Protein 7WDT (pdb70)

Foldseek 3Di:
DKFQQLQQWDKDKPAAPDPQELALNLQSNPDQQDPPQQDCCQVVVRHRSKHFFDADQDQIKMKTFHLAKWFFFKKKWFWANKAFQFKFKWADAPVFFTHTPGGRDGDDHHRDIDMDGDPGTDIGRMMMMTGRGIDDSGGTMINHTGGMTDGDNDHDFLLLQDFLPFLDKDADDAFWAWADQAQEEEEPDPLLVLLLVLLCVQQCFAAVHPNHHDPPGQEYEYADLPDDPCVSADPQWAFDCCLKKKWADYHRHIYMYGNFSLNSNVVSLSQCVSQFLCSLFNHYFPDIGTRGGMIGIGGFLFQAQAAEEECFQAHDALVLLLLVLSLCLSLSHAEYEYAQAFLWAHAEAFQPPPADPPDPWGSRQLCVQRLAGHQQPVLDPAQFFNDGHHGYHQYLVSLLQSLLSNVSSNYAYAYEQEDQHRNLSVQRRTLQQQDAQWPDHDDPPDSGNDSDSVRHLATGGRLPDPVSLSVLLSVVVSNQVSNVSSNVVNSNDCVRHVALEYEHEQPSRSVVHYDDPSLVSLQSNQLSNLVSSVVSVHAYEYEPRSLSNVVRHAQAHEYEYADDQLLPDPSNCCNVPVRVYAYAYQHCLQAELQQAQACPADGDCPRPNHNHLCSNAVDARCVSNNHDSVRYNAYYHYQHPSRAHHSQVSLQSCPPSSSSSSSSGGPTPVVGDSLSVLLSRQSVVSSCLSSQGWYHPYPPRDNQGKDKTFGPQVPWDQDQQKTFGIWMDTWQAQDCPLKDKWKWKFFVVGTDTWDKDKAKPDGAAGWDGDPNYTDHSRGGIIHTIGIMTRHDPCRSPDDDGIKMWMWMDGPGGTDIDMD

CATH classification: 2.60.120.260 (+2 more: 3.30.379.10, 3.20.20.80)

Nearest PDB structures (foldseek):
  7wdt-assembly1_A  TM=1.001E+00  e=0.000E+00  Bifidobacterium bifidum JCM 1254
  6yxz-assembly1_JJJ  TM=9.778E-01  e=0.000E+00  Bifidobacterium bifidum
  5fcz-assembly1_A  TM=8.983E-01  e=2.493E-42  Streptomyces plicatus
  7bwg-assembly1_B  TM=8.470E-01  e=1.087E-37  Microbacterium sp. HJ5
  6ezs-assembly1_A  TM=6.835E-01  e=4.808E-39  Vibrio harveyi

InterPro domains:
  IPR000421 Coagulation factor 5/8, C-terminal domain [PF00754] (80-185)
  IPR000421 Coagulation factor 5/8, C-terminal domain [PS50022] (39-195)
  IPR008979 Galactose-binding-like domain superfamily [SSF49785] (77-190)
  IPR015882 Beta-hexosaminidase, bacterial type, N-terminal [PF02838] (206-343)
  IPR015883 Beta-hexosaminidase, catalytic domain [PF00728] (347-713)
  IPR017853 Glycoside hydrolase superfamily [SSF51445] (347-726)
  IPR025705 Beta-hexosaminidase [PR00738] (299-319)
  IPR025705 Beta-hexosaminidase [PR00738] (341-358)
  IPR025705 Beta-hexosaminidase [PR00738] (370-391)
  IPR025705 Beta-hexosaminidase [PR00738] (450-467)
  IPR025705 Beta-hexosaminidase [PR00738] (542-555)
  IPR025705 Beta-hexosaminidase [PR00738] (677-693)
  IPR025705 Beta-hexosaminidase [PR00738] (695-712)
  IPR025705 Beta-hexosaminidase [PTHR22600] (280-742)
  IPR029018 Beta-hexosaminidase-like, domain 2 [G3DSA:3.30.379.10] (207-346)
  IPR029018 Beta-hexosaminidase-like, domain 2 [SSF55545] (196-346)

Sequence (819 aa):
TVSNLATMATVTASGREVSSGFGPELAADNQDLPDNPTDKSVHNASGASRWSADRGSGPWWLAYEFPGEATISSVNIAWGNTYATNYSIQTSDDGSNWTDVKTGLKATAQAQWVKTTFDTPIKTRHIRMIATTKSQSWSLSVWEMRTMGTISAVATDPLSRLTPRPLYAQSADGEAFELKKNTCVSVSDGSLLPAVDVMRDELGTSYGLKLAEGTNCPITFTLDENLDVTGHVGSAQSITADEAYTIVSDADSVTVKARSATAGIWAAQTLLQLIGPWTNSTVKLADVAFIPAVNIADAPRYQWRGVLVDPARSFYPLDEMKQMIDVMSAYKMNTLHLHLSEDEGFRVEITNDGRADGDTTDYTQLAIKSGAISYQSAWTSNWSPAQDGRTGYWTQSEFIELVAYAADHGIAIVPEIDGPGHSFSLLHGLAELNTGNSNPKPAAGEDTPAFIQSAQGRSSLATDADITYTVLGHIMDQLDGMIDKGIKASTMPASELKRMYFHLGGDELFLSGGAGNKTERLQEYLGRSGALVKERDKTTIVWNDGLDAVDQIPEGSVVQHWTGNAANNASIQKLLNQRNGKIIMSPAGNTYFPQRPGTETTGVTWACGACTTSNFYQWNPTSSAGTTEDKVLGVEDALWSEHLRSLNDAEFLMYTRMMATAEVGWTQQNRKDYDNWNKRVGDIAIDLMNRGANFHKATEVTSWKGSYAAVDAAEQKVTDGKVLVGRYAEPGLTGTDGLSFTATYTAEGGAVNLPVTPDMKQTYSQQQLKNGRLVVNGAHMNSIVDVYVTLPSDVLAADSVGRLDVSVSSSTYHHHHHH

Organism: Bifidobacterium bifidum (NCBI:txid1681)

Solvent-accessible surface area: 30652 Å² total; per-residue (Å²): 172,79,58,16,2,1,84,85,19,83,31,72,23,37,22,89,60,56,107,109,18,23,0,16,90,40,0,8,45,72,94,113,38,52,123,95,31,59,71,163,93,37,12,82,47,99,71,10,16,7,0,1,0,39,114,65,108,27,64,9,18,0,6,0,76,1,79,1,54,0,48,0,32,16,1,30,1,0,0,0,18,3,37,0,43,57,6,22,1,4,21,4,89,75,25,19,24,13,83,75,45,66,80,62,28,122,3,100,44,77,24,45,93,28,138,9,66,10,138,112,62,36,141,4,30,17,2,1,1,11,0,79,58,38,40,82,104,165,9,0,0,0,3,0,2,40,0,48,2,68,54,62,99,67,85,92,84,52,14,63,98,6,0,2,81,6,7,68,32,106,59,28,135,66,137,32,12,68,5,130,98,126,13,32,0,17,28,69,60,45,17,0,54,5,1,0,59,8,0,70,101,18,0,28,70,0,22,17,6,130,0,54,97,28,117,144,9,51,0,38,1,43,41,50,124,120,15,101,5,82,80,76,37,37,134,85,35,41,37,28,31,90,14,0,0,23,0,80,3,60,49,114,34,0,45,0,78,0,64,11,0,11,0,0,0,0,0,0,7,1,0,7,30,12,18,7,14,17,3,26,2,94,24,24,4,26,70,75,3,92,0,21,5,0,52,5,6,0,1,0,19,4,85,3,1,0,0,0,0,0,0,0,14,1,22,1,44,27,102,25,0,48,44,0,0,41,0,0,0,6,8,3,0,8,0,0,0,0,1,0,0,1,5,13,0,0,0,0,55,0,22,45,104,72,84,67,152,82,12,122,5,48,0,49,48,0,2,100,65,0,1,69,18,2,42,44,7,86,66,18,120,64,55,0,2,65,99,64,5,66,72,23,73,0,51,35,83,65,0,37,82,0,3,14,56,0,1,41,14,2,1,2,5,0,2,0,0,0,0,0,0,22,0,0,0,2,0,28,0,0,31,63,2,27,48,46,42,3,30,33,105,28,70,109,91,108,88,23,3,57,36,94,103,66,1,30,17,87,2,0,2,0,0,73,15,101,44,0,10,48,2,3,3,6,0,2,65,20,0,20,25,5,9,67,119,0,7,174,70,4,92,6,35,56,111,52,6,48,44,67,41,2,1,0,0,0,12,41,2,23,125,61,34,41,57,35,94,88,57,105,17,1,58,75,0,0,19,89,0,0,57,22,1,110,120,55,114,11,37,1,1,0,2,9,42,0,3,64,0,13,78,75,1,27,87,23,2,0,0,0,2,33,48,62,91,1,38,122,36,84,35,0,34,64,0,2,93,128,41,103,1,70,0,0,0,0,14,4,18,30,0,16,0,17,4,47,2,5,112,80,9,35,10,34,71,157,33,47,31,13,0,28,3,36,49,0,4,110,24,37,0,15,74,40,0,35,25,79,53,101,49,10,5,0,0,1,0,0,0,29,0,43,34,8,11,15,22,37,21,0,3,14,18,0,1,4,4,0,0,0,0,0,0,0,0,2,1,4,69,92,50,32,73,31,105,67,0,9,116,19,0,0,19,8,0,0,14,0,15,7,49,61,3,6,2,9,54,3,110,50,4,108,11,48,42,3,23,20,10,4,0,27,34,99,115,42,171,61,72,139,4,90,5,8,5,0,32,0,0,35,5,18,25,108,32,26,151,63,16,66,24,75,1,45,40,39,44,134,92,72,87,71,91,2,82,31,54,44,60,26,172,81,61,44,27,95,44,77,101,145,137,50,54,21,56,38,65,2,5,36,19,6,29,24,0,9,0,56,1,47,36,42,89,106,25,83,90,66,125,126,92,34,101,23,18,5,24,0,38,22,73,58,6,39,51,85,26,103,92

Secondary structure (DSSP, 8-state):
--EEGGGGSEEEES--S-SSSS-GGGGSS-PPPPSSTTSHHHHTSTT-SSEE---TT--EEEEEEEEEEEEEEEEEEEE-SS-EEEEEEEEESSSSB-EEEEEEE---STTEEEEEEEEEEEEEEEEEEEEEEESSSSPPEEEEEEEEEEEE-PPP-TTTT-SSPPSEEEE-SSPPEEP-TT--EEESSGGGHHHHHHHHHHHHHHH-----B-SS-SEEEEE-TT---GGG--TT----GGG-EEEEEETTEEEEEESSHHHHHHHHHHHHHHH-TTTT-SS-BSSPPEE--EEEEE--S-SEEEEEE-TTTS---HHHHHHHHHHHHHTT--EEEEEEE-SS-B-B---STTPPTT----THHHHHHHTT----GGG--SSS-SSPPP---B-HHHHHHHHHHHHHTT-EEEEEEEESSS-HHHHHH-GGG--TT-BSPPPTT-SS----GGGTT--B--TT-HHHHHHHHHHHHHHHHHHHHHHHHH-S-HHHH---EEEEE---TTTT--SS-HHHHHHHHHHHHHHHHHHTT-EEEEEGGGGGGTTTS-TT-EEEE-SS-GGG-HHHHHHHHHS--EEEE--HHHHBTTB-SSTTS-SB-TTTSS--HHHHHS--HHHHTTS-GGGEEEEEEEE--TT--SHHHHHHHHTTHHHHHHHHHHS-GGG--HHHHHHHHHHHHHHHHHHT------TT------EEEEB-GGGS--BTTEEEEEEEE-TT-S-STT-EEEEEEEETT--EEE-EEEE-SS--B---EETTEEPTT-SBPPPPEEEEEE--HHHHT----EEEEEEEEETTEEEEEE-

Radius of gyration: 30.54 Å; Cα contacts (8 Å, |Δi|>4): 2086; chains: 1; bounding box: 63×65×103 Å

B-factor: mean 21.97, std 9.42, range [9.79, 107.47]

Structure (mmCIF, N/CA/C/O backbone):
data_7WDT
#
_entry.id   7WDT
#
_cell.length_a   78.131
_cell.length_b   57.879
_cell.length_c   98.530
_cell.angle_alpha   90.000
_cell.angle_beta   98.590
_cell.angle_gamma   90.000
#
_symmetry.space_group_name_H-M   'P 1 21 1'
#
loop_
_entity.id
_entity.type
_entity.pdbx_description
1 polymer Beta-N-acetylhexosaminidase
2 non-polymer 2-acetamido-2-deoxy-6-O-sulfo-beta-D-glucopyranose
3 non-polymer 2-acetamido-2-deoxy-6-O-sulfo-alpha-D-glucopyranos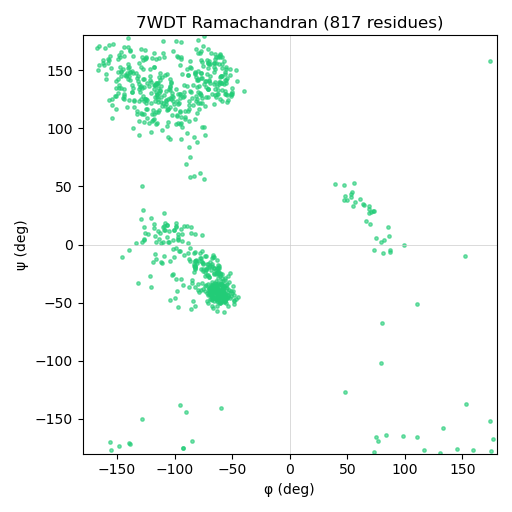e
4 non-polymer 'CALCIUM ION'
5 water water
#
loop_
_atom_site.group_PDB
_atom_site.id
_atom_site.type_symbol
_atom_site.label_atom_id
_atom_site.label_alt_id
_atom_site.label_comp_id
_atom_site.label_asym_id
_atom_site.label_entity_id
_atom_site.label_seq_id
_atom_site.pdbx_PDB_ins_code
_atom_site.Cartn_x
_atom_site.Cartn_y
_atom_site.Cartn_z
_atom_site.occupancy
_atom_site.B_iso_or_equiv
_atom_site.auth_seq_id
_atom_site.auth_comp_id
_atom_site.auth_asym_id
_atom_site.auth_atom_id
_atom_site.pdbx_PDB_model_num
ATOM 1 N N . THR A 1 9 ? 42.277 -10.648 48.512 1.00 36.18 46 THR A N 1
ATOM 2 C CA . THR A 1 9 ? 41.554 -10.787 49.812 1.00 33.59 46 THR A CA 1
ATOM 3 C C . THR A 1 9 ? 40.062 -10.643 49.559 1.00 31.16 46 THR A C 1
ATOM 4 O O . THR A 1 9 ? 39.642 -9.566 49.148 1.00 40.77 46 THR A O 1
ATOM 8 N N . VAL A 1 10 ? 39.297 -11.675 49.828 1.00 24.79 47 VAL A N 1
ATOM 9 C CA . VAL A 1 10 ? 37.832 -11.607 49.594 1.00 21.64 47 VAL A CA 1
ATOM 10 C C . VAL A 1 10 ? 37.132 -11.569 50.938 1.00 21.10 47 VAL A C 1
ATOM 11 O O . VAL A 1 10 ? 37.743 -11.983 51.959 1.00 21.66 47 VAL A O 1
ATOM 15 N N . SER A 1 11 ? 35.884 -11.127 50.943 1.00 17.15 48 SER A N 1
ATOM 16 C CA . SER A 1 11 ? 35.047 -11.196 52.162 1.00 17.14 48 SER A CA 1
ATOM 17 C C . SER A 1 11 ? 33.644 -11.629 51.808 1.00 16.29 48 SER A C 1
ATOM 18 O O . SER A 1 11 ? 33.267 -11.577 50.622 1.00 14.44 48 SER A O 1
ATOM 21 N N . ASN A 1 12 ? 32.896 -11.990 52.835 1.00 14.93 49 ASN A N 1
ATOM 22 C CA . ASN A 1 12 ? 31.448 -12.269 52.668 1.00 16.49 49 ASN A CA 1
ATOM 23 C C . ASN A 1 12 ? 30.697 -10.948 52.499 1.00 15.80 49 ASN A C 1
ATOM 24 O O . ASN A 1 12 ? 30.360 -10.303 53.510 1.00 16.83 49 ASN A O 1
ATOM 29 N N . LEU A 1 13 ? 30.357 -10.607 51.261 1.00 15.47 50 LEU A N 1
ATOM 30 C CA . LEU A 1 13 ? 29.667 -9.335 50.967 1.00 16.57 50 LEU A CA 1
ATOM 31 C C . LEU A 1 13 ? 28.198 -9.418 51.346 1.00 16.83 50 LEU A C 1
ATOM 32 O O . LEU A 1 13 ? 27.527 -8.353 51.229 1.00 16.38 50 LEU A O 1
ATOM 37 N N . ALA A 1 14 ? 27.664 -10.580 51.766 1.00 15.81 51 ALA A N 1
ATOM 38 C CA . ALA A 1 14 ? 26.256 -10.673 52.197 1.00 16.65 51 ALA A CA 1
ATOM 39 C C . ALA A 1 14 ? 25.944 -9.549 53.194 1.00 18.34 51 ALA A C 1
ATOM 40 O O . ALA A 1 14 ? 24.787 -9.096 53.217 1.00 16.19 51 ALA A O 1
ATOM 42 N N . THR A 1 15 ? 26.903 -9.182 54.055 1.00 16.93 52 THR A N 1
ATOM 43 C CA . THR A 1 15 ? 26.594 -8.290 55.201 1.00 18.37 52 THR A CA 1
ATOM 44 C C . THR A 1 15 ? 26.373 -6.850 54.731 1.00 19.77 52 THR A C 1
ATOM 45 O O . THR A 1 15 ? 25.932 -6.018 55.551 1.00 20.41 52 THR A O 1
ATOM 49 N N . MET A 1 16 ? 26.675 -6.529 53.474 1.00 18.70 53 MET A N 1
ATOM 50 C CA . MET A 1 16 ? 26.419 -5.144 52.984 1.00 21.13 53 MET A CA 1
ATOM 51 C C . MET A 1 16 ? 25.275 -5.181 51.975 1.00 18.74 53 MET A C 1
ATOM 52 O O . MET A 1 16 ? 24.902 -4.126 51.453 1.00 18.93 53 MET A O 1
ATOM 57 N N . ALA A 1 17 ? 24.700 -6.353 51.743 1.00 17.43 54 ALA A N 1
ATOM 58 C CA . ALA A 1 17 ? 23.689 -6.520 50.666 1.00 18.86 54 ALA A CA 1
ATOM 59 C C . ALA A 1 17 ? 22.316 -6.066 51.149 1.00 18.84 54 ALA A C 1
ATOM 60 O O . ALA A 1 17 ? 22.000 -6.218 52.336 1.00 17.95 54 ALA A O 1
ATOM 62 N N . THR A 1 18 ? 21.507 -5.541 50.224 1.00 17.76 55 THR A N 1
ATOM 63 C CA . THR A 1 18 ? 20.040 -5.450 50.392 1.00 17.73 55 THR A CA 1
ATOM 64 C C . THR A 1 18 ? 19.418 -6.784 49.974 1.00 17.26 55 THR A C 1
ATOM 65 O O . THR A 1 18 ? 19.587 -7.189 48.811 1.00 16.53 55 THR A O 1
ATOM 69 N N . VAL A 1 1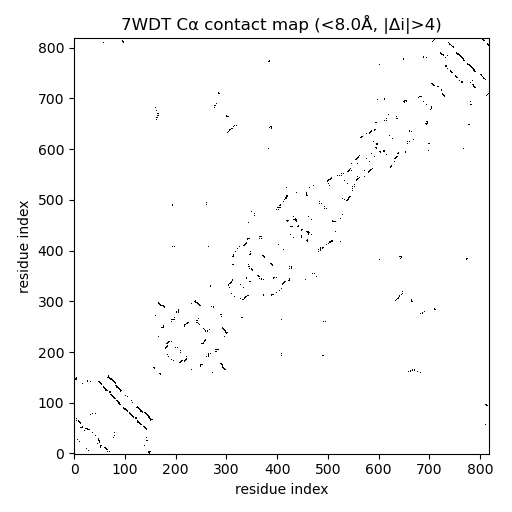9 ? 18.733 -7.435 50.902 1.00 16.24 56 VAL A N 1
ATOM 70 C CA . VAL A 1 19 ? 18.307 -8.849 50.738 1.00 16.43 56 VAL A CA 1
ATOM 71 C C . VAL A 1 19 ? 16.815 -8.867 50.411 1.00 17.49 56 VAL A C 1
ATOM 72 O O . VAL A 1 19 ? 16.003 -8.208 51.118 1.00 16.66 56 VAL A O 1
ATOM 76 N N . THR A 1 20 ? 16.477 -9.532 49.316 1.00 16.44 57 THR A N 1
ATOM 77 C CA . THR A 1 20 ? 15.061 -9.820 48.967 1.00 17.27 57 THR A CA 1
ATOM 78 C C . THR A 1 20 ? 14.878 -11.314 48.771 1.00 15.86 57 THR A C 1
ATOM 79 O O . THR A 1 20 ? 15.858 -12.032 48.620 1.00 16.31 57 THR A O 1
ATOM 83 N N . ALA A 1 21 ? 13.647 -11.765 48.831 1.00 16.16 58 ALA A N 1
ATOM 84 C CA . ALA A 1 21 ? 13.318 -13.175 48.632 1.00 17.70 58 ALA A CA 1
ATOM 85 C C . ALA A 1 21 ? 11.948 -13.314 47.973 1.00 18.40 58 ALA A C 1
ATOM 86 O O . ALA A 1 21 ? 11.144 -12.388 48.039 1.00 19.68 58 ALA A O 1
ATOM 88 N N . SER A 1 22 ? 11.719 -14.487 47.406 1.00 17.95 59 SER A N 1
ATOM 89 C CA . SER A 1 22 ? 10.408 -14.939 46.893 1.00 19.07 59 SER A CA 1
ATOM 90 C C . SER A 1 22 ? 9.365 -14.796 48.016 1.00 19.56 59 SER A C 1
ATOM 91 O O . SER A 1 22 ? 8.172 -14.525 47.739 1.00 18.80 59 SER A O 1
ATOM 94 N N . GLY A 1 23 ? 9.771 -14.865 49.274 1.00 17.84 60 GLY A N 1
ATOM 95 C CA . GLY A 1 23 ? 8.805 -14.873 50.385 1.00 20.56 60 GLY A CA 1
ATOM 96 C C . GLY A 1 23 ? 9.427 -15.457 51.628 1.00 22.39 60 GLY A C 1
ATOM 97 O O . GLY A 1 23 ? 10.626 -15.770 51.594 1.00 20.09 60 GLY A O 1
ATOM 98 N N . ARG A 1 24 ? 8.643 -15.580 52.680 1.00 22.17 61 ARG A N 1
ATOM 99 C CA . ARG A 1 24 ? 9.140 -16.051 53.991 1.00 23.13 61 ARG A CA 1
ATOM 100 C C . ARG A 1 24 ? 8.018 -16.829 54.666 1.00 24.99 61 ARG A C 1
ATOM 101 O O . ARG A 1 24 ? 6.825 -16.554 54.387 1.00 24.83 61 ARG A O 1
ATOM 109 N N . GLU A 1 25 ? 8.379 -17.768 55.532 1.00 23.52 62 GLU A N 1
ATOM 110 C CA . GLU A 1 25 ? 7.413 -18.646 56.223 1.00 25.30 62 GLU A CA 1
ATOM 111 C C . GLU A 1 25 ? 6.545 -17.816 57.163 1.00 27.65 62 GLU A C 1
ATOM 112 O O . GLU A 1 25 ? 5.349 -18.062 57.190 1.00 29.31 62 GLU A O 1
ATOM 118 N N . VAL A 1 26 ? 7.137 -16.927 57.950 1.00 30.06 63 VAL A N 1
ATOM 119 C CA . VAL A 1 26 ? 6.430 -16.220 59.059 1.00 32.05 63 VAL A CA 1
ATOM 120 C C . VAL A 1 26 ? 6.953 -14.799 59.058 1.00 32.69 63 VAL A C 1
ATOM 121 O O . VAL A 1 26 ? 8.142 -14.616 58.729 1.00 33.59 63 VAL A O 1
ATOM 125 N N . SER A 1 27 ? 6.115 -13.824 59.392 1.00 31.20 64 SER A N 1
ATOM 126 C CA . SER A 1 27 ? 6.502 -12.388 59.311 1.00 34.11 64 SER A CA 1
ATOM 127 C C . SER A 1 27 ? 7.503 -12.024 60.419 1.00 34.82 64 SER A C 1
ATOM 128 O O . SER A 1 27 ? 8.171 -11.002 60.269 1.00 38.27 64 SER A O 1
ATOM 131 N N . SER A 1 28 ? 7.632 -12.855 61.453 1.00 36.87 65 SER A N 1
ATOM 132 C CA . SER A 1 28 ? 8.204 -12.488 62.778 1.00 43.75 65 SER A CA 1
ATOM 133 C C . SER A 1 28 ? 9.658 -12.953 62.962 1.00 41.73 65 SER A C 1
ATOM 134 O O . SER A 1 28 ? 10.350 -12.357 63.787 1.00 50.93 65 SER A O 1
ATOM 137 N N . GLY A 1 29 ? 10.103 -13.997 62.275 1.00 33.82 66 GLY A N 1
ATOM 138 C CA . GLY A 1 29 ? 11.503 -14.457 62.335 1.00 28.60 66 GLY A CA 1
ATOM 139 C C . GLY A 1 29 ? 11.861 -15.223 61.084 1.00 28.78 66 GLY A C 1
ATOM 140 O O . GLY A 1 29 ? 11.079 -15.165 60.111 1.00 25.10 66 GLY A O 1
ATOM 141 N N . PHE A 1 30 ? 13.025 -15.875 61.062 1.00 24.20 67 PHE A N 1
ATOM 142 C CA . PHE A 1 30 ? 13.512 -16.630 59.874 1.00 22.79 67 PHE A CA 1
ATOM 143 C C . PHE A 1 30 ? 13.430 -15.775 58.598 1.00 20.71 67 PHE A C 1
ATOM 144 O O . PHE A 1 30 ? 13.155 -16.344 57.508 1.00 19.90 67 PHE A O 1
ATOM 152 N N . GLY A 1 31 ? 13.741 -14.492 58.719 1.00 21.00 68 GLY A N 1
ATOM 153 C CA . GLY A 1 31 ? 13.738 -13.531 57.599 1.00 20.89 68 GLY A CA 1
ATOM 154 C C . GLY A 1 31 ? 14.877 -13.817 56.616 1.00 22.28 68 GLY A C 1
ATOM 155 O O . GLY A 1 31 ? 15.909 -14.379 56.992 1.00 19.81 68 GLY A O 1
ATOM 156 N N . PRO A 1 32 ? 14.742 -13.407 55.329 1.00 20.53 69 PRO A N 1
ATOM 157 C CA . PRO A 1 32 ? 15.796 -13.631 54.360 1.00 19.06 69 PRO A CA 1
ATOM 158 C C . PRO A 1 32 ? 17.122 -12.976 54.758 1.00 18.41 69 PRO A C 1
ATOM 159 O O . PRO A 1 32 ? 18.120 -13.537 54.432 1.00 16.85 69 PRO A O 1
ATOM 163 N N . GLU A 1 33 ? 17.090 -11.873 55.507 1.00 19.32 70 GLU A N 1
ATOM 164 C CA . GLU A 1 33 ? 18.311 -11.161 55.964 1.00 21.01 70 GLU A CA 1
ATOM 165 C C . GLU A 1 33 ? 19.139 -12.103 56.857 1.00 18.89 70 GLU A C 1
ATOM 166 O O . GLU A 1 33 ? 20.374 -11.868 56.995 1.00 20.43 70 GLU A O 1
ATOM 172 N N . LEU A 1 34 ? 18.542 -13.151 57.419 1.00 18.94 71 LEU A N 1
ATOM 173 C CA . LEU A 1 34 ? 19.290 -14.068 58.336 1.00 18.43 71 LEU A CA 1
ATOM 174 C C . LEU A 1 34 ? 20.173 -15.038 57.539 1.00 17.93 71 LEU A C 1
ATOM 175 O O . LEU A 1 34 ? 20.997 -15.729 58.131 1.00 15.45 71 LEU A O 1
ATOM 180 N N . ALA A 1 35 ? 20.076 -15.067 56.205 1.00 16.17 72 ALA A N 1
ATOM 181 C CA . ALA A 1 35 ? 21.078 -15.769 55.382 1.00 17.42 72 ALA A CA 1
ATOM 182 C C . ALA A 1 35 ? 22.320 -14.898 55.186 1.00 16.01 72 ALA A C 1
ATOM 183 O O . ALA A 1 35 ? 23.328 -15.434 54.705 1.00 14.80 72 ALA A O 1
ATOM 185 N N . ALA A 1 36 ? 22.209 -13.589 55.459 1.00 15.19 73 ALA A N 1
ATOM 186 C CA . ALA A 1 36 ? 23.210 -12.575 55.099 1.00 16.05 73 ALA A CA 1
ATOM 187 C C . ALA A 1 36 ? 23.949 -12.064 56.330 1.00 16.76 73 ALA A C 1
ATOM 188 O O . ALA A 1 36 ? 24.614 -11.048 56.175 1.00 16.79 73 ALA A O 1
ATOM 190 N N . ASP A 1 37 ? 23.830 -12.713 57.501 1.00 17.17 74 ASP A N 1
ATOM 191 C CA . ASP A 1 37 ? 24.367 -12.132 58.771 1.00 17.76 74 ASP A CA 1
ATOM 192 C C . ASP A 1 37 ? 25.753 -12.717 59.089 1.00 18.08 74 ASP A C 1
ATOM 193 O O . ASP A 1 37 ? 26.327 -12.393 60.199 1.00 16.69 74 ASP A O 1
ATOM 198 N N . ASN A 1 38 ? 26.340 -13.514 58.181 1.00 17.54 75 ASN A N 1
ATOM 199 C CA . ASN A 1 38 ? 27.723 -14.021 58.340 1.00 16.56 75 ASN A CA 1
ATOM 200 C C . ASN A 1 38 ? 27.879 -14.710 59.709 1.00 19.13 75 ASN A C 1
ATOM 201 O O . ASN A 1 38 ? 28.932 -14.501 60.341 1.00 18.28 75 ASN A O 1
ATOM 206 N N . GLN A 1 39 ? 26.906 -15.523 60.125 1.00 19.69 76 GLN A N 1
ATOM 207 C CA . GLN A 1 39 ? 27.009 -16.336 61.368 1.00 20.53 76 GLN A CA 1
ATOM 208 C C . GLN A 1 39 ? 27.331 -17.787 61.006 1.00 20.58 76 GLN A C 1
ATOM 209 O O . GLN A 1 39 ? 26.648 -18.408 60.171 1.00 19.28 76 GLN A O 1
ATOM 215 N N . ASP A 1 40 ? 28.334 -18.369 61.658 1.00 19.03 77 ASP A N 1
ATOM 216 C CA . ASP A 1 40 ? 28.564 -19.824 61.553 1.00 19.65 77 ASP A CA 1
ATOM 217 C C . ASP A 1 40 ? 27.310 -20.551 62.037 1.00 18.82 77 ASP A C 1
ATOM 218 O O . ASP A 1 40 ? 26.553 -20.002 62.850 1.00 22.90 77 ASP A O 1
ATOM 223 N N . LEU A 1 41 ? 27.110 -21.768 61.577 1.00 20.29 78 LEU A N 1
ATOM 224 C CA . LEU A 1 41 ? 25.981 -22.593 62.058 1.00 21.02 78 LEU A CA 1
ATOM 225 C C . LEU A 1 41 ? 26.060 -22.731 63.567 1.00 21.02 78 LEU A C 1
ATOM 226 O O . LEU A 1 41 ? 27.160 -22.782 64.128 1.00 20.69 78 LEU A O 1
ATOM 231 N N . PRO A 1 42 ? 24.913 -22.809 64.269 1.00 22.22 79 PRO A N 1
ATOM 232 C CA . PRO A 1 42 ? 24.933 -23.067 65.708 1.00 22.37 79 PRO A CA 1
ATOM 233 C C . PRO A 1 42 ? 25.355 -24.529 65.942 1.00 19.84 79 PRO A C 1
ATOM 234 O O . PRO A 1 42 ? 25.395 -25.355 65.031 1.00 17.58 79 PRO A O 1
ATOM 238 N N . ASP A 1 43 ? 25.651 -24.869 67.187 1.00 21.01 80 ASP A N 1
ATOM 239 C CA . ASP A 1 43 ? 25.887 -26.289 67.553 1.00 21.80 80 ASP A CA 1
ATOM 240 C C . ASP A 1 43 ? 24.622 -27.100 67.238 1.00 20.11 80 ASP A C 1
ATOM 241 O O . ASP A 1 43 ? 23.518 -26.556 67.408 1.00 21.91 80 ASP A O 1
ATOM 246 N N . ASN A 1 44 ? 24.799 -28.350 66.801 1.00 20.85 81 ASN A N 1
ATOM 247 C CA . ASN A 1 44 ? 23.691 -29.325 66.627 1.00 22.03 81 ASN A CA 1
ATOM 248 C C . ASN A 1 44 ? 22.650 -28.706 65.693 1.00 21.77 81 ASN A C 1
ATOM 249 O O . ASN A 1 44 ? 21.479 -28.638 66.027 1.00 21.73 81 ASN A O 1
ATOM 254 N N . PRO A 1 45 ? 23.067 -28.242 64.499 1.00 19.59 82 PRO A N 1
ATOM 255 C CA . PRO A 1 45 ? 22.181 -27.455 63.639 1.00 19.76 82 PRO A CA 1
ATOM 256 C C . PRO A 1 45 ? 20.967 -28.203 63.073 1.00 19.80 82 PRO A C 1
ATOM 257 O O . PRO A 1 45 ? 20.020 -27.555 62.671 1.00 22.29 82 PRO A O 1
ATOM 261 N N . THR A 1 46 ? 21.002 -29.524 63.037 1.00 19.19 83 THR A N 1
ATOM 262 C CA . THR A 1 46 ? 19.869 -30.337 62.517 1.00 21.31 83 THR A CA 1
ATOM 263 C C . THR A 1 46 ? 18.863 -30.626 63.622 1.00 24.80 83 THR A C 1
ATOM 264 O O . THR A 1 46 ? 17.753 -31.057 63.271 1.00 24.47 83 THR A O 1
ATOM 268 N N . ASP A 1 47 ? 19.194 -30.375 64.890 1.00 23.83 84 ASP A N 1
ATOM 269 C CA . ASP A 1 47 ? 18.223 -30.623 65.979 1.00 27.98 84 ASP A CA 1
ATOM 270 C C . ASP A 1 47 ? 17.062 -29.638 65.798 1.00 26.22 84 ASP A C 1
ATOM 271 O O . ASP A 1 47 ? 17.313 -28.463 65.518 1.00 23.55 84 ASP A O 1
ATOM 276 N N . LYS A 1 48 ? 15.820 -30.092 65.984 1.00 27.61 85 LYS A N 1
ATOM 277 C CA . LYS A 1 48 ? 14.617 -29.234 65.796 1.00 27.66 85 LYS A CA 1
ATOM 278 C C . LYS A 1 48 ? 14.598 -28.084 66.795 1.00 27.11 85 LYS A C 1
ATOM 279 O O . LYS A 1 48 ? 14.141 -26.989 66.416 1.00 26.63 85 LYS A O 1
ATOM 285 N N . SER A 1 49 ? 15.051 -28.307 68.031 1.00 24.44 86 SER A N 1
ATOM 286 C CA . SER A 1 49 ? 15.123 -27.240 69.060 1.00 26.67 86 SER A CA 1
ATOM 287 C C . SER A 1 49 ? 16.145 -26.163 68.657 1.00 24.20 86 SER A C 1
ATOM 288 O O . SER A 1 49 ? 16.073 -25.027 69.182 1.00 27.89 86 SER A O 1
ATOM 291 N N . VAL A 1 50 ? 17.081 -26.485 67.764 1.00 23.82 87 VAL A N 1
ATOM 292 C CA . VAL A 1 50 ? 18.096 -25.507 67.301 1.00 22.31 87 VAL A CA 1
ATOM 293 C C . VAL A 1 50 ? 17.613 -24.905 65.973 1.00 20.41 87 VAL A C 1
ATOM 294 O O . VAL A 1 50 ? 17.578 -23.664 65.872 1.00 20.14 87 VAL A O 1
ATOM 298 N N . HIS A 1 51 ? 17.298 -25.744 64.993 1.00 21.15 88 HIS A N 1
ATOM 299 C CA . HIS A 1 51 ? 16.802 -25.287 63.658 1.00 21.64 88 HIS A CA 1
ATOM 300 C C . HIS A 1 51 ? 15.533 -24.444 63.845 1.00 23.21 88 HIS A C 1
ATOM 301 O O . HIS A 1 51 ? 15.400 -23.429 63.161 1.00 24.47 88 HIS A O 1
ATOM 308 N N . ASN A 1 52 ? 14.646 -24.812 64.772 1.00 23.04 89 ASN A N 1
ATOM 309 C CA . ASN A 1 52 ? 13.347 -24.103 64.975 1.00 23.25 89 ASN A CA 1
ATOM 310 C C . ASN A 1 52 ? 13.313 -23.234 66.249 1.00 23.96 89 ASN A C 1
ATOM 311 O O . ASN A 1 52 ? 12.236 -22.759 66.573 1.00 27.29 89 ASN A O 1
ATOM 316 N N . ALA A 1 53 ? 14.434 -22.889 66.872 1.00 24.77 90 ALA A N 1
ATOM 317 C CA . ALA A 1 53 ? 14.470 -21.844 67.922 1.00 27.22 90 ALA A CA 1
ATOM 318 C C . ALA A 1 53 ? 14.059 -20.535 67.252 1.00 30.46 90 ALA A C 1
ATOM 319 O O . ALA A 1 53 ? 14.451 -20.318 66.077 1.00 26.54 90 ALA A O 1
ATOM 321 N N . SER A 1 54 ? 13.211 -19.730 67.892 1.00 34.18 91 SER A N 1
ATOM 322 C CA . SER A 1 54 ? 12.495 -18.643 67.159 1.00 37.87 91 SER A CA 1
ATOM 323 C C . SER A 1 54 ? 13.521 -17.669 66.558 1.00 35.26 91 SER A C 1
ATOM 324 O O . SER A 1 54 ? 13.241 -17.174 65.439 1.00 36.94 91 SER A O 1
ATOM 327 N N . GLY A 1 55 ? 14.659 -17.437 67.236 1.00 30.31 92 GLY A N 1
ATOM 328 C CA . GLY A 1 55 ? 15.721 -16.524 66.762 1.00 29.12 92 GLY A CA 1
ATOM 329 C C . GLY A 1 55 ? 16.810 -17.211 65.929 1.00 24.68 92 GLY A C 1
ATOM 330 O O . GLY A 1 55 ? 17.846 -16.600 65.738 1.00 24.80 92 GLY A O 1
ATOM 331 N N . ALA A 1 56 ? 16.598 -18.421 65.419 1.00 22.36 93 ALA A N 1
ATOM 332 C CA . ALA A 1 56 ? 17.604 -19.148 64.604 1.00 21.01 93 ALA A CA 1
ATOM 333 C C . ALA A 1 56 ? 18.013 -18.244 63.430 1.00 22.62 93 ALA A C 1
ATOM 334 O O . ALA A 1 56 ? 17.131 -17.531 62.887 1.00 20.82 93 ALA A O 1
ATOM 336 N N . SER A 1 57 ? 19.309 -18.223 63.120 1.00 20.55 94 SER A N 1
ATOM 337 C CA . SER A 1 57 ? 19.931 -17.307 62.143 1.00 20.04 94 SER A CA 1
ATOM 338 C C . SER A 1 57 ? 19.748 -17.876 60.737 1.00 20.44 94 SER A C 1
ATOM 339 O O . SER A 1 57 ? 20.765 -18.214 60.104 1.00 18.34 94 SER A O 1
ATOM 342 N N . ARG A 1 58 ? 18.502 -18.080 60.304 1.00 18.84 95 ARG A N 1
ATOM 343 C CA . ARG A 1 58 ? 18.282 -18.696 58.967 1.00 16.87 95 ARG A CA 1
ATOM 344 C C . ARG A 1 58 ? 17.057 -18.095 58.306 1.00 18.00 95 ARG A C 1
ATOM 345 O O . ARG A 1 58 ? 16.175 -17.640 58.984 1.00 17.05 95 ARG A O 1
ATOM 353 N N . TRP A 1 59 ? 17.075 -18.084 56.981 1.00 16.37 96 TRP A N 1
ATOM 354 C CA . TRP A 1 59 ? 15.866 -17.831 56.168 1.00 17.14 96 TRP A CA 1
ATOM 355 C C . TRP A 1 59 ? 15.014 -19.083 56.143 1.00 17.50 96 TRP A C 1
ATOM 356 O O . TRP A 1 59 ? 15.527 -20.167 55.792 1.00 17.22 96 TRP A O 1
ATOM 367 N N . SER A 1 60 ? 13.727 -18.930 56.462 1.00 19.23 97 SER A N 1
ATOM 368 C CA . SER A 1 60 ? 12.668 -19.914 56.146 1.00 20.11 97 SER A CA 1
ATOM 369 C C . SER A 1 60 ? 11.782 -19.340 55.023 1.00 19.54 97 SER A C 1
ATOM 370 O O . SER A 1 60 ? 11.148 -18.274 55.222 1.00 18.17 97 SER A O 1
ATOM 373 N N . ALA A 1 61 ? 11.734 -20.030 53.890 1.00 18.95 98 ALA A N 1
ATOM 374 C CA . ALA A 1 61 ? 11.144 -19.490 52.639 1.00 19.68 98 ALA A CA 1
ATOM 375 C C . ALA A 1 61 ? 9.618 -19.508 52.748 1.00 21.21 98 ALA A C 1
ATOM 376 O O . ALA A 1 61 ? 9.082 -20.216 53.615 1.00 21.91 98 ALA A O 1
ATOM 378 N N . ASP A 1 62 ? 8.965 -18.882 51.780 1.00 21.28 99 ASP A N 1
ATOM 379 C CA . ASP A 1 62 ? 7.540 -19.174 51.489 1.00 22.11 99 ASP A CA 1
ATOM 380 C C . ASP A 1 62 ? 7.392 -20.654 51.140 1.00 24.63 99 ASP A C 1
ATOM 381 O O . ASP A 1 62 ? 8.386 -21.342 50.839 1.00 22.21 99 ASP A O 1
ATOM 386 N N . ARG A 1 63 ? 6.166 -21.142 51.229 1.00 26.25 100 ARG A N 1
ATOM 387 C CA . ARG A 1 63 ? 5.801 -22.499 50.762 1.00 30.65 100 ARG A CA 1
ATOM 388 C C . ARG A 1 63 ? 5.246 -22.383 49.344 1.00 28.96 100 ARG A C 1
ATOM 389 O O . ARG A 1 63 ? 5.871 -21.680 48.527 1.00 28.08 100 ARG A O 1
ATOM 397 N N . GLY A 1 64 ? 4.178 -23.103 49.020 1.00 28.21 101 GLY A N 1
ATOM 398 C CA . GLY A 1 64 ? 3.635 -23.072 47.651 1.00 26.61 101 GLY A CA 1
ATOM 399 C C . GLY A 1 64 ? 4.541 -23.877 46.750 1.00 26.31 101 GLY A C 1
ATOM 400 O O . GLY A 1 64 ? 5.377 -24.626 47.276 1.00 29.86 101 GLY A O 1
ATOM 401 N N . SER A 1 65 ? 4.380 -23.721 45.439 1.00 26.33 102 SER A N 1
ATOM 402 C CA . SER A 1 65 ? 5.015 -24.594 44.426 1.00 24.91 102 SER A CA 1
ATOM 403 C C . SER A 1 65 ? 6.425 -24.087 44.076 1.00 20.69 102 SER A C 1
ATOM 404 O O . SER A 1 65 ? 7.106 -24.830 43.390 1.00 23.50 102 SER A O 1
ATOM 407 N N . GLY A 1 66 ? 6.780 -22.855 44.445 1.00 21.79 103 GLY A N 1
ATOM 408 C CA . GLY A 1 66 ? 8.083 -22.266 44.080 1.00 20.60 103 GLY A CA 1
ATOM 409 C C . GLY A 1 66 ? 8.044 -21.822 42.619 1.00 21.32 103 GLY A C 1
ATOM 410 O O . GLY A 1 66 ? 6.959 -21.804 42.036 1.00 20.64 103 GLY A O 1
ATOM 411 N N . PRO A 1 67 ? 9.179 -21.460 41.985 1.00 21.43 104 PRO A N 1
ATOM 412 C CA . PRO A 1 67 ? 10.488 -21.503 42.630 1.00 19.54 104 PRO A CA 1
ATOM 413 C C . PRO A 1 67 ? 10.625 -20.587 43.845 1.00 18.60 104 PRO A C 1
ATOM 414 O O . PRO A 1 67 ? 9.858 -19.594 44.003 1.00 17.65 104 PRO A O 1
ATOM 418 N N . TRP A 1 68 ? 11.637 -20.891 44.670 1.00 16.87 105 TRP A N 1
ATOM 419 C CA . TRP A 1 68 ? 11.980 -20.102 45.885 1.00 16.41 105 TRP A CA 1
ATOM 420 C C . TRP A 1 68 ? 13.334 -19.457 45.601 1.00 15.62 105 TRP A C 1
ATOM 421 O O . TRP A 1 68 ? 14.235 -20.140 45.075 1.00 16.07 105 TRP A O 1
ATOM 432 N N . TRP A 1 69 ? 13.463 -18.174 45.865 1.00 15.06 106 TRP A N 1
ATOM 433 C CA . TRP A 1 69 ? 14.739 -17.484 45.565 1.00 14.73 106 TRP A CA 1
ATOM 434 C C . TRP A 1 69 ? 15.103 -16.484 46.646 1.00 14.33 106 TRP A C 1
ATOM 435 O O . TRP A 1 69 ? 14.237 -15.986 47.344 1.00 15.02 106 TRP A O 1
ATOM 446 N N . LEU A 1 70 ? 16.401 -16.214 46.746 1.00 14.33 107 LEU A N 1
ATOM 447 C CA . LEU A 1 70 ? 17.027 -15.307 47.725 1.00 14.59 107 LEU A CA 1
ATOM 448 C C . LEU A 1 70 ? 18.026 -14.457 46.945 1.00 13.84 107 LEU A C 1
ATOM 449 O O . LEU A 1 70 ? 18.897 -15.013 46.269 1.00 14.04 107 LEU A O 1
ATOM 454 N N . ALA A 1 71 ? 17.805 -13.150 46.948 1.00 13.43 108 ALA A N 1
ATOM 455 C CA . ALA A 1 71 ? 18.548 -12.215 46.082 1.00 13.77 108 ALA A CA 1
ATOM 456 C C . ALA A 1 71 ? 19.278 -11.196 46.940 1.00 14.16 108 ALA A C 1
ATOM 457 O O . ALA A 1 71 ? 18.702 -10.669 47.885 1.00 13.68 108 ALA A O 1
ATOM 459 N N . TYR A 1 72 ? 20.488 -10.879 46.539 1.00 14.16 109 TYR A N 1
ATOM 460 C CA . TYR A 1 72 ? 21.339 -9.824 47.124 1.00 14.36 109 TYR A CA 1
ATOM 461 C C . TYR A 1 72 ? 21.567 -8.726 46.094 1.00 14.91 109 TYR A C 1
ATOM 462 O O . TYR A 1 72 ? 22.063 -8.979 44.961 1.00 13.39 109 TYR A O 1
ATOM 471 N N . GLU A 1 73 ? 21.301 -7.504 46.521 1.00 15.07 110 GLU A N 1
ATOM 472 C CA . GLU A 1 73 ? 21.644 -6.277 45.803 1.00 15.84 110 GLU A CA 1
ATOM 473 C C . GLU A 1 73 ? 22.851 -5.689 46.537 1.00 15.10 110 GLU A C 1
ATOM 474 O O . GLU A 1 73 ? 22.759 -5.433 47.743 1.00 16.28 110 GLU A O 1
ATOM 480 N N . PHE A 1 74 ? 23.968 -5.566 45.843 1.00 16.17 111 PHE A N 1
ATOM 481 C CA . PHE A 1 74 ? 25.192 -4.974 46.431 1.00 16.94 111 PHE A CA 1
ATOM 482 C C . PHE A 1 74 ? 25.175 -3.462 46.231 1.00 18.18 111 PHE A C 1
ATOM 483 O O . PHE A 1 74 ? 24.714 -2.976 45.194 1.00 18.57 111 PHE A O 1
ATOM 491 N N . PRO A 1 75 ? 25.718 -2.694 47.192 1.00 18.58 112 PRO A N 1
ATOM 492 C CA . PRO A 1 75 ? 25.879 -1.244 47.036 1.00 18.31 112 PRO A CA 1
ATOM 493 C C . PRO A 1 75 ? 27.080 -0.890 46.144 1.00 18.99 112 PRO A C 1
ATOM 494 O O . PRO A 1 75 ? 27.985 -0.245 46.569 1.00 19.27 112 PRO A O 1
ATOM 498 N N . GLY A 1 76 ? 27.061 -1.313 44.884 1.00 18.23 113 GLY A N 1
ATOM 499 C CA . GLY A 1 76 ? 28.264 -1.279 44.059 1.00 17.84 113 GLY A CA 1
ATOM 500 C C . GLY A 1 76 ? 28.308 -2.460 43.113 1.00 20.09 113 GLY A C 1
ATOM 501 O O . GLY A 1 76 ? 27.301 -3.195 43.050 1.00 20.68 113 GLY A O 1
ATOM 502 N N . GLU A 1 77 ? 29.394 -2.590 42.356 1.00 17.86 114 GLU A N 1
ATOM 503 C CA . GLU A 1 77 ? 29.684 -3.782 41.540 1.00 19.91 114 GLU A CA 1
ATOM 504 C C . GLU A 1 77 ? 30.503 -4.733 42.413 1.00 18.69 114 GLU A C 1
ATOM 505 O O . GLU A 1 77 ? 31.618 -4.346 42.832 1.00 15.98 114 GLU A O 1
ATOM 511 N N . ALA A 1 78 ? 29.942 -5.899 42.724 1.00 16.26 115 ALA A N 1
ATOM 512 C CA . ALA A 1 78 ? 30.671 -6.991 43.415 1.00 16.71 115 ALA A CA 1
ATOM 513 C C . ALA A 1 78 ? 31.439 -7.815 42.395 1.00 18.26 115 ALA A C 1
ATOM 514 O O . ALA A 1 78 ? 30.865 -8.156 41.313 1.00 20.94 115 ALA A O 1
ATOM 516 N N . THR A 1 79 ? 32.678 -8.173 42.734 1.00 15.38 116 THR A N 1
ATOM 517 C CA . THR A 1 79 ? 33.450 -9.165 41.961 1.00 16.50 116 THR A CA 1
ATOM 518 C C . THR A 1 79 ? 33.459 -10.443 42.796 1.00 15.65 116 THR A C 1
ATOM 519 O O . THR A 1 79 ? 34.108 -10.461 43.871 1.00 15.73 116 THR A O 1
ATOM 523 N N . ILE A 1 80 ? 32.671 -11.441 42.383 1.00 17.65 117 ILE A N 1
ATOM 524 C CA . ILE A 1 80 ? 32.339 -12.624 43.233 1.00 17.45 117 ILE A CA 1
ATOM 525 C C . ILE A 1 80 ? 33.163 -13.820 42.783 1.00 18.36 117 ILE A C 1
ATOM 526 O O . ILE A 1 80 ? 33.028 -14.187 41.616 1.00 17.97 117 ILE A O 1
ATOM 531 N N . SER A 1 81 ? 33.899 -14.414 43.726 1.00 17.15 118 SER A N 1
ATOM 532 C CA . SER A 1 81 ? 34.789 -15.575 43.498 1.00 19.72 118 SER A CA 1
ATOM 533 C C . SER A 1 81 ? 34.041 -16.874 43.763 1.00 18.96 118 SER A C 1
ATOM 534 O O . SER A 1 81 ? 34.386 -17.907 43.146 1.00 19.66 118 SER A O 1
ATOM 537 N N . SER A 1 82 ? 33.150 -16.851 44.734 1.00 16.84 119 SER A N 1
ATOM 538 C CA . SER A 1 82 ? 32.429 -18.067 45.144 1.00 17.14 119 SER A CA 1
ATOM 539 C C . SER A 1 82 ? 31.185 -17.705 45.940 1.00 17.21 119 SER A C 1
ATOM 540 O O . SER A 1 82 ? 31.097 -16.593 46.503 1.00 14.90 119 SER A O 1
ATOM 543 N N . VAL A 1 83 ? 30.232 -18.631 45.931 1.00 16.19 120 VAL A N 1
ATOM 544 C CA . VAL A 1 83 ? 29.001 -18.588 46.747 1.00 16.88 120 VAL A CA 1
ATOM 545 C C . VAL A 1 83 ? 28.958 -19.891 47.552 1.00 17.73 120 VAL A C 1
ATOM 546 O O . VAL A 1 83 ? 29.020 -20.951 46.967 1.00 17.19 120 VAL A O 1
ATOM 550 N N . ASN A 1 84 ? 28.908 -19.768 48.863 1.00 15.94 121 ASN A N 1
ATOM 551 C CA . ASN A 1 84 ? 28.897 -20.916 49.783 1.00 16.21 121 ASN A CA 1
ATOM 552 C C . ASN A 1 84 ? 27.581 -20.819 50.559 1.00 13.68 121 ASN A C 1
ATOM 553 O O . ASN A 1 84 ? 27.382 -19.830 51.257 1.00 13.28 121 ASN A O 1
ATOM 558 N N . ILE A 1 85 ? 26.680 -21.753 50.320 1.00 13.88 122 ILE A N 1
ATOM 559 C CA . ILE A 1 85 ? 25.318 -21.785 50.912 1.00 13.79 122 ILE A CA 1
ATOM 560 C C . ILE A 1 85 ? 25.278 -22.882 51.932 1.00 13.44 122 ILE A C 1
ATOM 561 O O . ILE A 1 85 ? 25.578 -24.043 51.572 1.00 14.20 122 ILE A O 1
ATOM 566 N N . ALA A 1 86 ? 24.914 -22.530 53.161 1.00 14.23 123 ALA A N 1
ATOM 567 C CA . ALA A 1 86 ? 24.678 -23.498 54.237 1.00 13.99 123 ALA A CA 1
ATOM 568 C C . ALA A 1 86 ? 23.173 -23.784 54.274 1.00 14.34 123 ALA A C 1
ATOM 569 O O . ALA A 1 86 ? 22.396 -22.892 54.732 1.00 14.88 123 ALA A O 1
ATOM 571 N N . TRP A 1 87 ? 22.796 -24.936 53.747 1.00 14.08 124 TRP A N 1
ATOM 572 C CA . TRP A 1 87 ? 21.402 -25.415 53.642 1.00 15.22 124 TRP A CA 1
ATOM 573 C C . TRP A 1 87 ? 20.941 -25.916 55.010 1.00 15.96 124 TRP A C 1
ATOM 574 O O . TRP A 1 87 ? 21.708 -26.545 55.725 1.00 17.31 124 TRP A O 1
ATOM 585 N N . GLY A 1 88 ? 19.688 -25.694 55.353 1.00 16.28 125 GLY A N 1
ATOM 586 C CA . GLY A 1 88 ? 19.099 -26.112 56.633 1.00 15.30 125 GLY A CA 1
ATOM 587 C C . GLY A 1 88 ? 18.491 -27.504 56.555 1.00 15.97 125 GLY A C 1
ATOM 588 O O . GLY A 1 88 ? 19.047 -28.376 55.828 1.00 17.58 125 GLY A O 1
ATOM 589 N N . ASN A 1 89 ? 17.377 -27.717 57.266 1.00 16.19 126 ASN A N 1
ATOM 590 C CA . ASN A 1 89 ? 16.755 -29.056 57.449 1.00 18.74 126 ASN A CA 1
ATOM 591 C C . ASN A 1 89 ? 15.886 -29.416 56.234 1.00 18.68 126 ASN A C 1
ATOM 592 O O . ASN A 1 89 ? 15.579 -30.621 56.030 1.00 18.68 126 ASN A O 1
ATOM 597 N N . THR A 1 90 ? 15.525 -28.410 55.451 1.00 18.26 127 THR A N 1
ATOM 598 C CA . THR A 1 90 ? 14.920 -28.589 54.121 1.00 19.19 127 THR A CA 1
ATOM 599 C C . THR A 1 90 ? 15.865 -27.938 53.121 1.00 16.71 127 THR A C 1
ATOM 600 O O . THR A 1 90 ? 16.054 -26.691 53.187 1.00 17.51 127 THR A O 1
ATOM 604 N N . TYR A 1 91 ? 16.450 -28.721 52.228 1.00 17.76 128 TYR A N 1
ATOM 605 C CA . TYR A 1 91 ? 17.501 -28.210 51.324 1.00 17.04 128 TYR A CA 1
ATOM 606 C C . TYR A 1 91 ? 17.044 -28.283 49.873 1.00 18.42 128 TYR A C 1
ATOM 607 O O . TYR A 1 91 ? 16.085 -28.999 49.594 1.00 16.81 128 TYR A O 1
ATOM 616 N N . ALA A 1 92 ? 17.672 -27.503 48.997 1.00 16.62 129 ALA A N 1
ATOM 617 C CA . ALA A 1 92 ? 17.338 -27.467 47.552 1.00 16.30 129 ALA A CA 1
ATOM 618 C C . ALA A 1 92 ? 17.974 -28.667 46.866 1.00 18.02 129 ALA A C 1
ATOM 619 O O . ALA A 1 92 ? 19.171 -28.753 46.819 1.00 18.60 129 ALA A O 1
ATOM 621 N N . THR A 1 93 ? 17.168 -29.562 46.318 1.00 17.76 130 THR A N 1
ATOM 622 C CA . THR A 1 93 ? 17.649 -30.718 45.532 1.00 19.06 130 THR A CA 1
ATOM 623 C C . THR A 1 93 ? 17.941 -30.275 44.103 1.00 17.46 130 THR A C 1
ATOM 624 O O . THR A 1 93 ? 18.647 -30.995 43.392 1.00 21.03 130 THR A O 1
ATOM 628 N N . ASN A 1 94 ? 17.404 -29.153 43.674 1.00 18.91 131 ASN A N 1
ATOM 629 C CA . ASN A 1 94 ? 17.836 -28.525 42.407 1.00 19.12 131 ASN A CA 1
ATOM 630 C C . ASN A 1 94 ? 17.814 -27.007 42.534 1.00 17.28 131 ASN A C 1
ATOM 631 O O . ASN A 1 94 ? 16.764 -26.454 42.871 1.00 16.33 131 ASN A O 1
ATOM 636 N N . TYR A 1 95 ? 18.930 -26.345 42.186 1.00 16.70 132 TYR A N 1
ATOM 637 C CA . TYR A 1 95 ? 18.990 -24.867 42.154 1.00 16.00 132 TYR A CA 1
ATOM 638 C C . TYR A 1 95 ? 20.028 -24.348 41.167 1.00 15.64 132 TYR A C 1
ATOM 639 O O . TYR A 1 95 ? 20.787 -25.096 40.530 1.00 15.16 132 TYR A O 1
ATOM 648 N N . SER A 1 96 ? 19.971 -23.025 41.021 1.00 14.95 133 SER A N 1
ATOM 649 C CA . SER A 1 96 ? 20.845 -22.236 40.147 1.00 15.11 133 SER A CA 1
ATOM 650 C C . SER A 1 96 ? 21.310 -20.994 40.899 1.00 14.50 133 SER A C 1
ATOM 651 O O . SER A 1 96 ? 20.619 -20.549 41.832 1.00 15.27 133 SER A O 1
ATOM 654 N N . ILE A 1 97 ? 22.369 -20.408 40.379 1.00 13.33 134 ILE A N 1
ATOM 655 C CA . ILE A 1 97 ? 22.810 -19.057 40.767 1.00 14.07 134 ILE A CA 1
ATOM 656 C C . ILE A 1 97 ? 22.739 -18.193 39.519 1.00 13.16 134 ILE A C 1
ATOM 657 O O . ILE A 1 97 ? 23.176 -18.615 38.425 1.00 14.73 134 ILE A O 1
ATOM 662 N N . GLN A 1 98 ? 22.167 -17.023 39.692 1.00 13.92 135 GLN A N 1
ATOM 663 C CA . GLN A 1 98 ? 21.951 -16.092 38.562 1.00 13.43 135 GLN A CA 1
ATOM 664 C C . GLN A 1 98 ? 22.448 -14.712 38.952 1.00 14.76 135 GLN A C 1
ATOM 665 O O . GLN A 1 98 ? 22.464 -14.421 40.154 1.00 15.18 135 GLN A O 1
ATOM 671 N N . THR A 1 99 ? 22.783 -13.898 37.956 1.00 13.82 136 THR A N 1
ATOM 672 C CA . THR A 1 99 ? 23.232 -12.505 38.167 1.00 15.41 136 THR A CA 1
ATOM 673 C C . THR A 1 99 ? 22.275 -11.555 37.462 1.00 15.49 136 THR A C 1
ATOM 674 O O . THR A 1 99 ? 21.528 -11.986 36.555 1.00 15.06 136 THR A O 1
ATOM 678 N N . SER A 1 100 ? 22.300 -10.302 37.876 1.00 15.23 137 SER A N 1
ATOM 679 C CA . SER A 1 100 ? 21.438 -9.258 37.299 1.00 16.88 137 SER A CA 1
ATOM 680 C C . SER A 1 100 ? 22.184 -7.935 37.366 1.00 18.00 137 SER A C 1
ATOM 681 O O . SER A 1 100 ? 22.829 -7.660 38.397 1.00 17.03 137 SER A O 1
ATOM 684 N N . ASP A 1 101 ? 22.116 -7.146 36.303 1.00 19.92 138 ASP A N 1
ATOM 685 C CA . ASP A 1 101 ? 22.612 -5.746 36.330 1.00 21.57 138 ASP A CA 1
ATOM 686 C C . ASP A 1 101 ? 21.510 -4.849 36.882 1.00 22.40 138 ASP A C 1
ATOM 687 O O . ASP A 1 101 ? 21.830 -3.848 37.540 1.00 24.41 138 ASP A O 1
ATOM 692 N N . ASP A 1 102 ? 20.239 -5.171 36.626 1.00 20.01 139 ASP A N 1
ATOM 693 C CA . ASP A 1 102 ? 19.153 -4.187 36.830 1.00 21.59 139 ASP A CA 1
ATOM 694 C C . ASP A 1 102 ? 18.293 -4.557 38.027 1.00 20.09 139 ASP A C 1
ATOM 695 O O . ASP A 1 102 ? 17.415 -3.737 38.346 1.00 19.83 139 ASP A O 1
ATOM 700 N N . GLY A 1 103 ? 18.475 -5.763 38.591 1.00 18.71 140 GLY A N 1
ATOM 701 C CA . GLY A 1 103 ? 17.656 -6.234 39.733 1.00 19.16 140 GLY A CA 1
ATOM 702 C C . GLY A 1 103 ? 16.373 -6.926 39.327 1.00 18.04 140 GLY A C 1
ATOM 703 O O . GLY A 1 103 ? 15.723 -7.438 40.209 1.00 18.21 140 GLY A O 1
ATOM 704 N N . SER A 1 104 ? 16.029 -6.975 38.032 1.00 16.87 141 SER A N 1
ATOM 705 C CA . SER A 1 104 ? 14.792 -7.614 37.505 1.00 18.30 141 SER A CA 1
ATOM 706 C C . SER A 1 104 ? 15.083 -8.740 36.510 1.00 16.89 141 SER A C 1
ATOM 707 O O . SER A 1 104 ? 14.384 -9.774 36.570 1.00 15.39 141 SER A O 1
ATOM 710 N N . ASN A 1 105 ? 16.111 -8.577 35.683 1.00 15.66 142 ASN A N 1
ATOM 711 C CA . ASN A 1 105 ? 16.448 -9.560 34.634 1.00 16.69 142 ASN A CA 1
ATOM 712 C C . ASN A 1 105 ? 17.615 -10.419 35.097 1.00 18.44 142 ASN A C 1
ATOM 713 O O . ASN A 1 105 ? 18.722 -9.837 35.310 1.00 17.46 142 ASN A O 1
ATOM 718 N N . TRP A 1 106 ? 17.409 -11.731 35.115 1.00 17.25 143 TRP A N 1
ATOM 719 C CA . TRP A 1 106 ? 18.394 -12.671 35.705 1.00 17.01 143 TRP A CA 1
ATOM 720 C C . TRP A 1 106 ? 18.975 -13.557 34.625 1.00 19.37 143 TRP A C 1
ATOM 721 O O . TRP A 1 106 ? 18.233 -14.007 33.731 1.00 19.77 143 TRP A O 1
ATOM 732 N N . THR A 1 107 ? 20.266 -13.768 34.716 1.00 18.18 144 THR A N 1
ATOM 733 C CA . THR A 1 107 ? 21.052 -14.637 33.811 1.00 19.55 144 THR A CA 1
ATOM 734 C C . THR A 1 107 ? 21.717 -15.746 34.633 1.00 17.64 144 THR A C 1
ATOM 735 O O . THR A 1 107 ? 22.398 -15.422 35.625 1.00 16.78 144 THR A O 1
ATOM 739 N N . ASP A 1 108 ? 21.556 -16.980 34.168 1.00 18.38 145 ASP A N 1
ATOM 740 C CA . ASP A 1 108 ? 22.211 -18.182 34.706 1.00 19.46 145 ASP A CA 1
ATOM 741 C C . ASP A 1 108 ? 23.729 -17.989 34.696 1.00 18.17 145 ASP A C 1
ATOM 742 O O . ASP A 1 108 ? 24.284 -17.593 33.680 1.00 18.58 145 ASP A O 1
ATOM 747 N N . VAL A 1 109 ? 24.365 -18.244 35.811 1.00 16.71 146 VAL A N 1
ATOM 748 C CA . VAL A 1 109 ? 25.854 -18.323 35.821 1.00 16.98 146 VAL A CA 1
ATOM 749 C C . VAL A 1 109 ? 26.272 -19.701 36.310 1.00 16.56 146 VAL A C 1
ATOM 750 O O . VAL A 1 109 ? 27.374 -20.087 36.030 1.00 18.36 146 VAL A O 1
ATOM 754 N N . LYS A 1 110 ? 25.481 -20.380 37.115 1.00 16.09 147 LYS A N 1
ATOM 755 C CA . LYS A 1 110 ? 25.776 -21.779 37.473 1.00 17.78 147 LYS A CA 1
ATOM 756 C C . LYS A 1 110 ? 24.458 -22.528 37.576 1.00 18.62 147 LYS A C 1
ATOM 757 O O . LYS A 1 110 ? 23.592 -22.089 38.328 1.00 17.50 147 LYS A O 1
ATOM 763 N N . THR A 1 111 ? 24.354 -23.670 36.903 1.00 16.97 148 THR A N 1
ATOM 764 C CA . THR A 1 111 ? 23.092 -24.424 36.826 1.00 19.28 148 THR A CA 1
ATOM 765 C C . THR A 1 111 ? 23.384 -25.850 37.288 1.00 17.45 148 THR A C 1
ATOM 766 O O . THR A 1 111 ? 24.541 -26.173 37.465 1.00 19.16 148 THR A O 1
ATOM 770 N N . GLY A 1 112 ? 22.344 -26.630 37.536 1.00 18.79 149 GLY A N 1
ATOM 771 C CA . GLY A 1 112 ? 22.488 -28.054 37.873 1.00 19.59 149 GLY A CA 1
ATOM 772 C C . GLY A 1 112 ? 23.051 -28.214 39.272 1.00 19.89 149 GLY A C 1
ATOM 773 O O . GLY A 1 112 ? 23.678 -29.243 39.557 1.00 19.61 149 GLY A O 1
ATOM 774 N N . LEU A 1 113 ? 22.795 -27.251 40.163 1.00 20.16 150 LEU A N 1
ATOM 775 C CA . LEU A 1 113 ? 23.316 -27.329 41.554 1.00 19.39 150 LEU A CA 1
ATOM 776 C C . LEU A 1 113 ? 22.341 -28.123 42.413 1.00 20.26 150 LEU A C 1
ATOM 777 O O . LEU A 1 113 ? 21.123 -28.119 42.103 1.00 19.90 150 LEU A O 1
ATOM 782 N N . LYS A 1 114 ? 22.877 -28.755 43.462 1.00 21.18 151 LYS A N 1
ATOM 783 C CA . LYS A 1 114 ? 22.132 -29.685 44.330 1.00 22.75 151 LYS A CA 1
ATOM 784 C C . LYS A 1 114 ? 22.729 -29.651 45.727 1.00 20.49 151 LYS A C 1
ATOM 785 O O . LYS A 1 114 ? 23.958 -29.714 45.853 1.00 19.85 151 LYS A O 1
ATOM 791 N N . ALA A 1 115 ? 21.912 -29.573 46.751 1.00 19.05 152 ALA A N 1
ATOM 792 C CA . ALA A 1 115 ? 22.358 -30.009 48.085 1.00 17.09 152 ALA A CA 1
ATOM 793 C C . ALA A 1 115 ? 21.921 -31.461 48.249 1.00 19.18 152 ALA A C 1
ATOM 794 O O . ALA A 1 115 ? 20.977 -31.890 47.585 1.00 17.41 152 ALA A O 1
ATOM 796 N N . THR A 1 116 ? 22.563 -32.167 49.163 1.00 19.60 153 THR A N 1
ATOM 797 C CA . THR A 1 116 ? 22.378 -33.624 49.329 1.00 18.40 153 THR A CA 1
ATOM 798 C C . THR A 1 116 ? 22.204 -33.985 50.789 1.00 17.85 153 THR A C 1
ATOM 799 O O . THR A 1 116 ? 22.019 -35.168 51.060 1.00 20.80 153 THR A O 1
ATOM 803 N N . ALA A 1 117 ? 22.212 -33.037 51.709 1.00 17.87 154 ALA A N 1
ATOM 804 C CA . ALA A 1 117 ? 22.039 -33.350 53.135 1.00 18.11 154 ALA A CA 1
ATOM 805 C C . ALA A 1 117 ? 21.654 -32.088 53.888 1.00 19.01 154 ALA A C 1
ATOM 806 O O . ALA A 1 117 ? 21.847 -30.979 53.369 1.00 18.52 154 ALA A O 1
ATOM 808 N N . GLN A 1 118 ? 21.049 -32.278 55.058 1.00 18.07 155 GLN A N 1
ATOM 809 C CA . GLN A 1 118 ? 20.765 -31.176 55.998 1.00 18.36 155 GLN A CA 1
ATOM 810 C C . GLN A 1 118 ? 22.065 -30.546 56.525 1.00 18.86 155 GLN A C 1
ATOM 811 O O . GLN A 1 118 ? 23.093 -31.268 56.682 1.00 19.78 155 GLN A O 1
ATOM 817 N N . ALA A 1 119 ? 22.005 -29.251 56.872 1.00 17.83 156 ALA A N 1
ATOM 818 C CA . ALA A 1 119 ? 23.083 -28.474 57.531 1.00 18.27 156 ALA A CA 1
ATOM 819 C C . ALA A 1 119 ? 24.378 -28.613 56.744 1.00 18.00 156 ALA A C 1
ATOM 820 O O . ALA A 1 119 ? 25.456 -28.844 57.323 1.00 19.15 156 ALA A O 1
ATOM 822 N N . GLN A 1 120 ? 24.251 -28.573 55.425 1.00 16.17 157 GLN A N 1
ATOM 823 C CA . GLN A 1 120 ? 25.328 -28.817 54.451 1.00 16.19 157 GLN A CA 1
ATOM 824 C C . GLN A 1 120 ? 25.741 -27.536 53.744 1.00 14.68 157 GLN A C 1
ATOM 825 O O . GLN A 1 120 ? 24.879 -26.844 53.173 1.00 15.00 157 GLN A O 1
ATOM 831 N N . TRP A 1 121 ? 27.040 -27.250 53.738 1.00 13.89 158 TRP A N 1
ATOM 832 C CA . TRP A 1 121 ? 27.640 -26.194 52.905 1.00 13.75 158 TRP A CA 1
ATOM 833 C C . TRP A 1 121 ? 27.829 -26.730 51.495 1.00 14.63 158 TRP A C 1
ATOM 834 O O . TRP A 1 121 ? 28.540 -27.729 51.286 1.00 15.25 158 TRP A O 1
ATOM 845 N N . VAL A 1 122 ? 27.276 -26.017 50.536 1.00 13.90 159 VAL A N 1
ATOM 846 C CA . VAL A 1 122 ? 27.536 -26.253 49.105 1.00 14.05 159 VAL A CA 1
ATOM 847 C C . VAL A 1 122 ? 28.227 -25.032 48.536 1.00 13.96 159 VAL A C 1
ATOM 848 O O . VAL A 1 122 ? 27.606 -23.952 48.503 1.00 12.81 159 VAL A O 1
ATOM 852 N N . LYS A 1 123 ? 29.482 -25.213 48.120 1.00 15.01 160 LYS A N 1
ATOM 853 C CA . LYS A 1 123 ? 30.329 -24.134 47.589 1.00 16.53 160 LYS A CA 1
ATOM 854 C C . LYS A 1 123 ? 30.298 -24.162 46.071 1.00 16.58 160 LYS A C 1
ATOM 855 O O . LYS A 1 123 ? 30.578 -25.242 45.481 1.00 17.53 160 LYS A O 1
ATOM 861 N N . THR A 1 124 ? 29.922 -23.053 45.466 1.00 13.93 161 THR A N 1
ATOM 862 C CA . THR A 1 124 ? 29.957 -22.897 43.988 1.00 15.73 161 THR A CA 1
ATOM 863 C C . THR A 1 124 ? 31.062 -21.884 43.682 1.00 16.35 161 THR A C 1
ATOM 864 O O . THR A 1 124 ? 30.974 -20.706 44.152 1.00 16.41 161 THR A O 1
ATOM 868 N N . THR A 1 125 ? 32.066 -22.310 42.926 1.00 17.70 162 THR A N 1
ATOM 869 C CA . THR A 1 125 ? 33.266 -21.490 42.632 1.00 18.57 162 THR A CA 1
ATOM 870 C C . THR A 1 125 ? 33.176 -20.979 41.201 1.00 20.14 162 THR A C 1
ATOM 871 O O . THR A 1 125 ? 32.818 -21.759 40.325 1.00 18.78 162 THR A O 1
ATOM 875 N N . PHE A 1 126 ? 33.451 -19.686 41.005 1.00 22.50 163 PHE A N 1
ATOM 876 C CA . PHE A 1 126 ? 33.649 -19.052 39.678 1.00 26.90 163 PHE A CA 1
ATOM 877 C C . PHE A 1 126 ? 35.159 -18.943 39.435 1.00 26.91 163 PHE A C 1
ATOM 878 O O . PHE A 1 126 ? 35.830 -18.024 40.037 1.00 24.07 163 PHE A O 1
ATOM 886 N N . ASP A 1 127 ? 35.685 -19.821 38.594 1.00 31.52 164 ASP A N 1
ATOM 887 C CA . ASP A 1 127 ? 37.149 -19.858 38.281 1.00 36.60 164 ASP A CA 1
ATOM 888 C C . ASP A 1 127 ? 37.577 -18.509 37.704 1.00 33.58 164 ASP A C 1
ATOM 889 O O . ASP A 1 127 ? 38.680 -18.040 38.081 1.00 32.82 164 ASP A O 1
ATOM 894 N N . THR A 1 128 ? 36.710 -17.878 36.906 1.00 30.87 165 THR A N 1
ATOM 895 C CA . THR A 1 128 ? 36.808 -16.433 36.580 1.00 28.61 165 THR A CA 1
ATOM 896 C C . THR A 1 128 ? 35.784 -15.679 37.418 1.00 25.25 165 THR A C 1
ATOM 897 O O . THR A 1 128 ? 34.572 -15.864 37.245 1.00 22.52 165 THR A O 1
ATOM 901 N N . PRO A 1 129 ? 36.226 -14.851 38.388 1.00 23.11 166 PRO A N 1
ATOM 902 C CA . PRO A 1 129 ? 35.284 -14.090 39.205 1.00 22.36 166 PRO A CA 1
ATOM 903 C C . PRO A 1 129 ? 34.349 -13.241 38.342 1.00 22.20 166 PRO A C 1
ATOM 904 O O . PRO A 1 129 ? 34.752 -12.689 37.312 1.00 21.27 166 PRO A O 1
ATOM 908 N N . ILE A 1 130 ? 33.086 -13.165 38.766 1.00 21.66 167 ILE A N 1
ATOM 909 C CA . ILE A 1 130 ? 32.031 -12.447 38.002 1.00 23.02 167 ILE A CA 1
ATOM 910 C C . ILE A 1 130 ? 31.740 -11.103 38.659 1.00 20.66 167 ILE A C 1
ATOM 911 O O . ILE A 1 130 ? 31.638 -11.035 39.891 1.00 21.77 167 ILE A O 1
ATOM 916 N N . LYS A 1 131 ? 31.567 -10.079 37.831 1.00 19.56 168 LYS A N 1
ATOM 917 C CA . LYS A 1 131 ? 31.267 -8.701 38.267 1.00 19.78 168 LYS A CA 1
ATOM 918 C C . LYS A 1 131 ? 29.770 -8.444 38.091 1.00 18.39 168 LYS A C 1
ATOM 919 O O . LYS A 1 131 ? 29.259 -8.568 36.981 1.00 18.37 168 LYS A O 1
ATOM 925 N N . THR A 1 132 ? 29.076 -8.119 39.171 1.00 15.65 169 THR A N 1
ATOM 926 C CA . THR A 1 132 ? 27.609 -7.992 39.165 1.00 15.68 169 THR A CA 1
ATOM 927 C C . THR A 1 132 ? 27.148 -7.144 40.340 1.00 15.46 169 THR A C 1
ATOM 928 O O . THR A 1 132 ? 27.739 -7.215 41.415 1.00 15.27 169 THR A O 1
ATOM 932 N N . ARG A 1 133 ? 26.075 -6.401 40.101 1.00 15.34 170 ARG A N 1
ATOM 933 C CA . ARG A 1 133 ? 25.392 -5.617 41.147 1.00 16.78 170 ARG A CA 1
ATOM 934 C C . ARG A 1 133 ? 24.412 -6.495 41.934 1.00 15.71 170 ARG A C 1
ATOM 935 O O . ARG A 1 133 ? 24.048 -6.150 43.082 1.00 16.73 170 ARG A O 1
ATOM 943 N N . HIS A 1 134 ? 23.941 -7.587 41.354 1.00 14.61 171 HIS A N 1
ATOM 944 C CA . HIS A 1 134 ? 22.934 -8.451 41.994 1.00 14.58 171 HIS A CA 1
ATOM 945 C C . HIS A 1 134 ? 23.303 -9.908 41.746 1.00 15.82 171 HIS A C 1
ATOM 946 O O . HIS A 1 134 ? 23.739 -10.244 40.609 1.00 16.08 171 HIS A O 1
ATOM 953 N N . ILE A 1 135 ? 22.956 -10.733 42.712 1.00 15.32 172 ILE A N 1
ATOM 954 C CA . ILE A 1 135 ? 23.080 -12.200 42.588 1.00 14.69 172 ILE A CA 1
ATOM 955 C C . ILE A 1 135 ? 21.947 -12.849 43.349 1.00 13.85 172 ILE A C 1
ATOM 956 O O . ILE A 1 135 ? 21.486 -12.317 44.419 1.00 14.69 172 ILE A O 1
ATOM 961 N N . ARG A 1 136 ? 21.515 -13.995 42.855 1.00 12.25 173 ARG A N 1
ATOM 962 C CA . ARG A 1 136 ? 20.448 -14.733 43.558 1.00 13.33 173 ARG A CA 1
ATOM 963 C C . ARG A 1 136 ? 20.652 -16.239 43.394 1.00 14.22 173 ARG A C 1
ATOM 964 O O . ARG A 1 136 ? 21.203 -16.700 42.383 1.00 13.73 173 ARG A O 1
ATOM 972 N N . MET A 1 137 ? 20.218 -16.939 44.423 1.00 14.09 174 MET A N 1
ATOM 973 C CA . MET A 1 137 ? 19.916 -18.380 44.412 1.00 13.61 174 MET A CA 1
ATOM 974 C C . MET A 1 137 ? 18.437 -18.548 44.069 1.00 14.43 174 MET A C 1
ATOM 975 O O . MET A 1 137 ? 17.568 -17.920 44.761 1.00 14.17 174 MET A O 1
ATOM 980 N N . ILE A 1 138 ? 18.144 -19.372 43.062 1.00 14.15 175 ILE A N 1
ATOM 981 C CA . ILE A 1 138 ? 16.747 -19.783 42.745 1.00 13.62 175 ILE A CA 1
ATOM 982 C C . ILE A 1 138 ? 16.695 -21.305 42.720 1.00 13.89 175 ILE A C 1
ATOM 983 O O . ILE A 1 138 ? 17.515 -21.950 42.003 1.00 15.14 175 ILE A O 1
ATOM 988 N N . ALA A 1 139 ? 15.790 -21.864 43.512 1.00 14.06 176 ALA A N 1
ATOM 989 C CA . ALA A 1 139 ? 15.622 -23.319 43.705 1.00 14.73 176 ALA A CA 1
ATOM 990 C C . ALA A 1 139 ? 14.262 -23.783 43.159 1.00 16.06 176 ALA A C 1
ATOM 991 O O . ALA A 1 139 ? 13.261 -23.098 43.387 1.00 15.33 176 ALA A O 1
ATOM 993 N N . THR A 1 140 ? 14.247 -24.882 42.414 1.00 18.57 177 THR A N 1
ATOM 994 C CA . THR A 1 140 ? 12.999 -25.401 41.764 1.00 19.55 177 THR A CA 1
ATOM 995 C C . THR A 1 140 ? 12.442 -26.582 42.558 1.00 18.13 177 THR A C 1
ATOM 996 O O . THR A 1 140 ? 11.217 -26.808 42.485 1.00 21.17 177 THR A O 1
ATOM 1000 N N . THR A 1 141 ? 13.264 -27.314 43.290 1.00 17.52 178 THR A N 1
ATOM 1001 C CA . THR A 1 141 ? 12.831 -28.513 44.045 1.00 18.72 178 THR A CA 1
ATOM 1002 C C . THR A 1 141 ? 13.552 -28.537 45.388 1.00 18.60 178 THR A C 1
ATOM 1003 O O . THR A 1 141 ? 14.710 -28.072 45.467 1.00 16.96 178 THR A O 1
ATOM 1007 N N . LYS A 1 142 ? 12.933 -29.144 46.380 1.00 20.23 179 LYS A N 1
ATOM 1008 C CA . LYS A 1 142 ? 13.497 -29.184 47.747 1.00 20.02 179 LYS A CA 1
ATOM 1009 C C . LYS A 1 142 ? 13.255 -30.560 48.376 1.00 21.99 179 LYS A C 1
ATOM 1010 O O . LYS A 1 142 ? 12.423 -31.378 47.830 1.00 20.31 179 LYS A O 1
ATOM 1016 N N . SER A 1 143 ? 13.896 -30.805 49.520 1.00 19.90 180 SER A N 1
ATOM 1017 C CA . SER A 1 143 ? 13.992 -32.167 50.116 1.00 21.14 180 SER A CA 1
ATOM 1018 C C . SER A 1 143 ? 12.743 -32.561 50.917 1.00 24.41 180 SER A C 1
ATOM 1019 O O . SER A 1 143 ? 12.608 -33.765 51.197 1.00 27.20 180 SER A O 1
ATOM 1022 N N . GLN A 1 144 ? 11.926 -31.612 51.356 1.00 24.60 181 GLN A N 1
ATOM 1023 C CA . GLN A 1 144 ? 10.682 -31.889 52.116 1.00 28.81 181 GLN A CA 1
ATOM 1024 C C . GLN A 1 144 ? 9.620 -30.870 51.699 1.00 27.94 181 GLN A C 1
ATOM 1025 O O . GLN A 1 144 ? 9.964 -29.890 51.032 1.00 24.84 181 GLN A O 1
ATOM 1031 N N . SER A 1 145 ? 8.376 -31.077 52.112 1.00 26.95 182 SER A N 1
ATOM 1032 C CA . SER A 1 145 ? 7.271 -30.104 51.904 1.00 29.84 182 SER A CA 1
ATOM 1033 C C . SER A 1 145 ? 7.444 -28.843 52.759 1.00 26.69 182 SER A C 1
ATOM 1034 O O . SER A 1 145 ? 6.818 -27.792 52.455 1.00 24.80 182 SER A O 1
ATOM 1037 N N . TRP A 1 146 ? 8.252 -28.926 53.811 1.00 25.29 183 TRP A N 1
ATOM 1038 C CA . TRP A 1 146 ? 8.516 -27.758 54.687 1.00 24.87 183 TRP A CA 1
ATOM 1039 C C . TRP A 1 146 ? 9.153 -26.637 53.856 1.00 20.52 183 TRP A C 1
ATOM 1040 O O . TRP A 1 146 ? 9.691 -26.930 52.789 1.00 22.97 183 TRP A O 1
ATOM 1051 N N . SER A 1 147 ? 9.108 -25.420 54.373 1.00 20.76 184 SER A N 1
ATOM 1052 C CA . SER A 1 147 ? 9.809 -24.216 53.859 1.00 21.82 184 SER A CA 1
ATOM 1053 C C . SER A 1 147 ? 11.295 -24.539 53.658 1.00 23.44 184 SER A C 1
ATOM 1054 O O . SER A 1 147 ? 11.931 -25.074 54.584 1.00 20.11 184 SER A O 1
ATOM 1057 N N . LEU A 1 148 ? 11.803 -24.247 52.461 1.00 20.28 185 LEU A N 1
ATOM 1058 C CA . LEU A 1 148 ? 13.257 -24.207 52.172 1.00 18.70 185 LEU A CA 1
ATOM 1059 C C . LEU A 1 148 ? 13.948 -23.426 53.297 1.00 18.14 185 LEU A C 1
ATOM 1060 O O . LEU A 1 148 ? 13.467 -22.365 53.725 1.00 19.63 185 LEU A O 1
ATOM 1065 N N . SER A 1 149 ? 15.121 -23.900 53.694 1.00 18.50 186 SER A N 1
ATOM 1066 C CA . SER A 1 149 ? 15.867 -23.387 54.868 1.00 17.20 186 SER A CA 1
ATOM 1067 C C . SER A 1 149 ? 17.282 -23.026 54.429 1.00 15.19 186 SER A C 1
ATOM 1068 O O . SER A 1 149 ? 17.981 -23.918 53.912 1.00 15.70 186 SER A O 1
ATOM 1071 N N . VAL A 1 150 ? 17.688 -21.782 54.653 1.00 15.24 187 VAL A N 1
ATOM 1072 C CA . VAL A 1 150 ? 19.064 -21.331 54.320 1.00 15.49 187 VAL A CA 1
ATOM 1073 C C . VAL A 1 150 ? 19.666 -20.661 55.541 1.00 15.13 187 VAL A C 1
ATOM 1074 O O . VAL A 1 150 ? 19.276 -19.560 55.840 1.00 15.31 187 VAL A O 1
ATOM 1078 N N . TRP A 1 151 ? 20.688 -21.275 56.147 1.00 14.75 188 TRP A N 1
ATOM 1079 C CA . TRP A 1 151 ? 21.384 -20.631 57.276 1.00 15.50 188 TRP A CA 1
ATOM 1080 C C . TRP A 1 151 ? 22.200 -19.461 56.767 1.00 14.08 188 TRP A C 1
ATOM 1081 O O . TRP A 1 151 ? 22.231 -18.405 57.433 1.00 14.45 188 TRP A O 1
ATOM 1092 N N . GLU A 1 152 ? 22.894 -19.666 55.648 1.00 14.55 189 GLU A N 1
ATOM 1093 C CA . GLU A 1 152 ? 23.903 -18.716 55.168 1.00 14.03 189 GLU A CA 1
ATOM 1094 C C . GLU A 1 152 ? 23.894 -18.748 53.651 1.00 13.37 189 GLU A C 1
ATOM 1095 O O . GLU A 1 152 ? 23.926 -19.849 53.105 1.00 14.24 189 GLU A O 1
ATOM 1101 N N . MET A 1 153 ? 23.918 -17.593 53.004 1.00 12.36 190 MET A N 1
ATOM 1102 C CA . MET A 1 153 ? 24.417 -17.527 51.626 1.00 12.47 190 MET A CA 1
ATOM 1103 C C . MET A 1 153 ? 25.561 -16.538 51.657 1.00 13.15 190 MET A C 1
ATOM 1104 O O . MET A 1 153 ? 25.318 -15.336 51.811 1.00 14.07 190 MET A O 1
ATOM 1109 N N . ARG A 1 154 ? 26.777 -17.076 51.606 1.00 13.23 191 ARG A N 1
ATOM 1110 C CA . ARG A 1 154 ? 27.999 -16.239 51.634 1.00 13.22 191 ARG A CA 1
ATOM 1111 C C . ARG A 1 154 ? 28.464 -16.015 50.205 1.00 13.46 191 ARG A C 1
ATOM 1112 O O . ARG A 1 154 ? 28.835 -16.982 49.514 1.00 16.16 191 ARG A O 1
ATOM 1120 N N . THR A 1 155 ? 28.556 -14.749 49.818 1.00 13.00 192 THR A N 1
ATOM 1121 C CA . THR A 1 155 ? 28.960 -14.320 48.467 1.00 13.38 192 THR A CA 1
ATOM 1122 C C . THR A 1 155 ? 30.315 -13.667 48.610 1.00 14.70 192 THR A C 1
ATOM 1123 O O . THR A 1 155 ? 30.385 -12.510 49.103 1.00 14.66 192 THR A O 1
ATOM 1127 N N . MET A 1 156 ? 31.350 -14.443 48.307 1.00 13.96 193 MET A N 1
ATOM 1128 C CA . MET A 1 156 ? 32.742 -14.115 48.617 1.00 15.28 193 MET A CA 1
ATOM 1129 C C . MET A 1 156 ? 33.331 -13.286 47.483 1.00 17.80 193 MET A C 1
ATOM 1130 O O . MET A 1 156 ? 33.260 -13.689 46.319 1.00 17.83 193 MET A O 1
ATOM 1135 N N . GLY A 1 157 ? 33.837 -12.093 47.811 1.00 16.36 194 GLY A N 1
ATOM 1136 C CA . GLY A 1 157 ? 34.540 -11.308 46.799 1.00 16.43 194 GLY A CA 1
ATOM 1137 C C . GLY A 1 157 ? 34.905 -9.928 47.303 1.00 14.75 194 GLY A C 1
ATOM 1138 O O . GLY A 1 157 ? 35.120 -9.725 48.519 1.00 14.44 194 GLY A O 1
ATOM 1139 N N . THR A 1 158 ? 34.987 -9.014 46.352 1.00 16.28 195 THR A N 1
ATOM 1140 C CA . THR A 1 158 ? 35.353 -7.603 46.613 1.00 17.37 195 THR A CA 1
ATOM 1141 C C . THR A 1 158 ? 34.273 -6.719 46.032 1.00 18.65 195 THR A C 1
ATOM 1142 O O . THR A 1 158 ? 33.517 -7.168 45.161 1.00 17.90 195 THR A O 1
ATOM 1146 N N . ILE A 1 159 ? 34.215 -5.497 46.512 1.00 18.60 196 ILE A N 1
ATOM 1147 C CA . ILE A 1 159 ? 33.151 -4.580 46.035 1.00 18.34 196 ILE A CA 1
ATOM 1148 C C . ILE A 1 159 ? 33.770 -3.236 45.659 1.00 17.19 196 ILE A C 1
ATOM 1149 O O . ILE A 1 159 ? 34.716 -2.809 46.357 1.00 17.52 196 ILE A O 1
ATOM 1154 N N . SER A 1 160 ? 33.268 -2.661 44.574 1.00 17.26 197 SER A N 1
ATOM 1155 C CA . SER A 1 160 ? 33.626 -1.301 44.090 1.00 16.74 197 SER A CA 1
ATOM 1156 C C . SER A 1 160 ? 32.388 -0.415 44.210 1.00 18.76 197 SER A C 1
ATOM 1157 O O . SER A 1 160 ? 31.335 -0.785 43.630 1.00 15.24 197 SER A O 1
ATOM 1160 N N . ALA A 1 161 ? 32.443 0.622 45.050 1.00 17.38 198 ALA A N 1
ATOM 1161 C CA . ALA A 1 161 ? 31.297 1.479 45.398 1.00 19.45 198 ALA A CA 1
ATOM 1162 C C . ALA A 1 161 ? 30.972 2.412 44.227 1.00 22.14 198 ALA A C 1
ATOM 1163 O O . ALA A 1 161 ? 30.967 3.662 44.394 1.00 22.31 198 ALA A O 1
ATOM 1165 N N . VAL A 1 162 ? 30.713 1.855 43.066 1.00 23.58 199 VAL A N 1
ATOM 1166 C CA . VAL A 1 162 ? 30.354 2.688 41.880 1.00 26.74 199 VAL A CA 1
ATOM 1167 C C . VAL A 1 162 ? 28.832 2.719 41.756 1.00 25.95 199 VAL A C 1
ATOM 1168 O O . VAL A 1 162 ? 28.192 1.666 41.846 1.00 25.80 199 VAL A O 1
ATOM 1172 N N . ALA A 1 163 ? 28.232 3.907 41.617 1.00 30.43 200 ALA A N 1
ATOM 1173 C CA . ALA A 1 163 ? 26.758 4.028 41.478 1.00 31.49 200 ALA A CA 1
ATOM 1174 C C . ALA A 1 163 ? 26.321 3.527 40.089 1.00 27.47 200 ALA A C 1
ATOM 1175 O O . ALA A 1 163 ? 27.160 3.433 39.204 1.00 28.80 200 ALA A O 1
ATOM 1177 N N . THR A 1 164 ? 25.053 3.153 39.954 1.00 31.60 201 THR A N 1
ATOM 1178 C CA . THR A 1 164 ? 24.420 2.838 38.640 1.00 32.05 201 THR A CA 1
ATOM 1179 C C . THR A 1 164 ? 24.708 4.028 37.716 1.00 31.73 201 THR A C 1
ATOM 1180 O O . THR A 1 164 ? 24.885 5.167 38.232 1.00 28.29 201 THR A O 1
ATOM 1184 N N . ASP A 1 165 ? 24.889 3.757 36.423 1.00 29.33 202 ASP A N 1
ATOM 1185 C CA . ASP A 1 165 ? 25.197 4.775 35.390 1.00 26.48 202 ASP A CA 1
ATOM 1186 C C . ASP A 1 165 ? 23.880 5.144 34.727 1.00 24.23 202 ASP A C 1
ATOM 1187 O O . ASP A 1 165 ? 23.349 4.342 33.968 1.00 22.40 202 ASP A O 1
ATOM 1192 N N . PRO A 1 166 ? 23.299 6.317 35.032 1.00 27.07 203 PRO A N 1
ATOM 1193 C CA . PRO A 1 166 ? 22.016 6.703 34.454 1.00 26.54 203 PRO A CA 1
ATOM 1194 C C . PRO A 1 166 ? 22.098 6.923 32.937 1.00 25.18 203 PRO A C 1
ATOM 1195 O O . PRO A 1 166 ? 21.060 7.108 32.355 1.00 24.75 203 PRO A O 1
ATOM 1199 N N . LEU A 1 167 ? 23.307 6.956 32.359 1.00 20.68 204 LEU A N 1
ATOM 1200 C CA . LEU A 1 167 ? 23.524 7.188 30.907 1.00 22.65 204 LEU A CA 1
ATOM 1201 C C . LEU A 1 167 ? 23.794 5.869 30.189 1.00 19.12 204 LEU A C 1
ATOM 1202 O O . LEU A 1 167 ? 24.203 5.942 29.004 1.00 19.33 204 LEU A O 1
ATOM 1207 N N . SER A 1 168 ? 23.562 4.723 30.825 1.00 18.25 205 SER A N 1
ATOM 1208 C CA . SER A 1 168 ? 24.050 3.443 30.262 1.00 19.11 205 SER A CA 1
ATOM 1209 C C . SER A 1 168 ? 23.241 3.067 29.012 1.00 17.61 205 SER A C 1
ATOM 1210 O O . SER A 1 168 ? 23.678 2.188 28.358 1.00 19.61 205 SER A O 1
ATOM 1213 N N . ARG A 1 169 ? 22.077 3.652 28.781 1.00 18.02 206 ARG A N 1
ATOM 1214 C CA . ARG A 1 169 ? 21.214 3.179 27.665 1.00 19.99 206 ARG A CA 1
ATOM 1215 C C . ARG A 1 169 ? 21.668 3.804 26.366 1.00 22.19 206 ARG A C 1
ATOM 1216 O O . ARG A 1 169 ? 21.283 3.254 25.337 1.00 27.46 206 ARG A O 1
ATOM 1224 N N . LEU A 1 170 ? 22.456 4.875 26.404 1.00 17.81 207 LEU A N 1
ATOM 1225 C CA . LEU A 1 170 ? 22.644 5.725 25.209 1.00 17.53 207 LEU A CA 1
ATOM 1226 C C . LEU A 1 170 ? 23.311 4.967 24.061 1.00 16.34 207 LEU A C 1
ATOM 1227 O O . LEU A 1 170 ? 24.446 4.452 24.200 1.00 14.20 207 LEU A O 1
ATOM 1232 N N . THR A 1 171 ? 22.680 5.069 22.889 1.00 15.02 208 THR A N 1
ATOM 1233 C CA . THR A 1 171 ? 23.222 4.506 21.637 1.00 14.42 208 THR A CA 1
ATOM 1234 C C . THR A 1 171 ? 22.851 5.446 20.506 1.00 14.26 208 THR A C 1
ATOM 1235 O O . THR A 1 171 ? 21.671 5.731 20.338 1.00 13.14 208 THR A O 1
ATOM 1239 N N . PRO A 1 172 ? 23.809 5.939 19.685 1.00 14.03 209 PRO A N 1
ATOM 1240 C CA . PRO A 1 172 ? 25.252 5.710 19.848 1.00 14.09 209 PRO A CA 1
ATOM 1241 C C . PRO A 1 172 ? 25.857 6.236 21.156 1.00 13.96 209 PRO A C 1
ATOM 1242 O O . PRO A 1 172 ? 25.285 7.101 21.765 1.00 13.54 209 PRO A O 1
ATOM 1246 N N . ARG A 1 173 ? 26.965 5.632 21.555 1.00 14.28 210 ARG A N 1
ATOM 1247 C CA . ARG A 1 173 ? 27.712 6.074 22.755 1.00 16.02 210 ARG A CA 1
ATOM 1248 C C . ARG A 1 173 ? 28.257 7.459 22.484 1.00 15.07 210 ARG A C 1
ATOM 1249 O O . ARG A 1 173 ? 28.935 7.667 21.481 1.00 15.62 210 ARG A O 1
ATOM 1257 N N . PRO A 1 174 ? 27.871 8.442 23.310 1.00 16.20 211 PRO A N 1
ATOM 1258 C CA . PRO A 1 174 ? 28.263 9.832 23.098 1.00 16.14 211 PRO A CA 1
ATOM 1259 C C . PRO A 1 174 ? 29.766 10.069 23.315 1.00 15.67 211 PRO A C 1
ATOM 1260 O O . PRO A 1 174 ? 30.454 9.214 23.896 1.00 17.75 211 PRO A O 1
ATOM 1264 N N . LEU A 1 175 ? 30.223 11.215 22.831 1.00 16.14 212 LEU A N 1
ATOM 1265 C CA . LEU A 1 175 ? 31.634 11.666 22.922 1.00 16.19 212 LEU A CA 1
ATOM 1266 C C . LEU A 1 175 ? 31.981 11.808 24.401 1.00 16.83 212 LEU A C 1
ATOM 1267 O O . LEU A 1 175 ? 33.070 11.357 24.791 1.00 16.64 212 LEU A O 1
ATOM 1272 N N . TYR A 1 176 ? 31.087 12.430 25.156 1.00 18.14 213 TYR A N 1
ATOM 1273 C CA . TYR A 1 176 ? 31.286 12.710 26.605 1.00 19.04 213 TYR A CA 1
ATOM 1274 C C . TYR A 1 176 ? 29.952 12.692 27.319 1.00 17.84 213 TYR A C 1
ATOM 1275 O O . TYR A 1 176 ? 29.014 13.411 26.916 1.00 16.71 213 TYR A O 1
ATOM 1284 N N . ALA A 1 177 ? 29.895 11.962 28.417 1.00 18.48 214 ALA A N 1
ATOM 1285 C CA . ALA A 1 177 ? 28.671 11.841 29.224 1.00 21.40 214 ALA A CA 1
ATOM 1286 C C . ALA A 1 177 ? 29.043 11.443 30.641 1.00 22.53 214 ALA A C 1
ATOM 1287 O O . ALA A 1 177 ? 29.658 10.361 30.837 1.00 25.77 214 ALA A O 1
ATOM 1289 N N . GLN A 1 178 ? 28.592 12.253 31.586 1.00 22.20 215 GLN A N 1
ATOM 1290 C CA . GLN A 1 178 ? 28.785 11.963 33.013 1.00 23.81 215 GLN A CA 1
ATOM 1291 C C . GLN A 1 178 ? 27.544 12.391 33.777 1.00 21.97 215 GLN A C 1
ATOM 1292 O O . GLN A 1 178 ? 26.883 13.326 33.365 1.00 21.97 215 GLN A O 1
ATOM 1298 N N . SER A 1 179 ? 27.216 11.630 34.808 1.00 21.58 216 SER A N 1
ATOM 1299 C CA . SER A 1 179 ? 26.165 11.953 35.802 1.00 26.88 216 SER A CA 1
ATOM 1300 C C . SER A 1 179 ? 26.454 13.316 36.442 1.00 27.86 216 SER A C 1
ATOM 1301 O O . SER A 1 179 ? 27.643 13.588 36.682 1.00 25.37 216 SER A O 1
ATOM 1304 N N . ALA A 1 180 ? 25.420 14.124 36.697 1.00 26.54 217 ALA A N 1
ATOM 1305 C CA . ALA A 1 180 ? 25.514 15.439 37.387 1.00 27.18 217 ALA A CA 1
ATOM 1306 C C . ALA A 1 180 ? 24.869 15.299 38.765 1.00 28.16 217 ALA A C 1
ATOM 1307 O O . ALA A 1 180 ? 24.369 14.231 39.047 1.00 27.39 217 ALA A O 1
ATOM 1309 N N . ASP A 1 181 ? 24.932 16.349 39.593 1.00 28.93 218 ASP A N 1
ATOM 1310 C CA . ASP A 1 181 ? 24.510 16.305 41.016 1.00 29.76 218 ASP A CA 1
ATOM 1311 C C . ASP A 1 181 ? 22.978 16.269 41.073 1.00 30.85 218 ASP A C 1
ATOM 1312 O O . ASP A 1 181 ? 22.368 17.078 40.324 1.00 28.78 218 ASP A O 1
ATOM 1317 N N . GLY A 1 182 ? 22.410 15.485 41.993 1.00 28.43 219 GLY A N 1
ATOM 1318 C CA . GLY A 1 182 ? 21.045 15.716 42.515 1.00 32.15 219 GLY A CA 1
ATOM 1319 C C . GLY A 1 182 ? 19.976 14.855 41.843 1.00 30.51 219 GLY A C 1
ATOM 1320 O O . GLY A 1 182 ? 20.295 13.852 41.218 1.00 29.44 219 GLY A O 1
ATOM 1321 N N . GLU A 1 183 ? 18.715 15.224 42.035 1.00 32.53 220 GLU A N 1
ATOM 1322 C CA . GLU A 1 183 ? 17.574 14.381 41.611 1.00 32.87 220 GLU A CA 1
ATOM 1323 C C . GLU A 1 183 ? 17.383 14.588 40.105 1.00 28.36 220 GLU A C 1
ATOM 1324 O O . GLU A 1 183 ? 17.944 15.553 39.522 1.00 22.48 220 GLU A O 1
ATOM 1330 N N . ALA A 1 184 ? 16.615 13.694 39.496 1.00 30.30 221 ALA A N 1
ATOM 1331 C CA . ALA A 1 184 ? 16.197 13.780 38.074 1.00 27.26 221 ALA A CA 1
ATOM 1332 C C . ALA A 1 184 ? 15.190 14.910 37.893 1.00 26.95 221 ALA A C 1
ATOM 1333 O O . ALA A 1 184 ? 14.491 15.263 38.851 1.00 28.51 221 ALA A O 1
ATOM 1335 N N . PHE A 1 185 ? 15.094 15.438 36.681 1.00 23.86 222 PHE A N 1
ATOM 1336 C CA . PHE A 1 185 ? 14.020 16.363 36.290 1.00 24.50 222 PHE A CA 1
ATOM 1337 C C . PHE A 1 185 ? 12.755 15.549 36.060 1.00 25.79 222 PHE A C 1
ATOM 1338 O O . PHE A 1 185 ? 12.768 14.665 35.164 1.00 24.07 222 PHE A O 1
ATOM 1346 N N . GLU A 1 186 ? 11.696 15.882 36.802 1.00 24.69 223 GLU A N 1
ATOM 1347 C CA . GLU A 1 186 ? 10.380 15.212 36.649 1.00 28.02 223 GLU A CA 1
ATOM 1348 C C . GLU A 1 186 ? 9.567 15.943 35.560 1.00 26.09 223 GLU A C 1
ATOM 1349 O O . GLU A 1 186 ? 9.270 17.153 35.688 1.00 21.93 223 GLU A O 1
ATOM 1355 N N . LEU A 1 187 ? 9.197 15.232 34.509 1.00 22.19 224 LEU A N 1
ATOM 1356 C CA . LEU A 1 187 ? 8.349 15.801 33.436 1.00 23.70 224 LEU A CA 1
ATOM 1357 C C . LEU A 1 187 ? 6.893 15.823 33.916 1.00 23.08 224 LEU A C 1
ATOM 1358 O O . LEU A 1 187 ? 6.451 14.843 34.529 1.00 26.93 224 LEU A O 1
ATOM 1363 N N . LYS A 1 188 ? 6.230 16.962 33.778 1.00 23.54 225 LYS A N 1
ATOM 1364 C CA . LYS A 1 188 ? 4.800 17.119 34.133 1.00 25.43 225 LYS A CA 1
ATOM 1365 C C . LYS A 1 188 ? 3.992 17.378 32.868 1.00 25.10 225 LYS A C 1
ATOM 1366 O O . LYS A 1 188 ? 4.545 17.876 31.862 1.00 23.89 225 LYS A O 1
ATOM 1372 N N . LYS A 1 189 ? 2.691 17.137 32.961 1.00 27.49 226 LYS A N 1
ATOM 1373 C CA . LYS A 1 189 ? 1.766 17.289 31.815 1.00 31.12 226 LYS A CA 1
ATOM 1374 C C . LYS A 1 189 ? 1.950 18.647 31.163 1.00 30.16 226 LYS A C 1
ATOM 1375 O O . LYS A 1 189 ? 1.909 18.692 29.918 1.00 25.93 226 LYS A O 1
ATOM 1381 N N . ASN A 1 190 ? 2.153 19.708 31.959 1.00 29.09 227 ASN A N 1
ATOM 1382 C CA . ASN A 1 190 ? 2.202 21.091 31.414 1.00 32.47 227 ASN A CA 1
ATOM 1383 C C . ASN A 1 190 ? 3.642 21.606 31.377 1.00 28.29 227 ASN A C 1
ATOM 1384 O O . ASN A 1 190 ? 3.829 22.788 31.035 1.00 29.99 227 ASN A O 1
ATOM 1389 N N . THR A 1 191 ? 4.632 20.743 31.586 1.00 24.99 228 THR A N 1
ATOM 1390 C CA . THR A 1 191 ? 6.034 21.163 31.382 1.00 24.90 228 THR A CA 1
ATOM 1391 C C . THR A 1 191 ? 6.130 21.746 29.976 1.00 27.04 228 THR A C 1
ATOM 1392 O O . THR A 1 191 ? 5.693 21.071 29.037 1.00 26.02 228 THR A O 1
ATOM 1396 N N . CYS A 1 192 ? 6.598 22.981 29.853 1.00 24.49 229 CYS A N 1
ATOM 1397 C CA . CYS A 1 192 ? 6.766 23.639 28.525 1.00 25.04 229 CYS A CA 1
ATOM 1398 C C . CYS A 1 192 ? 8.240 23.599 28.094 1.00 22.38 229 CYS A C 1
ATOM 1399 O O . CYS A 1 192 ? 9.113 23.275 28.900 1.00 21.42 229 CYS A O 1
ATOM 1402 N N . VAL A 1 193 ? 8.484 23.899 26.829 1.00 22.83 230 VAL A N 1
ATOM 1403 C CA . VAL A 1 193 ? 9.848 23.974 26.263 1.00 23.78 230 VAL A CA 1
ATOM 1404 C C . VAL A 1 193 ? 10.007 25.322 25.582 1.00 22.96 230 VAL A C 1
ATOM 1405 O O . VAL A 1 193 ? 9.123 25.706 24.805 1.00 26.95 230 VAL A O 1
ATOM 1409 N N . SER A 1 194 ? 11.137 25.970 25.819 1.00 22.39 231 SER A N 1
ATOM 1410 C CA . SER A 1 194 ? 11.515 27.208 25.115 1.00 20.27 231 SER A CA 1
ATOM 1411 C C . SER A 1 194 ? 12.566 26.874 24.073 1.00 22.94 231 SER A C 1
ATOM 1412 O O . SER A 1 194 ? 13.514 26.149 24.391 1.00 22.19 231 SER A O 1
ATOM 1415 N N . VAL A 1 195 ? 12.452 27.486 22.915 1.00 21.52 232 VAL A N 1
ATOM 1416 C CA . VAL A 1 195 ? 13.484 27.385 21.855 1.00 25.27 232 VAL A CA 1
ATOM 1417 C C . VAL A 1 195 ? 13.986 28.794 21.538 1.00 27.70 232 VAL A C 1
ATOM 1418 O O . VAL A 1 195 ? 13.188 29.719 21.667 1.00 26.80 232 VAL A O 1
ATOM 1422 N N . SER A 1 196 ? 15.239 28.913 21.097 1.00 28.65 233 SER A N 1
ATOM 1423 C CA . SER A 1 196 ? 15.876 30.198 20.683 1.00 28.87 233 SER A CA 1
ATOM 1424 C C . SER A 1 196 ? 15.477 30.519 19.238 1.00 30.31 233 SER A C 1
ATOM 1425 O O . SER A 1 196 ? 15.637 31.662 18.794 1.00 29.26 233 SER A O 1
ATOM 1428 N N . ASP A 1 197 ? 14.928 29.549 18.513 1.00 27.27 234 ASP A N 1
ATOM 1429 C CA . ASP A 1 197 ? 14.746 29.638 17.050 1.00 27.42 234 ASP A CA 1
ATOM 1430 C C . ASP A 1 197 ? 13.668 28.642 16.645 1.00 28.30 234 ASP A C 1
ATOM 1431 O O . ASP A 1 197 ? 13.693 27.531 17.229 1.00 26.77 234 ASP A O 1
ATOM 1436 N N . GLY A 1 198 ? 12.819 29.012 15.680 1.00 25.47 235 GLY A N 1
ATOM 1437 C CA . GLY A 1 198 ? 11.745 28.189 15.084 1.00 25.48 235 GLY A CA 1
ATOM 1438 C C . GLY A 1 198 ? 12.260 26.874 14.507 1.00 25.65 235 GLY A C 1
ATOM 1439 O O . GLY A 1 198 ? 11.521 25.900 14.519 1.00 26.39 235 GLY A O 1
ATOM 1440 N N . SER A 1 199 ? 13.497 26.853 14.021 1.00 26.14 236 SER A N 1
ATOM 1441 C CA . SER A 1 199 ? 14.111 25.652 13.399 1.00 24.71 236 SER A CA 1
ATOM 1442 C C . SER A 1 199 ? 14.339 24.533 14.432 1.00 24.26 236 SER A C 1
ATOM 1443 O O . SER A 1 199 ? 14.662 23.401 14.002 1.00 24.51 236 SER A O 1
ATOM 1446 N N . LEU A 1 200 ? 14.210 24.821 15.737 1.00 20.97 237 LEU A N 1
ATOM 1447 C CA . LEU A 1 200 ? 14.321 23.820 16.834 1.00 21.45 237 LEU A CA 1
ATOM 1448 C C . LEU A 1 200 ? 12.958 23.231 17.191 1.00 21.23 237 LEU A C 1
ATOM 1449 O O . LEU A 1 200 ? 12.924 22.264 18.022 1.00 23.83 237 LEU A O 1
ATOM 1454 N N . LEU A 1 201 ? 11.871 23.778 16.658 1.00 20.51 238 LEU A N 1
ATOM 1455 C CA . LEU A 1 201 ? 10.535 23.235 17.012 1.00 19.73 238 LEU A CA 1
ATOM 1456 C C . LEU A 1 201 ? 10.428 21.776 16.534 1.00 18.47 238 LEU A C 1
ATOM 1457 O O . LEU A 1 201 ? 9.822 20.951 17.226 1.00 16.85 238 LEU A O 1
ATOM 1462 N N . PRO A 1 202 ? 10.982 21.372 15.374 1.00 18.74 239 PRO A N 1
ATOM 1463 C CA . PRO A 1 202 ? 10.961 19.951 14.984 1.00 18.54 239 PRO A CA 1
ATOM 1464 C C . PRO A 1 202 ? 11.575 19.004 16.034 1.00 17.84 239 PRO A C 1
ATOM 1465 O O . PRO A 1 202 ? 11.068 17.926 16.196 1.00 16.24 239 PRO A O 1
ATOM 1469 N N . ALA A 1 203 ? 12.614 19.433 16.750 1.00 16.65 240 ALA A N 1
ATOM 1470 C CA . ALA A 1 203 ? 13.234 18.644 17.841 1.00 17.28 240 ALA A CA 1
ATOM 1471 C C . ALA A 1 203 ? 12.217 18.440 18.976 1.00 18.42 240 ALA A C 1
ATOM 1472 O O . ALA A 1 203 ? 12.043 17.290 19.494 1.00 16.54 240 ALA A O 1
ATOM 1474 N N . VAL A 1 204 ? 11.499 19.504 19.335 1.00 18.72 241 VAL A N 1
ATOM 1475 C CA . VAL A 1 204 ? 10.472 19.390 20.400 1.00 17.75 241 VAL A CA 1
ATOM 1476 C C . VAL A 1 204 ? 9.351 18.505 19.859 1.00 16.92 241 VAL A C 1
ATOM 1477 O O . VAL A 1 204 ? 8.815 17.724 20.613 1.00 17.36 241 VAL A O 1
ATOM 1481 N N . ASP A 1 205 ? 9.014 18.628 18.574 1.00 17.44 242 ASP A N 1
ATOM 1482 C CA . ASP A 1 205 ? 7.905 17.835 17.992 1.00 18.88 242 ASP A CA 1
ATOM 1483 C C . ASP A 1 205 ? 8.277 16.348 18.132 1.00 18.48 242 ASP A C 1
ATOM 1484 O O . ASP A 1 205 ? 7.390 15.525 18.422 1.00 18.27 242 ASP A O 1
ATOM 1489 N N . VAL A 1 206 ? 9.541 16.001 17.921 1.00 17.03 243 VAL A N 1
ATOM 1490 C CA . VAL A 1 206 ? 9.939 14.570 18.017 1.00 17.93 243 VAL A CA 1
ATOM 1491 C C . VAL A 1 206 ? 9.638 14.067 19.447 1.00 17.68 243 VAL A C 1
ATOM 1492 O O . VAL A 1 206 ? 9.087 12.966 19.642 1.00 16.92 243 VAL A O 1
ATOM 1496 N N . MET A 1 207 ? 9.967 14.870 20.439 1.00 15.72 244 MET A N 1
ATOM 1497 C CA . MET A 1 207 ? 9.704 14.515 21.842 1.00 16.16 244 MET A CA 1
ATOM 1498 C C . MET A 1 207 ? 8.204 14.386 22.103 1.00 16.41 244 MET A C 1
ATOM 1499 O O . MET A 1 207 ? 7.795 13.396 22.723 1.00 17.71 244 MET A O 1
ATOM 1504 N N . ARG A 1 208 ? 7.416 15.359 21.680 1.00 16.85 245 ARG A N 1
ATOM 1505 C CA . ARG A 1 208 ? 5.963 15.371 21.933 1.00 18.90 245 ARG A CA 1
ATOM 1506 C C . ARG A 1 208 ? 5.289 14.191 21.218 1.00 18.69 245 ARG A C 1
ATOM 1507 O O . ARG A 1 208 ? 4.395 13.600 21.818 1.00 18.31 245 ARG A O 1
ATOM 1515 N N . ASP A 1 209 ? 5.738 13.858 19.998 1.00 19.45 246 ASP A N 1
ATOM 1516 C CA . ASP A 1 209 ? 5.194 12.725 19.189 1.00 20.38 246 ASP A CA 1
ATOM 1517 C C . ASP A 1 209 ? 5.251 11.431 20.015 1.00 20.63 246 ASP A C 1
ATOM 1518 O O . ASP A 1 209 ? 4.303 10.659 19.949 1.00 22.07 246 ASP A O 1
ATOM 1523 N N . GLU A 1 210 ? 6.290 11.198 20.821 1.00 18.28 247 GLU A N 1
ATOM 1524 C CA . GLU A 1 210 ? 6.346 10.014 21.709 1.00 18.61 247 GLU A CA 1
ATOM 1525 C C . GLU A 1 210 ? 5.630 10.307 23.017 1.00 17.66 247 GLU A C 1
ATOM 1526 O O . GLU A 1 210 ? 4.833 9.442 23.475 1.00 16.33 247 GLU A O 1
ATOM 1532 N N . LEU A 1 211 ? 6.043 11.380 23.697 1.00 16.51 248 LEU A N 1
ATOM 1533 C CA . LEU A 1 211 ? 5.742 11.545 25.131 1.00 17.77 248 LEU A CA 1
ATOM 1534 C C . LEU A 1 211 ? 4.278 11.948 25.340 1.00 17.06 248 LEU A C 1
ATOM 1535 O O . LEU A 1 211 ? 3.769 11.735 26.458 1.00 15.71 248 LEU A O 1
ATOM 1540 N N . GLY A 1 212 ? 3.638 12.535 24.337 1.00 17.60 249 GLY A N 1
ATOM 1541 C CA . GLY A 1 212 ? 2.220 12.912 24.453 1.00 18.17 249 GLY A CA 1
ATOM 1542 C C . GLY A 1 212 ? 1.354 11.705 24.720 1.00 20.04 249 GLY A C 1
ATOM 1543 O O . GLY A 1 212 ? 0.488 11.780 25.606 1.00 21.23 249 GLY A O 1
ATOM 1544 N N . THR A 1 213 ? 1.650 10.579 24.048 1.00 18.04 250 THR A N 1
ATOM 1545 C CA . THR A 1 213 ? 0.885 9.328 24.204 1.00 18.08 250 THR A CA 1
ATOM 1546 C C . THR A 1 213 ? 1.356 8.570 25.443 1.00 19.11 250 THR A C 1
ATOM 1547 O O . THR A 1 213 ? 0.516 8.101 26.180 1.00 19.49 250 THR A O 1
ATOM 1551 N N . SER A 1 214 ? 2.650 8.311 25.575 1.00 16.92 251 SER A N 1
ATOM 1552 C CA . SER A 1 214 ? 3.194 7.445 26.651 1.00 15.96 251 SER A CA 1
ATOM 1553 C C . SER A 1 214 ? 3.037 8.082 28.042 1.00 16.00 251 SER A C 1
ATOM 1554 O O . SER A 1 214 ? 2.870 7.311 29.003 1.00 16.44 251 SER A O 1
ATOM 1557 N N . TYR A 1 215 ? 3.221 9.391 28.188 1.00 17.09 252 TYR A N 1
ATOM 1558 C CA . TYR A 1 215 ? 3.208 10.037 29.523 1.00 18.33 252 TYR A CA 1
ATOM 1559 C C . TYR A 1 215 ? 2.221 11.216 29.576 1.00 20.76 252 TYR A C 1
ATOM 1560 O O . TYR A 1 215 ? 2.177 11.905 30.612 1.00 21.73 252 TYR A O 1
ATOM 1569 N N . GLY A 1 216 ? 1.466 11.459 28.503 1.00 19.50 253 GLY A N 1
ATOM 1570 C CA . GLY A 1 216 ? 0.413 12.488 28.495 1.00 19.64 253 GLY A CA 1
ATOM 1571 C C . GLY A 1 216 ? 1.005 13.880 28.566 1.00 21.72 253 GLY A C 1
ATOM 1572 O O . GLY A 1 216 ? 0.340 14.784 29.099 1.00 23.91 253 GLY A O 1
ATOM 1573 N N . LEU A 1 217 ? 2.204 14.078 28.024 1.00 21.10 254 LEU A N 1
ATOM 1574 C CA . LEU A 1 217 ? 2.879 15.393 28.097 1.00 21.12 254 LEU A CA 1
ATOM 1575 C C . LEU A 1 217 ? 2.422 16.252 26.926 1.00 24.28 254 LEU A C 1
ATOM 1576 O O . LEU A 1 217 ? 2.419 15.782 25.768 1.00 20.96 254 LEU A O 1
ATOM 1581 N N . LYS A 1 218 ? 2.056 17.493 27.225 1.00 23.68 255 LYS A N 1
ATOM 1582 C CA . LYS A 1 218 ? 1.746 18.497 26.184 1.00 23.75 255 LYS A CA 1
ATOM 1583 C C . LYS A 1 218 ? 3.046 18.989 25.543 1.00 21.01 255 LYS A C 1
ATOM 1584 O O . LYS A 1 218 ? 3.001 19.295 24.333 1.00 21.18 255 LYS A O 1
ATOM 1590 N N . LEU A 1 219 ? 4.108 19.167 26.340 1.00 21.12 256 LEU A N 1
ATOM 1591 C CA . LEU A 1 219 ? 5.386 19.765 25.892 1.00 23.61 256 LEU A CA 1
ATOM 1592 C C . LEU A 1 219 ? 5.102 20.928 24.940 1.00 24.29 256 LEU A C 1
ATOM 1593 O O . LEU A 1 219 ? 5.660 20.945 23.850 1.00 23.32 256 LEU A O 1
ATOM 1598 N N . ALA A 1 220 ? 4.253 21.872 25.340 1.00 23.27 257 ALA A N 1
ATOM 1599 C CA . ALA A 1 220 ? 3.938 23.060 24.511 1.00 25.27 257 ALA A CA 1
ATOM 1600 C C . ALA A 1 220 ? 5.164 23.993 24.456 1.00 23.85 257 ALA A C 1
ATOM 1601 O O . ALA A 1 220 ? 5.888 24.080 25.465 1.00 23.67 257 ALA A O 1
ATOM 1603 N N . GLU A 1 221 ? 5.441 24.587 23.287 1.00 25.43 258 GLU A N 1
ATOM 1604 C CA . GLU A 1 221 ? 6.368 25.736 23.192 1.00 26.42 258 GLU A CA 1
ATOM 1605 C C . GLU A 1 221 ? 5.843 26.786 24.161 1.00 27.90 258 GLU A C 1
ATOM 1606 O O . GLU A 1 221 ? 4.651 27.064 24.100 1.00 28.30 258 GLU A O 1
ATOM 1612 N N . GLY A 1 222 ? 6.693 27.306 25.048 1.00 31.99 259 GLY A N 1
ATOM 1613 C CA . GLY A 1 222 ? 6.358 28.416 25.961 1.00 30.42 259 GLY A CA 1
ATOM 1614 C C . GLY A 1 222 ? 7.523 29.386 26.059 1.00 32.88 259 GLY A C 1
ATOM 1615 O O . GLY A 1 222 ? 8.511 29.267 25.269 1.00 33.97 259 GLY A O 1
ATOM 1616 N N . THR A 1 223 ? 7.408 30.328 26.983 1.00 32.95 260 THR A N 1
ATOM 1617 C CA . THR A 1 223 ? 8.432 31.363 27.275 1.00 33.62 260 THR A CA 1
ATOM 1618 C C . THR A 1 223 ? 8.992 31.055 28.660 1.00 30.97 260 THR A C 1
ATOM 1619 O O . THR A 1 223 ? 8.184 30.669 29.522 1.00 36.27 260 THR A O 1
ATOM 1623 N N . ASN A 1 224 ? 10.309 31.129 28.835 1.00 32.10 261 ASN A N 1
ATOM 1624 C CA . ASN A 1 224 ? 11.009 30.979 30.141 1.00 34.49 261 ASN A CA 1
ATOM 1625 C C . ASN A 1 224 ? 10.730 29.594 30.719 1.00 32.69 261 ASN A C 1
ATOM 1626 O O . ASN A 1 224 ? 10.703 29.449 31.934 1.00 28.93 261 ASN A O 1
ATOM 1631 N N . CYS A 1 225 ? 10.698 28.576 29.865 1.00 31.48 262 CYS A N 1
ATOM 1632 C CA . CYS A 1 225 ? 10.390 27.193 30.273 1.00 29.60 262 CYS A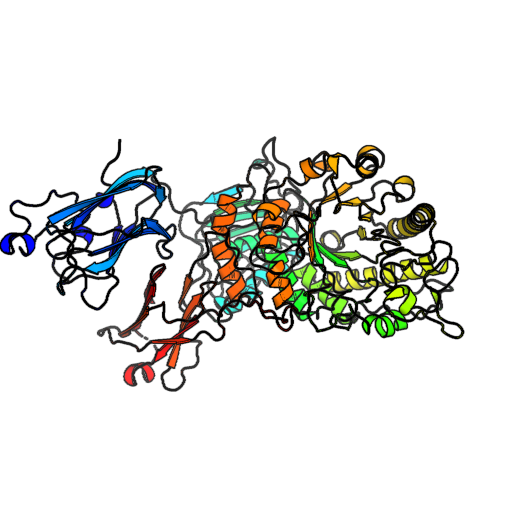 CA 1
ATOM 1633 C C . CYS A 1 225 ? 11.598 26.552 30.949 1.00 26.76 262 CYS A C 1
ATOM 1634 O O . CYS A 1 225 ? 12.729 26.985 30.771 1.00 26.85 262 CYS A O 1
ATOM 1637 N N . PRO A 1 226 ? 11.403 25.497 31.765 1.00 27.93 263 PRO A N 1
ATOM 1638 C CA . PRO A 1 226 ? 12.508 24.832 32.453 1.00 28.35 263 PRO A CA 1
ATOM 1639 C C . PRO A 1 226 ? 13.345 23.923 31.537 1.00 28.72 263 PRO A C 1
ATOM 1640 O O . PRO A 1 226 ? 14.412 23.488 31.931 1.00 25.69 263 PRO A O 1
ATOM 1644 N N . ILE A 1 227 ? 12.800 23.614 30.363 1.00 28.41 264 ILE A N 1
ATOM 1645 C CA . ILE A 1 227 ? 13.524 22.899 29.286 1.00 25.32 264 ILE A CA 1
ATOM 1646 C C . ILE A 1 227 ? 13.710 23.906 28.171 1.00 22.43 264 ILE A C 1
ATOM 1647 O O . ILE A 1 227 ? 12.702 24.469 27.741 1.00 25.01 264 ILE A O 1
ATOM 1652 N N . THR A 1 228 ? 14.952 24.143 27.779 1.00 21.57 265 THR A N 1
ATOM 1653 C CA . THR A 1 228 ? 15.321 25.072 26.705 1.00 21.98 265 THR A CA 1
ATOM 1654 C C . THR A 1 228 ? 16.216 24.366 25.683 1.00 20.07 265 THR A C 1
ATOM 1655 O O . THR A 1 228 ? 17.081 23.560 26.083 1.00 20.75 265 THR A O 1
ATOM 1659 N N . PHE A 1 229 ? 16.003 24.715 24.429 1.00 19.59 266 PHE A N 1
ATOM 1660 C CA . PHE A 1 229 ? 16.890 24.410 23.283 1.00 21.06 266 PHE A CA 1
ATOM 1661 C C . PHE A 1 229 ? 17.388 25.731 22.715 1.00 21.06 266 PHE A C 1
ATOM 1662 O O . PHE A 1 229 ? 16.551 26.553 22.305 1.00 22.60 266 PHE A O 1
ATOM 1670 N N . THR A 1 230 ? 18.700 25.844 22.592 1.00 23.41 267 THR A N 1
ATOM 1671 C CA . THR A 1 230 ? 19.358 27.045 22.057 1.00 22.99 267 THR A CA 1
ATOM 1672 C C . THR A 1 230 ? 20.240 26.668 20.877 1.00 21.66 267 THR A C 1
ATOM 1673 O O . THR A 1 230 ? 21.143 25.823 21.059 1.00 23.64 267 THR A O 1
ATOM 1677 N N . LEU A 1 231 ? 19.993 27.307 19.748 1.00 20.18 268 LEU A N 1
ATOM 1678 C CA . LEU A 1 231 ? 20.814 27.141 18.535 1.00 24.03 268 LEU A CA 1
ATOM 1679 C C . LEU A 1 231 ? 22.056 28.013 18.740 1.00 26.57 268 LEU A C 1
ATOM 1680 O O . LEU A 1 231 ? 21.876 29.198 18.968 1.00 24.97 268 LEU A O 1
ATOM 1685 N N . ASP A 1 232 ? 23.257 27.442 18.703 1.00 26.22 269 ASP A N 1
ATOM 1686 C CA . ASP A 1 232 ? 24.508 28.223 18.853 1.00 26.32 269 ASP A CA 1
ATOM 1687 C C . ASP A 1 232 ? 25.475 27.714 17.790 1.00 25.28 269 ASP A C 1
ATOM 1688 O O . ASP A 1 232 ? 26.107 26.707 18.029 1.00 25.20 269 ASP A O 1
ATOM 1693 N N . GLU A 1 233 ? 25.590 28.443 16.693 1.00 27.63 270 GLU A N 1
ATOM 1694 C CA . GLU A 1 233 ? 26.391 28.053 15.508 1.00 32.46 270 GLU A CA 1
ATOM 1695 C C . GLU A 1 233 ? 27.871 27.952 15.858 1.00 29.26 270 GLU A C 1
ATOM 1696 O O . GLU A 1 233 ? 28.608 27.359 15.053 1.00 28.70 270 GLU A O 1
ATOM 1702 N N . ASN A 1 234 ? 28.263 28.466 17.025 1.00 30.24 271 ASN A N 1
ATOM 1703 C CA . ASN A 1 234 ? 29.670 28.432 17.513 1.00 31.51 271 ASN A CA 1
ATOM 1704 C C . ASN A 1 234 ? 29.837 27.470 18.679 1.00 29.32 271 ASN A C 1
ATOM 1705 O O . ASN A 1 234 ? 30.910 27.471 19.286 1.00 26.10 271 ASN A O 1
ATOM 1710 N N . LEU A 1 235 ? 28.848 26.624 18.956 1.00 27.19 272 LEU A N 1
ATOM 1711 C CA . LEU A 1 235 ? 28.996 25.655 20.066 1.00 26.74 272 LEU A CA 1
ATOM 1712 C C . LEU A 1 235 ? 30.326 24.922 19.887 1.00 25.97 272 LEU A C 1
ATOM 1713 O O . LEU A 1 235 ? 30.591 24.364 18.811 1.00 26.55 272 LEU A O 1
ATOM 1718 N N . ASP A 1 236 ? 31.112 24.883 20.946 1.00 27.02 273 ASP A N 1
ATOM 1719 C CA . ASP A 1 236 ? 32.464 24.293 20.921 1.00 27.37 273 ASP A CA 1
ATOM 1720 C C . ASP A 1 236 ? 32.481 23.119 21.894 1.00 27.91 273 ASP A C 1
ATOM 1721 O O . ASP A 1 236 ? 32.398 23.350 23.099 1.00 27.91 273 ASP A O 1
ATOM 1726 N N . VAL A 1 237 ? 32.602 21.892 21.398 1.00 27.16 274 VAL A N 1
ATOM 1727 C CA . VAL A 1 237 ? 32.803 20.720 22.299 1.00 24.96 274 VAL A CA 1
ATOM 1728 C C . VAL A 1 237 ? 34.232 20.193 22.137 1.00 23.12 274 VAL A C 1
ATOM 1729 O O . VAL A 1 237 ? 34.491 19.087 22.607 1.00 22.52 274 VAL A O 1
ATOM 1733 N N . THR A 1 238 ? 35.159 20.958 21.538 1.00 25.90 275 THR A N 1
ATOM 1734 C CA . THR A 1 238 ? 36.521 20.431 21.203 1.00 26.67 275 THR A CA 1
ATOM 1735 C C . THR A 1 238 ? 37.310 20.154 22.497 1.00 24.57 275 THR A C 1
ATOM 1736 O O . THR A 1 238 ? 38.235 19.350 22.436 1.00 24.58 275 THR A O 1
ATOM 1740 N N . GLY A 1 239 ? 36.886 20.695 23.640 1.00 26.48 276 GLY A N 1
ATOM 1741 C CA . GLY A 1 239 ? 37.409 20.329 24.961 1.00 28.14 276 GLY A CA 1
ATOM 1742 C C . GLY A 1 239 ? 37.358 18.834 25.175 1.00 30.48 276 GLY A C 1
ATOM 1743 O O . GLY A 1 239 ? 38.232 18.299 25.843 1.00 30.10 276 GLY A O 1
ATOM 1744 N N . HIS A 1 240 ? 36.364 18.159 24.598 1.00 26.47 277 HIS A N 1
ATOM 1745 C CA . HIS A 1 240 ? 36.113 16.715 24.815 1.00 25.12 277 HIS A CA 1
ATOM 1746 C C . HIS A 1 240 ? 36.637 15.898 23.640 1.00 25.00 277 HIS A C 1
ATOM 1747 O O . HIS A 1 240 ? 36.441 14.670 23.636 1.00 26.44 277 HIS A O 1
ATOM 1754 N N . VAL A 1 241 ? 37.287 16.553 22.674 1.00 22.94 278 VAL A N 1
ATOM 1755 C CA . VAL A 1 241 ? 37.877 15.851 21.517 1.00 23.95 278 VAL A CA 1
ATOM 1756 C C . VAL A 1 241 ? 39.362 15.652 21.788 1.00 28.24 278 VAL A C 1
ATOM 1757 O O . VAL A 1 241 ? 40.061 16.655 21.755 1.00 27.97 278 VAL A O 1
ATOM 1761 N N . GLY A 1 242 ? 39.780 14.405 22.015 1.00 26.97 279 GLY A N 1
ATOM 1762 C CA . GLY A 1 242 ? 41.171 14.024 22.336 1.00 27.23 279 GLY A CA 1
ATOM 1763 C C . GLY A 1 242 ? 41.970 13.938 21.065 1.00 29.78 279 GLY A C 1
ATOM 1764 O O . GLY A 1 242 ? 41.360 14.013 19.995 1.00 27.65 279 GLY A O 1
ATOM 1765 N N . SER A 1 243 ? 43.296 13.838 21.165 1.00 31.95 280 SER A N 1
ATOM 1766 C CA . SER A 1 243 ? 44.182 13.912 19.976 1.00 32.87 280 SER A CA 1
ATOM 1767 C C . SER A 1 243 ? 43.908 12.730 19.029 1.00 30.08 280 SER A C 1
ATOM 1768 O O . SER A 1 243 ? 44.117 12.917 17.844 1.00 30.54 280 SER A O 1
ATOM 1771 N N . ALA A 1 244 ? 43.399 11.586 19.519 1.00 26.75 281 ALA A N 1
ATOM 1772 C CA . ALA A 1 244 ? 43.043 10.406 18.687 1.00 26.88 281 ALA A CA 1
ATOM 1773 C C . ALA A 1 244 ? 41.548 10.432 18.296 1.00 25.23 281 ALA A C 1
ATOM 1774 O O . ALA A 1 244 ? 41.043 9.421 17.788 1.00 26.49 281 ALA A O 1
ATOM 1776 N N . GLN A 1 245 ? 40.859 11.541 18.482 1.00 23.42 282 GLN A N 1
ATOM 1777 C CA . GLN A 1 245 ? 39.413 11.602 18.140 1.00 22.82 282 GLN A CA 1
ATOM 1778 C C . GLN A 1 245 ? 39.202 12.638 17.048 1.00 23.69 282 GLN A C 1
ATOM 1779 O O . GLN A 1 245 ? 40.088 13.461 16.819 1.00 23.28 282 GLN A O 1
ATOM 1785 N N . SER A 1 246 ? 38.028 12.581 16.423 1.00 20.88 283 SER A N 1
ATOM 1786 C CA . SER A 1 246 ? 37.653 13.362 15.228 1.00 20.31 283 SER A CA 1
ATOM 1787 C C . SER A 1 246 ? 36.133 13.549 15.270 1.00 20.87 283 SER A C 1
ATOM 1788 O O . SER A 1 246 ? 35.409 12.521 15.501 1.00 19.02 283 SER A O 1
ATOM 1791 N N . ILE A 1 247 ? 35.653 14.785 15.147 1.00 19.26 284 ILE A N 1
ATOM 1792 C CA . ILE A 1 247 ? 34.187 15.031 15.030 1.00 19.87 284 ILE A CA 1
ATOM 1793 C C . ILE A 1 247 ? 33.837 15.887 13.817 1.00 22.30 284 ILE A C 1
ATOM 1794 O O . ILE A 1 247 ? 34.695 16.623 13.297 1.00 22.15 284 ILE A O 1
ATOM 1799 N N . THR A 1 248 ? 32.573 15.773 13.420 1.00 23.78 285 THR A N 1
ATOM 1800 C CA . THR A 1 248 ? 31.817 16.743 12.595 1.00 26.95 285 THR A CA 1
ATOM 1801 C C . THR A 1 248 ? 31.054 17.679 13.525 1.00 26.16 285 THR A C 1
ATOM 1802 O O . THR A 1 248 ? 30.015 17.276 14.009 1.00 24.62 285 THR A O 1
ATOM 1806 N N . ALA A 1 249 ? 31.548 18.903 13.757 1.00 21.74 286 ALA A N 1
ATOM 1807 C CA . ALA A 1 249 ? 31.046 19.835 14.793 1.00 24.17 286 ALA A CA 1
ATOM 1808 C C . ALA A 1 249 ? 29.631 20.323 14.434 1.00 22.48 286 ALA A C 1
ATOM 1809 O O . ALA A 1 249 ? 28.892 20.737 15.318 1.00 22.67 286 ALA A O 1
ATOM 1811 N N . ASP A 1 250 ? 29.234 20.261 13.167 1.00 23.28 287 ASP A N 1
ATOM 1812 C CA . ASP A 1 250 ? 27.938 20.854 12.743 1.00 24.81 287 ASP A CA 1
ATOM 1813 C C . ASP A 1 250 ? 26.779 20.133 13.444 1.00 22.92 287 ASP A C 1
ATOM 1814 O O . ASP A 1 250 ? 25.729 20.742 13.561 1.00 20.64 287 ASP A O 1
ATOM 1819 N N . GLU A 1 251 ? 26.980 18.876 13.882 1.00 18.85 288 GLU A N 1
ATOM 1820 C CA . GLU A 1 251 ? 25.905 18.063 14.512 1.00 18.24 288 GLU A CA 1
ATOM 1821 C C . GLU A 1 251 ? 26.164 17.954 16.009 1.00 18.26 288 GLU A C 1
ATOM 1822 O O . GLU A 1 251 ? 25.586 17.075 16.647 1.00 17.05 288 GLU A O 1
ATOM 1828 N N . ALA A 1 252 ? 27.022 18.828 16.557 1.00 18.27 289 ALA A N 1
ATOM 1829 C CA . ALA A 1 252 ? 27.310 18.893 18.004 1.00 18.41 289 ALA A CA 1
ATOM 1830 C C . ALA A 1 252 ? 26.113 19.410 18.818 1.00 18.22 289 ALA A C 1
ATOM 1831 O O . ALA A 1 252 ? 25.417 20.343 18.409 1.00 18.18 289 ALA A O 1
ATOM 1833 N N . TYR A 1 253 ? 25.964 18.873 20.019 1.00 16.93 290 TYR A N 1
ATOM 1834 C CA . TYR A 1 253 ? 25.004 19.376 21.022 1.00 16.47 290 TYR A CA 1
ATOM 1835 C C . TYR A 1 253 ? 25.579 19.117 22.418 1.00 17.01 290 TYR A C 1
ATOM 1836 O O . TYR A 1 253 ? 26.465 18.265 22.619 1.00 17.51 290 TYR A O 1
ATOM 1845 N N . THR A 1 254 ? 25.061 19.874 23.380 1.00 15.92 291 THR A N 1
ATOM 1846 C CA . THR A 1 254 ? 25.328 19.624 24.802 1.00 17.63 291 THR A CA 1
ATOM 1847 C C . THR A 1 254 ? 24.000 19.547 25.521 1.00 16.66 291 THR A C 1
ATOM 1848 O O . THR A 1 254 ? 23.039 20.203 25.134 1.00 19.57 291 THR A O 1
ATOM 1852 N N . ILE A 1 255 ? 23.996 18.786 26.590 1.00 18.74 292 ILE A N 1
ATOM 1853 C CA . ILE A 1 255 ? 22.881 18.768 27.546 1.00 18.54 292 ILE A CA 1
ATOM 1854 C C . ILE A 1 255 ? 23.469 18.925 28.934 1.00 19.79 292 ILE A C 1
ATOM 1855 O O . ILE A 1 255 ? 24.359 18.140 29.294 1.00 19.66 292 ILE A O 1
ATOM 1860 N N . VAL A 1 256 ? 22.843 19.814 29.699 1.00 22.24 293 VAL A N 1
ATOM 1861 C CA . VAL A 1 256 ? 23.137 20.024 31.144 1.00 23.88 293 VAL A CA 1
ATOM 1862 C C . VAL A 1 256 ? 21.774 20.051 31.832 1.00 20.39 293 VAL A C 1
ATOM 1863 O O . VAL A 1 256 ? 20.959 20.938 31.519 1.00 22.79 293 VAL A O 1
ATOM 1867 N N . SER A 1 257 ? 21.515 19.073 32.689 1.00 24.11 294 SER A N 1
ATOM 1868 C CA . SER A 1 257 ? 20.226 18.919 33.399 1.00 24.07 294 SER A CA 1
ATOM 1869 C C . SER A 1 257 ? 20.459 18.750 34.887 1.00 24.06 294 SER A C 1
ATOM 1870 O O . SER A 1 257 ? 21.500 18.203 35.267 1.00 26.71 294 SER A O 1
ATOM 1873 N N . ASP A 1 258 ? 19.454 19.164 35.647 1.00 25.06 295 ASP A N 1
ATOM 1874 C CA . ASP A 1 258 ? 19.352 18.968 37.112 1.00 29.22 295 ASP A CA 1
ATOM 1875 C C . ASP A 1 258 ? 17.862 18.841 37.452 1.00 30.19 295 ASP A C 1
ATOM 1876 O O . ASP A 1 258 ? 17.023 18.824 36.514 1.00 31.25 295 ASP A O 1
ATOM 1881 N N . ALA A 1 259 ? 17.503 18.792 38.734 1.00 30.19 296 ALA A N 1
ATOM 1882 C CA . ALA A 1 259 ? 16.093 18.614 39.143 1.00 26.30 296 ALA A CA 1
ATOM 1883 C C . ALA A 1 259 ? 15.213 19.760 38.646 1.00 27.78 296 ALA A C 1
ATOM 1884 O O . ALA A 1 259 ? 13.980 19.564 38.607 1.00 26.75 296 ALA A O 1
ATOM 1886 N N . ASP A 1 260 ? 15.764 20.922 38.273 1.00 25.69 297 ASP A N 1
ATOM 1887 C CA . ASP A 1 260 ? 14.914 22.105 37.965 1.00 26.76 297 ASP A CA 1
ATOM 1888 C C . ASP A 1 260 ? 14.933 22.460 36.488 1.00 24.00 297 ASP A C 1
ATOM 1889 O O . ASP A 1 260 ? 14.082 23.292 36.085 1.00 24.36 297 ASP A O 1
ATOM 1894 N N . SER A 1 261 ? 15.893 21.932 35.723 1.00 22.11 298 SER A N 1
ATOM 1895 C CA . SER A 1 261 ? 16.127 22.473 34.370 1.00 22.84 298 SER A CA 1
ATOM 1896 C C . SER A 1 261 ? 16.769 21.413 33.475 1.00 21.20 298 SER A C 1
ATOM 1897 O O . SER A 1 261 ? 17.520 20.544 33.966 1.00 23.62 298 SER A O 1
ATOM 1900 N N . VAL A 1 262 ? 16.489 21.551 32.186 1.00 21.90 299 VAL A N 1
ATOM 1901 C CA . VAL A 1 262 ? 17.143 20.784 31.095 1.00 21.53 299 VAL A CA 1
ATOM 1902 C C . VAL A 1 262 ? 17.520 21.810 30.040 1.00 20.42 299 VAL A C 1
ATOM 1903 O O . VAL A 1 262 ? 16.622 22.426 29.459 1.00 21.01 299 VAL A O 1
ATOM 1907 N N . THR A 1 263 ? 18.821 22.002 29.877 1.00 21.84 300 THR A N 1
ATOM 1908 C CA . THR A 1 263 ? 19.402 23.013 28.974 1.00 21.10 300 THR A CA 1
ATOM 1909 C C . THR A 1 263 ? 20.158 22.310 27.836 1.00 19.88 300 THR A C 1
ATOM 1910 O O . THR A 1 263 ? 21.194 21.707 28.097 1.00 22.01 300 THR A O 1
ATOM 1914 N N . VAL A 1 264 ? 19.644 22.468 26.620 1.00 19.72 301 VAL A N 1
ATOM 1915 C CA . VAL A 1 264 ? 20.235 21.942 25.360 1.00 21.49 301 VAL A CA 1
ATOM 1916 C C . VAL A 1 264 ? 20.820 23.097 24.573 1.00 19.04 301 VAL A C 1
ATOM 1917 O O . VAL A 1 264 ? 20.137 24.138 24.385 1.00 22.56 301 VAL A O 1
ATOM 1921 N N . LYS A 1 265 ? 22.042 22.907 24.124 1.00 19.61 302 LYS A N 1
ATOM 1922 C CA . LYS A 1 265 ? 22.641 23.758 23.082 1.00 22.43 302 LYS A CA 1
ATOM 1923 C C . LYS A 1 265 ? 22.883 22.875 21.855 1.00 20.70 302 LYS A C 1
ATOM 1924 O O . LYS A 1 265 ? 23.347 21.720 22.021 1.00 19.07 302 LYS A O 1
ATOM 1930 N N . ALA A 1 266 ? 22.583 23.407 20.676 1.00 21.82 303 ALA A N 1
ATOM 1931 C CA . ALA A 1 266 ? 22.698 22.669 19.402 1.00 21.39 303 ALA A CA 1
ATOM 1932 C C . ALA A 1 266 ? 23.471 23.535 18.422 1.00 21.08 303 ALA A C 1
ATOM 1933 O O . ALA A 1 266 ? 23.124 24.715 18.268 1.00 21.19 303 ALA A O 1
ATOM 1935 N N . ARG A 1 267 ? 24.417 22.957 17.701 1.00 21.40 304 ARG A N 1
ATOM 1936 C CA . ARG A 1 267 ? 25.152 23.727 16.667 1.00 22.97 304 ARG A CA 1
ATOM 1937 C C . ARG A 1 267 ? 24.297 23.903 15.422 1.00 23.31 304 ARG A C 1
ATOM 1938 O O . ARG A 1 267 ? 24.595 24.803 14.651 1.00 22.64 304 ARG A O 1
ATOM 1946 N N . SER A 1 268 ? 23.280 23.054 15.236 1.00 22.19 305 SER A N 1
ATOM 1947 C CA . SER A 1 268 ? 22.397 23.062 14.042 1.00 21.07 305 SER A CA 1
ATOM 1948 C C . SER A 1 268 ? 20.991 22.651 14.479 1.00 18.97 305 SER A C 1
ATOM 1949 O O . SER A 1 268 ? 20.841 22.134 15.622 1.00 19.86 305 SER A O 1
ATOM 1952 N N . ALA A 1 269 ? 19.996 22.867 13.638 1.00 17.83 306 ALA A N 1
ATOM 1953 C CA . ALA A 1 269 ? 18.636 22.367 13.885 1.00 17.49 306 ALA A CA 1
ATOM 1954 C C . ALA A 1 269 ? 18.714 20.838 13.960 1.00 16.82 306 ALA A C 1
ATOM 1955 O O . ALA A 1 269 ? 18.044 20.243 14.830 1.00 16.88 306 ALA A O 1
ATOM 1957 N N . THR A 1 270 ? 19.528 20.234 13.103 1.00 17.68 307 THR A N 1
ATOM 1958 C CA . THR A 1 270 ? 19.701 18.749 13.069 1.00 16.60 307 THR A CA 1
ATOM 1959 C C . THR A 1 270 ? 20.212 18.300 14.449 1.00 16.34 307 THR A C 1
ATOM 1960 O O . THR A 1 270 ? 19.622 17.392 15.048 1.00 16.28 307 THR A O 1
ATOM 1964 N N . ALA A 1 271 ? 21.249 18.950 14.981 1.00 15.52 308 ALA A N 1
ATOM 1965 C CA . ALA A 1 271 ? 21.813 18.583 16.296 1.00 16.05 308 ALA A CA 1
ATOM 1966 C C . ALA A 1 271 ? 20.731 18.724 17.379 1.00 15.17 308 ALA A C 1
ATOM 1967 O O . ALA A 1 271 ? 20.821 17.981 18.379 1.00 15.30 308 ALA A O 1
ATOM 1969 N N . GLY A 1 272 ? 19.768 19.651 17.262 1.00 15.95 309 GLY A N 1
ATOM 1970 C CA . GLY A 1 272 ? 18.653 19.728 18.240 1.00 14.38 309 GLY A CA 1
ATOM 1971 C C . GLY A 1 272 ? 17.818 18.445 18.248 1.00 14.58 309 GLY A C 1
ATOM 1972 O O . GLY A 1 272 ? 17.443 17.954 19.338 1.00 13.66 309 GLY A O 1
ATOM 1973 N N . ILE A 1 273 ? 17.593 17.866 17.074 1.00 14.65 310 ILE A N 1
ATOM 1974 C CA . ILE A 1 273 ? 16.884 16.550 16.976 1.00 15.74 310 ILE A CA 1
ATOM 1975 C C . ILE A 1 273 ? 17.733 15.465 17.638 1.00 14.68 310 ILE A C 1
ATOM 1976 O O . ILE A 1 273 ? 17.176 14.663 18.340 1.00 15.53 310 ILE A O 1
ATOM 1981 N N . TRP A 1 274 ? 19.049 15.474 17.448 1.00 15.09 311 TRP A N 1
ATOM 1982 C CA . TRP A 1 274 ? 19.934 14.478 18.071 1.00 15.35 311 TRP A CA 1
ATOM 1983 C C . TRP A 1 274 ? 19.803 14.620 19.588 1.00 15.91 311 TRP A C 1
ATOM 1984 O O . TRP A 1 274 ? 19.685 13.615 20.238 1.00 15.18 311 TRP A O 1
ATOM 1995 N N . ALA A 1 275 ? 19.845 15.854 20.106 1.00 15.59 312 ALA A N 1
ATOM 1996 C CA . ALA A 1 275 ? 19.657 16.110 21.546 1.00 15.36 312 ALA A CA 1
ATOM 1997 C C . ALA A 1 275 ? 18.322 15.538 22.031 1.00 14.62 312 ALA A C 1
ATOM 1998 O O . ALA A 1 275 ? 18.286 14.858 23.093 1.00 15.06 312 ALA A O 1
ATOM 2000 N N . ALA A 1 276 ? 17.235 15.811 21.329 1.00 15.25 313 ALA A N 1
ATOM 2001 C CA . ALA A 1 276 ? 15.904 15.255 21.640 1.00 14.43 313 ALA A CA 1
ATOM 2002 C C . ALA A 1 276 ? 15.969 13.716 21.658 1.00 14.79 313 ALA A C 1
ATOM 2003 O O . ALA A 1 276 ? 15.382 13.138 22.575 1.00 14.99 313 ALA A O 1
ATOM 2005 N N . GLN A 1 277 ? 16.619 13.093 20.666 1.00 14.25 314 GLN A N 1
ATOM 2006 C CA . GLN A 1 277 ? 16.747 11.607 20.618 1.00 14.67 314 GLN A CA 1
ATOM 2007 C C . GLN A 1 277 ? 17.523 11.118 21.850 1.00 15.00 314 GLN A C 1
ATOM 2008 O O . GLN A 1 277 ? 17.075 10.136 22.478 1.00 14.46 314 GLN A O 1
ATOM 2014 N N . THR A 1 278 ? 18.611 11.800 22.219 1.00 13.88 315 THR A N 1
ATOM 2015 C CA . THR A 1 278 ? 19.346 11.456 23.470 1.00 13.72 315 THR A CA 1
ATOM 2016 C C . THR A 1 278 ? 18.399 11.577 24.664 1.00 14.04 315 THR A C 1
ATOM 2017 O O . THR A 1 278 ? 18.408 10.656 25.482 1.00 14.98 315 THR A O 1
ATOM 2021 N N . LEU A 1 279 ? 17.621 12.656 24.779 1.00 15.40 316 LEU A N 1
ATOM 2022 C CA . LEU A 1 279 ? 16.743 12.834 25.971 1.00 15.95 316 LEU A CA 1
ATOM 2023 C C . LEU A 1 279 ? 15.705 11.694 26.003 1.00 17.02 316 LEU A C 1
ATOM 2024 O O . LEU A 1 279 ? 15.445 11.120 27.080 1.00 14.91 316 LEU A O 1
ATOM 2029 N N . LEU A 1 280 ? 15.142 11.345 24.848 1.00 14.52 317 LEU A N 1
ATOM 2030 C CA . LEU A 1 280 ? 14.163 10.244 24.798 1.00 14.39 317 LEU A CA 1
ATOM 2031 C C . LEU A 1 280 ? 14.817 8.900 25.178 1.00 15.49 317 LEU A C 1
ATOM 2032 O O . LEU A 1 280 ? 14.090 8.028 25.752 1.00 15.26 317 LEU A O 1
ATOM 2037 N N . GLN A 1 281 ? 16.100 8.678 24.894 1.00 14.59 318 GLN A N 1
ATOM 2038 C CA . GLN A 1 281 ? 16.773 7.439 25.358 1.00 16.55 318 GLN A CA 1
ATOM 2039 C C . GLN A 1 281 ? 16.962 7.483 26.874 1.00 17.19 318 GLN A C 1
ATOM 2040 O O . GLN A 1 281 ? 16.799 6.434 27.539 1.00 16.52 318 GLN A O 1
ATOM 2046 N N . LEU A 1 282 ? 17.262 8.666 27.399 1.00 16.17 319 LEU A N 1
ATOM 2047 C CA . LEU A 1 282 ? 17.461 8.781 28.869 1.00 16.57 319 LEU A CA 1
ATOM 2048 C C . LEU A 1 282 ? 16.143 8.532 29.611 1.00 16.62 319 LEU A C 1
ATOM 2049 O O . LEU A 1 282 ? 16.174 7.953 30.708 1.00 18.43 319 LEU A O 1
ATOM 2054 N N . ILE A 1 283 ? 15.020 8.999 29.097 1.00 15.81 320 ILE A N 1
ATOM 2055 C CA . ILE A 1 283 ? 13.691 8.850 29.736 1.00 17.15 320 ILE A CA 1
ATOM 2056 C C . ILE A 1 283 ? 13.381 7.354 29.778 1.00 17.70 320 ILE A C 1
ATOM 2057 O O . ILE A 1 283 ? 12.819 6.898 30.759 1.00 20.55 320 ILE A O 1
ATOM 2062 N N . GLY A 1 284 ? 13.759 6.611 28.743 1.00 16.87 321 GLY A N 1
ATOM 2063 C CA . GLY A 1 284 ? 13.763 5.139 28.837 1.00 17.34 321 GLY A CA 1
ATOM 2064 C C . GLY A 1 284 ? 13.053 4.503 27.643 1.00 17.72 321 GLY A C 1
ATOM 2065 O O . GLY A 1 284 ? 12.639 5.194 26.714 1.00 16.47 321 GLY A O 1
ATOM 2066 N N . PRO A 1 285 ? 12.987 3.156 27.642 1.00 17.26 322 PRO A N 1
ATOM 2067 C CA . PRO A 1 285 ? 12.556 2.411 26.459 1.00 16.15 322 PRO A CA 1
ATOM 2068 C C . PRO A 1 285 ? 11.040 2.234 26.316 1.00 16.22 322 PRO A C 1
ATOM 2069 O O . PRO A 1 285 ? 10.594 1.503 25.465 1.00 14.49 322 PRO A O 1
ATOM 2073 N N . TRP A 1 286 ? 10.279 2.943 27.146 1.00 14.25 323 TRP A N 1
ATOM 2074 C CA . TRP A 1 286 ? 8.813 2.960 27.064 1.00 14.48 323 TRP A CA 1
ATOM 2075 C C . TRP A 1 286 ? 8.280 4.282 26.498 1.00 14.28 323 TRP A C 1
ATOM 2076 O O . TRP A 1 286 ? 7.057 4.428 26.469 1.00 16.07 323 TRP A O 1
ATOM 2087 N N . THR A 1 287 ? 9.113 5.206 26.026 1.00 14.40 324 THR A N 1
ATOM 2088 C CA . THR A 1 287 ? 8.597 6.495 25.491 1.00 14.37 324 THR A CA 1
ATOM 2089 C C . THR A 1 287 ? 7.699 6.290 24.251 1.00 15.13 324 THR A C 1
ATOM 2090 O O . THR A 1 287 ? 6.815 7.180 24.009 1.00 15.53 324 THR A O 1
ATOM 2094 N N . ASN A 1 288 ? 7.786 5.160 23.541 1.00 14.42 325 ASN A N 1
ATOM 2095 C CA . ASN A 1 288 ? 6.932 4.914 22.343 1.00 15.18 325 ASN A CA 1
ATOM 2096 C C . ASN A 1 288 ? 5.740 4.040 22.730 1.00 15.58 325 ASN A C 1
ATOM 2097 O O . ASN A 1 288 ? 5.092 3.507 21.840 1.00 14.77 325 ASN A O 1
ATOM 2102 N N . SER A 1 289 ? 5.453 3.907 24.028 1.00 15.25 326 SER A N 1
ATOM 2103 C CA . SER A 1 289 ? 4.232 3.206 24.489 1.00 15.16 326 SER A CA 1
ATOM 2104 C C . SER A 1 289 ? 3.013 3.768 23.744 1.00 16.23 326 SER A C 1
ATOM 2105 O O . SER A 1 289 ? 2.809 4.988 23.731 1.00 15.85 326 SER A O 1
ATOM 2108 N N . THR A 1 290 ? 2.182 2.884 23.210 1.00 17.51 327 THR A N 1
ATOM 2109 C CA . THR A 1 290 ? 0.925 3.272 22.542 1.00 17.33 327 THR A CA 1
ATOM 2110 C C . THR A 1 290 ? -0.134 3.609 23.571 1.00 17.23 327 THR A C 1
ATOM 2111 O O . THR A 1 290 ? -1.161 4.131 23.138 1.00 18.29 327 THR A O 1
ATOM 2115 N N . VAL A 1 291 ? 0.103 3.303 24.856 1.00 17.15 328 VAL A N 1
ATOM 2116 C CA . VAL A 1 291 ? -0.821 3.626 25.970 1.00 18.09 328 VAL A CA 1
ATOM 2117 C C . VAL A 1 291 ? -0.138 4.516 27.025 1.00 19.31 328 VAL A C 1
ATOM 2118 O O . VAL A 1 291 ? 1.082 4.341 27.337 1.00 17.40 328 VAL A O 1
ATOM 2122 N N . LYS A 1 292 ? -0.930 5.413 27.613 1.00 20.52 329 LYS A N 1
ATOM 2123 C CA . LYS A 1 292 ? -0.511 6.240 28.783 1.00 20.28 329 LYS A CA 1
ATOM 2124 C C . LYS A 1 292 ? -0.013 5.321 29.910 1.00 17.28 329 LYS A C 1
ATOM 2125 O O . LYS A 1 292 ? -0.752 4.432 30.390 1.00 18.72 329 LYS A O 1
ATOM 2131 N N . LEU A 1 293 ? 1.227 5.533 30.333 1.00 18.44 330 LEU A N 1
ATOM 2132 C CA . LEU A 1 293 ? 1.844 4.802 31.460 1.00 18.26 330 LEU A CA 1
ATOM 2133 C C . LEU A 1 293 ? 1.517 5.483 32.792 1.00 19.14 330 LEU A C 1
ATOM 2134 O O . LEU A 1 293 ? 1.231 6.683 32.802 1.00 21.54 330 LEU A O 1
ATOM 2139 N N . ALA A 1 294 ? 1.604 4.728 33.877 1.00 20.16 331 ALA A N 1
ATOM 2140 C CA . ALA A 1 294 ? 1.280 5.212 35.241 1.00 23.08 331 ALA A CA 1
ATOM 2141 C C . ALA A 1 294 ? 2.498 5.903 35.854 1.00 25.03 331 ALA A C 1
ATOM 2142 O O . ALA A 1 294 ? 2.282 6.820 36.645 1.00 25.42 331 ALA A O 1
ATOM 2144 N N . ASP A 1 295 ? 3.717 5.498 35.516 1.00 24.03 332 ASP A N 1
ATOM 2145 C CA . ASP A 1 295 ? 4.934 6.098 36.129 1.00 26.42 332 ASP A CA 1
ATOM 2146 C C . ASP A 1 295 ? 5.184 7.470 35.487 1.00 25.34 332 ASP A C 1
ATOM 2147 O O . ASP A 1 295 ? 4.828 7.675 34.311 1.00 21.90 332 ASP A O 1
ATOM 2152 N N . VAL A 1 296 ? 5.726 8.418 36.246 1.00 23.44 333 VAL A N 1
ATOM 2153 C CA . VAL A 1 296 ? 6.164 9.713 35.657 1.00 25.04 333 VAL A CA 1
ATOM 2154 C C . VAL A 1 296 ? 7.472 9.473 34.889 1.00 20.83 333 VAL A C 1
ATOM 2155 O O . VAL A 1 296 ? 8.215 8.552 35.207 1.00 21.58 333 VAL A O 1
ATOM 2159 N N . ALA A 1 297 ? 7.728 10.302 33.896 1.00 21.69 334 ALA A N 1
ATOM 2160 C CA . ALA A 1 297 ? 8.965 10.327 33.086 1.00 20.74 334 ALA A CA 1
ATOM 2161 C C . ALA A 1 297 ? 9.962 11.260 33.784 1.00 22.72 334 ALA A C 1
ATOM 2162 O O . ALA A 1 297 ? 9.539 12.315 34.303 1.00 22.79 334 ALA A O 1
ATOM 2164 N N . PHE A 1 298 ? 11.211 10.839 33.861 1.00 21.34 335 PHE A N 1
ATOM 2165 C CA . PHE A 1 298 ? 12.327 11.604 34.470 1.00 21.38 335 PHE A CA 1
ATOM 2166 C C . PHE A 1 298 ? 13.456 11.706 33.465 1.00 21.78 335 PHE A C 1
ATOM 2167 O O . PHE A 1 298 ? 13.716 10.735 32.700 1.00 19.98 335 PHE A O 1
ATOM 2175 N N . ILE A 1 299 ? 14.105 12.860 33.458 1.00 18.52 336 ILE A N 1
ATOM 2176 C CA . ILE A 1 299 ? 15.397 13.046 32.759 1.00 20.57 336 ILE A CA 1
ATOM 2177 C C . ILE A 1 299 ? 16.432 13.116 33.861 1.00 21.05 336 ILE A C 1
ATOM 2178 O O . ILE A 1 299 ? 16.354 14.025 34.695 1.00 23.88 336 ILE A O 1
ATOM 2183 N N . PRO A 1 300 ? 17.368 12.150 33.935 1.00 22.23 337 PRO A N 1
ATOM 2184 C CA . PRO A 1 300 ? 18.370 12.186 34.995 1.00 22.94 337 PRO A CA 1
ATOM 2185 C C . PRO A 1 300 ? 19.265 13.426 34.829 1.00 23.07 337 PRO A C 1
ATOM 2186 O O . PRO A 1 300 ? 19.343 14.020 33.752 1.00 19.43 337 PRO A O 1
ATOM 2190 N N . ALA A 1 301 ? 19.933 13.806 35.932 1.00 22.91 338 ALA A N 1
ATOM 2191 C CA . ALA A 1 301 ? 20.853 14.957 35.983 1.00 23.35 338 ALA A CA 1
ATOM 2192 C C . ALA A 1 301 ? 22.117 14.543 35.243 1.00 21.64 338 ALA A C 1
ATOM 2193 O O . ALA A 1 301 ? 22.733 13.564 35.619 1.00 22.98 338 ALA A O 1
ATOM 2195 N N . VAL A 1 302 ? 22.453 15.242 34.169 1.00 23.23 339 VAL A N 1
ATOM 2196 C CA . VAL A 1 302 ? 23.586 14.816 33.315 1.00 21.65 339 VAL A CA 1
ATOM 2197 C C . VAL A 1 302 ? 24.313 16.034 32.785 1.00 20.26 339 VAL A C 1
ATOM 2198 O O . VAL A 1 302 ? 23.733 17.102 32.738 1.00 23.66 339 VAL A O 1
ATOM 2202 N N . ASN A 1 303 ? 25.540 15.777 32.325 1.00 21.16 340 ASN A N 1
ATOM 2203 C CA . ASN A 1 303 ? 26.376 16.655 31.495 1.00 21.52 340 ASN A CA 1
ATOM 2204 C C . ASN A 1 303 ? 26.780 15.815 30.294 1.00 21.85 340 ASN A C 1
ATOM 2205 O O . ASN A 1 303 ? 27.501 14.819 30.481 1.00 19.61 340 ASN A O 1
ATOM 2210 N N . ILE A 1 304 ? 26.274 16.187 29.128 1.00 21.18 341 ILE A N 1
ATOM 2211 C CA . ILE A 1 304 ? 26.629 15.520 27.860 1.00 19.73 341 ILE A CA 1
ATOM 2212 C C . ILE A 1 304 ? 27.171 16.575 26.906 1.00 19.36 341 ILE A C 1
ATOM 2213 O O . ILE A 1 304 ? 26.558 17.664 26.794 1.00 20.39 341 ILE A O 1
ATOM 2218 N N . ALA A 1 305 ? 28.228 16.183 26.205 1.00 18.45 342 ALA A N 1
ATOM 2219 C CA . ALA A 1 305 ? 28.774 16.889 25.036 1.00 19.38 342 ALA A CA 1
ATOM 2220 C C . ALA A 1 305 ? 28.960 15.841 23.951 1.00 17.71 342 ALA A C 1
ATOM 2221 O O . ALA A 1 305 ? 29.658 14.860 24.185 1.00 18.65 342 ALA A O 1
ATOM 2223 N N . ASP A 1 306 ? 28.349 16.062 22.799 1.00 17.12 343 ASP A N 1
ATOM 2224 C CA . ASP A 1 306 ? 28.265 14.979 21.798 1.00 16.68 343 ASP A CA 1
ATOM 2225 C C . ASP A 1 306 ? 28.318 15.592 20.412 1.00 15.22 343 ASP A C 1
ATOM 2226 O O . ASP A 1 306 ? 27.837 16.729 20.200 1.00 17.42 343 ASP A O 1
ATOM 2231 N N . ALA A 1 307 ? 28.964 14.843 19.536 1.00 16.04 344 ALA A N 1
ATOM 2232 C CA . ALA A 1 307 ? 29.075 15.077 18.089 1.00 17.21 344 ALA A CA 1
ATOM 2233 C C . ALA A 1 307 ? 29.487 13.771 17.441 1.00 16.36 344 ALA A C 1
ATOM 2234 O O . ALA A 1 307 ? 30.113 12.911 18.061 1.00 17.80 344 ALA A O 1
ATOM 2236 N N . PRO A 1 308 ? 29.147 13.612 16.148 1.00 15.94 345 PRO A N 1
ATOM 2237 C CA . PRO A 1 308 ? 29.500 12.400 15.433 1.00 16.14 345 PRO A CA 1
ATOM 2238 C C . PRO A 1 308 ? 30.936 12.415 14.914 1.00 17.03 345 PRO A C 1
ATOM 2239 O O . PRO A 1 308 ? 31.447 13.464 14.497 1.00 17.05 345 PRO A O 1
ATOM 2243 N N . ARG A 1 309 ? 31.524 11.231 14.892 1.00 16.74 346 ARG A N 1
ATOM 2244 C CA . ARG A 1 309 ? 32.753 10.996 14.133 1.00 16.61 346 ARG A CA 1
ATOM 2245 C C . ARG A 1 309 ? 32.531 11.342 12.667 1.00 17.04 346 ARG A C 1
ATOM 2246 O O . ARG A 1 309 ? 33.319 12.109 12.143 1.00 16.53 346 ARG A O 1
ATOM 2254 N N . TYR A 1 310 ? 31.561 10.706 12.006 1.00 15.40 347 TYR A N 1
ATOM 2255 C CA . TYR A 1 310 ? 31.391 10.853 10.542 1.00 14.32 347 TYR A CA 1
ATOM 2256 C C . TYR A 1 310 ? 30.175 11.725 10.265 1.00 15.71 347 TYR A C 1
ATOM 2257 O O . TYR A 1 310 ? 29.154 11.628 10.962 1.00 17.38 347 TYR A O 1
ATOM 2266 N N . GLN A 1 311 ? 30.245 12.504 9.177 1.00 16.18 348 GLN A N 1
ATOM 2267 C CA . GLN A 1 311 ? 29.146 13.410 8.789 1.00 17.90 348 GLN A CA 1
ATOM 2268 C C . GLN A 1 311 ? 28.062 12.664 7.990 1.00 15.63 348 GLN A C 1
ATOM 2269 O O . GLN A 1 311 ? 26.991 13.224 7.876 1.00 15.54 348 GLN A O 1
ATOM 2275 N N . TRP A 1 312 ? 28.346 11.498 7.420 1.00 14.50 349 TRP A N 1
ATOM 2276 C CA . TRP A 1 312 ? 27.392 10.755 6.560 1.00 14.87 349 TRP A CA 1
ATOM 2277 C C . TRP A 1 312 ? 27.095 9.407 7.216 1.00 14.22 349 TRP A C 1
ATOM 2278 O O . TRP A 1 312 ? 27.998 8.558 7.250 1.00 14.53 349 TRP A O 1
ATOM 2289 N N . ARG A 1 313 ? 25.892 9.274 7.751 1.00 13.23 350 ARG A N 1
ATOM 2290 C CA . ARG A 1 313 ? 25.444 8.079 8.493 1.00 13.40 350 ARG A CA 1
ATOM 2291 C C . ARG A 1 313 ? 24.084 7.673 7.927 1.00 12.75 350 ARG A C 1
ATOM 2292 O O . ARG A 1 313 ? 23.069 8.313 8.279 1.00 11.78 350 ARG A O 1
ATOM 2300 N N . GLY A 1 314 ? 24.091 6.742 6.964 1.00 13.69 351 GLY A N 1
ATOM 2301 C CA . GLY A 1 314 ? 22.910 6.546 6.118 1.00 13.07 351 GLY A CA 1
ATOM 2302 C C . GLY A 1 314 ? 22.411 5.127 5.981 1.00 12.80 351 GLY A C 1
ATOM 2303 O O . GLY A 1 314 ? 23.080 4.198 6.418 1.00 11.75 351 GLY A O 1
ATOM 2304 N N . VAL A 1 315 ? 21.207 5.027 5.420 1.00 12.13 352 VAL A N 1
ATOM 2305 C CA . VAL A 1 315 ? 20.576 3.749 5.007 1.00 11.91 352 VAL A CA 1
ATOM 2306 C C . VAL A 1 315 ? 20.127 3.930 3.575 1.00 11.67 352 VAL A C 1
ATOM 2307 O O . VAL A 1 315 ? 19.446 4.925 3.279 1.00 12.28 352 VAL A O 1
ATOM 2311 N N . LEU A 1 316 ? 20.568 3.034 2.722 1.00 11.94 353 LEU A N 1
ATOM 2312 C CA . LEU A 1 316 ? 20.026 2.872 1.366 1.00 12.50 353 LEU A CA 1
ATOM 2313 C C . LEU A 1 316 ? 18.746 2.033 1.490 1.00 13.66 353 LEU A C 1
ATOM 2314 O O . LEU A 1 316 ? 18.774 0.956 2.099 1.00 13.02 353 LEU A O 1
ATOM 2319 N N . VAL A 1 317 ? 17.654 2.525 0.925 1.00 13.42 354 VAL A N 1
ATOM 2320 C CA . VAL A 1 317 ? 16.409 1.734 0.780 1.00 13.26 354 VAL A CA 1
ATOM 2321 C C . VAL A 1 317 ? 16.203 1.579 -0.715 1.00 14.26 354 VAL A C 1
ATOM 2322 O O . VAL A 1 317 ? 16.210 2.577 -1.437 1.00 13.36 354 VAL A O 1
ATOM 2326 N N . ASP A 1 318 ? 15.977 0.339 -1.130 1.00 13.41 355 ASP A N 1
ATOM 2327 C CA . ASP A 1 318 ? 15.656 -0.055 -2.515 1.00 13.54 355 ASP A CA 1
ATOM 2328 C C . ASP A 1 318 ? 14.158 -0.358 -2.599 1.00 13.71 355 ASP A C 1
ATOM 2329 O O . ASP A 1 318 ? 13.713 -1.486 -2.406 1.00 13.88 355 ASP A O 1
ATOM 2334 N N . PRO A 1 319 ? 13.301 0.623 -2.926 1.00 12.24 356 PRO A N 1
ATOM 2335 C CA . PRO A 1 319 ? 11.930 0.301 -3.276 1.00 13.13 356 PRO A CA 1
ATOM 2336 C C . PRO A 1 319 ? 11.777 -0.147 -4.740 1.00 11.52 356 PRO A C 1
ATOM 2337 O O . PRO A 1 319 ? 10.679 -0.495 -5.083 1.00 11.95 356 PRO A O 1
ATOM 2341 N N . ALA A 1 320 ? 12.845 -0.057 -5.525 1.00 11.48 357 ALA A N 1
ATOM 2342 C CA . ALA A 1 320 ? 12.800 -0.347 -6.980 1.00 12.18 357 ALA A CA 1
ATOM 2343 C C . ALA A 1 320 ? 12.561 -1.850 -7.247 1.00 13.02 357 ALA A C 1
ATOM 2344 O O . ALA A 1 320 ? 11.757 -2.178 -8.114 1.00 12.98 357 ALA A O 1
ATOM 2346 N N . ARG A 1 321 ? 13.106 -2.749 -6.443 1.00 12.87 358 ARG A N 1
ATOM 2347 C CA . ARG A 1 321 ? 12.819 -4.201 -6.543 1.00 12.56 358 ARG A CA 1
ATOM 2348 C C . ARG A 1 321 ? 11.421 -4.500 -6.005 1.00 13.09 358 ARG A C 1
ATOM 2349 O O . ARG A 1 321 ? 10.708 -5.392 -6.531 1.00 12.25 358 ARG A O 1
ATOM 2357 N N . SER A 1 322 ? 11.035 -3.844 -4.919 1.00 12.70 359 SER A N 1
ATOM 2358 C CA . SER A 1 322 ? 9.732 -4.067 -4.270 1.00 13.22 359 SER A CA 1
ATOM 2359 C C . SER A 1 322 ? 9.363 -2.786 -3.525 1.00 12.97 359 SER A C 1
ATOM 2360 O O . SER A 1 322 ? 10.141 -2.329 -2.682 1.00 12.89 359 SER A O 1
ATOM 2363 N N . PHE A 1 323 ? 8.252 -2.196 -3.892 1.00 12.70 360 PHE A N 1
ATOM 2364 C CA . PHE A 1 323 ? 7.867 -0.855 -3.416 1.00 12.87 360 PHE A CA 1
ATOM 2365 C C . PHE A 1 323 ? 7.604 -0.892 -1.918 1.00 12.73 360 PHE A C 1
ATOM 2366 O O . PHE A 1 323 ? 7.186 -1.931 -1.404 1.00 13.81 360 PHE A O 1
ATOM 2374 N N . TYR A 1 324 ? 7.798 0.256 -1.276 1.00 12.17 361 TYR A N 1
ATOM 2375 C CA . TYR A 1 324 ? 7.422 0.479 0.143 1.00 11.50 361 TYR A CA 1
ATOM 2376 C C . TYR A 1 324 ? 6.496 1.682 0.197 1.00 11.86 361 TYR A C 1
ATOM 2377 O O . TYR A 1 324 ? 6.910 2.765 -0.159 1.00 12.28 361 TYR A O 1
ATOM 2386 N N . PRO A 1 325 ? 5.232 1.512 0.630 1.00 12.40 362 PRO A N 1
ATOM 2387 C CA . PRO A 1 325 ? 4.335 2.645 0.824 1.00 12.75 362 PRO A CA 1
ATOM 2388 C C . PRO A 1 325 ? 4.926 3.695 1.758 1.00 13.80 362 PRO A C 1
ATOM 2389 O O . PRO A 1 325 ? 5.710 3.381 2.674 1.00 12.55 362 PRO A O 1
ATOM 2393 N N . LEU A 1 326 ? 4.480 4.943 1.555 1.00 13.18 363 LEU A N 1
ATOM 2394 C CA . LEU A 1 326 ? 4.938 6.093 2.347 1.00 13.13 363 LEU A CA 1
ATOM 2395 C C . LEU A 1 326 ? 4.896 5.814 3.858 1.00 13.15 363 LEU A C 1
ATOM 2396 O O . LEU A 1 326 ? 5.876 6.148 4.500 1.00 12.60 363 LEU A O 1
ATOM 2401 N N . ASP A 1 327 ? 3.840 5.193 4.387 1.00 13.86 364 ASP A N 1
ATOM 2402 C CA . ASP A 1 327 ? 3.684 4.989 5.858 1.00 15.76 364 ASP A CA 1
ATOM 2403 C C . ASP A 1 327 ? 4.810 4.065 6.363 1.00 14.43 364 ASP A C 1
ATOM 2404 O O . ASP A 1 327 ? 5.260 4.211 7.524 1.00 13.39 364 ASP A O 1
ATOM 2409 N N . GLU A 1 328 ? 5.230 3.123 5.539 1.00 12.72 365 GLU A N 1
ATOM 2410 C CA . GLU A 1 328 ? 6.329 2.198 5.915 1.00 12.14 365 GLU A CA 1
ATOM 2411 C C . GLU A 1 328 ? 7.655 2.967 5.900 1.00 12.60 365 GLU A C 1
ATOM 2412 O O . GLU A 1 328 ? 8.467 2.769 6.820 1.00 12.98 365 GLU A O 1
ATOM 2418 N N . MET A 1 329 ? 7.890 3.830 4.897 1.00 10.81 366 MET A N 1
ATOM 2419 C CA . MET A 1 329 ? 9.114 4.672 4.850 1.00 11.29 366 MET A CA 1
ATOM 2420 C C . MET A 1 329 ? 9.163 5.540 6.118 1.00 11.74 366 MET A C 1
ATOM 2421 O O . MET A 1 329 ? 10.250 5.688 6.707 1.00 12.09 366 MET A O 1
ATOM 2426 N N . LYS A 1 330 ? 8.015 6.071 6.577 1.00 11.61 367 LYS A N 1
ATOM 2427 C CA . LYS A 1 330 ? 7.985 6.877 7.822 1.00 11.71 367 LYS A CA 1
ATOM 2428 C C . LYS A 1 330 ? 8.422 6.052 9.029 1.00 12.63 367 LYS A C 1
ATOM 2429 O O . LYS A 1 330 ? 9.181 6.601 9.852 1.00 11.97 367 LYS A O 1
ATOM 2435 N N . GLN A 1 331 ? 8.009 4.777 9.121 1.00 12.71 368 GLN A N 1
ATOM 2436 C CA . GLN A 1 331 ? 8.443 3.929 10.273 1.00 14.06 368 GLN A CA 1
ATOM 2437 C C . GLN A 1 331 ? 9.948 3.663 10.191 1.00 12.74 368 GLN A C 1
ATOM 2438 O O . GLN A 1 331 ? 10.604 3.568 11.232 1.00 13.93 368 GLN A O 1
ATOM 2444 N N . MET A 1 332 ? 10.505 3.496 9.006 1.00 12.70 369 MET A N 1
ATOM 2445 C CA . MET A 1 332 ? 11.980 3.367 8.871 1.00 12.60 369 MET A CA 1
ATOM 2446 C C . MET A 1 332 ? 12.630 4.669 9.357 1.00 12.88 369 MET A C 1
ATOM 2447 O O . MET A 1 332 ? 13.599 4.615 10.107 1.00 12.59 369 MET A O 1
ATOM 2452 N N . ILE A 1 333 ? 12.147 5.809 8.867 1.00 12.27 370 ILE A N 1
ATOM 2453 C CA . ILE A 1 333 ? 12.747 7.140 9.215 1.00 12.85 370 ILE A CA 1
ATOM 2454 C C . ILE A 1 333 ? 12.744 7.315 10.741 1.00 12.16 370 ILE A C 1
ATOM 2455 O O . ILE A 1 333 ? 13.774 7.777 11.307 1.00 11.51 370 ILE A O 1
ATOM 2460 N N . ASP A 1 334 ? 11.660 6.916 11.402 1.00 12.70 371 ASP A N 1
ATOM 2461 C CA . ASP A 1 334 ? 11.550 7.067 12.872 1.00 14.91 371 ASP A CA 1
ATOM 2462 C C . ASP A 1 334 ? 12.732 6.379 13.543 1.00 14.53 371 ASP A C 1
ATOM 2463 O O . ASP A 1 334 ? 13.311 6.933 14.483 1.00 12.87 371 ASP A O 1
ATOM 2468 N N . VAL A 1 335 ? 13.056 5.154 13.140 1.00 13.93 372 VAL A N 1
ATOM 2469 C CA . VAL A 1 335 ? 14.099 4.386 13.861 1.00 12.60 372 VAL A CA 1
ATOM 2470 C C . VAL A 1 335 ? 15.483 4.887 13.434 1.00 11.97 372 VAL A C 1
ATOM 2471 O O . VAL A 1 335 ? 16.346 4.932 14.279 1.00 12.88 372 VAL A O 1
ATOM 2475 N N . MET A 1 336 ? 15.691 5.161 12.148 1.00 10.89 373 MET A N 1
ATOM 2476 C CA . MET A 1 336 ? 16.925 5.816 11.627 1.00 12.04 373 MET A CA 1
ATOM 2477 C C . MET A 1 336 ? 17.225 7.049 12.479 1.00 11.84 373 MET A C 1
ATOM 2478 O O . MET A 1 336 ? 18.334 7.138 13.037 1.00 11.04 373 MET A O 1
ATOM 2483 N N . SER A 1 337 ? 16.211 7.886 12.701 1.00 12.14 374 SER A N 1
ATOM 2484 C CA . SER A 1 337 ? 16.376 9.160 13.468 1.00 12.53 374 SER A CA 1
ATOM 2485 C C . SER A 1 337 ? 16.698 8.843 14.923 1.00 12.49 374 SER A C 1
ATOM 2486 O O . SER A 1 337 ? 17.547 9.543 15.529 1.00 12.64 374 SER A O 1
ATOM 2489 N N . ALA A 1 338 ? 16.073 7.803 15.453 1.00 11.67 375 ALA A N 1
ATOM 2490 C CA . ALA A 1 338 ? 16.233 7.460 16.879 1.00 12.21 375 ALA A CA 1
ATOM 2491 C C . ALA A 1 338 ? 17.712 7.153 17.162 1.00 12.50 375 ALA A C 1
ATOM 2492 O O . ALA A 1 338 ? 18.126 7.269 18.366 1.00 13.03 375 ALA A O 1
ATOM 2494 N N . TYR A 1 339 ? 18.487 6.691 16.158 1.00 12.35 376 TYR A N 1
ATOM 2495 C CA . TYR A 1 339 ? 19.918 6.294 16.286 1.00 12.41 376 TYR A CA 1
ATOM 2496 C C . TYR A 1 339 ? 20.841 7.280 15.561 1.00 12.52 376 TYR A C 1
ATOM 2497 O O . TYR A 1 339 ? 22.021 6.964 15.319 1.00 13.49 376 TYR A O 1
ATOM 2506 N N . LYS A 1 340 ? 20.307 8.447 15.226 1.00 13.21 377 LYS A N 1
ATOM 2507 C CA . LYS A 1 340 ? 21.035 9.635 14.721 1.00 14.37 377 LYS A CA 1
ATOM 2508 C C . LYS A 1 340 ? 21.572 9.354 13.328 1.00 14.61 377 LYS A C 1
ATOM 2509 O O . LYS A 1 340 ? 22.592 9.911 12.958 1.00 14.96 377 LYS A O 1
ATOM 2515 N N . MET A 1 341 ? 20.934 8.481 12.579 1.00 14.57 378 MET A N 1
ATOM 2516 C CA . MET A 1 341 ? 21.245 8.350 11.134 1.00 15.62 378 MET A CA 1
ATOM 2517 C C . MET A 1 341 ? 20.714 9.622 10.472 1.00 14.72 378 MET A C 1
ATOM 2518 O O . MET A 1 341 ? 19.625 10.096 10.875 1.00 15.35 378 MET A O 1
ATOM 2523 N N . ASN A 1 342 ? 21.419 10.171 9.493 1.00 13.58 379 ASN A N 1
ATOM 2524 C CA . ASN A 1 342 ? 21.060 11.485 8.930 1.00 13.99 379 ASN A CA 1
ATOM 2525 C C . ASN A 1 342 ? 20.888 11.420 7.420 1.00 13.57 379 ASN A C 1
ATOM 2526 O O . ASN A 1 342 ? 20.711 12.505 6.808 1.00 13.21 379 ASN A O 1
ATOM 2531 N N . THR A 1 343 ? 20.869 10.230 6.837 1.00 12.49 380 THR A N 1
ATOM 2532 C CA . THR A 1 343 ? 20.863 10.139 5.363 1.00 12.64 380 THR A CA 1
ATOM 2533 C C . THR A 1 343 ? 20.004 8.953 4.937 1.00 12.27 380 THR A C 1
ATOM 2534 O O . THR A 1 343 ? 20.253 7.842 5.418 1.00 11.83 380 THR A O 1
ATOM 2538 N N . LEU A 1 344 ? 19.020 9.214 4.074 1.00 12.20 381 LEU A N 1
ATOM 2539 C CA . LEU A 1 344 ? 18.155 8.195 3.466 1.00 12.35 381 LEU A CA 1
ATOM 2540 C C . LEU A 1 344 ? 18.462 8.226 1.974 1.00 12.17 381 LEU A C 1
ATOM 2541 O O . LEU A 1 344 ? 18.092 9.208 1.278 1.00 13.07 381 LEU A O 1
ATOM 2546 N N . HIS A 1 345 ? 19.197 7.227 1.527 1.00 12.05 382 HIS A N 1
ATOM 2547 C CA . HIS A 1 345 ? 19.632 7.065 0.120 1.00 12.20 382 HIS A CA 1
ATOM 2548 C C . HIS A 1 345 ? 18.507 6.289 -0.549 1.00 13.32 382 HIS A C 1
ATOM 2549 O O . HIS A 1 345 ? 18.279 5.121 -0.137 1.00 12.47 382 HIS A O 1
ATOM 2556 N N . LEU A 1 346 ? 17.804 6.890 -1.516 1.00 12.65 383 LEU A N 1
ATOM 2557 C CA . LEU A 1 346 ? 16.707 6.181 -2.183 1.00 13.27 383 LEU A CA 1
ATOM 2558 C C . LEU A 1 346 ? 17.189 5.634 -3.519 1.00 13.74 383 LEU A C 1
ATOM 2559 O O . LEU A 1 346 ? 17.573 6.399 -4.423 1.00 12.34 383 LEU A O 1
ATOM 2564 N N . HIS A 1 347 ? 17.169 4.308 -3.614 1.00 13.59 384 HIS A N 1
ATOM 2565 C CA . HIS A 1 347 ? 17.559 3.611 -4.868 1.00 13.24 384 HIS A CA 1
ATOM 2566 C C . HIS A 1 347 ? 16.287 3.520 -5.720 1.00 14.01 384 HIS A C 1
ATOM 2567 O O . HIS A 1 347 ? 15.603 2.546 -5.628 1.00 14.92 384 HIS A O 1
ATOM 2574 N N . LEU A 1 348 ? 15.964 4.571 -6.467 1.00 13.26 385 LEU A N 1
ATOM 2575 C CA . LEU A 1 348 ? 14.585 4.830 -6.967 1.00 13.97 385 LEU A CA 1
ATOM 2576 C C . LEU A 1 348 ? 14.277 4.038 -8.242 1.00 13.91 385 LEU A C 1
ATOM 2577 O O . LEU A 1 348 ? 13.077 3.899 -8.558 1.00 13.45 385 LEU A O 1
ATOM 2582 N N . SER A 1 349 ? 15.317 3.570 -8.939 1.00 13.81 386 SER A N 1
ATOM 2583 C CA . SER A 1 349 ? 15.217 2.966 -10.292 1.00 14.32 386 SER A CA 1
ATOM 2584 C C . SER A 1 349 ? 16.136 1.746 -10.415 1.00 13.69 386 SER A C 1
ATOM 2585 O O . SER A 1 349 ? 17.263 1.769 -9.878 1.00 14.11 386 SER A O 1
ATOM 2588 N N . GLU A 1 350 ? 15.684 0.747 -11.166 1.00 12.49 387 GLU A N 1
ATOM 2589 C CA . GLU A 1 350 ? 16.384 -0.540 -11.278 1.00 13.07 387 GLU A CA 1
ATOM 2590 C C . GLU A 1 350 ? 15.997 -1.192 -12.606 1.00 14.10 387 GLU A C 1
ATOM 2591 O O . GLU A 1 350 ? 15.193 -0.618 -13.397 1.00 16.39 387 GLU A O 1
ATOM 2597 N N . ASP A 1 351 ? 16.495 -2.375 -12.805 1.00 13.31 388 ASP A N 1
ATOM 2598 C CA . ASP A 1 351 ? 16.012 -3.228 -13.907 1.00 13.90 388 ASP A CA 1
ATOM 2599 C C . ASP A 1 351 ? 14.532 -3.561 -13.724 1.00 16.02 388 ASP A C 1
ATOM 2600 O O . ASP A 1 351 ? 13.894 -3.870 -14.727 1.00 16.33 388 ASP A O 1
ATOM 2605 N N . GLU A 1 352 ? 14.022 -3.533 -12.484 1.00 14.82 389 GLU A N 1
ATOM 2606 C CA . GLU A 1 352 ? 12.697 -4.120 -12.165 1.00 16.08 389 GLU A CA 1
ATOM 2607 C C . GLU A 1 352 ? 11.691 -3.072 -11.679 1.00 14.75 389 GLU A C 1
ATOM 2608 O O . GLU A 1 352 ? 10.581 -3.491 -11.337 1.00 15.33 389 GLU A O 1
ATOM 2614 N N . GLY A 1 353 ? 11.998 -1.770 -11.713 1.00 15.00 390 GLY A N 1
ATOM 2615 C CA . GLY A 1 353 ? 10.993 -0.792 -11.255 1.00 14.41 390 GLY A CA 1
ATOM 2616 C C . GLY A 1 353 ? 11.514 0.618 -11.208 1.00 13.09 390 GLY A C 1
ATOM 2617 O O . GLY A 1 353 ? 12.722 0.781 -11.168 1.00 14.72 390 GLY A O 1
ATOM 2618 N N . PHE A 1 354 ? 10.596 1.582 -11.260 1.00 13.64 391 PHE A N 1
ATOM 2619 C CA . PHE A 1 354 ? 10.821 3.044 -11.115 1.00 14.27 391 PHE A CA 1
ATOM 2620 C C . PHE A 1 354 ? 9.735 3.547 -10.182 1.00 13.64 391 PHE A C 1
ATOM 2621 O O . PHE A 1 354 ? 8.572 3.212 -10.435 1.00 13.94 391 PHE A O 1
ATOM 2629 N N . ARG A 1 355 ? 10.131 4.188 -9.076 1.00 12.50 392 ARG A N 1
ATOM 2630 C CA . ARG A 1 355 ? 9.249 4.337 -7.905 1.00 12.50 392 ARG A CA 1
ATOM 2631 C C . ARG A 1 355 ? 8.910 5.783 -7.549 1.00 11.97 392 ARG A C 1
ATOM 2632 O O . ARG A 1 355 ? 8.353 5.981 -6.429 1.00 12.01 392 ARG A O 1
ATOM 2640 N N . VAL A 1 356 ? 9.095 6.746 -8.436 1.00 12.46 393 VAL A N 1
ATOM 2641 C CA . VAL A 1 356 ? 8.557 8.115 -8.173 1.00 13.20 393 VAL A CA 1
ATOM 2642 C C . VAL A 1 356 ? 8.002 8.687 -9.485 1.00 14.29 393 VAL A C 1
ATOM 2643 O O . VAL A 1 356 ? 8.510 8.386 -10.564 1.00 13.61 393 VAL A O 1
ATOM 2647 N N . GLU A 1 357 ? 6.905 9.401 -9.353 1.00 14.12 394 GLU A N 1
ATOM 2648 C CA . GLU A 1 357 ? 6.236 10.089 -10.487 1.00 14.64 394 GLU A CA 1
ATOM 2649 C C . GLU A 1 357 ? 7.140 11.209 -10.974 1.00 12.95 394 GLU A C 1
ATOM 2650 O O . GLU A 1 357 ? 7.561 12.049 -10.159 1.00 14.78 394 GLU A O 1
ATOM 2656 N N . ILE A 1 358 ? 7.383 11.242 -12.274 1.00 14.52 395 ILE A N 1
ATOM 2657 C CA . ILE A 1 358 ? 8.028 12.376 -12.980 1.00 14.66 395 ILE A CA 1
ATOM 2658 C C . ILE A 1 358 ? 6.990 12.947 -13.951 1.00 16.68 395 ILE A C 1
ATOM 2659 O O . ILE A 1 358 ? 6.414 12.181 -14.718 1.00 15.87 395 ILE A O 1
ATOM 2664 N N . THR A 1 359 ? 6.753 14.248 -13.866 1.00 17.21 396 THR A N 1
ATOM 2665 C CA . THR A 1 359 ? 5.748 14.970 -14.690 1.00 17.83 396 THR A CA 1
ATOM 2666 C C . THR A 1 359 ? 6.439 15.648 -15.870 1.00 17.82 396 THR A C 1
ATOM 2667 O O . THR A 1 359 ? 7.702 15.676 -15.961 1.00 16.51 396 THR A O 1
ATOM 2671 N N . ASN A 1 360 ? 5.624 16.248 -16.729 1.00 19.23 397 ASN A N 1
ATOM 2672 C CA . ASN A 1 360 ? 6.111 17.048 -17.868 1.00 18.55 397 ASN A CA 1
ATOM 2673 C C . ASN A 1 360 ? 6.231 18.545 -17.547 1.00 20.45 397 ASN A C 1
ATOM 2674 O O . ASN A 1 360 ? 6.462 19.333 -18.494 1.00 22.59 397 ASN A O 1
ATOM 2679 N N . ASP A 1 361 ? 6.087 18.947 -16.292 1.00 21.36 398 ASP A N 1
ATOM 2680 C CA . ASP A 1 361 ? 6.289 20.352 -15.836 1.00 23.07 398 ASP A CA 1
ATOM 2681 C C . ASP A 1 361 ? 7.777 20.706 -15.878 1.00 21.72 398 ASP A C 1
ATOM 2682 O O . ASP A 1 361 ? 8.619 19.885 -15.393 1.00 21.18 398 ASP A O 1
ATOM 2687 N N . GLY A 1 362 ? 8.093 21.879 -16.428 1.00 20.28 399 GLY A N 1
ATOM 2688 C CA . GLY A 1 362 ? 9.438 22.474 -16.343 1.00 21.54 399 GLY A CA 1
ATOM 2689 C C . GLY A 1 362 ? 10.453 21.718 -17.180 1.00 19.97 399 GLY A C 1
ATOM 2690 O O . GLY A 1 362 ? 11.663 21.797 -16.861 1.00 21.62 399 GLY A O 1
ATOM 2691 N N . ARG A 1 363 ? 10.047 21.054 -18.260 1.00 19.88 400 ARG A N 1
ATOM 2692 C CA . ARG A 1 363 ? 11.072 20.434 -19.130 1.00 20.36 400 ARG A CA 1
ATOM 2693 C C . ARG A 1 363 ? 11.915 21.534 -19.779 1.00 20.92 400 ARG A C 1
ATOM 2694 O O . ARG A 1 363 ? 11.430 22.674 -19.926 1.00 20.49 400 ARG A O 1
ATOM 2702 N N . ALA A 1 364 ? 13.129 21.180 -20.164 1.00 20.51 401 ALA A N 1
ATOM 2703 C CA . ALA A 1 364 ? 14.024 22.038 -20.976 1.00 23.08 401 ALA A CA 1
ATOM 2704 C C . ALA A 1 364 ? 13.341 22.377 -22.312 1.00 22.84 401 ALA A C 1
ATOM 2705 O O . ALA A 1 364 ? 12.547 21.568 -22.858 1.00 23.89 401 ALA A O 1
ATOM 2707 N N . ASP A 1 365 ? 13.707 23.528 -22.863 1.00 23.86 402 ASP A N 1
ATOM 2708 C CA . ASP A 1 365 ? 13.347 23.945 -24.229 1.00 25.31 402 ASP A CA 1
ATOM 2709 C C . ASP A 1 365 ? 13.675 22.822 -25.199 1.00 21.75 402 ASP A C 1
ATOM 2710 O O . ASP A 1 365 ? 14.787 22.303 -25.135 1.00 25.05 402 ASP A O 1
ATOM 2715 N N . GLY A 1 366 ? 12.706 22.459 -26.034 1.00 22.81 403 GLY A N 1
ATOM 2716 C CA . GLY A 1 366 ? 12.824 21.454 -27.106 1.00 22.49 403 GLY A CA 1
ATOM 2717 C C . GLY A 1 366 ? 12.550 20.043 -26.638 1.00 21.40 403 GLY A C 1
ATOM 2718 O O . GLY A 1 366 ? 12.464 19.160 -27.503 1.00 24.50 403 GLY A O 1
ATOM 2719 N N . ASP A 1 367 ? 12.372 19.826 -25.323 1.00 22.17 404 ASP A N 1
ATOM 2720 C CA . ASP A 1 367 ? 12.170 18.457 -24.786 1.00 19.02 404 ASP A CA 1
ATOM 2721 C C . ASP A 1 367 ? 10.674 18.134 -24.751 1.00 17.75 404 ASP A C 1
ATOM 2722 O O . ASP A 1 367 ? 9.963 18.711 -23.926 1.00 19.82 404 ASP A O 1
ATOM 2727 N N . THR A 1 368 ? 10.224 17.271 -25.639 1.00 18.52 405 THR A N 1
ATOM 2728 C CA . THR A 1 368 ? 8.798 16.843 -25.724 1.00 17.19 405 THR A CA 1
ATOM 2729 C C . THR A 1 368 ? 8.647 15.394 -25.232 1.00 18.42 405 THR A C 1
ATOM 2730 O O . THR A 1 368 ? 7.648 14.715 -25.574 1.00 17.78 405 THR A O 1
ATOM 2734 N N . THR A 1 369 ? 9.633 14.894 -24.481 1.00 18.05 406 THR A N 1
ATOM 2735 C CA . THR A 1 369 ? 9.547 13.553 -23.858 1.00 18.25 406 THR A CA 1
ATOM 2736 C C . THR A 1 369 ? 8.294 13.536 -22.975 1.00 16.74 406 THR A C 1
ATOM 2737 O O . THR A 1 369 ? 8.024 14.560 -22.302 1.00 18.01 406 THR A O 1
ATOM 2741 N N . ASP A 1 370 ? 7.546 12.441 -22.999 1.00 16.88 407 ASP A N 1
ATOM 2742 C CA . ASP A 1 370 ? 6.385 12.255 -22.079 1.00 16.15 407 ASP A CA 1
ATOM 2743 C C . ASP A 1 370 ? 6.887 11.477 -20.857 1.00 15.94 407 ASP A C 1
ATOM 2744 O O . ASP A 1 370 ? 6.832 10.234 -20.859 1.00 16.49 407 ASP A O 1
ATOM 2749 N N . TYR A 1 371 ? 7.322 12.201 -19.846 1.00 15.65 408 TYR A N 1
ATOM 2750 C CA . TYR A 1 371 ? 7.853 11.596 -18.600 1.00 16.14 408 TYR A CA 1
ATOM 2751 C C . TYR A 1 371 ? 6.759 10.878 -17.814 1.00 16.61 408 TYR A C 1
ATOM 2752 O O . TYR A 1 371 ? 7.139 10.042 -16.948 1.00 16.47 408 TYR A O 1
ATOM 2761 N N . THR A 1 372 ? 5.471 11.145 -18.059 1.00 16.68 409 THR A N 1
ATOM 2762 C CA . THR A 1 372 ? 4.394 10.572 -17.213 1.00 16.86 409 THR A CA 1
ATOM 2763 C C . THR A 1 372 ? 4.378 9.052 -17.408 1.00 18.30 409 THR A C 1
ATOM 2764 O O . THR A 1 372 ? 3.916 8.333 -16.506 1.00 18.71 409 THR A O 1
ATOM 2768 N N . GLN A 1 373 ? 4.870 8.567 -18.548 1.00 17.78 410 GLN A N 1
ATOM 2769 C CA . GLN A 1 373 ? 4.882 7.119 -18.854 1.00 18.48 410 GLN A CA 1
ATOM 2770 C C . GLN A 1 373 ? 5.815 6.352 -17.907 1.00 20.26 410 GLN A C 1
ATOM 2771 O O . GLN A 1 373 ? 5.635 5.099 -17.767 1.00 18.71 410 GLN A O 1
ATOM 2777 N N . LEU A 1 374 ? 6.825 7.018 -17.342 1.00 18.47 411 LEU A N 1
ATOM 2778 C CA . LEU A 1 374 ? 7.887 6.322 -16.601 1.00 19.33 411 LEU A CA 1
ATOM 2779 C C . LEU A 1 374 ? 7.261 5.633 -15.371 1.00 17.02 411 LEU A C 1
ATOM 2780 O O . LEU A 1 374 ? 7.389 4.391 -15.248 1.00 16.82 411 LEU A O 1
ATOM 2785 N N . ALA A 1 375 ? 6.585 6.376 -14.491 1.00 16.32 412 ALA A N 1
ATOM 2786 C CA . ALA A 1 375 ? 5.904 5.751 -13.329 1.00 16.85 412 ALA A CA 1
ATOM 2787 C C . ALA A 1 375 ? 4.734 4.889 -13.833 1.00 17.36 412 ALA A C 1
ATOM 2788 O O . ALA A 1 375 ? 4.485 3.826 -13.282 1.00 15.55 412 ALA A O 1
ATOM 2790 N N . ILE A 1 376 ? 4.023 5.290 -14.892 1.00 16.74 413 ILE A N 1
ATOM 2791 C CA . ILE A 1 376 ? 2.812 4.522 -15.293 1.00 17.54 413 ILE A CA 1
ATOM 2792 C C . ILE A 1 376 ? 3.263 3.116 -15.723 1.00 17.11 413 ILE A C 1
ATOM 2793 O O . ILE A 1 376 ? 2.668 2.108 -15.285 1.00 16.69 413 ILE A O 1
ATOM 2798 N N . LYS A 1 377 ? 4.296 3.038 -16.541 1.00 16.40 414 LYS A N 1
ATOM 2799 C CA . LYS A 1 377 ? 4.727 1.769 -17.143 1.00 18.00 414 LYS A CA 1
ATOM 2800 C C . LYS A 1 377 ? 5.636 1.053 -16.148 1.00 16.83 414 LYS A C 1
ATOM 2801 O O . LYS A 1 377 ? 5.414 -0.123 -15.898 1.00 16.28 414 LYS A O 1
ATOM 2807 N N . SER A 1 378 ? 6.621 1.746 -15.588 1.00 16.72 415 SER A N 1
ATOM 2808 C CA . SER A 1 378 ? 7.689 1.055 -14.826 1.00 15.85 415 SER A CA 1
ATOM 2809 C C . SER A 1 378 ? 7.375 1.058 -13.324 1.00 15.66 415 SER A C 1
ATOM 2810 O O . SER A 1 378 ? 8.041 0.363 -12.613 1.00 13.62 415 SER A O 1
ATOM 2813 N N . GLY A 1 379 ? 6.320 1.725 -12.898 1.00 14.97 416 GLY A N 1
ATOM 2814 C CA . GLY A 1 379 ? 5.753 1.490 -11.553 1.00 14.44 416 GLY A CA 1
ATOM 2815 C C . GLY A 1 379 ? 5.062 0.146 -11.479 1.00 13.91 416 GLY A C 1
ATOM 2816 O O . GLY A 1 379 ? 4.934 -0.453 -10.389 1.00 14.87 416 GLY A O 1
ATOM 2817 N N . ALA A 1 380 ? 4.601 -0.340 -12.619 1.00 15.32 417 ALA A N 1
ATOM 2818 C CA . ALA A 1 380 ? 3.721 -1.513 -12.754 1.00 15.49 417 ALA A CA 1
ATOM 2819 C C . ALA A 1 380 ? 4.526 -2.804 -12.814 1.00 14.75 417 ALA A C 1
ATOM 2820 O O . ALA A 1 380 ? 3.884 -3.874 -12.828 1.00 16.70 417 ALA A O 1
ATOM 2822 N N . ILE A 1 381 ? 5.861 -2.720 -12.802 1.00 13.61 418 ILE A N 1
ATOM 2823 C CA . ILE A 1 381 ? 6.766 -3.910 -12.798 1.00 14.91 418 ILE A CA 1
ATOM 2824 C C . ILE A 1 381 ? 7.456 -4.005 -11.436 1.00 14.39 418 ILE A C 1
ATOM 2825 O O . ILE A 1 381 ? 7.414 -3.044 -10.609 1.00 14.25 418 ILE A O 1
ATOM 2830 N N . SER A 1 382 ? 8.029 -5.152 -11.164 1.00 14.61 419 SER A N 1
ATOM 2831 C CA . SER A 1 382 ? 8.707 -5.422 -9.879 1.00 14.58 419 SER A CA 1
ATOM 2832 C C . SER A 1 382 ? 9.553 -6.674 -10.036 1.00 15.26 419 SER A C 1
ATOM 2833 O O . SER A 1 382 ? 9.421 -7.391 -11.038 1.00 15.53 419 SER A O 1
ATOM 2836 N N . TYR A 1 383 ? 10.374 -6.961 -9.050 1.00 14.74 420 TYR A N 1
ATOM 2837 C CA . TYR A 1 383 ? 11.194 -8.195 -9.071 1.00 15.66 420 TYR A CA 1
ATOM 2838 C C . TYR A 1 383 ? 10.301 -9.423 -9.219 1.00 16.61 420 TYR A C 1
ATOM 2839 O O . TYR A 1 383 ? 9.308 -9.544 -8.460 1.00 15.71 420 TYR A O 1
ATOM 2848 N N . GLN A 1 384 ? 10.642 -10.339 -10.135 1.00 16.91 421 GLN A N 1
ATOM 2849 C CA . GLN A 1 384 ? 9.796 -11.527 -10.458 1.00 18.80 421 GLN A CA 1
ATOM 2850 C C . GLN A 1 384 ? 10.300 -12.754 -9.690 1.00 18.10 421 GLN A C 1
ATOM 2851 O O . GLN A 1 384 ? 11.489 -13.112 -9.841 1.00 20.67 421 GLN A O 1
ATOM 2857 N N . SER A 1 385 ? 9.443 -13.343 -8.874 1.00 18.74 422 SER A N 1
ATOM 2858 C CA . SER A 1 385 ? 9.748 -14.574 -8.094 1.00 21.64 422 SER A CA 1
ATOM 2859 C C . SER A 1 385 ? 10.105 -15.707 -9.071 1.00 24.07 422 SER A C 1
ATOM 2860 O O . SER A 1 385 ? 11.064 -16.442 -8.770 1.00 26.35 422 SER A O 1
ATOM 2863 N N . ALA A 1 386 ? 9.368 -15.799 -10.181 1.00 27.58 423 ALA A N 1
ATOM 2864 C CA . ALA A 1 386 ? 9.561 -16.835 -11.233 1.00 32.00 423 ALA A CA 1
ATOM 2865 C C . ALA A 1 386 ? 10.970 -16.782 -11.832 1.00 35.39 423 ALA A C 1
ATOM 2866 O O . ALA A 1 386 ? 11.409 -17.835 -12.323 1.00 40.28 423 ALA A O 1
ATOM 2868 N N . TRP A 1 387 ? 11.673 -15.640 -11.811 1.00 32.17 424 TRP A N 1
ATOM 2869 C CA . TRP A 1 387 ? 13.054 -15.532 -12.369 1.00 32.19 424 TRP A CA 1
ATOM 2870 C C . TRP A 1 387 ? 14.061 -15.859 -11.291 1.00 32.55 424 TRP A C 1
ATOM 2871 O O . TRP A 1 387 ? 15.259 -15.496 -11.447 1.00 35.45 424 TRP A O 1
ATOM 2882 N N . THR A 1 388 ? 13.581 -16.472 -10.213 1.00 35.07 425 THR A N 1
ATOM 2883 C CA . THR A 1 388 ? 14.457 -16.943 -9.107 1.00 37.56 425 THR A CA 1
ATOM 2884 C C . THR A 1 388 ? 14.292 -18.454 -9.048 1.00 41.38 425 THR A C 1
ATOM 2885 O O . THR A 1 388 ? 13.213 -18.961 -9.427 1.00 36.94 425 THR A O 1
ATOM 2889 N N . SER A 1 389 ? 15.312 -19.146 -8.580 1.00 42.34 426 SER A N 1
ATOM 2890 C CA . SER A 1 389 ? 15.267 -20.624 -8.458 1.00 43.47 426 SER A CA 1
ATOM 2891 C C . SER A 1 389 ? 15.658 -20.967 -7.021 1.00 42.64 426 SER A C 1
ATOM 2892 O O . SER A 1 389 ? 16.225 -22.064 -6.774 1.00 37.47 426 SER A O 1
ATOM 2895 N N . ASN A 1 390 ? 15.349 -20.058 -6.086 1.00 33.78 427 ASN A N 1
ATOM 2896 C CA . ASN A 1 390 ? 15.892 -20.212 -4.733 1.00 26.33 427 ASN A CA 1
ATOM 2897 C C . ASN A 1 390 ? 14.756 -20.135 -3.716 1.00 24.65 427 ASN A C 1
ATOM 2898 O O . ASN A 1 390 ? 13.636 -20.592 -3.987 1.00 25.79 427 ASN A O 1
ATOM 2903 N N . TRP A 1 391 ? 15.117 -19.641 -2.549 1.00 21.21 428 TRP A N 1
ATOM 2904 C CA . TRP A 1 391 ? 14.272 -19.479 -1.343 1.00 19.92 428 TRP A CA 1
ATOM 2905 C C . TRP A 1 391 ? 13.549 -18.129 -1.355 1.00 18.20 428 TRP A C 1
ATOM 2906 O O . TRP A 1 391 ? 12.925 -17.822 -0.347 1.00 18.02 428 TRP A O 1
ATOM 2917 N N . SER A 1 392 ? 13.703 -17.299 -2.384 1.00 17.55 429 SER A N 1
ATOM 2918 C CA . SER A 1 392 ? 12.984 -15.999 -2.482 1.00 17.03 429 SER A CA 1
ATOM 2919 C C . SER A 1 392 ? 11.482 -16.251 -2.340 1.00 17.28 429 SER A C 1
ATOM 2920 O O . SER A 1 392 ? 10.986 -17.302 -2.791 1.00 15.75 429 SER A O 1
ATOM 2923 N N . PRO A 1 393 ? 10.696 -15.357 -1.680 1.00 16.22 430 PRO A N 1
ATOM 2924 C CA . PRO A 1 393 ? 9.239 -15.515 -1.584 1.00 15.38 430 PRO A CA 1
ATOM 2925 C C . PRO A 1 393 ? 8.582 -15.850 -2.925 1.00 15.26 430 PRO A C 1
ATOM 2926 O O . PRO A 1 393 ? 9.042 -15.388 -3.955 1.00 16.62 430 PRO A O 1
ATOM 2930 N N . ALA A 1 394 ? 7.480 -16.586 -2.884 1.00 16.07 431 ALA A N 1
ATOM 2931 C CA . ALA A 1 394 ? 6.631 -16.877 -4.068 1.00 18.79 431 ALA A CA 1
ATOM 2932 C C . ALA A 1 394 ? 6.028 -15.582 -4.634 1.00 20.43 431 ALA A C 1
ATOM 2933 O O . ALA A 1 394 ? 5.755 -15.523 -5.853 1.00 21.41 431 ALA A O 1
ATOM 2935 N N . GLN A 1 395 ? 5.895 -14.535 -3.816 1.00 18.75 432 GLN A N 1
ATOM 2936 C CA . GLN A 1 395 ? 5.252 -13.254 -4.220 1.00 19.16 432 GLN A CA 1
ATOM 2937 C C . GLN A 1 395 ? 6.263 -12.431 -5.009 1.00 16.54 432 GLN A C 1
ATOM 2938 O O . GLN A 1 395 ? 7.422 -12.326 -4.548 1.00 15.83 432 GLN A O 1
ATOM 2944 N N . ASP A 1 396 ? 5.850 -11.835 -6.138 1.00 15.90 433 ASP A N 1
ATOM 2945 C CA . ASP A 1 396 ? 6.668 -10.833 -6.860 1.00 16.06 433 ASP A CA 1
ATOM 2946 C C . ASP A 1 396 ? 6.833 -9.594 -5.961 1.00 14.99 433 ASP A C 1
ATOM 2947 O O . ASP A 1 396 ? 6.090 -9.460 -4.973 1.00 13.66 433 ASP A O 1
ATOM 2952 N N . GLY A 1 397 ? 7.794 -8.733 -6.284 1.00 15.89 434 GLY A N 1
ATOM 2953 C CA . GLY A 1 397 ? 7.978 -7.467 -5.567 1.00 15.93 434 GLY A CA 1
ATOM 2954 C C . GLY A 1 397 ? 6.677 -6.685 -5.600 1.00 14.35 434 GLY A C 1
ATOM 2955 O O . GLY A 1 397 ? 5.851 -6.843 -6.542 1.00 13.57 434 GLY A O 1
ATOM 2956 N N . ARG A 1 398 ? 6.447 -5.886 -4.592 1.00 14.62 435 ARG A N 1
ATOM 2957 C CA . ARG A 1 398 ? 5.284 -4.971 -4.613 1.00 13.36 435 ARG A CA 1
ATOM 2958 C C . ARG A 1 398 ? 5.475 -3.958 -5.732 1.00 13.10 435 ARG A C 1
ATOM 2959 O O . ARG A 1 398 ? 6.562 -3.428 -5.874 1.00 12.94 435 ARG A O 1
ATOM 2967 N N . THR A 1 399 ? 4.382 -3.656 -6.446 1.00 13.87 436 THR A N 1
ATOM 2968 C CA . THR A 1 399 ? 4.401 -2.652 -7.521 1.00 14.25 436 THR A CA 1
ATOM 2969 C C . THR A 1 399 ? 3.947 -1.310 -6.931 1.00 12.86 436 THR A C 1
ATOM 2970 O O . THR A 1 399 ? 3.585 -1.270 -5.730 1.00 13.40 436 THR A O 1
ATOM 2974 N N . GLY A 1 400 ? 4.012 -0.257 -7.724 1.00 12.47 437 GLY A N 1
ATOM 2975 C CA . GLY A 1 400 ? 3.568 1.088 -7.311 1.00 13.41 437 GLY A CA 1
ATOM 2976 C C . GLY A 1 400 ? 4.696 2.070 -7.292 1.00 13.57 437 GLY A C 1
ATOM 2977 O O . GLY A 1 400 ? 5.786 1.732 -7.721 1.00 13.36 437 GLY A O 1
ATOM 2978 N N . TYR A 1 401 ? 4.423 3.300 -6.876 1.00 13.17 438 TYR A N 1
ATOM 2979 C CA . TYR A 1 401 ? 5.393 4.414 -6.908 1.00 12.16 438 TYR A CA 1
ATOM 2980 C C . TYR A 1 401 ? 4.822 5.503 -6.034 1.00 12.71 438 TYR A C 1
ATOM 2981 O O . TYR A 1 401 ? 3.579 5.499 -5.848 1.00 13.06 438 TYR A O 1
ATOM 2990 N N . TRP A 1 402 ? 5.696 6.332 -5.499 1.00 11.65 439 TRP A N 1
ATOM 2991 C CA . TRP A 1 402 ? 5.265 7.527 -4.749 1.00 13.04 439 TRP A CA 1
ATOM 2992 C C . TRP A 1 402 ? 4.817 8.571 -5.755 1.00 13.97 439 TRP A C 1
ATOM 2993 O O . TRP A 1 402 ? 5.614 8.901 -6.648 1.00 13.64 439 TRP A O 1
ATOM 3004 N N . THR A 1 403 ? 3.599 9.081 -5.603 1.00 14.18 440 THR A N 1
ATOM 3005 C CA . THR A 1 403 ? 3.177 10.298 -6.323 1.00 13.55 440 THR A CA 1
ATOM 3006 C C . THR A 1 403 ? 4.089 11.462 -5.922 1.00 13.65 440 THR A C 1
ATOM 3007 O O . THR A 1 403 ? 4.724 11.404 -4.854 1.00 13.48 440 THR A O 1
ATOM 3011 N N . GLN A 1 404 ? 4.108 12.539 -6.697 1.00 13.62 441 GLN A N 1
ATOM 3012 C CA . GLN A 1 404 ? 4.940 13.703 -6.309 1.00 13.54 441 GLN A CA 1
ATOM 3013 C C . GLN A 1 404 ? 4.527 14.184 -4.913 1.00 13.89 441 GLN A C 1
ATOM 3014 O O . GLN A 1 404 ? 5.390 14.493 -4.120 1.00 15.37 441 GLN A O 1
ATOM 3020 N N . SER A 1 405 ? 3.228 14.248 -4.617 1.00 14.67 442 SER A N 1
ATOM 3021 C CA . SER A 1 405 ? 2.689 14.671 -3.296 1.00 16.01 442 SER A CA 1
ATOM 3022 C C . SER A 1 405 ? 3.273 13.793 -2.201 1.00 14.16 442 SER A C 1
ATOM 3023 O O . SER A 1 405 ? 3.671 14.309 -1.184 1.00 14.01 442 SER A O 1
ATOM 3026 N N . GLU A 1 406 ? 3.228 12.483 -2.402 1.00 14.98 443 GLU A N 1
ATOM 3027 C CA . GLU A 1 406 ? 3.708 11.519 -1.385 1.00 14.49 443 GLU A CA 1
ATOM 3028 C C . GLU A 1 406 ? 5.234 11.666 -1.271 1.00 12.89 443 GLU A C 1
ATOM 3029 O O . GLU A 1 406 ? 5.756 11.605 -0.196 1.00 13.19 443 GLU A O 1
ATOM 3035 N N . PHE A 1 407 ? 5.952 11.845 -2.372 1.00 12.97 444 PHE A N 1
ATOM 3036 C CA . PHE A 1 407 ? 7.431 11.973 -2.311 1.00 13.63 444 PHE A CA 1
ATOM 3037 C C . PHE A 1 407 ? 7.793 13.243 -1.528 1.00 13.79 444 PHE A C 1
ATOM 3038 O O . PHE A 1 407 ? 8.735 13.231 -0.684 1.00 13.96 444 PHE A O 1
ATOM 3046 N N . ILE A 1 408 ? 7.061 14.337 -1.761 1.00 14.14 445 ILE A N 1
ATOM 3047 C CA . ILE A 1 408 ? 7.318 15.608 -1.044 1.00 14.55 445 ILE A CA 1
ATOM 3048 C C . ILE A 1 408 ? 7.067 15.321 0.433 1.00 14.05 445 ILE A C 1
ATOM 3049 O O . ILE A 1 408 ? 7.840 15.746 1.239 1.00 14.58 445 ILE A O 1
ATOM 3054 N N . GLU A 1 409 ? 6.013 14.569 0.739 1.00 15.02 446 GLU A N 1
ATOM 3055 C CA . GLU A 1 409 ? 5.666 14.247 2.134 1.00 15.63 446 GLU A CA 1
ATOM 3056 C C . GLU A 1 409 ? 6.790 13.378 2.754 1.00 15.42 446 GLU A C 1
ATOM 3057 O O . GLU A 1 409 ? 7.141 13.589 3.901 1.00 14.57 446 GLU A O 1
ATOM 3063 N N . LEU A 1 410 ? 7.359 12.465 1.980 1.00 14.39 447 LEU A N 1
ATOM 3064 C CA . LEU A 1 410 ? 8.492 11.614 2.419 1.00 14.64 447 LEU A CA 1
ATOM 3065 C C . LEU A 1 410 ? 9.676 12.508 2.775 1.00 13.14 447 LEU A C 1
ATOM 3066 O O . LEU A 1 410 ? 10.261 12.375 3.865 1.00 13.97 447 LEU A O 1
ATOM 3071 N N . VAL A 1 411 ? 10.010 13.439 1.886 1.00 12.55 448 VAL A N 1
ATOM 3072 C CA . VAL A 1 411 ? 11.117 14.414 2.113 1.00 12.48 448 VAL A CA 1
ATOM 3073 C C . VAL A 1 411 ? 10.846 15.198 3.399 1.00 12.84 448 VAL A C 1
ATOM 3074 O O . VAL A 1 411 ? 11.747 15.299 4.253 1.00 12.73 448 VAL A O 1
ATOM 3078 N N . ALA A 1 412 ? 9.636 15.729 3.555 1.00 12.71 449 ALA A N 1
ATOM 3079 C CA . ALA A 1 412 ? 9.323 16.578 4.724 1.00 14.19 449 ALA A CA 1
ATOM 3080 C C . ALA A 1 412 ? 9.488 15.756 5.992 1.00 14.10 449 ALA A C 1
ATOM 3081 O O . ALA A 1 412 ? 10.020 16.300 7.011 1.00 13.53 449 ALA A O 1
ATOM 3083 N N . TYR A 1 413 ? 9.016 14.487 5.979 1.00 14.28 450 TYR A N 1
ATOM 3084 C CA . TYR A 1 413 ? 8.964 13.676 7.216 1.00 13.01 450 TYR A CA 1
ATOM 3085 C C . TYR A 1 413 ? 10.421 13.359 7.608 1.00 13.61 450 TYR A C 1
ATOM 3086 O O . TYR A 1 413 ? 10.807 13.390 8.783 1.00 15.23 450 TYR A O 1
ATOM 3095 N N . ALA A 1 414 ? 11.229 12.990 6.623 1.00 12.26 451 ALA A N 1
ATOM 3096 C CA . ALA A 1 414 ? 12.685 12.738 6.782 1.00 12.76 451 ALA A CA 1
ATOM 3097 C C . ALA A 1 414 ? 13.330 13.982 7.390 1.00 13.06 451 ALA A C 1
ATOM 3098 O O . ALA A 1 414 ? 13.995 13.855 8.433 1.00 13.52 451 ALA A O 1
ATOM 3100 N N . ALA A 1 415 ? 13.060 15.169 6.819 1.00 11.75 452 ALA A N 1
ATOM 3101 C CA . ALA A 1 415 ? 13.707 16.420 7.268 1.00 12.73 452 ALA A CA 1
ATOM 3102 C C . ALA A 1 415 ? 13.325 16.697 8.732 1.00 13.47 452 ALA A C 1
ATOM 3103 O O . ALA A 1 415 ? 14.174 17.110 9.488 1.00 13.50 452 ALA A O 1
ATOM 3105 N N . ASP A 1 416 ? 12.062 16.496 9.080 1.00 14.64 453 ASP A N 1
ATOM 3106 C CA . ASP A 1 416 ? 11.534 16.710 10.451 1.00 17.88 453 ASP A CA 1
ATOM 3107 C C . ASP A 1 416 ? 12.145 15.705 11.433 1.00 16.44 453 ASP A C 1
ATOM 3108 O O . ASP A 1 416 ? 12.009 15.943 12.642 1.00 16.22 453 ASP A O 1
ATOM 3113 N N . HIS A 1 417 ? 12.881 14.708 10.951 1.00 14.39 454 HIS A N 1
ATOM 3114 C CA . HIS A 1 417 ? 13.643 13.746 11.779 1.00 14.69 454 HIS A CA 1
ATOM 3115 C C . HIS A 1 417 ? 15.158 13.899 11.608 1.00 14.32 454 HIS A C 1
ATOM 3116 O O . HIS A 1 417 ? 15.895 12.973 11.996 1.00 14.05 454 HIS A O 1
ATOM 3123 N N . GLY A 1 418 ? 15.633 14.955 10.940 1.00 14.03 455 GLY A N 1
ATOM 3124 C CA . GLY A 1 418 ? 17.075 15.195 10.818 1.00 14.69 455 GLY A CA 1
ATOM 3125 C C . GLY A 1 418 ? 17.735 14.452 9.674 1.00 13.97 455 GLY A C 1
ATOM 3126 O O . GLY A 1 418 ? 19.002 14.367 9.653 1.00 14.92 455 GLY A O 1
ATOM 3127 N N . ILE A 1 419 ? 16.939 13.931 8.742 1.00 13.37 456 ILE A N 1
ATOM 3128 C CA . ILE A 1 419 ? 17.428 13.016 7.682 1.00 12.63 456 ILE A CA 1
ATOM 3129 C C . ILE A 1 419 ? 17.227 13.673 6.315 1.00 12.53 456 ILE A C 1
ATOM 3130 O O . ILE A 1 419 ? 16.073 14.018 5.951 1.00 13.46 456 ILE A O 1
ATOM 3135 N N . ALA A 1 420 ? 18.309 13.794 5.571 1.00 13.82 457 ALA A N 1
ATOM 3136 C CA . ALA A 1 420 ? 18.285 14.272 4.170 1.00 14.32 457 ALA A CA 1
ATOM 3137 C C . ALA A 1 420 ? 18.089 13.110 3.217 1.00 14.51 457 ALA A C 1
ATOM 3138 O O . ALA A 1 420 ? 18.587 11.990 3.475 1.00 15.25 457 ALA A O 1
ATOM 3140 N N . ILE A 1 421 ? 17.465 13.426 2.090 1.00 14.26 458 ILE A N 1
ATOM 3141 C CA . ILE A 1 421 ? 17.266 12.458 0.972 1.00 15.00 458 ILE A CA 1
ATOM 3142 C C . ILE A 1 421 ? 18.421 12.561 -0.010 1.00 14.40 458 ILE A C 1
ATOM 3143 O O . ILE A 1 421 ? 18.814 13.673 -0.378 1.00 15.61 458 ILE A O 1
ATOM 3148 N N . VAL A 1 422 ? 18.984 11.413 -0.356 1.00 13.35 459 VAL A N 1
ATOM 3149 C CA . VAL A 1 422 ? 19.972 11.311 -1.443 1.00 14.54 459 VAL A CA 1
ATOM 3150 C C . VAL A 1 422 ? 19.380 10.386 -2.493 1.00 13.27 459 VAL A C 1
ATOM 3151 O O . VAL A 1 422 ? 19.264 9.170 -2.281 1.00 14.37 459 VAL A O 1
ATOM 3155 N N . PRO A 1 423 ? 18.956 10.952 -3.641 1.00 13.49 460 PRO A N 1
ATOM 3156 C CA . PRO A 1 423 ? 18.409 10.151 -4.708 1.00 14.22 460 PRO A CA 1
ATOM 3157 C C . PRO A 1 423 ? 19.512 9.437 -5.496 1.00 13.87 460 PRO A C 1
ATOM 3158 O O . PRO A 1 423 ? 20.594 10.001 -5.672 1.00 14.75 460 PRO A O 1
ATOM 3162 N N . GLU A 1 424 ? 19.186 8.241 -5.990 1.00 13.70 461 GLU A N 1
ATOM 3163 C CA . GLU A 1 424 ? 20.021 7.521 -6.970 1.00 13.93 461 GLU A CA 1
ATOM 3164 C C . GLU A 1 424 ? 19.143 7.129 -8.144 1.00 14.00 461 GLU A C 1
ATOM 3165 O O . GLU A 1 424 ? 18.086 6.472 -7.914 1.00 13.85 461 GLU A O 1
ATOM 3171 N N . ILE A 1 425 ? 19.596 7.481 -9.339 1.00 14.12 462 ILE A N 1
ATOM 3172 C CA . ILE A 1 425 ? 19.025 7.003 -10.610 1.00 14.52 462 ILE A CA 1
ATOM 3173 C C . ILE A 1 425 ? 20.171 6.289 -11.300 1.00 14.20 462 ILE A C 1
ATOM 3174 O O . ILE A 1 425 ? 20.985 6.926 -11.894 1.00 15.93 462 ILE A O 1
ATOM 3179 N N . ASP A 1 426 ? 20.211 4.989 -11.153 1.00 15.18 463 ASP A N 1
ATOM 3180 C CA . ASP A 1 426 ? 21.364 4.170 -11.554 1.00 14.34 463 ASP A CA 1
ATOM 3181 C C . ASP A 1 426 ? 21.457 4.110 -13.068 1.00 14.55 463 ASP A C 1
ATOM 3182 O O . ASP A 1 426 ? 20.480 3.838 -13.734 1.00 15.21 463 ASP A O 1
ATOM 3187 N N . GLY A 1 427 ? 22.672 4.307 -13.547 1.00 14.72 464 GLY A N 1
ATOM 3188 C CA . GLY A 1 427 ? 23.011 4.053 -14.946 1.00 15.14 464 GLY A CA 1
ATOM 3189 C C . GLY A 1 427 ? 24.521 3.912 -15.062 1.00 15.60 464 GLY A C 1
ATOM 3190 O O . GLY A 1 427 ? 25.245 4.242 -14.120 1.00 15.81 464 GLY A O 1
ATOM 3191 N N . PRO A 1 428 ? 25.016 3.452 -16.233 1.00 19.50 465 PRO A N 1
ATOM 3192 C CA . PRO A 1 428 ? 24.176 3.191 -17.397 1.00 19.54 465 PRO A CA 1
ATOM 3193 C C . PRO A 1 428 ? 23.485 1.828 -17.362 1.00 17.92 465 PRO A C 1
ATOM 3194 O O . PRO A 1 428 ? 22.563 1.620 -18.183 1.00 17.48 465 PRO A O 1
ATOM 3198 N N . GLY A 1 429 ? 23.922 0.930 -16.462 1.00 16.95 466 GLY A N 1
ATOM 3199 C CA . GLY A 1 429 ? 23.236 -0.362 -16.274 1.00 17.78 466 GLY A CA 1
ATOM 3200 C C . GLY A 1 429 ? 22.191 -0.275 -15.165 1.00 18.05 466 GLY A C 1
ATOM 3201 O O . GLY A 1 429 ? 21.956 0.830 -14.641 1.00 16.87 466 GLY A O 1
ATOM 3202 N N . HIS A 1 430 ? 21.548 -1.390 -14.802 1.00 17.09 467 HIS A N 1
ATOM 3203 C CA . HIS A 1 430 ? 20.499 -1.403 -13.750 1.00 16.61 467 HIS A CA 1
ATOM 3204 C C . HIS A 1 430 ? 19.442 -0.375 -14.141 1.00 16.33 467 HIS A C 1
ATOM 3205 O O . HIS A 1 430 ? 18.880 0.256 -13.254 1.00 17.13 467 HIS A O 1
ATOM 3212 N N . SER A 1 431 ? 19.223 -0.218 -15.446 1.00 16.55 468 SER A N 1
ATOM 3213 C CA . SER A 1 431 ? 18.473 0.923 -16.024 1.00 17.79 468 SER A CA 1
ATOM 3214 C C . SER A 1 431 ? 17.280 0.474 -16.865 1.00 16.48 468 SER A C 1
ATOM 3215 O O . SER A 1 431 ? 16.687 1.337 -17.521 1.00 17.38 468 SER A O 1
ATOM 3218 N N . PHE A 1 432 ? 16.936 -0.814 -16.835 1.00 16.62 469 PHE A N 1
ATOM 3219 C CA . PHE A 1 432 ? 15.855 -1.357 -17.704 1.00 16.76 469 PHE A CA 1
ATOM 3220 C C . PHE A 1 432 ? 14.537 -0.619 -17.443 1.00 16.09 469 PHE A C 1
ATOM 3221 O O . PHE A 1 432 ? 13.817 -0.386 -18.389 1.00 16.16 469 PHE A O 1
ATOM 3229 N N . SER A 1 433 ? 14.232 -0.233 -16.200 1.00 14.85 470 SER A N 1
ATOM 3230 C CA . SER A 1 433 ? 12.964 0.509 -15.893 1.00 14.70 470 SER A CA 1
ATOM 3231 C C . SER A 1 433 ? 12.899 1.801 -16.715 1.00 15.23 470 SER A C 1
ATOM 3232 O O . SER A 1 433 ? 11.804 2.172 -17.183 1.00 15.46 470 SER A O 1
ATOM 3235 N N . LEU A 1 434 ? 14.011 2.483 -16.946 1.00 15.14 471 LEU A N 1
ATOM 3236 C CA . LEU A 1 434 ? 14.001 3.725 -17.750 1.00 15.82 471 LEU A CA 1
ATOM 3237 C C . LEU A 1 434 ? 13.665 3.399 -19.211 1.00 16.59 471 LEU A C 1
ATOM 3238 O O . LEU A 1 434 ? 12.851 4.120 -19.791 1.00 17.51 471 LEU A O 1
ATOM 3243 N N . LEU A 1 435 ? 14.267 2.357 -19.777 1.00 16.55 472 LEU A N 1
ATOM 3244 C CA . LEU A 1 435 ? 14.022 1.980 -21.197 1.00 16.48 472 LEU A CA 1
ATOM 3245 C C . LEU A 1 435 ? 12.574 1.502 -21.331 1.00 17.00 472 LEU A C 1
ATOM 3246 O O . LEU A 1 435 ? 11.933 1.777 -22.377 1.00 18.19 472 LEU A O 1
ATOM 3251 N N . HIS A 1 436 ? 12.101 0.746 -20.354 1.00 16.26 473 HIS A N 1
ATOM 3252 C CA . HIS A 1 436 ? 10.743 0.149 -20.339 1.00 17.05 473 HIS A CA 1
ATOM 3253 C C . HIS A 1 436 ? 9.687 1.247 -20.214 1.00 16.88 473 HIS A C 1
ATOM 3254 O O . HIS A 1 436 ? 8.599 1.093 -20.791 1.00 17.80 473 HIS A O 1
ATOM 3261 N N . GLY A 1 437 ? 10.041 2.322 -19.500 1.00 16.61 474 GLY A N 1
ATOM 3262 C CA . GLY A 1 437 ? 9.142 3.440 -19.172 1.00 16.90 474 GLY A CA 1
ATOM 3263 C C . GLY A 1 437 ? 9.127 4.507 -20.251 1.00 17.33 474 GLY A C 1
ATOM 3264 O O . GLY A 1 437 ? 8.083 5.146 -20.407 1.00 17.56 474 GLY A O 1
ATOM 3265 N N . LEU A 1 438 ? 10.259 4.791 -20.893 1.00 18.36 475 LEU A N 1
ATOM 3266 C CA . LEU A 1 438 ? 10.339 5.936 -21.844 1.00 17.42 475 LEU A CA 1
ATOM 3267 C C . LEU A 1 438 ? 10.702 5.422 -23.236 1.00 17.93 475 LEU A C 1
ATOM 3268 O O . LEU A 1 438 ? 11.878 5.066 -23.465 1.00 18.68 475 LEU A O 1
ATOM 3273 N N . ALA A 1 439 ? 9.736 5.401 -24.148 1.00 16.02 476 ALA A N 1
ATOM 3274 C CA . ALA A 1 439 ? 10.000 5.056 -25.559 1.00 18.42 476 ALA A CA 1
ATOM 3275 C C . ALA A 1 439 ? 11.253 5.798 -26.046 1.00 18.33 476 ALA A C 1
ATOM 3276 O O . ALA A 1 439 ? 12.079 5.181 -26.764 1.00 18.56 476 ALA A O 1
ATOM 3278 N N . GLU A 1 440 ? 11.326 7.082 -25.713 1.00 18.33 477 GLU A N 1
ATOM 3279 C CA . GLU A 1 440 ? 12.319 8.060 -26.221 1.00 19.19 477 GLU A CA 1
ATOM 3280 C C . GLU A 1 440 ? 13.750 7.636 -25.873 1.00 20.34 477 GLU A C 1
ATOM 3281 O O . GLU A 1 440 ? 14.667 8.069 -26.606 1.00 19.85 477 GLU A O 1
ATOM 3287 N N . LEU A 1 441 ? 13.961 6.842 -24.802 1.00 17.84 478 LEU A N 1
ATOM 3288 C CA . LEU A 1 441 ? 15.339 6.446 -24.413 1.00 17.29 478 LEU A CA 1
ATOM 3289 C C . LEU A 1 441 ? 15.845 5.266 -25.248 1.00 17.99 478 LEU A C 1
ATOM 3290 O O . LEU A 1 441 ? 17.023 4.956 -25.114 1.00 18.87 478 LEU A O 1
ATOM 3295 N N . ASN A 1 442 ? 14.973 4.588 -25.983 1.00 18.66 479 ASN A N 1
ATOM 3296 C CA . ASN A 1 442 ? 15.293 3.419 -26.845 1.00 20.46 479 ASN A CA 1
ATOM 3297 C C . ASN A 1 442 ? 15.814 3.966 -28.172 1.00 22.55 479 ASN A C 1
ATOM 3298 O O . ASN A 1 442 ? 14.990 4.266 -29.057 1.00 23.87 479 ASN A O 1
ATOM 3303 N N . THR A 1 443 ? 17.135 4.121 -28.263 1.00 23.43 480 THR A N 1
ATOM 3304 C CA . THR A 1 443 ? 17.839 4.823 -29.369 1.00 22.40 480 THR A CA 1
ATOM 3305 C C . THR A 1 443 ? 19.339 4.508 -29.269 1.00 23.17 480 THR A C 1
ATOM 3306 O O . THR A 1 443 ? 19.762 3.937 -28.243 1.00 18.85 480 THR A O 1
ATOM 3310 N N . GLY A 1 444 ? 20.116 4.858 -30.292 1.00 22.25 481 GLY A N 1
ATOM 3311 C CA . GLY A 1 444 ? 21.584 4.745 -30.240 1.00 22.42 481 GLY A CA 1
ATOM 3312 C C . GLY A 1 444 ? 22.003 3.384 -29.721 1.00 20.10 481 GLY A C 1
ATOM 3313 O O . GLY A 1 444 ? 21.461 2.382 -30.199 1.00 23.38 481 GLY A O 1
ATOM 3314 N N . ASN A 1 445 ? 22.851 3.327 -28.698 1.00 20.76 482 ASN A N 1
ATOM 3315 C CA . ASN A 1 445 ? 23.492 2.046 -28.271 1.00 23.34 482 ASN A CA 1
ATOM 3316 C C . ASN A 1 445 ? 22.754 1.428 -27.057 1.00 23.29 482 ASN A C 1
ATOM 3317 O O . ASN A 1 445 ? 23.266 0.456 -26.504 1.00 20.51 482 ASN A O 1
ATOM 3322 N N . SER A 1 446 ? 21.532 1.884 -26.742 1.00 20.43 483 SER A N 1
ATOM 3323 C CA . SER A 1 446 ? 20.674 1.284 -25.676 1.00 21.53 483 SER A CA 1
ATOM 3324 C C . SER A 1 446 ? 20.533 -0.230 -25.890 1.00 23.01 483 SER A C 1
ATOM 3325 O O . SER A 1 446 ? 20.549 -0.688 -27.061 1.00 23.30 483 SER A O 1
ATOM 3328 N N . ASN A 1 447 ? 20.338 -0.979 -24.807 1.00 21.49 484 ASN A N 1
ATOM 3329 C CA . ASN A 1 447 ? 20.176 -2.463 -24.827 1.00 22.23 484 ASN A CA 1
ATOM 3330 C C . ASN A 1 447 ? 19.291 -2.896 -23.660 1.00 22.02 484 ASN A C 1
ATOM 3331 O O . ASN A 1 447 ? 19.388 -2.298 -22.597 1.00 21.09 484 ASN A O 1
ATOM 3336 N N . PRO A 1 448 ? 18.372 -3.876 -23.799 1.00 23.30 485 PRO A N 1
ATOM 3337 C CA . PRO A 1 448 ? 18.002 -4.462 -25.092 1.00 23.19 485 PRO A CA 1
ATOM 3338 C C . PRO A 1 448 ? 17.066 -3.568 -25.912 1.00 25.87 485 PRO A C 1
ATOM 3339 O O . PRO A 1 448 ? 16.494 -2.628 -25.385 1.00 25.62 485 PRO A O 1
ATOM 3343 N N . LYS A 1 449 ? 16.907 -3.884 -27.212 1.00 24.38 486 LYS A N 1
ATOM 3344 C CA . LYS A 1 449 ? 16.030 -3.108 -28.106 1.00 24.09 486 LYS A CA 1
ATOM 3345 C C . LYS A 1 449 ? 14.618 -3.646 -27.962 1.00 24.03 486 LYS A C 1
ATOM 3346 O O . LYS A 1 449 ? 14.419 -4.805 -27.627 1.00 22.04 486 LYS A O 1
ATOM 3352 N N . PRO A 1 450 ? 13.615 -2.790 -28.201 1.00 23.24 487 PRO A N 1
ATOM 3353 C CA . PRO A 1 450 ? 12.235 -3.249 -28.345 1.00 25.80 487 PRO A CA 1
ATOM 3354 C C . PRO A 1 450 ? 12.123 -4.244 -29.501 1.00 25.60 487 PRO A C 1
ATOM 3355 O O . PRO A 1 450 ? 12.840 -4.072 -30.422 1.00 26.83 487 PRO A O 1
ATOM 3359 N N . ALA A 1 451 ? 11.256 -5.249 -29.392 1.00 29.48 488 ALA A N 1
ATOM 3360 C CA . ALA A 1 451 ? 10.902 -6.164 -30.511 1.00 32.18 488 ALA A CA 1
ATOM 3361 C C . ALA A 1 451 ? 10.379 -5.312 -31.666 1.00 34.10 488 ALA A C 1
ATOM 3362 O O . ALA A 1 451 ? 9.909 -4.190 -31.392 1.00 30.12 488 ALA A O 1
ATOM 3364 N N . ALA A 1 452 ? 10.419 -5.830 -32.900 1.00 36.43 489 ALA A N 1
ATOM 3365 C CA . ALA A 1 452 ? 9.897 -5.138 -34.107 1.00 39.38 489 ALA A CA 1
ATOM 3366 C C . ALA A 1 452 ? 8.470 -4.634 -33.845 1.00 33.54 489 ALA A C 1
ATOM 3367 O O . ALA A 1 452 ? 7.680 -5.363 -33.229 1.00 37.35 489 ALA A O 1
ATOM 3369 N N . GLY A 1 453 ? 8.196 -3.395 -34.235 1.00 34.27 490 GLY A N 1
ATOM 3370 C CA . GLY A 1 453 ? 6.880 -2.738 -34.099 1.00 37.94 490 GLY A CA 1
ATOM 3371 C C . GLY A 1 453 ? 6.541 -2.308 -32.675 1.00 38.70 490 GLY A C 1
ATOM 3372 O O . GLY A 1 453 ? 5.418 -1.846 -32.486 1.00 39.14 490 GLY A O 1
ATOM 3373 N N . GLU A 1 454 ? 7.462 -2.436 -31.709 1.00 35.80 491 GLU A N 1
ATOM 3374 C CA . GLU A 1 454 ? 7.257 -2.037 -30.283 1.00 35.41 491 GLU A CA 1
ATOM 3375 C C . GLU A 1 454 ? 8.091 -0.787 -29.990 1.00 32.39 491 GLU A C 1
ATOM 3376 O O . GLU A 1 454 ? 9.200 -0.652 -30.551 1.00 36.98 491 GLU A O 1
ATOM 3382 N N . ASP A 1 455 ? 7.615 0.101 -29.134 1.00 27.16 492 ASP A N 1
ATOM 3383 C CA . ASP A 1 455 ? 8.388 1.335 -28.835 1.00 27.23 492 ASP A CA 1
ATOM 3384 C C . ASP A 1 455 ? 9.148 1.201 -27.497 1.00 24.34 492 ASP A C 1
ATOM 3385 O O . ASP A 1 455 ? 9.968 2.057 -27.210 1.00 22.14 492 ASP A O 1
ATOM 3390 N N . THR A 1 456 ? 8.879 0.181 -26.694 1.00 24.13 493 THR A N 1
ATOM 3391 C CA . THR A 1 456 ? 9.675 -0.070 -25.462 1.00 22.44 493 THR A CA 1
ATOM 3392 C C . THR A 1 456 ? 9.956 -1.556 -25.365 1.00 23.30 493 THR A C 1
ATOM 3393 O O . THR A 1 456 ? 9.103 -2.380 -25.714 1.00 23.00 493 THR A O 1
ATOM 3397 N N . PRO A 1 457 ? 11.104 -1.946 -24.772 1.00 21.67 494 PRO A N 1
ATOM 3398 C CA . PRO A 1 457 ? 11.447 -3.364 -24.625 1.00 21.02 494 PRO A CA 1
ATOM 3399 C C . PRO A 1 457 ? 10.558 -4.046 -23.574 1.00 20.82 494 PRO A C 1
ATOM 3400 O O . PRO A 1 457 ? 10.151 -3.407 -22.632 1.00 19.64 494 PRO A O 1
ATOM 3404 N N . ALA A 1 458 ? 10.262 -5.326 -23.813 1.00 22.16 495 ALA A N 1
ATOM 3405 C CA . ALA A 1 458 ? 9.416 -6.199 -22.974 1.00 24.67 495 ALA A CA 1
ATOM 3406 C C . ALA A 1 458 ? 10.161 -6.476 -21.668 1.00 20.66 495 ALA A C 1
ATOM 3407 O O . ALA A 1 458 ? 11.368 -6.744 -21.685 1.00 19.97 495 ALA A O 1
ATOM 3409 N N . PHE A 1 459 ? 9.434 -6.454 -20.565 1.00 21.15 496 PHE A N 1
ATOM 3410 C CA . PHE A 1 459 ? 9.963 -6.874 -19.253 1.00 20.93 496 PHE A CA 1
ATOM 3411 C C . PHE A 1 459 ? 9.919 -8.399 -19.167 1.00 20.00 496 PHE A C 1
ATOM 3412 O O . PHE A 1 459 ? 8.937 -8.990 -18.695 1.00 22.06 496 PHE A O 1
ATOM 3420 N N . ILE A 1 460 ? 10.983 -9.004 -19.639 1.00 21.84 497 ILE A N 1
ATOM 3421 C CA . ILE A 1 460 ? 11.175 -10.476 -19.702 1.00 23.61 497 ILE A CA 1
ATOM 3422 C C . ILE A 1 460 ? 12.524 -10.786 -19.058 1.00 22.01 497 ILE A C 1
ATOM 3423 O O . ILE A 1 460 ? 13.375 -9.894 -19.027 1.00 23.68 497 ILE A O 1
ATOM 3428 N N . GLN A 1 461 ? 12.732 -12.036 -18.659 1.00 24.28 498 GLN A N 1
ATOM 3429 C CA . GLN A 1 461 ? 13.918 -12.468 -17.883 1.00 26.47 498 GLN A CA 1
ATOM 3430 C C . GLN A 1 461 ? 15.231 -12.133 -18.628 1.00 27.50 498 GLN A C 1
ATOM 3431 O O . GLN A 1 461 ? 16.185 -11.723 -17.959 1.00 26.34 498 GLN A O 1
ATOM 3437 N N . SER A 1 462 ? 15.267 -12.230 -19.961 1.00 30.70 499 SER A N 1
ATOM 3438 C CA . SER A 1 462 ? 16.495 -12.014 -20.785 1.00 31.94 499 SER A CA 1
ATOM 3439 C C . SER A 1 462 ? 17.009 -10.562 -20.677 1.00 33.52 499 SER A C 1
ATOM 3440 O O . SER A 1 462 ? 18.215 -10.337 -20.942 1.00 31.05 499 SER A O 1
ATOM 3443 N N . ALA A 1 463 ? 16.158 -9.600 -20.296 1.00 28.52 500 ALA A N 1
ATOM 3444 C CA . ALA A 1 463 ? 16.566 -8.184 -20.110 1.00 28.70 500 ALA A CA 1
ATOM 3445 C C . ALA A 1 463 ? 17.402 -8.020 -18.832 1.00 28.76 500 ALA A C 1
ATOM 3446 O O . ALA A 1 463 ? 18.197 -7.053 -18.722 1.00 28.05 500 ALA A O 1
ATOM 3448 N N . GLN A 1 464 ? 17.209 -8.887 -17.852 1.00 31.20 501 GLN A N 1
ATOM 3449 C CA . GLN A 1 464 ? 17.694 -8.587 -16.475 1.00 32.36 501 GLN A CA 1
ATOM 3450 C C . GLN A 1 464 ? 19.223 -8.667 -16.461 1.00 30.50 501 GLN A C 1
ATOM 3451 O O . GLN A 1 464 ? 19.740 -9.655 -16.950 1.00 27.94 501 GLN A O 1
ATOM 3457 N N . GLY A 1 465 ? 19.897 -7.618 -15.982 1.00 30.69 502 GLY A N 1
ATOM 3458 C CA . GLY A 1 465 ? 21.372 -7.543 -15.978 1.00 31.61 502 GLY A CA 1
ATOM 3459 C C . GLY A 1 465 ? 21.952 -7.393 -17.382 1.00 30.87 502 GLY A C 1
ATOM 3460 O O . GLY A 1 465 ? 23.158 -7.611 -17.539 1.00 28.62 502 GLY A O 1
ATOM 3461 N N . ARG A 1 466 ? 21.144 -6.993 -18.374 1.00 27.37 503 ARG A N 1
ATOM 3462 C CA . ARG A 1 466 ? 21.644 -6.772 -19.760 1.00 27.40 503 ARG A CA 1
ATOM 3463 C C . ARG A 1 466 ? 21.265 -5.380 -20.248 1.00 26.22 503 ARG A C 1
ATOM 3464 O O . ARG A 1 466 ? 21.287 -5.136 -21.473 1.00 25.36 503 ARG A O 1
ATOM 3472 N N . SER A 1 467 ? 20.872 -4.511 -19.325 1.00 21.94 504 SER A N 1
ATOM 3473 C CA . SER A 1 467 ? 20.362 -3.171 -19.670 1.00 19.92 504 SER A CA 1
ATOM 3474 C C . SER A 1 467 ? 21.553 -2.252 -19.922 1.00 19.79 504 SER A C 1
ATOM 3475 O O . SER A 1 467 ? 22.566 -2.340 -19.167 1.00 20.43 504 SER A O 1
ATOM 3478 N N . SER A 1 468 ? 21.396 -1.347 -20.892 1.00 19.26 505 SER A N 1
ATOM 3479 C CA . SER A 1 468 ? 22.239 -0.136 -20.990 1.00 20.50 505 SER A CA 1
ATOM 3480 C C . SER A 1 468 ? 21.373 1.014 -21.483 1.00 19.51 505 SER A C 1
ATOM 3481 O O . SER A 1 468 ? 20.682 0.831 -22.488 1.00 18.15 505 SER A O 1
ATOM 3484 N N . LEU A 1 469 ? 21.475 2.170 -20.852 1.00 17.56 506 LEU A N 1
ATOM 3485 C CA . LEU A 1 469 ? 21.005 3.424 -21.510 1.00 17.61 506 LEU A CA 1
ATOM 3486 C C . LEU A 1 469 ? 21.827 3.652 -22.790 1.00 17.86 506 LEU A C 1
ATOM 3487 O O . LEU A 1 469 ? 22.914 3.034 -22.949 1.00 17.11 506 LEU A O 1
ATOM 3492 N N . ALA A 1 470 ? 21.329 4.486 -23.681 1.00 18.06 507 ALA A N 1
ATOM 3493 C CA . ALA A 1 470 ? 22.062 4.916 -24.878 1.00 18.53 507 ALA A CA 1
ATOM 3494 C C . ALA A 1 470 ? 23.101 5.944 -24.396 1.00 18.31 507 ALA A C 1
ATOM 3495 O O . ALA A 1 470 ? 22.754 7.095 -24.113 1.00 19.64 507 ALA A O 1
ATOM 3497 N N . THR A 1 471 ? 24.356 5.527 -24.257 1.00 18.33 508 THR A N 1
ATOM 3498 C CA . THR A 1 471 ? 25.401 6.404 -23.686 1.00 19.31 508 THR A CA 1
ATOM 3499 C C . THR A 1 471 ? 25.788 7.439 -24.736 1.00 19.73 508 THR A C 1
ATOM 3500 O O . THR A 1 471 ? 26.283 8.517 -24.334 1.00 18.28 508 THR A O 1
ATOM 3504 N N . ASP A 1 472 ? 25.502 7.125 -26.005 1.00 21.97 509 ASP A N 1
ATOM 3505 C CA . ASP A 1 472 ? 25.881 7.942 -27.191 1.00 23.83 509 ASP A CA 1
ATOM 3506 C C . ASP A 1 472 ? 24.766 8.918 -27.605 1.00 25.18 509 ASP A C 1
ATOM 3507 O O . ASP A 1 472 ? 24.965 9.597 -28.620 1.00 27.06 509 ASP A O 1
ATOM 3512 N N . ALA A 1 473 ? 23.640 9.002 -26.893 1.00 22.31 510 ALA A N 1
ATOM 3513 C CA . ALA A 1 473 ? 22.439 9.750 -27.359 1.00 20.77 510 ALA A CA 1
ATOM 3514 C C . ALA A 1 473 ? 22.138 10.924 -26.423 1.00 21.66 510 ALA A C 1
ATOM 3515 O O . ALA A 1 473 ? 22.093 10.728 -25.173 1.00 19.91 510 ALA A O 1
ATOM 3517 N N . ASP A 1 474 ? 21.922 12.108 -27.004 1.00 21.15 511 ASP A N 1
ATOM 3518 C CA . ASP A 1 474 ? 21.641 13.359 -26.258 1.00 20.32 511 ASP A CA 1
ATOM 3519 C C . ASP A 1 474 ? 20.382 13.175 -25.395 1.00 19.04 511 ASP A C 1
ATOM 3520 O O . ASP A 1 474 ? 20.388 13.676 -24.250 1.00 19.12 511 ASP A O 1
ATOM 3525 N N . ILE A 1 475 ? 19.398 12.398 -25.880 1.00 18.14 512 ILE A N 1
ATOM 3526 C CA . ILE A 1 475 ? 18.087 12.256 -25.163 1.00 19.57 512 ILE A CA 1
ATOM 3527 C C . ILE A 1 475 ? 18.317 11.623 -23.784 1.00 19.14 512 ILE A C 1
ATOM 3528 O O . ILE A 1 475 ? 17.639 12.009 -22.819 1.00 19.99 512 ILE A O 1
ATOM 3533 N N . THR A 1 476 ? 19.306 10.730 -23.666 1.00 19.11 513 THR A N 1
ATOM 3534 C CA . THR A 1 476 ? 19.611 10.106 -22.357 1.00 17.71 513 THR A CA 1
ATOM 3535 C C . THR A 1 476 ? 19.875 11.203 -21.324 1.00 18.03 513 THR A C 1
ATOM 3536 O O . THR A 1 476 ? 19.403 11.089 -20.159 1.00 18.37 513 THR A O 1
ATOM 3540 N N . TYR A 1 477 ? 20.684 12.204 -21.691 1.00 18.94 514 TYR A N 1
ATOM 3541 C CA . TYR A 1 477 ? 21.161 13.249 -20.760 1.00 17.41 514 TYR A CA 1
ATOM 3542 C C . TYR A 1 477 ? 20.079 14.309 -20.555 1.00 17.41 514 TYR A C 1
ATOM 3543 O O . TYR A 1 477 ? 19.983 14.893 -19.435 1.00 17.26 514 TYR A O 1
ATOM 3552 N N . THR A 1 478 ? 19.288 14.601 -21.585 1.00 18.39 515 THR A N 1
ATOM 3553 C CA . THR A 1 478 ? 18.065 15.421 -21.428 1.00 16.89 515 THR A CA 1
ATOM 3554 C C . THR A 1 478 ? 17.162 14.821 -20.340 1.00 14.75 515 THR A C 1
ATOM 3555 O O . THR A 1 478 ? 16.753 15.546 -19.403 1.00 17.85 515 THR A O 1
ATOM 3559 N N . VAL A 1 479 ? 16.859 13.545 -20.481 1.00 16.05 516 VAL A N 1
ATOM 3560 C CA . VAL A 1 479 ? 15.981 12.792 -19.545 1.00 17.22 516 VAL A CA 1
ATOM 3561 C C . VAL A 1 479 ? 16.596 12.807 -18.145 1.00 17.21 516 VAL A C 1
ATOM 3562 O O . VAL A 1 479 ? 15.885 13.163 -17.176 1.00 15.45 516 VAL A O 1
ATOM 3566 N N . LEU A 1 480 ? 17.880 12.449 -18.029 1.00 16.80 517 LEU A N 1
ATOM 3567 C CA . LEU A 1 480 ? 18.519 12.433 -16.678 1.00 17.63 517 LEU A CA 1
ATOM 3568 C C . LEU A 1 480 ? 18.408 13.799 -16.033 1.00 15.87 517 LEU A C 1
ATOM 3569 O O . LEU A 1 480 ? 18.111 13.876 -14.822 1.00 15.41 517 LEU A O 1
ATOM 3574 N N . GLY A 1 481 ? 18.689 14.841 -16.806 1.00 17.11 518 GLY A N 1
ATOM 3575 C CA . GLY A 1 481 ? 18.674 16.223 -16.316 1.00 16.60 518 GLY A CA 1
ATOM 3576 C C . GLY A 1 481 ? 17.282 16.591 -15.874 1.00 15.76 518 GLY A C 1
ATOM 3577 O O . GLY A 1 481 ? 17.139 17.178 -14.809 1.00 16.05 518 GLY A O 1
ATOM 3578 N N . HIS A 1 482 ? 16.269 16.144 -16.599 1.00 16.88 519 HIS A N 1
ATOM 3579 C CA . HIS A 1 482 ? 14.883 16.469 -16.182 1.00 15.81 519 HIS A CA 1
ATOM 3580 C C . HIS A 1 482 ? 14.554 15.737 -14.877 1.00 15.63 519 HIS A C 1
ATOM 3581 O O . HIS A 1 482 ? 13.933 16.321 -13.975 1.00 17.81 519 HIS A O 1
ATOM 3588 N N . ILE A 1 483 ? 14.937 14.475 -14.775 1.00 16.77 520 ILE A N 1
ATOM 3589 C CA . ILE A 1 483 ? 14.652 13.686 -13.537 1.00 15.14 520 ILE A CA 1
ATOM 3590 C C . ILE A 1 483 ? 15.373 14.349 -12.367 1.00 16.45 520 ILE A C 1
ATOM 3591 O O . ILE A 1 483 ? 14.740 14.504 -11.296 1.00 14.68 520 ILE A O 1
ATOM 3596 N N . MET A 1 484 ? 16.634 14.776 -12.547 1.00 17.66 521 MET A N 1
ATOM 3597 C CA . MET A 1 484 ? 17.363 15.524 -11.494 1.00 17.81 521 MET A CA 1
ATOM 3598 C C . MET A 1 484 ? 16.610 16.793 -11.092 1.00 17.39 521 MET A C 1
ATOM 3599 O O . MET A 1 484 ? 16.369 17.037 -9.889 1.00 15.82 521 MET A O 1
ATOM 3604 N N . ASP A 1 485 ? 16.134 17.540 -12.080 1.00 18.11 522 ASP A N 1
ATOM 3605 C CA . ASP A 1 485 ? 15.408 18.808 -11.814 1.00 17.79 522 ASP A CA 1
ATOM 3606 C C . ASP A 1 485 ? 14.131 18.506 -11.040 1.00 15.76 522 ASP A C 1
ATOM 3607 O O . ASP A 1 485 ? 13.830 19.266 -10.165 1.00 18.37 522 ASP A O 1
ATOM 3612 N N . GLN A 1 486 ? 13.412 17.450 -11.399 1.00 15.50 523 GLN A N 1
ATOM 3613 C CA . GLN A 1 486 ? 12.142 17.096 -10.746 1.00 16.34 523 GLN A CA 1
ATOM 3614 C C . GLN A 1 486 ? 12.402 16.659 -9.305 1.00 16.44 523 GLN A C 1
ATOM 3615 O O . GLN A 1 486 ? 11.690 17.126 -8.388 1.00 14.92 523 GLN A O 1
ATOM 3621 N N . LEU A 1 487 ? 13.400 15.801 -9.112 1.00 15.54 524 LEU A N 1
ATOM 3622 C CA . LEU A 1 487 ? 13.750 15.371 -7.732 1.00 15.38 524 LEU A CA 1
ATOM 3623 C C . LEU A 1 487 ? 14.096 16.611 -6.885 1.00 15.42 524 LEU A C 1
ATOM 3624 O O . LEU A 1 487 ? 13.641 16.708 -5.717 1.00 16.17 524 LEU A O 1
ATOM 3629 N N . ASP A 1 488 ? 14.863 17.547 -7.440 1.00 17.05 525 ASP A N 1
ATOM 3630 C CA . ASP A 1 488 ? 15.301 18.775 -6.716 1.00 19.65 525 ASP A CA 1
ATOM 3631 C C . ASP A 1 488 ? 14.094 19.619 -6.295 1.00 17.73 525 ASP A C 1
ATOM 3632 O O . ASP A 1 488 ? 14.057 20.112 -5.144 1.00 18.17 525 ASP A O 1
ATOM 3637 N N . GLY A 1 489 ? 13.152 19.806 -7.201 1.00 17.33 526 GLY A N 1
ATOM 3638 C CA . GLY A 1 489 ? 11.919 20.578 -6.949 1.00 17.99 526 GLY A CA 1
ATOM 3639 C C . GLY A 1 489 ? 11.115 19.949 -5.834 1.00 16.52 526 GLY A C 1
ATOM 3640 O O . GLY A 1 489 ? 10.682 20.658 -4.945 1.00 16.78 526 GLY A O 1
ATOM 3641 N N . MET A 1 490 ? 11.010 18.619 -5.847 1.00 17.02 527 MET A N 1
ATOM 3642 C CA . MET A 1 490 ? 10.247 17.892 -4.811 1.00 15.17 527 MET A CA 1
ATOM 3643 C C . MET A 1 490 ? 10.998 17.963 -3.487 1.00 14.86 527 MET A C 1
ATOM 3644 O O . MET A 1 490 ? 10.360 18.182 -2.446 1.00 16.11 527 MET A O 1
ATOM 3649 N N . ILE A 1 491 ? 12.325 17.846 -3.520 1.00 15.67 528 ILE A N 1
ATOM 3650 C CA . ILE A 1 491 ? 13.141 17.941 -2.278 1.00 15.74 528 ILE A CA 1
ATOM 3651 C C . ILE A 1 491 ? 12.966 19.357 -1.713 1.00 17.50 528 ILE A C 1
ATOM 3652 O O . ILE A 1 491 ? 12.699 19.488 -0.515 1.00 17.51 528 ILE A O 1
ATOM 3657 N N . ASP A 1 492 ? 13.059 20.379 -2.560 1.00 17.68 529 ASP A N 1
ATOM 3658 C CA . ASP A 1 492 ? 12.914 21.779 -2.082 1.00 17.66 529 ASP A CA 1
ATOM 3659 C C . ASP A 1 492 ? 11.547 21.921 -1.385 1.00 16.76 529 ASP A C 1
ATOM 3660 O O . ASP A 1 492 ? 11.524 22.489 -0.262 1.00 17.11 529 ASP A O 1
ATOM 3665 N N . LYS A 1 493 ? 10.470 21.431 -1.993 1.00 15.94 530 LYS A N 1
ATOM 3666 C CA . LYS A 1 493 ? 9.098 21.568 -1.444 1.00 17.91 530 LYS A CA 1
ATOM 3667 C C . LYS A 1 493 ? 8.988 20.809 -0.115 1.00 17.70 530 LYS A C 1
ATOM 3668 O O . LYS A 1 493 ? 8.341 21.314 0.823 1.00 18.41 530 LYS A O 1
ATOM 3674 N N . GLY A 1 494 ? 9.580 19.616 -0.018 1.00 15.75 531 GLY A N 1
ATOM 3675 C CA . GLY A 1 494 ? 9.464 18.868 1.240 1.00 16.43 531 GLY A CA 1
ATOM 3676 C C . GLY A 1 494 ? 10.272 19.550 2.327 1.00 16.98 531 GLY A C 1
ATOM 3677 O O . GLY A 1 494 ? 9.839 19.594 3.489 1.00 17.50 531 GLY A O 1
ATOM 3678 N N . ILE A 1 495 ? 11.438 20.095 1.995 1.00 16.71 532 ILE A N 1
ATOM 3679 C CA . ILE A 1 495 ? 12.241 20.794 3.035 1.00 16.64 532 ILE A CA 1
ATOM 3680 C C . ILE A 1 495 ? 11.438 22.033 3.464 1.00 17.35 532 ILE A C 1
ATOM 3681 O O . ILE A 1 495 ? 11.370 22.323 4.688 1.00 16.98 532 ILE A O 1
ATOM 3686 N N . LYS A 1 496 ? 10.841 22.740 2.514 1.00 19.60 533 LYS A N 1
ATOM 3687 C CA . LYS A 1 496 ? 10.022 23.950 2.829 1.00 21.56 533 LYS A CA 1
ATOM 3688 C C . LYS A 1 496 ? 8.897 23.528 3.793 1.00 21.87 533 LYS A C 1
ATOM 3689 O O . LYS A 1 496 ? 8.761 24.147 4.860 1.00 22.30 533 LYS A O 1
ATOM 3695 N N . ALA A 1 497 ? 8.213 22.418 3.533 1.00 18.34 534 ALA A N 1
ATOM 3696 C CA . ALA A 1 497 ? 7.113 21.934 4.401 1.00 19.88 534 ALA A CA 1
ATOM 3697 C C . ALA A 1 497 ? 7.644 21.585 5.788 1.00 19.12 534 ALA A C 1
ATOM 3698 O O . ALA A 1 497 ? 6.945 21.787 6.763 1.00 20.67 534 ALA A O 1
ATOM 3700 N N . SER A 1 498 ? 8.861 21.082 5.877 1.00 18.56 535 SER A N 1
ATOM 3701 C CA . SER A 1 498 ? 9.422 20.614 7.170 1.00 19.52 535 SER A CA 1
ATOM 3702 C C . SER A 1 498 ? 9.721 21.785 8.110 1.00 20.20 535 SER A C 1
ATOM 3703 O O . SER A 1 498 ? 9.858 21.539 9.305 1.00 22.23 535 SER A O 1
ATOM 3706 N N . THR A 1 499 ? 10.004 22.964 7.559 1.00 23.27 536 THR A N 1
ATOM 3707 C CA . THR A 1 499 ? 10.548 24.153 8.299 1.00 23.06 536 THR A CA 1
ATOM 3708 C C . THR A 1 499 ? 12.029 23.982 8.691 1.00 26.27 536 THR A C 1
ATOM 3709 O O . THR A 1 499 ? 12.605 24.994 9.153 1.00 24.66 536 THR A O 1
ATOM 3713 N N . MET A 1 500 ? 12.683 22.824 8.460 1.00 21.39 537 MET A N 1
ATOM 3714 C CA . MET A 1 500 ? 14.131 22.668 8.752 1.00 19.81 537 MET A CA 1
ATOM 3715 C C . MET A 1 500 ? 14.927 23.490 7.734 1.00 19.59 537 MET A C 1
ATOM 3716 O O . MET A 1 500 ? 14.484 23.706 6.608 1.00 21.26 537 MET A O 1
ATOM 3721 N N . PRO A 1 501 ? 16.127 23.976 8.082 1.00 20.65 538 PRO A N 1
ATOM 3722 C CA . PRO A 1 501 ? 16.934 24.781 7.164 1.00 22.86 538 PRO A CA 1
ATOM 3723 C C . PRO A 1 501 ? 17.397 24.002 5.939 1.00 23.52 538 PRO A C 1
ATOM 3724 O O . PRO A 1 501 ? 17.943 22.928 6.120 1.00 22.96 538 PRO A O 1
ATOM 3728 N N . ALA A 1 502 ? 17.169 24.548 4.749 1.00 21.12 539 ALA A N 1
ATOM 3729 C CA . ALA A 1 502 ? 17.655 23.972 3.487 1.00 23.20 539 ALA A CA 1
ATOM 3730 C C . ALA A 1 502 ? 19.177 23.879 3.569 1.00 21.71 539 ALA A C 1
ATOM 3731 O O . ALA A 1 502 ? 19.765 22.973 2.990 1.00 18.91 539 ALA A O 1
ATOM 3733 N N . SER A 1 503 ? 19.826 24.825 4.252 1.00 22.11 540 SER A N 1
ATOM 3734 C CA . SER A 1 503 ? 21.313 24.799 4.367 1.00 22.46 540 SER A CA 1
ATOM 3735 C C . SER A 1 503 ? 21.761 23.497 5.063 1.00 22.75 540 SER A C 1
ATOM 3736 O O . SER A 1 503 ? 22.891 23.061 4.846 1.00 23.39 540 SER A O 1
ATOM 3739 N N . GLU A 1 504 ? 20.895 22.888 5.864 1.00 21.24 541 GLU A N 1
ATOM 3740 C CA . GLU A 1 504 ? 21.206 21.631 6.576 1.00 20.29 541 GLU A CA 1
ATOM 3741 C C . GLU A 1 504 ? 20.645 20.434 5.812 1.00 18.62 541 GLU A C 1
ATOM 3742 O O . GLU A 1 504 ? 21.321 19.390 5.809 1.00 18.18 541 GLU A O 1
ATOM 3748 N N . LEU A 1 505 ? 19.447 20.542 5.247 1.00 18.04 542 LEU A N 1
ATOM 3749 C CA . LEU A 1 505 ? 18.712 19.315 4.846 1.00 16.55 542 LEU A CA 1
ATOM 3750 C C . LEU A 1 505 ? 18.772 19.097 3.340 1.00 17.92 542 LEU A C 1
ATOM 3751 O O . LEU A 1 505 ? 18.387 18.016 2.919 1.00 18.02 542 LEU A O 1
ATOM 3756 N N . LYS A 1 506 ? 19.181 20.080 2.542 1.00 17.85 543 LYS A N 1
ATOM 3757 C CA . LYS A 1 506 ? 19.279 19.891 1.073 1.00 19.32 543 LYS A CA 1
ATOM 3758 C C . LYS A 1 506 ? 20.680 19.367 0.760 1.00 17.86 543 LYS A C 1
ATOM 3759 O O . LYS A 1 506 ? 21.634 20.147 0.746 1.00 18.93 543 LYS A O 1
ATOM 3765 N N . ARG A 1 507 ? 20.806 18.048 0.626 1.00 14.64 544 ARG A N 1
ATOM 3766 C CA . ARG A 1 507 ? 22.109 17.347 0.527 1.00 14.85 544 ARG A CA 1
ATOM 3767 C C . ARG A 1 507 ? 22.577 17.492 -0.917 1.00 16.14 544 ARG A C 1
ATOM 3768 O O . ARG A 1 507 ? 21.870 17.013 -1.826 1.00 17.38 544 ARG A O 1
ATOM 3776 N N . MET A 1 508 ? 23.666 18.231 -1.128 1.00 16.11 545 MET A N 1
ATOM 3777 C CA . MET A 1 508 ? 24.036 18.654 -2.500 1.00 17.32 545 MET A CA 1
ATOM 3778 C C . MET A 1 508 ? 24.887 17.548 -3.153 1.00 15.62 545 MET A C 1
ATOM 3779 O O . MET A 1 508 ? 26.038 17.745 -3.519 1.00 16.74 545 MET A O 1
ATOM 3784 N N . TYR A 1 509 ? 24.302 16.364 -3.231 1.00 15.78 546 TYR A N 1
ATOM 3785 C CA . TYR A 1 509 ? 24.911 15.142 -3.786 1.00 15.25 546 TYR A CA 1
ATOM 3786 C C . TYR A 1 509 ? 23.861 14.478 -4.651 1.00 15.63 546 TYR A C 1
ATOM 3787 O O . TYR A 1 509 ? 22.657 14.575 -4.311 1.00 15.22 546 TYR A O 1
ATOM 3796 N N . PHE A 1 510 ? 24.299 13.824 -5.713 1.00 15.33 547 PHE A N 1
ATOM 3797 C CA . PHE A 1 510 ? 23.414 12.982 -6.547 1.00 15.73 547 PHE A CA 1
ATOM 3798 C C . PHE A 1 510 ? 24.161 11.703 -6.874 1.00 14.76 547 PHE A C 1
ATOM 3799 O O . PHE A 1 510 ? 25.348 11.782 -7.277 1.00 16.33 547 PHE A O 1
ATOM 3807 N N . HIS A 1 511 ? 23.508 10.559 -6.681 1.00 14.07 548 HIS A N 1
ATOM 3808 C CA . HIS A 1 511 ? 24.120 9.231 -6.919 1.00 14.66 548 HIS A CA 1
ATOM 3809 C C . HIS A 1 511 ? 23.785 8.724 -8.319 1.00 13.90 548 HIS A C 1
ATOM 3810 O O . HIS A 1 511 ? 22.594 8.541 -8.600 1.00 13.73 548 HIS A O 1
ATOM 3817 N N . LEU A 1 512 ? 24.795 8.596 -9.188 1.00 13.52 549 LEU A N 1
ATOM 3818 C CA . LEU A 1 512 ? 24.630 8.184 -10.596 1.00 16.00 549 LEU A CA 1
ATOM 3819 C C . LEU A 1 512 ? 24.697 6.664 -10.707 1.00 16.21 549 LEU A C 1
ATOM 3820 O O . LEU A 1 512 ? 24.443 6.138 -11.787 1.00 17.10 549 LEU A O 1
ATOM 3825 N N . GLY A 1 513 ? 25.036 5.988 -9.622 1.00 17.36 550 GLY A N 1
ATOM 3826 C CA . GLY A 1 513 ? 25.110 4.518 -9.636 1.00 17.67 550 GLY A CA 1
ATOM 3827 C C . GLY A 1 513 ? 26.407 4.063 -10.282 1.00 19.89 550 GLY A C 1
ATOM 3828 O O . GLY A 1 513 ? 27.465 4.109 -9.601 1.00 19.20 550 GLY A O 1
ATOM 3829 N N . GLY A 1 514 ? 26.326 3.626 -11.540 1.00 23.82 551 GLY A N 1
ATOM 3830 C CA . GLY A 1 514 ? 27.459 3.107 -12.341 1.00 25.62 551 GLY A CA 1
ATOM 3831 C C . GLY A 1 514 ? 27.817 1.646 -12.087 1.00 27.45 551 GLY A C 1
ATOM 3832 O O . GLY A 1 514 ? 28.897 1.254 -12.592 1.00 25.27 551 GLY A O 1
ATOM 3833 N N . ASP A 1 515 ? 27.078 0.898 -11.241 1.00 28.87 552 ASP A N 1
ATOM 3834 C CA . ASP A 1 515 ? 27.434 -0.484 -10.786 1.00 27.34 552 ASP A CA 1
ATOM 3835 C C . ASP A 1 515 ? 27.017 -1.541 -11.808 1.00 30.22 552 ASP A C 1
ATOM 3836 O O . ASP A 1 515 ? 25.958 -1.293 -12.464 1.00 31.11 552 ASP A O 1
ATOM 3841 N N . GLU A 1 516 ? 27.800 -2.649 -11.892 1.00 27.83 553 GLU A N 1
ATOM 3842 C CA . GLU A 1 516 ? 27.411 -3.969 -12.506 1.00 30.21 553 GLU A CA 1
ATOM 3843 C C . GLU A 1 516 ? 26.768 -3.802 -13.900 1.00 31.69 553 GLU A C 1
ATOM 3844 O O . GLU A 1 516 ? 25.784 -4.548 -14.204 1.00 27.82 553 GLU A O 1
ATOM 3850 N N . LEU A 1 517 ? 27.297 -2.914 -14.757 1.00 31.18 554 LEU A N 1
ATOM 3851 C CA . LEU A 1 517 ? 26.796 -2.812 -16.156 1.00 28.69 554 LEU A CA 1
ATOM 3852 C C . LEU A 1 517 ? 27.118 -4.161 -16.835 1.00 30.74 554 LEU A C 1
ATOM 3853 O O . LEU A 1 517 ? 28.294 -4.625 -16.751 1.00 28.73 554 LEU A O 1
ATOM 3858 N N . PHE A 1 518 ? 26.102 -4.791 -17.424 1.00 30.25 555 PHE A N 1
ATOM 3859 C CA . PHE A 1 518 ? 26.214 -6.017 -18.252 1.00 32.84 555 PHE A CA 1
ATOM 3860 C C . PHE A 1 518 ? 26.706 -7.191 -17.393 1.00 33.70 555 PHE A C 1
ATOM 3861 O O . PHE A 1 518 ? 27.384 -8.074 -17.937 1.00 33.92 555 PHE A O 1
ATOM 3869 N N . LEU A 1 519 ? 26.313 -7.242 -16.109 1.00 34.01 556 LEU A N 1
ATOM 3870 C CA . LEU A 1 519 ? 26.673 -8.361 -15.195 1.00 36.14 556 LEU A CA 1
ATOM 3871 C C . LEU A 1 519 ? 26.297 -9.713 -15.823 1.00 37.36 556 LEU A C 1
ATOM 3872 O O . LEU A 1 519 ? 27.054 -10.673 -15.635 1.00 33.79 556 LEU A O 1
ATOM 3877 N N . SER A 1 520 ? 25.147 -9.791 -16.496 1.00 36.65 557 SER A N 1
ATOM 3878 C CA . SER A 1 520 ? 24.594 -11.060 -17.059 1.00 40.05 557 SER A CA 1
ATOM 3879 C C . SER A 1 520 ? 24.951 -11.211 -18.554 1.00 41.07 557 SER A C 1
ATOM 3880 O O . SER A 1 520 ? 24.488 -12.201 -19.155 1.00 41.63 557 SER A O 1
ATOM 3883 N N . GLY A 1 521 ? 25.752 -10.291 -19.124 1.00 43.64 558 GLY A N 1
ATOM 3884 C CA . GLY A 1 521 ? 25.979 -10.122 -20.582 1.00 43.22 558 GLY A CA 1
ATOM 3885 C C . GLY A 1 521 ? 25.361 -8.824 -21.110 1.00 41.87 558 GLY A C 1
ATOM 3886 O O . GLY A 1 521 ? 24.994 -7.947 -20.304 1.00 38.22 558 GLY A O 1
ATOM 3887 N N . GLY A 1 522 ? 25.226 -8.674 -22.419 1.00 41.41 559 GLY A N 1
ATOM 3888 C CA . GLY A 1 522 ? 24.854 -7.388 -23.037 1.00 44.98 559 GLY A CA 1
ATOM 3889 C C . GLY A 1 522 ? 25.769 -7.080 -24.206 1.00 51.39 559 GLY A C 1
ATOM 3890 O O . GLY A 1 522 ? 26.392 -8.026 -24.727 1.00 64.02 559 GLY A O 1
ATOM 3891 N N . ALA A 1 523 ? 25.888 -5.807 -24.591 1.00 48.30 560 ALA A N 1
ATOM 3892 C CA . ALA A 1 523 ? 26.285 -5.396 -25.954 1.00 45.13 560 ALA A CA 1
ATOM 3893 C C . ALA A 1 523 ? 27.775 -5.079 -26.013 1.00 49.45 560 ALA A C 1
ATOM 3894 O O . ALA A 1 523 ? 28.207 -4.624 -27.089 1.00 55.23 560 ALA A O 1
ATOM 3896 N N . GLY A 1 524 ? 28.518 -5.272 -24.917 1.00 45.59 561 GLY A N 1
ATOM 3897 C CA . GLY A 1 524 ? 29.979 -5.037 -24.868 1.00 45.59 561 GLY A CA 1
ATOM 3898 C C . GLY A 1 524 ? 30.340 -3.552 -24.871 1.00 42.87 561 GLY A C 1
ATOM 3899 O O . GLY A 1 524 ? 29.408 -2.726 -24.904 1.00 35.32 561 GLY A O 1
ATOM 3900 N N . ASN A 1 525 ? 31.650 -3.227 -24.866 1.00 40.43 562 ASN A N 1
ATOM 3901 C CA . ASN A 1 525 ? 32.232 -1.851 -24.733 1.00 41.25 562 ASN A CA 1
ATOM 3902 C C . ASN A 1 525 ? 31.969 -1.355 -23.309 1.00 36.47 562 ASN A C 1
ATOM 3903 O O . ASN A 1 525 ? 31.676 -0.155 -23.152 1.00 35.76 562 ASN A O 1
ATOM 3908 N N . LYS A 1 526 ? 31.967 -2.259 -22.331 1.00 34.66 563 LYS A N 1
ATOM 3909 C CA . LYS A 1 526 ? 31.574 -1.921 -20.951 1.00 38.44 563 LYS A CA 1
ATOM 3910 C C . LYS A 1 526 ? 32.320 -0.639 -20.540 1.00 37.69 563 LYS A C 1
ATOM 3911 O O . LYS A 1 526 ? 31.651 0.306 -20.048 1.00 33.45 563 LYS A O 1
ATOM 3917 N N . THR A 1 527 ? 33.638 -0.565 -20.774 1.00 34.97 564 THR A N 1
ATOM 3918 C CA . THR A 1 527 ? 34.472 0.537 -20.216 1.00 34.20 564 THR A CA 1
ATOM 3919 C C . THR A 1 527 ? 34.173 1.852 -20.936 1.00 34.28 564 THR A C 1
ATOM 3920 O O . THR A 1 527 ? 34.002 2.879 -20.245 1.00 29.94 564 THR A O 1
ATOM 3924 N N . GLU A 1 528 ? 34.161 1.820 -22.268 1.00 37.47 565 GLU A N 1
ATOM 3925 C CA . GLU A 1 528 ? 33.890 2.996 -23.144 1.00 37.98 565 GLU A CA 1
ATOM 3926 C C . GLU A 1 528 ? 32.484 3.554 -22.813 1.00 37.31 565 GLU A C 1
ATOM 3927 O O . GLU A 1 528 ? 32.338 4.775 -22.808 1.00 35.02 565 GLU A O 1
ATOM 3933 N N . ARG A 1 529 ? 31.518 2.685 -22.469 1.00 35.86 566 ARG A N 1
ATOM 3934 C CA . ARG A 1 529 ? 30.137 3.079 -22.045 1.00 37.20 566 ARG A CA 1
ATOM 3935 C C . ARG A 1 529 ? 30.202 3.825 -20.697 1.00 33.92 566 ARG A C 1
ATOM 3936 O O . ARG A 1 529 ? 29.638 4.932 -20.632 1.00 35.33 566 ARG A O 1
ATOM 3944 N N . LEU A 1 530 ? 30.804 3.228 -19.660 1.00 33.41 567 LEU A N 1
ATOM 3945 C CA . LEU A 1 530 ? 30.903 3.879 -18.320 1.00 32.55 567 LEU A CA 1
ATOM 3946 C C . LEU A 1 530 ? 31.526 5.257 -18.540 1.00 31.22 567 LEU A C 1
ATOM 3947 O O . LEU A 1 530 ? 30.990 6.239 -18.000 1.00 25.82 567 LEU A O 1
ATOM 3952 N N . GLN A 1 531 ? 32.588 5.362 -19.350 1.00 28.37 568 GLN A N 1
ATOM 3953 C CA . GLN A 1 531 ? 33.367 6.625 -19.418 1.00 27.25 568 GLN A CA 1
ATOM 3954 C C . GLN A 1 531 ? 32.549 7.754 -20.045 1.00 27.13 568 GLN A C 1
ATOM 3955 O O . GLN A 1 531 ? 32.562 8.868 -19.475 1.00 25.93 568 GLN A O 1
ATOM 3961 N N . GLU A 1 532 ? 31.898 7.495 -21.178 1.00 26.33 569 GLU A N 1
ATOM 3962 C CA . GLU A 1 532 ? 31.013 8.471 -21.874 1.00 27.09 569 GLU A CA 1
ATOM 3963 C C . GLU A 1 532 ? 29.842 8.872 -20.958 1.00 22.70 569 GLU A C 1
ATOM 3964 O O . GLU A 1 532 ? 29.576 10.069 -20.811 1.00 23.11 569 GLU A O 1
ATOM 3970 N N . TYR A 1 533 ? 29.160 7.876 -20.397 1.00 24.37 570 TYR A N 1
ATOM 3971 C CA . TYR A 1 533 ? 27.905 8.068 -19.630 1.00 21.43 570 TYR A CA 1
ATOM 3972 C C . TYR A 1 533 ? 28.190 8.820 -18.317 1.00 22.29 570 TYR A C 1
ATOM 3973 O O . TYR A 1 533 ? 27.552 9.865 -18.021 1.00 19.06 570 TYR A O 1
ATOM 3982 N N . LEU A 1 534 ? 29.139 8.336 -17.525 1.00 21.90 571 LEU A N 1
ATOM 3983 C CA . LEU A 1 534 ? 29.452 8.966 -16.213 1.00 20.43 571 LEU A CA 1
ATOM 3984 C C . LEU A 1 534 ? 30.168 10.304 -16.417 1.00 21.15 571 LEU A C 1
ATOM 3985 O O . LEU A 1 534 ? 29.947 11.211 -15.590 1.00 23.42 571 LEU A O 1
ATOM 3990 N N . GLY A 1 535 ? 30.885 10.512 -17.537 1.00 21.77 572 GLY A N 1
ATOM 3991 C CA . GLY A 1 535 ? 31.393 11.849 -17.883 1.00 21.78 572 GLY A CA 1
ATOM 3992 C C . GLY A 1 535 ? 30.257 12.837 -18.128 1.00 22.28 572 GLY A C 1
ATOM 3993 O O . GLY A 1 535 ? 30.222 13.888 -17.524 1.00 21.46 572 GLY A O 1
ATOM 3994 N N . ARG A 1 536 ? 29.322 12.507 -18.998 1.00 23.53 573 ARG A N 1
ATOM 3995 C CA . ARG A 1 536 ? 28.231 13.445 -19.358 1.00 23.95 573 ARG A CA 1
ATOM 3996 C C . ARG A 1 536 ? 27.277 13.612 -18.162 1.00 19.98 573 ARG A C 1
ATOM 3997 O O . ARG A 1 536 ? 26.869 14.749 -17.908 1.00 18.57 573 ARG A O 1
ATOM 4005 N N . SER A 1 537 ? 26.941 12.512 -17.469 1.00 19.93 574 SER A N 1
ATOM 4006 C CA . SER A 1 537 ? 26.023 12.544 -16.290 1.00 21.70 574 SER A CA 1
ATOM 4007 C C . SER A 1 537 ? 26.663 13.317 -15.140 1.00 20.25 574 SER A C 1
ATOM 4008 O O . SER A 1 537 ? 25.976 14.117 -14.482 1.00 19.79 574 SER A O 1
ATOM 4011 N N . GLY A 1 538 ? 27.930 13.045 -14.847 1.00 21.35 575 GLY A N 1
ATOM 4012 C CA . GLY A 1 538 ? 28.673 13.814 -13.832 1.00 19.49 575 GLY A CA 1
ATOM 4013 C C . GLY A 1 538 ? 28.597 15.297 -14.133 1.00 19.19 575 GLY A C 1
ATOM 4014 O O . GLY A 1 538 ? 28.367 16.067 -13.187 1.00 18.31 575 GLY A O 1
ATOM 4015 N N . ALA A 1 539 ? 28.704 15.704 -15.416 1.00 19.03 576 ALA A N 1
ATOM 4016 C CA . ALA A 1 539 ? 28.604 17.127 -15.816 1.00 21.71 576 ALA A CA 1
ATOM 4017 C C . ALA A 1 539 ? 27.192 17.656 -15.481 1.00 20.71 576 ALA A C 1
ATOM 4018 O O . ALA A 1 539 ? 27.079 18.761 -14.969 1.00 23.45 576 ALA A O 1
ATOM 4020 N N . LEU A 1 540 ? 26.152 16.831 -15.613 1.00 20.53 577 LEU A N 1
ATOM 4021 C CA . LEU A 1 540 ? 24.770 17.213 -15.207 1.00 18.93 577 LEU A CA 1
ATOM 4022 C C . LEU A 1 540 ? 24.709 17.499 -13.704 1.00 19.19 577 LEU A C 1
ATOM 4023 O O . LEU A 1 540 ? 24.033 18.469 -13.286 1.00 18.83 577 LEU A O 1
ATOM 4028 N N . VAL A 1 541 ? 25.334 16.644 -12.900 1.00 19.41 578 VAL A N 1
ATOM 4029 C CA . VAL A 1 541 ? 25.308 16.807 -11.422 1.00 17.75 578 VAL A CA 1
ATOM 4030 C C . VAL A 1 541 ? 26.071 18.094 -11.049 1.00 19.47 578 VAL A C 1
ATOM 4031 O O . VAL A 1 541 ? 25.592 18.899 -10.224 1.00 17.62 578 VAL A O 1
ATOM 4035 N N . LYS A 1 542 ? 27.249 18.293 -11.638 1.00 20.10 579 LYS A N 1
ATOM 4036 C CA . LYS A 1 542 ? 28.087 19.481 -11.353 1.00 23.41 579 LYS A CA 1
ATOM 4037 C C . LYS A 1 542 ? 27.335 20.760 -11.720 1.00 21.79 579 LYS A C 1
ATOM 4038 O O . LYS A 1 542 ? 27.439 21.708 -10.945 1.00 22.20 579 LYS A O 1
ATOM 4044 N N . GLU A 1 543 ? 26.653 20.795 -12.866 1.00 25.32 580 GLU A N 1
ATOM 4045 C CA . GLU A 1 543 ? 25.965 22.028 -13.325 1.00 26.76 580 GLU A CA 1
ATOM 4046 C C . GLU A 1 543 ? 24.782 22.300 -12.404 1.00 24.25 580 GLU A C 1
ATOM 4047 O O . GLU A 1 543 ? 24.320 23.458 -12.385 1.00 21.99 580 GLU A O 1
ATOM 4053 N N . ARG A 1 544 ? 24.366 21.311 -11.606 1.00 21.69 581 ARG A N 1
ATOM 4054 C CA . ARG A 1 544 ? 23.292 21.488 -10.592 1.00 21.31 581 ARG A CA 1
ATOM 4055 C C . ARG A 1 544 ? 23.921 21.717 -9.213 1.00 21.48 581 ARG A C 1
ATOM 4056 O O . ARG A 1 544 ? 23.216 21.537 -8.199 1.00 24.21 581 ARG A O 1
ATOM 4064 N N . ASP A 1 545 ? 25.198 22.093 -9.160 1.00 24.07 582 ASP A N 1
ATOM 4065 C CA . ASP A 1 545 ? 25.903 22.497 -7.903 1.00 25.60 582 ASP A CA 1
ATOM 4066 C C . ASP A 1 545 ? 25.963 21.321 -6.926 1.00 22.64 582 ASP A C 1
ATOM 4067 O O . ASP A 1 545 ? 25.954 21.541 -5.700 1.00 20.87 582 ASP A O 1
ATOM 4072 N N . LYS A 1 546 ? 26.111 20.113 -7.458 1.00 19.33 583 LYS A N 1
ATOM 4073 C CA . LYS A 1 546 ? 26.161 18.907 -6.613 1.00 18.55 583 LYS A CA 1
ATOM 4074 C C . LYS A 1 546 ? 27.423 18.117 -6.880 1.00 17.60 583 LYS A C 1
ATOM 4075 O O . LYS A 1 546 ? 28.038 18.273 -7.962 1.00 18.30 583 LYS A O 1
ATOM 4081 N N . THR A 1 547 ? 27.726 17.273 -5.903 1.00 16.75 584 THR A N 1
ATOM 4082 C CA . THR A 1 547 ? 28.825 16.298 -5.895 1.00 16.87 584 THR A CA 1
ATOM 4083 C C . THR A 1 547 ? 28.266 14.962 -6.341 1.00 17.39 584 THR A C 1
ATOM 4084 O O . THR A 1 547 ? 27.138 14.543 -5.871 1.00 16.09 584 THR A O 1
ATOM 4088 N N . THR A 1 548 ? 28.948 14.373 -7.313 1.00 16.88 585 THR A N 1
ATOM 4089 C CA . THR A 1 548 ? 28.589 13.076 -7.911 1.00 15.63 585 THR A CA 1
ATOM 4090 C C . THR A 1 548 ? 29.026 11.940 -6.999 1.00 16.79 585 THR A C 1
ATOM 4091 O O . THR A 1 548 ? 30.154 11.976 -6.488 1.00 17.70 585 THR A O 1
ATOM 4095 N N . ILE A 1 549 ? 28.162 10.940 -6.824 1.00 16.01 586 ILE A N 1
ATOM 4096 C CA . ILE A 1 549 ? 28.516 9.665 -6.144 1.00 16.51 586 ILE A CA 1
ATOM 4097 C C . ILE A 1 549 ? 28.368 8.534 -7.164 1.00 16.25 586 ILE A C 1
ATOM 4098 O O . ILE A 1 549 ? 27.352 8.499 -7.847 1.00 15.76 586 ILE A O 1
ATOM 4103 N N . VAL A 1 550 ? 29.323 7.598 -7.177 1.00 14.02 587 VAL A N 1
ATOM 4104 C CA . VAL A 1 550 ? 29.261 6.354 -7.995 1.00 14.54 587 VAL A CA 1
ATOM 4105 C C . VAL A 1 550 ? 29.657 5.181 -7.111 1.00 15.75 587 VAL A C 1
ATOM 4106 O O . VAL A 1 550 ? 30.386 5.372 -6.123 1.00 15.45 587 VAL A O 1
ATOM 4110 N N . TRP A 1 551 ? 29.076 4.027 -7.381 1.00 16.17 588 TRP A N 1
ATOM 4111 C CA . TRP A 1 551 ? 29.540 2.766 -6.764 1.00 16.56 588 TRP A CA 1
ATOM 4112 C C . TRP A 1 551 ? 30.970 2.489 -7.253 1.00 16.93 588 TRP A C 1
ATOM 4113 O O . TRP A 1 551 ? 31.366 3.028 -8.325 1.00 16.21 588 TRP A O 1
ATOM 4124 N N . ASN A 1 552 ? 31.707 1.647 -6.550 1.00 18.49 589 ASN A N 1
ATOM 4125 C CA . ASN A 1 552 ? 33.171 1.556 -6.819 1.00 21.10 589 ASN A CA 1
ATOM 4126 C C . ASN A 1 552 ? 33.364 0.833 -8.137 1.00 24.04 589 ASN A C 1
ATOM 4127 O O . ASN A 1 552 ? 34.286 1.173 -8.868 1.00 22.84 589 ASN A O 1
ATOM 4132 N N . ASP A 1 553 ? 32.385 0.057 -8.561 1.00 27.40 590 ASP A N 1
ATOM 4133 C CA . ASP A 1 553 ? 32.553 -0.720 -9.806 1.00 29.32 590 ASP A CA 1
ATOM 4134 C C . ASP A 1 553 ? 32.174 0.150 -10.994 1.00 26.97 590 ASP A C 1
ATOM 4135 O O . ASP A 1 553 ? 32.005 -0.425 -12.031 1.00 28.52 590 ASP A O 1
ATOM 4140 N N . GLY A 1 554 ? 32.063 1.472 -10.823 1.00 32.75 591 GLY A N 1
ATOM 4141 C CA . GLY A 1 554 ? 31.922 2.496 -11.877 1.00 29.27 591 GLY A CA 1
ATOM 4142 C C . GLY A 1 554 ? 33.145 3.418 -12.013 1.00 35.37 591 GLY A C 1
ATOM 4143 O O . GLY A 1 554 ? 33.132 4.385 -12.818 1.00 33.15 591 GLY A O 1
ATOM 4144 N N . LEU A 1 555 ? 34.184 3.190 -11.209 1.00 29.16 592 LEU A N 1
ATOM 4145 C CA . LEU A 1 555 ? 35.438 3.988 -11.254 1.00 26.59 592 LEU A CA 1
ATOM 4146 C C . LEU A 1 555 ? 36.305 3.593 -12.472 1.00 22.20 592 LEU A C 1
ATOM 4147 O O . LEU A 1 555 ? 37.408 4.133 -12.585 1.00 22.00 592 LEU A O 1
ATOM 4152 N N . ASP A 1 556 ? 35.818 2.767 -13.396 1.00 23.36 593 ASP A N 1
ATOM 4153 C CA . ASP A 1 556 ? 36.298 2.718 -14.799 1.00 23.35 593 ASP A CA 1
ATOM 4154 C C . ASP A 1 556 ? 36.278 4.135 -15.374 1.00 24.31 593 ASP A C 1
ATOM 4155 O O . ASP A 1 556 ? 37.031 4.382 -16.304 1.00 23.10 593 ASP A O 1
ATOM 4160 N N . ALA A 1 557 ? 35.439 5.024 -14.826 1.00 21.91 594 ALA A N 1
ATOM 4161 C CA . ALA A 1 557 ? 35.257 6.422 -15.269 1.00 21.82 594 ALA A CA 1
ATOM 4162 C C . ALA A 1 557 ? 35.842 7.375 -14.234 1.00 20.12 594 ALA A C 1
ATOM 4163 O O . ALA A 1 557 ? 35.411 8.529 -14.199 1.00 22.29 594 ALA A O 1
ATOM 4165 N N . VAL A 1 558 ? 36.848 6.935 -13.467 1.00 21.49 595 VAL A N 1
ATOM 4166 C CA . VAL A 1 558 ? 37.495 7.776 -12.414 1.00 21.51 595 VAL A CA 1
ATOM 4167 C C . VAL A 1 558 ? 38.000 9.084 -13.038 1.00 23.91 595 VAL A C 1
ATOM 4168 O O . VAL A 1 558 ? 37.844 10.145 -12.399 1.00 20.83 595 VAL A O 1
ATOM 4172 N N . ASP A 1 559 ? 38.515 9.061 -14.269 1.00 23.76 596 ASP A N 1
ATOM 4173 C CA . ASP A 1 559 ? 39.093 10.296 -14.860 1.00 24.73 596 ASP A CA 1
ATOM 4174 C C . ASP A 1 559 ? 38.007 11.201 -15.456 1.00 23.45 596 ASP A C 1
ATOM 4175 O O . ASP A 1 559 ? 38.281 12.421 -15.611 1.00 24.50 596 ASP A O 1
ATOM 4180 N N . GLN A 1 560 ? 36.824 10.670 -15.779 1.00 22.59 597 GLN A N 1
ATOM 4181 C CA . GLN A 1 560 ? 35.776 11.424 -16.521 1.00 23.26 597 GLN A CA 1
ATOM 4182 C C . GLN A 1 560 ? 34.792 12.071 -15.532 1.00 22.77 597 GLN A C 1
ATOM 4183 O O . GLN A 1 560 ? 34.197 13.051 -15.851 1.00 20.67 597 GLN A O 1
ATOM 4189 N N . ILE A 1 561 ? 34.573 11.490 -14.367 1.00 22.39 598 ILE A N 1
ATOM 4190 C CA . ILE A 1 561 ? 33.669 12.142 -13.371 1.00 22.47 598 ILE A CA 1
ATOM 4191 C C . ILE A 1 561 ? 34.366 13.366 -12.806 1.00 21.67 598 ILE A C 1
ATOM 4192 O O . ILE A 1 561 ? 35.588 13.464 -12.800 1.00 22.98 598 ILE A O 1
ATOM 4197 N N . PRO A 1 562 ? 33.618 14.354 -12.280 1.00 21.76 599 PRO A N 1
ATOM 4198 C CA . PRO A 1 562 ? 34.232 15.580 -11.800 1.00 22.90 599 PRO A CA 1
ATOM 4199 C C . PRO A 1 562 ? 35.247 15.329 -10.683 1.00 24.85 599 PRO A C 1
ATOM 4200 O O . PRO A 1 562 ? 35.124 14.400 -9.897 1.00 21.98 599 PRO A O 1
ATOM 4204 N N . GLU A 1 563 ? 36.288 16.144 -10.710 1.00 25.70 600 GLU A N 1
ATOM 4205 C CA . GLU A 1 563 ? 37.181 16.359 -9.555 1.00 28.43 600 GLU A CA 1
ATOM 4206 C C . GLU A 1 563 ? 36.312 16.404 -8.287 1.00 24.57 600 GLU A C 1
ATOM 4207 O O . GLU A 1 563 ? 35.288 17.137 -8.295 1.00 25.58 600 GLU A O 1
ATOM 4213 N N . GLY A 1 564 ? 36.685 15.667 -7.241 1.00 21.03 601 GLY A N 1
ATOM 4214 C CA . GLY A 1 564 ? 36.034 15.774 -5.913 1.00 20.14 601 GLY A CA 1
ATOM 4215 C C . GLY A 1 564 ? 34.798 14.886 -5.804 1.00 17.38 601 GLY A C 1
ATOM 4216 O O . GLY A 1 564 ? 34.081 14.979 -4.758 1.00 20.13 601 GLY A O 1
ATOM 4217 N N . SER A 1 565 ? 34.555 14.056 -6.811 1.00 16.90 602 SER A N 1
ATOM 4218 C CA . SER A 1 565 ? 33.460 13.044 -6.790 1.00 16.48 602 SER A CA 1
ATOM 4219 C C . SER A 1 565 ? 33.669 12.060 -5.620 1.00 16.76 602 SER A C 1
ATOM 4220 O O . SER A 1 565 ? 34.792 11.926 -5.066 1.00 18.53 602 SER A O 1
ATOM 4223 N N . VAL A 1 566 ? 32.615 11.322 -5.293 1.00 15.41 603 VAL A N 1
ATOM 4224 C CA . VAL A 1 566 ? 32.575 10.382 -4.149 1.00 15.86 603 VAL A CA 1
ATOM 4225 C C . VAL A 1 566 ? 32.389 8.959 -4.684 1.00 15.68 603 VAL A C 1
ATOM 4226 O O . VAL A 1 566 ? 31.621 8.757 -5.634 1.00 17.73 603 VAL A O 1
ATOM 4230 N N . VAL A 1 567 ? 33.107 8.010 -4.099 1.00 15.63 604 VAL A N 1
ATOM 4231 C CA . VAL A 1 567 ? 32.877 6.573 -4.355 1.00 16.30 604 VAL A CA 1
ATOM 4232 C C . VAL A 1 567 ? 32.109 6.005 -3.177 1.00 16.09 604 VAL A C 1
ATOM 4233 O O . VAL A 1 567 ? 32.509 6.255 -2.022 1.00 15.19 604 VAL A O 1
ATOM 4237 N N . GLN A 1 568 ? 30.994 5.326 -3.477 1.00 14.77 605 GLN A N 1
ATOM 4238 C CA . GLN A 1 568 ? 30.350 4.455 -2.484 1.00 15.35 605 GLN A CA 1
ATOM 4239 C C . GLN A 1 568 ? 30.954 3.064 -2.668 1.00 14.89 605 GLN A C 1
ATOM 4240 O O . GLN A 1 568 ? 30.688 2.402 -3.694 1.00 15.44 605 GLN A O 1
ATOM 4246 N N . HIS A 1 569 ? 31.751 2.650 -1.695 1.00 15.17 606 HIS A N 1
ATOM 4247 C CA . HIS A 1 569 ? 32.477 1.370 -1.726 1.00 15.17 606 HIS A CA 1
ATOM 4248 C C . HIS A 1 569 ? 31.591 0.246 -1.219 1.00 15.15 606 HIS A C 1
ATOM 4249 O O . HIS A 1 569 ? 31.125 0.313 -0.066 1.00 14.19 606 HIS A O 1
ATOM 4256 N N . TRP A 1 570 ? 31.439 -0.802 -1.998 1.00 14.97 607 TRP A N 1
ATOM 4257 C CA . TRP A 1 570 ? 30.734 -2.005 -1.497 1.00 16.04 607 TRP A CA 1
ATOM 4258 C C . TRP A 1 570 ? 31.469 -3.311 -1.760 1.00 17.25 607 TRP A C 1
ATOM 4259 O O . TRP A 1 570 ? 31.159 -4.269 -1.022 1.00 17.55 607 TRP A O 1
ATOM 4270 N N . THR A 1 571 ? 32.206 -3.426 -2.869 1.00 19.88 608 THR A N 1
ATOM 4271 C CA . THR A 1 571 ? 32.714 -4.749 -3.343 1.00 21.41 608 THR A CA 1
ATOM 4272 C C . THR A 1 571 ? 34.243 -4.771 -3.255 1.00 22.03 608 THR A C 1
ATOM 4273 O O . THR A 1 571 ? 34.886 -3.856 -3.819 1.00 20.58 608 THR A O 1
ATOM 4277 N N . GLY A 1 572 ? 34.757 -5.744 -2.516 1.00 22.63 609 GLY A N 1
ATOM 4278 C CA . GLY A 1 572 ? 36.190 -6.039 -2.414 1.00 23.66 609 GLY A CA 1
ATOM 4279 C C . GLY A 1 572 ? 36.857 -5.147 -1.395 1.00 24.02 609 GLY A C 1
ATOM 4280 O O . GLY A 1 572 ? 36.185 -4.569 -0.523 1.00 24.14 609 GLY A O 1
ATOM 4281 N N . ASN A 1 573 ? 38.180 -5.094 -1.465 1.00 23.96 610 ASN A N 1
ATOM 4282 C CA . ASN A 1 573 ? 39.027 -4.409 -0.464 1.00 25.04 610 ASN A CA 1
ATOM 4283 C C . ASN A 1 573 ? 39.330 -2.985 -0.942 1.00 22.86 610 ASN A C 1
ATOM 4284 O O . ASN A 1 573 ? 40.122 -2.824 -1.873 1.00 26.28 610 ASN A O 1
ATOM 4289 N N . ALA A 1 574 ? 38.772 -1.956 -0.318 1.00 21.74 611 ALA A N 1
ATOM 4290 C CA . ALA A 1 574 ? 38.982 -0.578 -0.814 1.00 19.81 611 ALA A CA 1
ATOM 4291 C C . ALA A 1 574 ? 40.444 -0.146 -0.662 1.00 21.31 611 ALA A C 1
ATOM 4292 O O . ALA A 1 574 ? 40.912 0.696 -1.494 1.00 20.64 611 ALA A O 1
ATOM 4294 N N . ALA A 1 575 ? 41.095 -0.609 0.399 1.00 19.56 612 ALA A N 1
ATOM 4295 C CA . ALA A 1 575 ? 42.449 -0.175 0.793 1.00 22.22 612 ALA A CA 1
ATOM 4296 C C . ALA A 1 575 ? 43.457 -0.539 -0.301 1.00 24.35 612 ALA A C 1
ATOM 4297 O O . ALA A 1 575 ? 44.392 0.256 -0.497 1.00 25.57 612 ALA A O 1
ATOM 4299 N N . ASN A 1 576 ? 43.197 -1.599 -1.064 1.00 25.34 613 ASN A N 1
ATOM 4300 C CA . ASN A 1 576 ? 44.045 -2.092 -2.182 1.00 27.87 613 ASN A CA 1
ATOM 4301 C C . ASN A 1 576 ? 43.478 -1.779 -3.550 1.00 24.87 613 ASN A C 1
ATOM 4302 O O . ASN A 1 576 ? 44.036 -2.300 -4.545 1.00 24.82 613 ASN A O 1
ATOM 4307 N N . ASN A 1 577 ? 42.354 -1.078 -3.607 1.00 24.13 614 ASN A N 1
ATOM 4308 C CA . ASN A 1 577 ? 41.691 -0.763 -4.885 1.00 24.66 614 ASN A CA 1
ATOM 4309 C C . ASN A 1 577 ? 42.392 0.465 -5.476 1.00 22.84 614 ASN A C 1
ATOM 4310 O O . ASN A 1 577 ? 42.208 1.601 -4.938 1.00 19.06 614 ASN A O 1
ATOM 4315 N N . ALA A 1 578 ? 43.158 0.248 -6.546 1.00 24.27 615 ALA A N 1
ATOM 4316 C CA . ALA A 1 578 ? 43.922 1.304 -7.256 1.00 22.41 615 ALA A CA 1
ATOM 4317 C C . ALA A 1 578 ? 43.004 2.450 -7.714 1.00 22.98 615 ALA A C 1
ATOM 4318 O O . ALA A 1 578 ? 43.375 3.606 -7.580 1.00 21.10 615 ALA A O 1
ATOM 4320 N N . SER A 1 579 ? 41.829 2.158 -8.274 1.00 21.61 616 SER A N 1
ATOM 4321 C CA . SER A 1 579 ? 40.961 3.236 -8.806 1.00 22.65 616 SER A CA 1
ATOM 4322 C C . SER A 1 579 ? 40.359 4.055 -7.636 1.00 19.71 616 SER A C 1
ATOM 4323 O O . SER A 1 579 ? 40.254 5.298 -7.777 1.00 18.24 616 SER A O 1
ATOM 4326 N N . ILE A 1 580 ? 40.060 3.431 -6.491 1.00 17.76 617 ILE A N 1
ATOM 4327 C CA . ILE A 1 580 ? 39.585 4.181 -5.291 1.00 18.03 617 ILE A CA 1
ATOM 4328 C C . ILE A 1 580 ? 40.713 5.096 -4.783 1.00 18.86 617 ILE A C 1
ATOM 4329 O O . ILE A 1 580 ? 40.478 6.306 -4.565 1.00 17.15 617 ILE A O 1
ATOM 4334 N N . GLN A 1 581 ? 41.919 4.547 -4.644 1.00 18.65 618 GLN A N 1
ATOM 4335 C CA . GLN A 1 581 ? 43.060 5.315 -4.117 1.00 19.16 618 GLN A CA 1
ATOM 4336 C C . GLN A 1 581 ? 43.350 6.459 -5.078 1.00 17.60 618 GLN A C 1
ATOM 4337 O O . GLN A 1 581 ? 43.689 7.539 -4.585 1.00 18.50 618 GLN A O 1
ATOM 4343 N N . LYS A 1 582 ? 43.215 6.242 -6.394 1.00 19.06 619 LYS A N 1
ATOM 4344 C CA . LYS A 1 582 ? 43.429 7.316 -7.392 1.00 18.87 619 LYS A CA 1
ATOM 4345 C C . LYS A 1 582 ? 42.402 8.433 -7.175 1.00 20.25 619 LYS A C 1
ATOM 4346 O O . LYS A 1 582 ? 42.800 9.617 -7.134 1.00 18.08 619 LYS A O 1
ATOM 4352 N N . LEU A 1 583 ? 41.117 8.081 -7.002 1.00 18.73 620 LEU A N 1
ATOM 4353 C CA . LEU A 1 583 ? 40.065 9.095 -6.735 1.00 20.59 620 LEU A CA 1
ATOM 4354 C C . LEU A 1 583 ? 40.418 9.898 -5.480 1.00 17.55 620 LEU A C 1
ATOM 4355 O O . LEU A 1 583 ? 40.352 11.170 -5.556 1.00 17.94 620 LEU A O 1
ATOM 4360 N N . LEU A 1 584 ? 40.747 9.204 -4.400 1.00 17.03 621 LEU A N 1
ATOM 4361 C CA . LEU A 1 584 ? 40.983 9.817 -3.072 1.00 16.70 621 LEU A CA 1
ATOM 4362 C C . LEU A 1 584 ? 42.287 10.632 -3.093 1.00 19.59 621 LEU A C 1
ATOM 4363 O O . LEU A 1 584 ? 42.335 11.620 -2.362 1.00 18.31 621 LEU A O 1
ATOM 4368 N N . ASN A 1 585 ? 43.319 10.146 -3.770 1.00 19.28 622 ASN A N 1
ATOM 4369 C CA . ASN A 1 585 ? 44.668 10.765 -3.632 1.00 21.45 622 ASN A CA 1
ATOM 4370 C C . ASN A 1 585 ? 44.989 11.727 -4.776 1.00 22.87 622 ASN A C 1
ATOM 4371 O O . ASN A 1 585 ? 45.822 12.660 -4.542 1.00 24.12 622 ASN A O 1
ATOM 4376 N N . GLN A 1 586 ? 44.446 11.509 -5.971 1.00 22.29 623 GLN A N 1
ATOM 4377 C CA . GLN A 1 586 ? 44.813 12.307 -7.166 1.00 21.76 623 GLN A CA 1
ATOM 4378 C C . GLN A 1 586 ? 43.672 13.186 -7.652 1.00 23.96 623 GLN A C 1
ATOM 4379 O O . GLN A 1 586 ? 43.962 14.088 -8.457 1.00 21.67 623 GLN A O 1
ATOM 4385 N N . ARG A 1 587 ? 42.428 12.946 -7.200 1.00 21.62 624 ARG A N 1
ATOM 4386 C CA . ARG A 1 587 ? 41.251 13.674 -7.749 1.00 21.92 624 ARG A CA 1
ATOM 4387 C C . ARG A 1 587 ? 40.408 14.260 -6.601 1.00 20.95 624 ARG A C 1
ATOM 4388 O O . ARG A 1 587 ? 39.233 14.570 -6.860 1.00 22.78 624 ARG A O 1
ATOM 4396 N N . ASN A 1 588 ? 41.005 14.449 -5.420 1.00 19.18 625 ASN A N 1
ATOM 4397 C CA . ASN A 1 588 ? 40.387 15.076 -4.219 1.00 21.86 625 ASN A CA 1
ATOM 4398 C C . ASN A 1 588 ? 38.997 14.472 -3.961 1.00 19.66 625 ASN A C 1
ATOM 4399 O O . ASN A 1 588 ? 38.100 15.220 -3.527 1.00 17.50 625 ASN A O 1
ATOM 4404 N N . GLY A 1 589 ? 38.864 13.173 -4.175 1.00 18.56 626 GLY A N 1
ATOM 4405 C CA . GLY A 1 589 ? 37.608 12.463 -3.935 1.00 18.07 626 GLY A CA 1
ATOM 4406 C C . GLY A 1 589 ? 37.401 12.147 -2.479 1.00 17.90 626 GLY A C 1
ATOM 4407 O O . GLY A 1 589 ? 38.307 12.388 -1.680 1.00 17.68 626 GLY A O 1
ATOM 4408 N N . LYS A 1 590 ? 36.235 11.570 -2.170 1.00 15.84 627 LYS A N 1
ATOM 4409 C CA . LYS A 1 590 ? 35.905 11.131 -0.816 1.00 17.40 627 LYS A CA 1
ATOM 4410 C C . LYS A 1 590 ? 35.202 9.787 -0.951 1.00 14.97 627 LYS A C 1
ATOM 4411 O O . LYS A 1 590 ? 34.886 9.379 -2.102 1.00 15.59 627 LYS A O 1
ATOM 4417 N N . ILE A 1 591 ? 35.053 9.099 0.158 1.00 14.71 628 ILE A N 1
ATOM 4418 C CA . ILE A 1 591 ? 34.505 7.717 0.144 1.00 15.82 628 ILE A CA 1
ATOM 4419 C C . ILE A 1 591 ? 33.366 7.618 1.152 1.00 15.18 628 ILE A C 1
ATOM 4420 O O . ILE A 1 591 ? 33.474 8.130 2.318 1.00 14.95 628 ILE A O 1
ATOM 4425 N N . ILE A 1 592 ? 32.286 6.967 0.716 1.00 15.72 629 ILE A N 1
ATOM 4426 C CA . ILE A 1 592 ? 31.213 6.431 1.602 1.00 15.00 629 ILE A CA 1
ATOM 4427 C C . ILE A 1 592 ? 31.368 4.913 1.665 1.00 13.76 629 ILE A C 1
ATOM 4428 O O . ILE A 1 592 ? 31.347 4.237 0.621 1.00 14.65 629 ILE A O 1
ATOM 4433 N N . MET A 1 593 ? 31.478 4.380 2.872 1.00 13.44 630 MET A N 1
ATOM 4434 C CA . MET A 1 593 ? 31.806 2.963 3.081 1.00 14.21 630 MET A CA 1
ATOM 4435 C C . MET A 1 593 ? 30.503 2.176 3.265 1.00 14.23 630 MET A C 1
ATOM 4436 O O . MET A 1 593 ? 29.839 2.319 4.297 1.00 13.68 630 MET A O 1
ATOM 4441 N N . SER A 1 594 ? 30.234 1.291 2.315 1.00 14.88 631 SER A N 1
ATOM 4442 C CA . SER A 1 594 ? 29.186 0.244 2.430 1.00 14.87 631 SER A CA 1
ATOM 4443 C C . SER A 1 594 ? 29.769 -1.120 2.094 1.00 14.74 631 SER A C 1
ATOM 4444 O O . SER A 1 594 ? 29.172 -1.846 1.286 1.00 14.97 631 SER A O 1
ATOM 4447 N N . PRO A 1 595 ? 30.914 -1.540 2.677 1.00 14.10 632 PRO A N 1
ATOM 4448 C CA . PRO A 1 595 ? 31.406 -2.886 2.378 1.00 14.78 632 PRO A CA 1
ATOM 4449 C C . PRO A 1 595 ? 30.302 -3.900 2.701 1.00 13.87 632 PRO A C 1
ATOM 4450 O O . PRO A 1 595 ? 29.768 -3.893 3.769 1.00 13.88 632 PRO A O 1
ATOM 4454 N N . ALA A 1 596 ? 30.007 -4.782 1.760 1.00 15.25 633 ALA A N 1
ATOM 4455 C CA . ALA A 1 596 ? 28.860 -5.721 1.860 1.00 14.62 633 ALA A CA 1
ATOM 4456 C C . ALA A 1 596 ? 28.906 -6.479 3.182 1.00 15.91 633 ALA A C 1
ATOM 4457 O O . ALA A 1 596 ? 27.866 -6.594 3.869 1.00 15.23 633 ALA A O 1
ATOM 4459 N N . GLY A 1 597 ? 30.080 -6.995 3.572 1.00 15.07 634 GLY A N 1
ATOM 4460 C CA . GLY A 1 597 ? 30.200 -7.765 4.816 1.00 15.91 634 GLY A CA 1
ATOM 4461 C C . GLY A 1 597 ? 29.987 -7.007 6.104 1.00 16.48 634 GLY A C 1
ATOM 4462 O O . GLY A 1 597 ? 29.896 -7.687 7.138 1.00 18.09 634 GLY A O 1
ATOM 4463 N N . ASN A 1 598 ? 29.927 -5.679 6.080 1.00 15.88 635 ASN A N 1
ATOM 4464 C CA . ASN A 1 598 ? 29.700 -4.879 7.304 1.00 15.35 635 ASN A CA 1
ATOM 4465 C C . ASN A 1 598 ? 28.385 -4.074 7.240 1.00 12.98 635 ASN A C 1
ATOM 4466 O O . ASN A 1 598 ? 28.066 -3.459 8.244 1.00 15.42 635 ASN A O 1
ATOM 4471 N N . THR A 1 599 ? 27.693 -4.018 6.108 1.00 12.81 636 THR A N 1
ATOM 4472 C CA . THR A 1 599 ? 26.594 -3.023 5.910 1.00 12.88 636 THR A CA 1
ATOM 4473 C C . THR A 1 599 ? 25.437 -3.549 5.058 1.00 12.70 636 THR A C 1
ATOM 4474 O O . THR A 1 599 ? 24.426 -2.840 5.008 1.00 13.24 636 THR A O 1
ATOM 4478 N N . TYR A 1 600 ? 25.550 -4.692 4.391 1.00 12.26 637 TYR A N 1
ATOM 4479 C CA . TYR A 1 600 ? 24.484 -5.182 3.474 1.00 12.73 637 TYR A CA 1
ATOM 4480 C C . TYR A 1 600 ? 23.458 -5.997 4.243 1.00 12.59 637 TYR A C 1
ATOM 4481 O O . TYR A 1 600 ? 23.740 -7.143 4.590 1.00 12.06 637 TYR A O 1
ATOM 4490 N N . PHE A 1 601 ? 22.264 -5.434 4.481 1.00 11.54 638 PHE A N 1
ATOM 4491 C CA . PHE A 1 601 ? 21.227 -6.102 5.326 1.00 12.07 638 PHE A CA 1
ATOM 4492 C C . PHE A 1 601 ? 20.791 -7.451 4.739 1.00 12.04 638 PHE A C 1
ATOM 4493 O O . PHE A 1 601 ? 20.406 -8.322 5.521 1.00 11.68 638 PHE A O 1
ATOM 4501 N N . PRO A 1 602 ? 20.710 -7.693 3.399 1.00 11.93 639 PRO A N 1
ATOM 4502 C CA . PRO A 1 602 ? 20.276 -9.001 2.926 1.00 11.80 639 PRO A CA 1
ATOM 4503 C C . PRO A 1 602 ? 21.203 -10.165 3.329 1.00 13.02 639 PRO A C 1
ATOM 4504 O O . PRO A 1 602 ? 20.801 -11.332 3.307 1.00 13.99 639 PRO A O 1
ATOM 4508 N N . GLN A 1 603 ? 22.442 -9.842 3.662 1.00 12.72 640 GLN A N 1
ATOM 4509 C CA . GLN A 1 603 ? 23.384 -10.860 4.156 1.00 12.93 640 GLN A CA 1
ATOM 4510 C C . GLN A 1 603 ? 22.758 -11.418 5.436 1.00 12.57 640 GLN A C 1
ATOM 4511 O O . GLN A 1 603 ? 22.415 -10.641 6.344 1.00 14.32 640 GLN A O 1
ATOM 4517 N N . ARG A 1 604 ? 22.579 -12.724 5.511 1.00 13.51 641 ARG A N 1
ATOM 4518 C CA . ARG A 1 604 ? 21.764 -13.293 6.602 1.00 14.75 641 ARG A CA 1
ATOM 4519 C C . ARG A 1 604 ? 22.419 -12.950 7.929 1.00 14.19 641 ARG A C 1
ATOM 4520 O O . ARG A 1 604 ? 23.649 -12.965 8.068 1.00 13.09 641 ARG A O 1
ATOM 4528 N N . PRO A 1 605 ? 21.578 -12.566 8.918 1.00 14.22 642 PRO A N 1
ATOM 4529 C CA . PRO A 1 605 ? 22.081 -12.087 10.205 1.00 14.69 642 PRO A CA 1
ATOM 4530 C C . PRO A 1 605 ? 22.432 -13.200 11.190 1.00 15.70 642 PRO A C 1
ATOM 4531 O O . PRO A 1 605 ? 22.984 -12.889 12.252 1.00 15.48 642 PRO A O 1
ATOM 4535 N N . GLY A 1 606 ? 22.116 -14.449 10.847 1.00 15.79 643 GLY A N 1
ATOM 4536 C CA . GLY A 1 606 ? 22.474 -15.595 11.718 1.00 16.45 643 GLY A CA 1
ATOM 4537 C C . GLY A 1 606 ? 22.522 -16.905 10.952 1.00 17.94 643 GLY A C 1
ATOM 4538 O O . GLY A 1 606 ? 21.901 -17.034 9.896 1.00 16.45 643 GLY A O 1
ATOM 4539 N N . THR A 1 607 ? 23.285 -17.865 11.474 1.00 19.69 644 THR A N 1
ATOM 4540 C CA . THR A 1 607 ? 23.486 -19.159 10.793 1.00 21.25 644 THR A CA 1
ATOM 4541 C C . THR A 1 607 ? 22.167 -19.939 10.819 1.00 19.03 644 THR A C 1
ATOM 4542 O O . THR A 1 607 ? 22.061 -20.833 9.985 1.00 18.71 644 THR A O 1
ATOM 4546 N N . GLU A 1 608 ? 21.206 -19.605 11.697 1.00 17.04 645 GLU A N 1
ATOM 4547 C CA . GLU A 1 608 ? 19.863 -20.251 11.754 1.00 18.09 645 GLU A CA 1
ATOM 4548 C C . GLU A 1 608 ? 18.915 -19.693 10.696 1.00 17.03 645 GLU A C 1
ATOM 4549 O O . GLU A 1 608 ? 17.849 -20.262 10.528 1.00 18.45 645 GLU A O 1
ATOM 4555 N N . THR A 1 609 ? 19.241 -18.564 10.060 1.00 17.81 646 THR A N 1
ATOM 4556 C CA . THR A 1 609 ? 18.338 -17.824 9.160 1.00 16.95 646 THR A CA 1
ATOM 4557 C C . THR A 1 609 ? 18.557 -18.218 7.711 1.00 18.96 646 THR A C 1
ATOM 4558 O O . THR A 1 609 ? 19.583 -18.851 7.357 1.00 17.10 646 THR A O 1
ATOM 4562 N N . THR A 1 610 ? 17.556 -17.906 6.910 1.00 17.51 647 THR A N 1
ATOM 4563 C CA . THR A 1 610 ? 17.613 -18.058 5.443 1.00 17.56 647 THR A CA 1
ATOM 4564 C C . THR A 1 610 ? 17.876 -16.686 4.839 1.00 18.82 647 THR A C 1
ATOM 4565 O O . THR A 1 610 ? 17.086 -15.761 5.085 1.00 16.30 647 THR A O 1
ATOM 4569 N N . GLY A 1 611 ? 18.902 -16.584 3.999 1.00 19.15 648 GLY A N 1
ATOM 4570 C CA . GLY A 1 611 ? 19.229 -15.302 3.356 1.00 19.62 648 GLY A CA 1
ATOM 4571 C C . GLY A 1 611 ? 20.471 -15.417 2.524 1.00 18.92 648 GLY A C 1
ATOM 4572 O O . GLY A 1 611 ? 20.996 -16.546 2.289 1.00 16.53 648 GLY A O 1
ATOM 4573 N N . VAL A 1 612 ? 21.003 -14.277 2.121 1.00 17.25 649 VAL A N 1
ATOM 4574 C CA . VAL A 1 612 ? 22.213 -14.232 1.267 1.00 17.00 649 VAL A CA 1
ATOM 4575 C C . VAL A 1 612 ? 23.425 -14.575 2.132 1.00 17.47 649 VAL A C 1
ATOM 4576 O O . VAL A 1 612 ? 23.515 -14.091 3.293 1.00 17.42 649 VAL A O 1
ATOM 4580 N N . THR A 1 613 ? 24.327 -15.389 1.587 1.00 17.47 650 THR A N 1
ATOM 4581 C CA . THR A 1 613 ? 25.442 -15.970 2.367 1.00 19.03 650 THR A CA 1
ATOM 4582 C C . THR A 1 613 ? 26.814 -15.498 1.876 1.00 17.12 650 THR A C 1
ATOM 4583 O O . THR A 1 613 ? 27.792 -15.842 2.537 1.00 18.49 650 THR A O 1
ATOM 4587 N N . TRP A 1 614 ? 26.933 -14.870 0.718 1.00 16.52 651 TRP A N 1
ATOM 4588 C CA . TRP A 1 614 ? 28.259 -14.735 0.062 1.00 18.54 651 TRP A CA 1
ATOM 4589 C C . TRP A 1 614 ? 29.235 -13.877 0.863 1.00 19.85 651 TRP A C 1
ATOM 4590 O O . TRP A 1 614 ? 30.416 -14.186 0.762 1.00 21.44 651 TRP A O 1
ATOM 4601 N N . ALA A 1 615 ? 28.817 -12.843 1.606 1.00 17.19 652 ALA A N 1
ATOM 4602 C CA . ALA A 1 615 ? 29.780 -11.840 2.135 1.00 17.95 652 ALA A CA 1
ATOM 4603 C C . ALA A 1 615 ? 30.468 -12.398 3.378 1.00 20.00 652 ALA A C 1
ATOM 4604 O O . ALA A 1 615 ? 31.696 -12.145 3.543 1.00 20.54 652 ALA A O 1
ATOM 4606 N N . CYS A 1 616 ? 29.737 -13.103 4.233 1.00 16.61 653 CYS A N 1
ATOM 4607 C CA . CYS A 1 616 ? 30.249 -13.562 5.549 1.00 19.01 653 CYS A CA 1
ATOM 4608 C C . CYS A 1 616 ? 29.812 -14.977 5.915 1.00 18.01 653 CYS A C 1
ATOM 4609 O O . CYS A 1 616 ? 30.158 -15.397 7.083 1.00 17.72 653 CYS A O 1
ATOM 4612 N N . GLY A 1 617 ? 28.966 -15.625 5.099 1.00 16.52 654 GLY A N 1
ATOM 4613 C CA . GLY A 1 617 ? 28.192 -16.769 5.600 1.00 17.63 654 GLY A CA 1
ATOM 4614 C C . GLY A 1 617 ? 26.980 -16.291 6.379 1.00 16.96 654 GLY A C 1
ATOM 4615 O O . GLY A 1 617 ? 25.877 -16.496 5.910 1.00 16.83 654 GLY A O 1
ATOM 4616 N N . ALA A 1 618 ? 27.204 -15.671 7.534 1.00 17.82 655 ALA A N 1
ATOM 4617 C CA . ALA A 1 618 ? 26.219 -14.817 8.237 1.00 17.19 655 ALA A CA 1
ATOM 4618 C C . ALA A 1 618 ? 26.922 -13.550 8.710 1.00 16.70 655 ALA A C 1
ATOM 4619 O O . ALA A 1 618 ? 27.968 -13.685 9.355 1.00 17.93 655 ALA A O 1
ATOM 4621 N N . CYS A 1 619 ? 26.427 -12.374 8.327 1.00 15.93 656 CYS A N 1
ATOM 4622 C CA . CYS A 1 619 ? 27.023 -11.097 8.777 1.00 15.71 656 CYS A CA 1
ATOM 4623 C C . CYS A 1 619 ? 26.220 -10.687 10.015 1.00 15.71 656 CYS A C 1
ATOM 4624 O O . CYS A 1 619 ? 25.024 -10.283 9.867 1.00 16.11 656 CYS A O 1
ATOM 4627 N N . THR A 1 620 ? 26.787 -10.849 11.211 1.00 14.23 657 THR A N 1
ATOM 4628 C CA . THR A 1 620 ? 26.038 -10.637 12.470 1.00 15.32 657 THR A CA 1
ATOM 4629 C C . THR A 1 620 ? 26.223 -9.198 12.952 1.00 15.32 657 THR A C 1
ATOM 4630 O O . THR A 1 620 ? 26.899 -8.406 12.273 1.00 14.60 657 THR A O 1
ATOM 4634 N N . THR A 1 621 ? 25.689 -8.911 14.128 1.00 14.50 658 THR A N 1
ATOM 4635 C CA . THR A 1 621 ? 25.962 -7.628 14.821 1.00 14.72 658 THR A CA 1
ATOM 4636 C C . THR A 1 621 ? 27.475 -7.445 15.002 1.00 15.42 658 THR A C 1
ATOM 4637 O O . THR A 1 621 ? 27.951 -6.281 14.985 1.00 15.52 658 THR A O 1
ATOM 4641 N N . SER A 1 622 ? 28.238 -8.537 15.111 1.00 15.65 659 SER A N 1
ATOM 4642 C CA . SER A 1 622 ? 29.706 -8.435 15.262 1.00 15.18 659 SER A CA 1
ATOM 4643 C C . SER A 1 622 ? 30.293 -7.892 13.949 1.00 15.29 659 SER A C 1
ATOM 4644 O O . SER A 1 622 ? 31.097 -6.955 13.987 1.00 16.56 659 SER A O 1
ATOM 4647 N N . ASN A 1 623 ? 29.889 -8.436 12.810 1.00 14.65 660 ASN A N 1
ATOM 4648 C CA . ASN A 1 623 ? 30.385 -7.948 11.504 1.00 15.94 660 ASN A CA 1
ATOM 4649 C C . ASN A 1 623 ? 29.960 -6.491 11.311 1.00 15.67 660 ASN A C 1
ATOM 4650 O O . ASN A 1 623 ? 30.713 -5.709 10.673 1.00 16.18 660 ASN A O 1
ATOM 4655 N N . PHE A 1 624 ? 28.752 -6.132 11.749 1.00 15.03 661 PHE A N 1
ATOM 4656 C CA . PHE A 1 624 ? 28.245 -4.746 11.544 1.00 13.69 661 PHE A CA 1
ATOM 4657 C C . PHE A 1 624 ? 28.949 -3.773 12.483 1.00 14.03 661 PHE A C 1
ATOM 4658 O O . PHE A 1 624 ? 29.037 -2.575 12.108 1.00 15.31 661 PHE A O 1
ATOM 4666 N N . TYR A 1 625 ? 29.488 -4.237 13.609 1.00 13.93 662 TYR A N 1
ATOM 4667 C CA . TYR A 1 625 ? 30.045 -3.340 14.636 1.00 14.56 662 TYR A CA 1
ATOM 4668 C C . TYR A 1 625 ? 31.570 -3.260 14.511 1.00 16.63 662 TYR A C 1
ATOM 4669 O O . TYR A 1 625 ? 32.102 -2.151 14.705 1.00 15.22 662 TYR A O 1
ATOM 4678 N N . GLN A 1 626 ? 32.235 -4.410 14.356 1.00 16.65 663 GLN A N 1
ATOM 4679 C CA . GLN A 1 626 ? 33.702 -4.582 14.589 1.00 17.68 663 GLN A CA 1
ATOM 4680 C C . GLN A 1 626 ? 34.439 -4.315 13.286 1.00 17.74 663 GLN A C 1
ATOM 4681 O O . GLN A 1 626 ? 34.956 -5.244 12.672 1.00 19.42 663 GLN A O 1
ATOM 4687 N N . TRP A 1 627 ? 34.437 -3.058 12.870 1.00 16.04 664 TRP A N 1
ATOM 4688 C CA . TRP A 1 627 ? 35.223 -2.579 11.735 1.00 17.07 664 TRP A CA 1
ATOM 4689 C C . TRP A 1 627 ? 35.444 -1.089 11.937 1.00 18.69 664 TRP A C 1
ATOM 4690 O O . TRP A 1 627 ? 34.741 -0.436 12.774 1.00 18.14 664 TRP A O 1
ATOM 4701 N N . ASN A 1 628 ? 36.430 -0.569 11.218 1.00 18.56 665 ASN A N 1
ATOM 4702 C CA . ASN A 1 628 ? 36.809 0.855 11.338 1.00 18.05 665 ASN A CA 1
ATOM 4703 C C . ASN A 1 628 ? 36.749 1.352 9.910 1.00 17.75 665 ASN A C 1
ATOM 4704 O O . ASN A 1 628 ? 37.634 1.009 9.119 1.00 18.71 665 ASN A O 1
ATOM 4709 N N . PRO A 1 629 ? 35.712 2.132 9.527 1.00 17.10 666 PRO A N 1
ATOM 4710 C CA . PRO A 1 629 ? 35.547 2.517 8.122 1.00 16.39 666 PRO A CA 1
ATOM 4711 C C . PRO A 1 629 ? 36.796 3.198 7.528 1.00 17.10 666 PRO A C 1
ATOM 4712 O O . PRO A 1 629 ? 37.043 3.014 6.329 1.00 17.24 666 PRO A O 1
ATOM 4716 N N . THR A 1 630 ? 37.537 3.976 8.321 1.00 16.32 667 THR A N 1
ATOM 4717 C CA . THR A 1 630 ? 38.716 4.718 7.789 1.00 17.23 667 THR A CA 1
ATOM 4718 C C . THR A 1 630 ? 39.831 3.740 7.425 1.00 16.69 667 THR A C 1
ATOM 4719 O O . THR A 1 630 ? 40.401 3.856 6.320 1.00 17.66 667 THR A O 1
ATOM 4723 N N . SER A 1 631 ? 40.137 2.791 8.298 1.00 20.58 668 SER A N 1
ATOM 4724 C CA . SER A 1 631 ? 41.219 1.815 8.014 1.00 22.34 668 SER A CA 1
ATOM 4725 C C . SER A 1 631 ? 40.742 0.805 6.953 1.00 20.50 668 SER A C 1
ATOM 4726 O O . SER A 1 631 ? 41.498 0.542 6.014 1.00 22.28 668 SER A O 1
ATOM 4729 N N . SER A 1 632 ? 39.468 0.388 6.938 1.00 20.27 669 SER A N 1
ATOM 4730 C CA . SER A 1 632 ? 38.904 -0.420 5.820 1.00 19.03 669 SER A CA 1
ATOM 4731 C C . SER A 1 632 ? 39.056 0.284 4.459 1.00 17.66 669 SER A C 1
ATOM 4732 O O . SER A 1 632 ? 39.251 -0.383 3.435 1.00 17.79 669 SER A O 1
ATOM 4735 N N . ALA A 1 633 ? 38.916 1.604 4.413 1.00 17.80 670 ALA A N 1
ATOM 4736 C CA . ALA A 1 633 ? 39.023 2.432 3.193 1.00 18.88 670 ALA A CA 1
ATOM 4737 C C . ALA A 1 633 ? 40.514 2.557 2.802 1.00 18.97 670 ALA A C 1
ATOM 4738 O O . ALA A 1 633 ? 40.827 2.959 1.640 1.00 19.52 670 ALA A O 1
ATOM 4740 N N . GLY A 1 634 ? 41.381 2.225 3.756 1.00 21.18 671 GLY A N 1
ATOM 4741 C CA . GLY A 1 634 ? 42.837 2.422 3.617 1.00 21.11 671 GLY A CA 1
ATOM 4742 C C . GLY A 1 634 ? 43.154 3.862 3.259 1.00 22.56 671 GLY A C 1
ATOM 4743 O O . GLY A 1 634 ? 43.969 4.089 2.323 1.00 22.61 671 GLY A O 1
ATOM 4744 N N . THR A 1 635 ? 42.534 4.831 3.935 1.00 20.59 672 THR A N 1
ATOM 4745 C CA . THR A 1 635 ? 42.764 6.268 3.643 1.00 19.39 672 THR A CA 1
ATOM 4746 C C . THR A 1 635 ? 42.839 7.034 4.953 1.00 18.78 672 THR A C 1
ATOM 4747 O O . THR A 1 635 ? 42.909 6.422 6.019 1.00 18.64 672 THR A O 1
ATOM 4751 N N . THR A 1 636 ? 42.846 8.356 4.861 1.00 21.03 673 THR A N 1
ATOM 4752 C CA . THR A 1 636 ? 42.876 9.222 6.051 1.00 20.10 673 THR A CA 1
ATOM 4753 C C . THR A 1 636 ? 41.445 9.647 6.418 1.00 20.35 673 THR A C 1
ATOM 4754 O O . THR A 1 636 ? 40.556 9.709 5.519 1.00 18.79 673 THR A O 1
ATOM 4758 N N . GLU A 1 637 ? 41.257 9.961 7.695 1.00 18.62 674 GLU A N 1
ATOM 4759 C CA . GLU A 1 637 ? 39.959 10.302 8.285 1.00 19.02 674 GLU A CA 1
ATOM 4760 C C . GLU A 1 637 ? 39.241 11.372 7.474 1.00 21.03 674 GLU A C 1
ATOM 4761 O O . GLU A 1 637 ? 38.032 11.203 7.267 1.00 20.75 674 GLU A O 1
ATOM 4767 N N . ASP A 1 638 ? 39.953 12.402 7.008 1.00 23.11 675 ASP A N 1
ATOM 4768 C CA . ASP A 1 638 ? 39.400 13.579 6.287 1.00 23.33 675 ASP A CA 1
ATOM 4769 C C . ASP A 1 638 ? 38.742 13.142 4.967 1.00 22.03 675 ASP A C 1
ATOM 4770 O O . ASP A 1 638 ? 37.942 13.906 4.439 1.00 22.43 675 ASP A O 1
ATOM 4775 N N . LYS A 1 639 ? 39.097 11.995 4.407 1.00 18.47 676 LYS A N 1
ATOM 4776 C CA . LYS A 1 639 ? 38.604 11.604 3.069 1.00 18.18 676 LYS A CA 1
ATOM 4777 C C . LYS A 1 639 ? 37.370 10.694 3.208 1.00 18.18 676 LYS A C 1
ATOM 4778 O O . LYS A 1 639 ? 36.839 10.283 2.179 1.00 18.45 676 LYS A O 1
ATOM 4784 N N . VAL A 1 640 ? 37.019 10.310 4.434 1.00 15.79 677 VAL A N 1
ATOM 4785 C CA . VAL A 1 640 ? 35.863 9.404 4.691 1.00 16.79 677 VAL A CA 1
ATOM 4786 C C . VAL A 1 640 ? 34.633 10.248 5.082 1.00 15.97 677 VAL A C 1
ATOM 4787 O O . VAL A 1 640 ? 34.615 10.829 6.154 1.00 16.91 677 VAL A O 1
ATOM 4791 N N . LEU A 1 641 ? 33.609 10.289 4.216 1.00 16.16 678 LEU A N 1
ATOM 4792 C CA . LEU A 1 641 ? 32.315 10.945 4.534 1.00 15.61 678 LEU A CA 1
ATOM 4793 C C . LEU A 1 641 ? 31.621 10.160 5.638 1.00 14.18 678 LEU A C 1
ATOM 4794 O O . LEU A 1 641 ? 31.092 10.798 6.567 1.00 14.12 678 LEU A O 1
ATOM 4799 N N . GLY A 1 642 ? 31.640 8.827 5.526 1.00 14.16 679 GLY A N 1
ATOM 4800 C CA . GLY A 1 642 ? 31.010 7.952 6.524 1.00 15.83 679 GLY A CA 1
ATOM 4801 C C . GLY A 1 642 ? 30.583 6.622 5.935 1.00 14.79 679 GLY A C 1
ATOM 4802 O O . GLY A 1 642 ? 31.341 6.056 5.148 1.00 14.56 679 GLY A O 1
ATOM 4803 N N . VAL A 1 643 ? 29.384 6.176 6.306 1.00 14.74 680 VAL A N 1
ATOM 4804 C CA . VAL A 1 643 ? 28.900 4.780 6.107 1.00 14.61 680 VAL A CA 1
ATOM 4805 C C . VAL A 1 643 ? 27.433 4.816 5.685 1.00 15.21 680 VAL A C 1
ATOM 4806 O O . VAL A 1 643 ? 26.704 5.771 6.063 1.00 14.77 680 VAL A O 1
ATOM 4810 N N . GLU A 1 644 ? 27.014 3.790 4.947 1.00 14.27 681 GLU A N 1
ATOM 4811 C CA . GLU A 1 644 ? 25.576 3.497 4.705 1.00 13.11 681 GLU A CA 1
ATOM 4812 C C . GLU A 1 644 ? 25.355 1.988 4.833 1.00 12.90 681 GLU A C 1
ATOM 4813 O O . GLU A 1 644 ? 26.104 1.176 4.210 1.00 13.26 681 GLU A O 1
ATOM 4819 N N . ASP A 1 645 ? 24.338 1.609 5.605 1.00 12.10 682 ASP A N 1
ATOM 4820 C CA . ASP A 1 645 ? 23.678 0.295 5.453 1.00 13.04 682 ASP A CA 1
ATOM 4821 C C . ASP A 1 645 ? 22.960 0.226 4.100 1.00 13.21 682 ASP A C 1
ATOM 4822 O O . ASP A 1 645 ? 22.542 1.274 3.557 1.00 12.87 682 ASP A O 1
ATOM 4827 N N . ALA A 1 646 ? 22.748 -0.985 3.586 1.00 12.88 683 ALA A N 1
ATOM 4828 C CA . ALA A 1 646 ? 21.929 -1.177 2.378 1.00 13.16 683 ALA A CA 1
ATOM 4829 C C . ALA A 1 646 ? 20.816 -2.179 2.623 1.00 13.49 683 ALA A C 1
ATOM 4830 O O . ALA A 1 646 ? 21.072 -3.360 2.944 1.00 12.55 683 ALA A O 1
ATOM 4832 N N . LEU A 1 647 ? 19.610 -1.708 2.330 1.00 12.71 684 LEU A N 1
ATOM 4833 C CA . LEU A 1 647 ? 18.414 -2.562 2.276 1.00 13.30 684 LEU A CA 1
ATOM 4834 C C . LEU A 1 647 ? 18.036 -2.770 0.821 1.00 12.91 684 LEU A C 1
ATOM 4835 O O . LEU A 1 647 ? 17.190 -2.000 0.321 1.00 14.95 684 LEU A O 1
ATOM 4840 N N . TRP A 1 648 ? 18.540 -3.842 0.236 1.00 12.17 685 TRP A N 1
ATOM 4841 C CA . TRP A 1 648 ? 18.185 -4.261 -1.140 1.00 13.40 685 TRP A CA 1
ATOM 4842 C C . TRP A 1 648 ? 16.955 -5.165 -1.050 1.00 12.70 685 TRP A C 1
ATOM 4843 O O . TRP A 1 648 ? 16.886 -5.974 -0.108 1.00 12.25 685 TRP A O 1
ATOM 4854 N N . SER A 1 649 ? 16.062 -5.123 -2.034 1.00 12.49 686 SER A N 1
ATOM 4855 C CA . SER A 1 649 ? 14.706 -5.671 -1.824 1.00 12.61 686 SER A CA 1
ATOM 4856 C C . SER A 1 649 ? 14.377 -6.792 -2.806 1.00 12.52 686 SER A C 1
ATOM 4857 O O . SER A 1 649 ? 13.172 -7.098 -2.909 1.00 11.98 686 SER A O 1
ATOM 4860 N N . GLU A 1 650 ? 15.363 -7.472 -3.381 1.00 13.07 687 GLU A N 1
ATOM 4861 C CA . GLU A 1 650 ? 15.062 -8.644 -4.268 1.00 13.55 687 GLU A CA 1
ATOM 4862 C C . GLU A 1 650 ? 14.090 -9.573 -3.541 1.00 14.47 687 GLU A C 1
ATOM 4863 O O . GLU A 1 650 ? 13.161 -10.124 -4.181 1.00 15.75 687 GLU A O 1
ATOM 4869 N N . HIS A 1 651 ? 14.298 -9.759 -2.239 1.00 13.29 688 HIS A N 1
ATOM 4870 C CA . HIS A 1 651 ? 13.5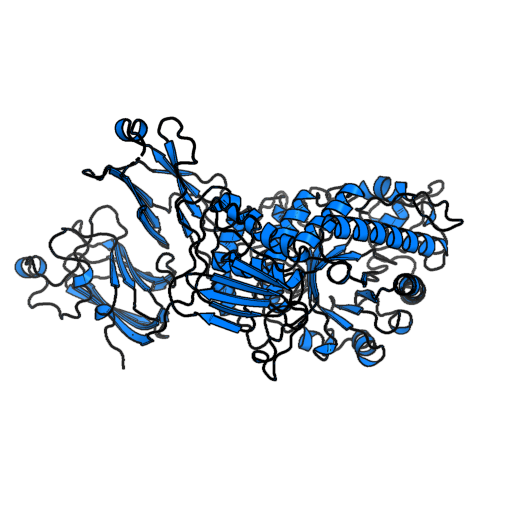78 -10.804 -1.465 1.00 14.65 688 HIS A CA 1
ATOM 4871 C C . HIS A 1 651 ? 12.638 -10.221 -0.416 1.00 15.38 688 HIS A C 1
ATOM 4872 O O . HIS A 1 651 ? 12.011 -11.005 0.314 1.00 15.17 688 HIS A O 1
ATOM 4879 N N . LEU A 1 652 ? 12.492 -8.911 -0.365 1.00 14.01 689 LEU A N 1
ATOM 4880 C CA . LEU A 1 652 ? 11.652 -8.277 0.674 1.00 12.67 689 LEU A CA 1
ATOM 4881 C C . LEU A 1 652 ? 10.313 -7.808 0.131 1.00 13.18 689 LEU A C 1
ATOM 4882 O O . LEU A 1 652 ? 10.281 -7.102 -0.911 1.00 12.27 689 LEU A O 1
ATOM 4887 N N . ARG A 1 653 ? 9.252 -8.132 0.856 1.00 12.16 690 ARG A N 1
ATOM 4888 C CA . ARG A 1 653 ? 7.878 -7.849 0.372 1.00 13.22 690 ARG A CA 1
ATOM 4889 C C . ARG A 1 653 ? 7.077 -7.089 1.431 1.00 12.30 690 ARG A C 1
ATOM 4890 O O . ARG A 1 653 ? 5.885 -6.846 1.198 1.00 13.31 690 ARG A O 1
ATOM 4898 N N . SER A 1 654 ? 7.658 -6.746 2.578 1.00 12.66 691 SER A N 1
ATOM 4899 C CA . SER A 1 654 ? 6.884 -6.139 3.686 1.00 13.10 691 SER A CA 1
ATOM 4900 C C . SER A 1 654 ? 7.858 -5.366 4.553 1.00 12.33 691 SER A C 1
ATOM 4901 O O . SER A 1 654 ? 9.042 -5.738 4.560 1.00 11.87 691 SER A O 1
ATOM 4904 N N . LEU A 1 655 ? 7.338 -4.421 5.325 1.00 11.56 692 LEU A N 1
ATOM 4905 C CA . LEU A 1 655 ? 8.158 -3.677 6.292 1.00 11.69 692 LEU A CA 1
ATOM 4906 C C . LEU A 1 655 ? 8.608 -4.608 7.427 1.00 10.41 692 LEU A C 1
ATOM 4907 O O . LEU A 1 655 ? 9.789 -4.614 7.776 1.00 9.79 692 LEU A O 1
ATOM 4912 N N . ASN A 1 656 ? 7.707 -5.469 7.902 1.00 11.33 693 ASN A N 1
ATOM 4913 C CA . ASN A 1 656 ? 8.054 -6.512 8.891 1.00 11.75 693 ASN A CA 1
ATOM 4914 C C . ASN A 1 656 ? 9.322 -7.259 8.437 1.00 11.20 693 ASN A C 1
ATOM 4915 O O . ASN A 1 656 ? 10.220 -7.455 9.259 1.00 13.32 693 ASN A O 1
ATOM 4920 N N . ASP A 1 657 ? 9.385 -7.747 7.205 1.00 10.25 694 ASP A N 1
ATOM 4921 C CA . ASP A 1 657 ? 10.530 -8.572 6.751 1.00 11.55 694 ASP A CA 1
ATOM 4922 C C . ASP A 1 657 ? 11.775 -7.705 6.556 1.00 10.80 694 ASP A C 1
ATOM 4923 O O . ASP A 1 657 ? 12.905 -8.196 6.792 1.00 11.87 694 ASP A O 1
ATOM 4928 N N . ALA A 1 658 ? 11.617 -6.459 6.105 1.00 11.26 695 ALA A N 1
ATOM 4929 C CA . ALA A 1 658 ? 12.736 -5.502 6.025 1.00 10.47 695 ALA A CA 1
ATOM 4930 C C . ALA A 1 658 ? 13.333 -5.291 7.424 1.00 10.99 695 ALA A C 1
ATOM 4931 O O . ALA A 1 658 ? 14.583 -5.331 7.618 1.00 10.87 695 ALA A O 1
ATOM 4933 N N . GLU A 1 659 ? 12.484 -5.056 8.394 1.00 10.52 696 GLU A N 1
ATOM 4934 C CA . GLU A 1 659 ? 12.908 -4.749 9.789 1.00 10.43 696 GLU A CA 1
ATOM 4935 C C . GLU A 1 659 ? 13.609 -5.951 10.449 1.00 11.47 696 GLU A C 1
ATOM 4936 O O . GLU A 1 659 ? 14.570 -5.734 11.226 1.00 11.38 696 GLU A O 1
ATOM 4942 N N . PHE A 1 660 ? 13.175 -7.179 10.147 1.00 11.05 697 PHE A N 1
ATOM 4943 C CA . PHE A 1 660 ? 13.904 -8.415 10.531 1.00 11.05 697 PHE A CA 1
ATOM 4944 C C . PHE A 1 660 ? 15.397 -8.264 10.188 1.00 10.99 697 PHE A C 1
ATOM 4945 O O . PHE A 1 660 ? 16.251 -8.610 10.980 1.00 12.42 697 PHE A O 1
ATOM 4953 N N . LEU A 1 661 ? 15.718 -7.797 8.983 1.00 11.10 698 LEU A N 1
ATOM 4954 C CA . LEU A 1 661 ? 17.113 -7.680 8.523 1.00 11.50 698 LEU A CA 1
ATOM 4955 C C . LEU A 1 661 ? 17.754 -6.398 9.047 1.00 11.45 698 LEU A C 1
ATOM 4956 O O . LEU A 1 661 ? 18.944 -6.435 9.347 1.00 12.87 698 LEU A O 1
ATOM 4961 N N . MET A 1 662 ? 16.992 -5.315 9.137 1.00 12.16 699 MET A N 1
ATOM 4962 C CA . MET A 1 662 ? 17.547 -3.982 9.498 1.00 11.58 699 MET A CA 1
ATOM 4963 C C . MET A 1 662 ? 18.006 -3.996 10.950 1.00 10.89 699 MET A C 1
ATOM 4964 O O . MET A 1 662 ? 18.999 -3.369 11.247 1.00 10.68 699 MET A O 1
ATOM 4969 N N . TYR A 1 663 ? 17.237 -4.633 11.814 1.00 9.88 700 TYR A N 1
ATOM 4970 C CA . TYR A 1 663 ? 17.387 -4.455 13.278 1.00 11.20 700 TYR A CA 1
ATOM 4971 C C . TYR A 1 663 ? 17.755 -5.800 13.895 1.00 11.42 700 TYR A C 1
ATOM 4972 O O . TYR A 1 663 ? 17.090 -6.795 13.576 1.00 12.56 700 TYR A O 1
ATOM 4981 N N . THR A 1 664 ? 18.716 -5.809 14.847 1.00 11.59 701 THR A N 1
ATOM 4982 C CA . THR A 1 664 ? 19.331 -4.633 15.471 1.00 12.02 701 THR A CA 1
ATOM 4983 C C . THR A 1 664 ? 20.661 -4.241 14.821 1.00 11.58 701 THR A C 1
ATOM 4984 O O . THR A 1 664 ? 21.356 -3.340 15.351 1.00 11.81 701 THR A O 1
ATOM 4988 N N . ARG A 1 665 ? 21.043 -4.832 13.686 1.00 12.26 702 ARG A N 1
ATOM 4989 C CA . ARG A 1 665 ? 22.340 -4.513 13.041 1.00 12.32 702 ARG A CA 1
ATOM 49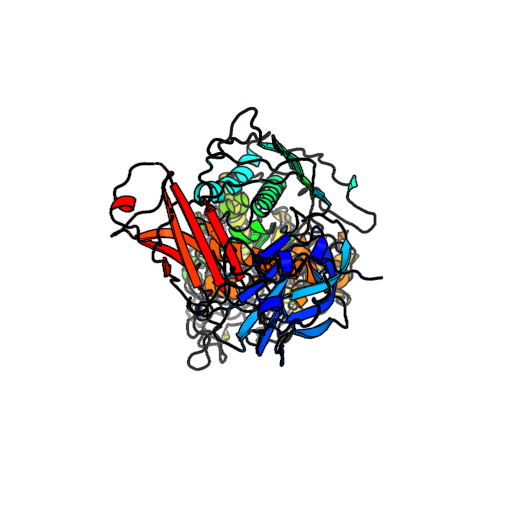90 C C . ARG A 1 665 ? 22.439 -2.999 12.722 1.00 12.50 702 ARG A C 1
ATOM 4991 O O . ARG A 1 665 ? 23.581 -2.411 12.828 1.00 11.76 702 ARG A O 1
ATOM 4999 N N . MET A 1 666 ? 21.330 -2.357 12.341 1.00 12.35 703 MET A N 1
ATOM 5000 C CA . MET A 1 666 ? 21.387 -0.927 11.976 1.00 12.67 703 MET A CA 1
ATOM 5001 C C . MET A 1 666 ? 21.907 -0.142 13.185 1.00 12.02 703 MET A C 1
ATOM 5002 O O . MET A 1 666 ? 22.609 0.836 12.975 1.00 12.69 703 MET A O 1
ATOM 5007 N N . MET A 1 667 ? 21.591 -0.549 14.412 1.00 12.50 704 MET A N 1
ATOM 5008 C CA . MET A 1 667 ? 22.027 0.209 15.601 1.00 11.60 704 MET A CA 1
ATOM 5009 C C . MET A 1 667 ? 23.538 0.037 15.855 1.00 12.94 704 MET A C 1
ATOM 5010 O O . MET A 1 667 ? 24.118 0.908 16.562 1.00 12.29 704 MET A O 1
ATOM 5015 N N . ALA A 1 668 ? 24.160 -1.025 15.320 1.00 11.99 705 ALA A N 1
ATOM 5016 C CA . ALA A 1 668 ? 25.624 -1.194 15.269 1.00 12.15 705 ALA A CA 1
ATOM 5017 C C . ALA A 1 668 ? 26.189 -0.199 14.236 1.00 13.00 705 ALA A C 1
ATOM 5018 O O . ALA A 1 668 ? 27.136 0.532 14.557 1.00 12.91 705 ALA A O 1
ATOM 5020 N N . THR A 1 669 ? 25.650 -0.140 13.015 1.00 12.84 706 THR A N 1
ATOM 5021 C CA . THR A 1 669 ? 26.136 0.867 12.039 1.00 13.08 706 THR A CA 1
ATOM 5022 C C . THR A 1 669 ? 25.997 2.281 12.616 1.00 12.66 706 THR A C 1
ATOM 5023 O O . THR A 1 669 ? 26.897 3.107 12.376 1.00 13.05 706 THR A O 1
ATOM 5027 N N . ALA A 1 670 ? 24.906 2.572 13.302 1.00 12.39 707 ALA A N 1
ATOM 5028 C CA . ALA A 1 670 ? 24.680 3.913 13.903 1.00 12.47 707 ALA A CA 1
ATOM 5029 C C . ALA A 1 670 ? 25.871 4.251 14.806 1.00 14.11 707 ALA A C 1
ATOM 5030 O O . ALA A 1 670 ? 26.343 5.398 14.771 1.00 13.06 707 ALA A O 1
ATOM 5032 N N . GLU A 1 671 ? 26.312 3.290 15.606 1.00 13.78 708 GLU A N 1
ATOM 5033 C CA . GLU A 1 671 ? 27.444 3.495 16.540 1.00 13.98 708 GLU A CA 1
ATOM 5034 C C . GLU A 1 671 ? 28.741 3.658 15.737 1.00 14.15 708 GLU A C 1
ATOM 5035 O O . GLU A 1 671 ? 29.511 4.552 16.084 1.00 12.81 708 GLU A O 1
ATOM 5041 N N . VAL A 1 672 ? 28.927 2.907 14.647 1.00 13.94 709 VAL A N 1
ATOM 5042 C CA . VAL A 1 672 ? 30.119 3.013 13.761 1.00 15.12 709 VAL A CA 1
ATOM 5043 C C . VAL A 1 672 ? 30.116 4.414 13.157 1.00 16.55 709 VAL A C 1
ATOM 5044 O O . VAL A 1 672 ? 31.190 5.029 13.099 1.00 14.56 709 VAL A O 1
ATOM 5048 N N . GLY A 1 673 ? 28.947 4.888 12.737 1.00 15.85 710 GLY A N 1
ATOM 5049 C CA . GLY A 1 673 ? 28.791 6.230 12.166 1.00 15.90 710 GLY A CA 1
ATOM 5050 C C . GLY A 1 673 ? 29.148 7.312 13.162 1.00 14.95 710 GLY A C 1
ATOM 5051 O O . GLY A 1 673 ? 29.776 8.302 12.742 1.00 14.18 710 GLY A O 1
ATOM 5052 N N . TRP A 1 674 ? 28.740 7.170 14.419 1.00 14.63 711 TRP A N 1
ATOM 5053 C CA . TRP A 1 674 ? 28.721 8.314 15.368 1.00 15.71 711 TRP A CA 1
ATOM 5054 C C . TRP A 1 674 ? 29.886 8.228 16.366 1.00 16.38 711 TRP A C 1
ATOM 5055 O O . TRP A 1 674 ? 30.583 9.270 16.619 1.00 14.24 711 TRP A O 1
ATOM 5066 N N . THR A 1 675 ? 30.079 7.061 16.958 1.00 16.09 712 THR A N 1
ATOM 5067 C CA . THR A 1 675 ? 30.924 6.916 18.177 1.00 16.24 712 THR A CA 1
ATOM 5068 C C . THR A 1 675 ? 32.410 6.979 17.791 1.00 17.10 712 THR A C 1
ATOM 5069 O O . THR A 1 675 ? 32.849 6.434 16.747 1.00 15.04 712 THR A O 1
ATOM 5073 N N . GLN A 1 676 ? 33.218 7.592 18.642 1.00 17.49 713 GLN A N 1
ATOM 5074 C CA . GLN A 1 676 ? 34.683 7.639 18.386 1.00 16.53 713 GLN A CA 1
ATOM 5075 C C . GLN A 1 676 ? 35.238 6.213 18.332 1.00 15.50 713 GLN A C 1
ATOM 5076 O O . GLN A 1 676 ? 34.779 5.340 19.097 1.00 16.07 713 GLN A O 1
ATOM 5082 N N . GLN A 1 677 ? 36.218 5.967 17.472 1.00 17.04 714 GLN A N 1
ATOM 5083 C CA . GLN A 1 677 ? 36.839 4.641 17.327 1.00 17.67 714 GLN A CA 1
ATOM 5084 C C . GLN A 1 677 ? 37.317 4.162 18.687 1.00 18.18 714 GLN A C 1
ATOM 5085 O O . GLN A 1 677 ? 37.035 2.976 19.035 1.00 17.53 714 GLN A O 1
ATOM 5091 N N . ASN A 1 678 ? 37.947 5.049 19.462 1.00 18.26 715 ASN A N 1
ATOM 5092 C CA . ASN A 1 678 ? 38.491 4.615 20.773 1.00 19.55 715 ASN A CA 1
ATOM 5093 C C . ASN A 1 678 ? 37.406 4.611 21.847 1.00 21.11 715 ASN A C 1
ATOM 5094 O O . ASN A 1 678 ? 37.773 4.428 23.028 1.00 19.71 715 ASN A O 1
ATOM 5099 N N . ARG A 1 679 ? 36.126 4.787 21.502 1.00 19.60 716 ARG A N 1
ATOM 5100 C CA . ARG A 1 679 ? 35.059 4.700 22.532 1.00 19.72 716 ARG A CA 1
ATOM 5101 C C . ARG A 1 679 ? 34.156 3.521 22.192 1.00 18.67 716 ARG A C 1
ATOM 5102 O O . ARG A 1 679 ? 33.172 3.286 22.934 1.00 16.91 716 ARG A O 1
ATOM 5110 N N . LYS A 1 680 ? 34.495 2.798 21.127 1.00 18.76 717 LYS A N 1
ATOM 5111 C CA . LYS A 1 680 ? 33.699 1.621 20.702 1.00 18.21 717 LYS A CA 1
ATOM 5112 C C . LYS A 1 680 ? 34.083 0.435 21.564 1.00 19.31 717 LYS A C 1
ATOM 5113 O O . LYS A 1 680 ? 35.266 0.341 21.987 1.00 18.13 717 LYS A O 1
ATOM 5119 N N . ASP A 1 681 ? 33.086 -0.358 21.917 1.00 17.91 718 ASP A N 1
ATOM 5120 C CA . ASP A 1 681 ? 33.293 -1.630 22.647 1.00 18.72 718 ASP A CA 1
ATOM 5121 C C . ASP A 1 681 ? 32.103 -2.532 22.312 1.00 16.49 718 ASP A C 1
ATOM 5122 O O . ASP A 1 681 ? 31.016 -2.226 22.724 1.00 16.45 718 ASP A O 1
ATOM 5127 N N . TYR A 1 682 ? 32.313 -3.576 21.534 1.00 17.54 719 TYR A N 1
ATOM 5128 C CA . TYR A 1 682 ? 31.213 -4.443 21.041 1.00 17.91 719 TYR A CA 1
ATOM 5129 C C . TYR A 1 682 ? 30.453 -5.055 22.212 1.00 17.45 719 TYR A C 1
ATOM 5130 O O . TYR A 1 682 ? 29.246 -5.069 22.191 1.00 16.10 719 TYR A O 1
ATOM 5139 N N . ASP A 1 683 ? 31.131 -5.575 23.233 1.00 17.78 720 ASP A N 1
ATOM 5140 C CA . ASP A 1 683 ? 30.436 -6.130 24.432 1.00 19.85 720 ASP A CA 1
ATOM 5141 C C . ASP A 1 683 ? 29.537 -5.079 25.100 1.00 18.67 720 ASP A C 1
ATOM 5142 O O . ASP A 1 683 ? 28.453 -5.440 25.565 1.00 20.42 720 ASP A O 1
ATOM 5147 N N . ASN A 1 684 ? 29.979 -3.820 25.181 1.00 18.02 721 ASN A N 1
ATOM 5148 C CA . ASN A 1 684 ? 29.206 -2.713 25.812 1.00 19.95 721 ASN A CA 1
ATOM 5149 C C . ASN A 1 684 ? 27.965 -2.413 24.951 1.00 16.99 721 ASN A C 1
ATOM 5150 O O . ASN A 1 684 ? 26.847 -2.146 25.485 1.00 19.59 721 ASN A O 1
ATOM 5155 N N . TRP A 1 685 ? 28.146 -2.396 23.641 1.00 17.24 722 TRP A N 1
ATOM 5156 C CA . TRP A 1 685 ? 27.026 -2.181 22.684 1.00 15.32 722 TRP A CA 1
ATOM 5157 C C . TRP A 1 685 ? 26.040 -3.340 22.847 1.00 14.60 722 TRP A C 1
ATOM 5158 O O . TRP A 1 685 ? 24.812 -3.120 22.975 1.00 15.89 722 TRP A O 1
ATOM 5169 N N . ASN A 1 686 ? 26.547 -4.553 22.892 1.00 14.62 723 ASN A N 1
ATOM 5170 C CA . ASN A 1 686 ? 25.736 -5.785 22.975 1.00 15.58 723 ASN A CA 1
ATOM 5171 C C . ASN A 1 686 ? 24.837 -5.707 24.209 1.00 15.31 723 ASN A C 1
ATOM 5172 O O . ASN A 1 686 ? 23.625 -5.965 24.098 1.00 14.94 723 ASN A O 1
ATOM 5177 N N . LYS A 1 687 ? 25.384 -5.291 25.343 1.00 16.76 724 LYS A N 1
ATOM 5178 C CA . LYS A 1 687 ? 24.613 -5.098 26.597 1.00 17.09 724 LYS A CA 1
ATOM 5179 C C . LYS A 1 687 ? 23.457 -4.088 26.420 1.00 16.35 724 LYS A C 1
ATOM 5180 O O . LYS A 1 687 ? 22.482 -4.185 27.168 1.00 19.01 724 LYS A O 1
ATOM 5186 N N . ARG A 1 688 ? 23.600 -3.088 25.550 1.00 15.29 725 ARG A N 1
ATOM 5187 C CA . ARG A 1 688 ? 22.586 -2.045 25.276 1.00 16.20 725 ARG A CA 1
ATOM 5188 C C . ARG A 1 688 ? 21.471 -2.546 24.365 1.00 15.18 725 ARG A C 1
ATOM 5189 O O . ARG A 1 688 ? 20.455 -1.854 24.280 1.00 17.89 725 ARG A O 1
ATOM 5197 N N . VAL A 1 689 ? 21.607 -3.696 23.748 1.00 15.23 726 VAL A N 1
ATOM 5198 C CA . VAL A 1 689 ? 20.606 -4.144 22.746 1.00 14.75 726 VAL A CA 1
ATOM 5199 C C . VAL A 1 689 ? 19.253 -4.480 23.405 1.00 14.86 726 VAL A C 1
ATOM 5200 O O . VAL A 1 689 ? 18.196 -4.214 22.787 1.00 14.93 726 VAL A O 1
ATOM 5204 N N . GLY A 1 690 ? 19.239 -5.027 24.627 1.00 15.32 727 GLY A N 1
ATOM 5205 C CA . GLY A 1 690 ? 17.983 -5.414 25.291 1.00 16.79 727 GLY A CA 1
ATOM 5206 C C . GLY A 1 690 ? 17.001 -4.262 25.360 1.00 16.10 727 GLY A C 1
ATOM 5207 O O . GLY A 1 690 ? 15.811 -4.426 25.038 1.00 16.59 727 GLY A O 1
ATOM 5208 N N . ASP A 1 691 ? 17.460 -3.095 25.754 1.00 15.17 728 ASP A N 1
ATOM 5209 C CA . ASP A 1 691 ? 16.534 -1.958 25.851 1.00 16.02 728 ASP A CA 1
ATOM 5210 C C . ASP A 1 691 ? 16.238 -1.423 24.449 1.00 13.96 728 ASP A C 1
ATOM 5211 O O . ASP A 1 691 ? 15.133 -0.892 24.289 1.00 13.48 728 ASP A O 1
ATOM 5216 N N . ILE A 1 692 ? 17.191 -1.471 23.517 1.00 13.70 729 ILE A N 1
ATOM 5217 C CA . ILE A 1 692 ? 16.909 -1.141 22.091 1.00 13.00 729 ILE A CA 1
ATOM 5218 C C . ILE A 1 692 ? 15.681 -1.950 21.638 1.00 14.60 729 ILE A C 1
ATOM 5219 O O . ILE A 1 692 ? 14.731 -1.384 21.038 1.00 15.13 729 ILE A O 1
ATOM 5224 N N . ALA A 1 693 ? 15.653 -3.221 22.007 1.00 14.43 730 ALA A N 1
ATOM 5225 C CA . ALA A 1 693 ? 14.563 -4.130 21.602 1.00 15.49 730 ALA A CA 1
ATOM 5226 C C . ALA A 1 693 ? 13.253 -3.782 22.302 1.00 16.78 730 ALA A C 1
ATOM 5227 O O . ALA A 1 693 ? 12.230 -3.902 21.626 1.00 14.11 730 ALA A O 1
ATOM 5229 N N . ILE A 1 694 ? 13.262 -3.435 23.606 1.00 14.84 731 ILE A N 1
ATOM 5230 C CA . ILE A 1 694 ? 12.029 -3.032 24.318 1.00 15.40 731 ILE A CA 1
ATOM 5231 C C . ILE A 1 694 ? 11.434 -1.837 23.581 1.00 14.13 731 ILE A C 1
ATOM 5232 O O . ILE A 1 694 ? 10.223 -1.800 23.378 1.00 13.45 731 ILE A O 1
ATOM 5237 N N . ASP A 1 695 ? 12.266 -0.915 23.138 1.00 13.54 732 ASP A N 1
ATOM 5238 C CA . ASP A 1 695 ? 11.774 0.292 22.445 1.00 13.25 732 ASP A CA 1
ATOM 5239 C C . ASP A 1 695 ? 11.229 -0.147 21.089 1.00 11.41 732 ASP A C 1
ATOM 5240 O O . ASP A 1 695 ? 10.117 0.316 20.716 1.00 11.49 732 ASP A O 1
ATOM 5245 N N . LEU A 1 696 ? 11.896 -1.043 20.381 1.00 11.46 733 LEU A N 1
ATOM 5246 C CA . LEU A 1 696 ? 11.338 -1.483 19.069 1.00 11.66 733 LEU A CA 1
ATOM 5247 C C . LEU A 1 696 ? 9.988 -2.211 19.245 1.00 12.58 733 LEU A C 1
ATOM 5248 O O . LEU A 1 696 ? 9.097 -1.996 18.439 1.00 12.60 733 LEU A O 1
ATOM 5253 N N . MET A 1 697 ? 9.826 -3.013 20.303 1.00 12.34 734 MET A N 1
ATOM 5254 C CA . MET A 1 697 ? 8.526 -3.691 20.606 1.00 12.58 734 MET A CA 1
ATOM 5255 C C . MET A 1 697 ? 7.444 -2.623 20.819 1.00 13.56 734 MET A C 1
ATOM 5256 O O . MET A 1 697 ? 6.325 -2.757 20.272 1.00 14.27 734 MET A O 1
ATOM 5261 N N . ASN A 1 698 ? 7.762 -1.538 21.509 1.00 12.53 735 ASN A N 1
ATOM 5262 C CA . ASN A 1 698 ? 6.798 -0.440 21.740 1.00 13.32 735 ASN A CA 1
ATOM 5263 C C . ASN A 1 698 ? 6.440 0.235 20.408 1.00 13.00 735 ASN A C 1
ATOM 5264 O O . ASN A 1 698 ? 5.278 0.605 20.231 1.00 14.05 735 ASN A O 1
ATOM 5269 N N . ARG A 1 699 ? 7.395 0.354 19.495 1.00 12.78 736 ARG A N 1
ATOM 5270 C CA . ARG A 1 699 ? 7.155 0.994 18.184 1.00 14.32 736 ARG A CA 1
ATOM 5271 C C . ARG A 1 699 ? 6.368 0.060 17.268 1.00 14.65 736 ARG A C 1
ATOM 5272 O O . ARG A 1 699 ? 5.864 0.567 16.238 1.00 14.97 736 ARG A O 1
ATOM 5280 N N . GLY A 1 700 ? 6.311 -1.227 17.581 1.00 13.81 737 GLY A N 1
ATOM 5281 C CA . GLY A 1 700 ? 5.772 -2.267 16.680 1.00 15.83 737 GLY A CA 1
ATOM 5282 C C . GLY A 1 700 ? 6.732 -2.551 15.522 1.00 14.16 737 GLY A C 1
ATOM 5283 O O . GLY A 1 700 ? 6.269 -2.942 14.422 1.00 16.98 737 GLY A O 1
ATOM 5284 N N . ALA A 1 701 ? 8.034 -2.355 15.733 1.00 12.65 738 ALA A N 1
ATOM 5285 C CA . ALA A 1 701 ? 9.068 -2.642 14.729 1.00 12.14 738 ALA A CA 1
ATOM 5286 C C . ALA A 1 701 ? 9.559 -4.077 14.957 1.00 12.42 738 ALA A C 1
ATOM 5287 O O . ALA A 1 701 ? 9.883 -4.460 16.121 1.00 12.27 738 ALA A O 1
ATOM 5289 N N . ASN A 1 702 ? 9.727 -4.814 13.882 1.00 11.76 739 ASN A N 1
ATOM 5290 C CA . ASN A 1 702 ? 10.271 -6.184 13.946 1.00 11.36 739 ASN A CA 1
ATOM 5291 C C . ASN A 1 702 ? 11.786 -6.124 14.119 1.00 11.09 739 ASN A C 1
ATOM 5292 O O . ASN A 1 702 ? 12.381 -5.057 13.893 1.00 11.71 739 ASN A O 1
ATOM 5297 N N . PHE A 1 703 ? 12.394 -7.251 14.502 1.00 11.31 740 PHE A N 1
ATOM 5298 C CA . PHE A 1 703 ? 13.865 -7.362 14.593 1.00 12.13 740 PHE A CA 1
ATOM 5299 C C . PHE A 1 703 ? 14.230 -8.834 14.716 1.00 13.03 740 PHE A C 1
ATOM 5300 O O . PHE A 1 703 ? 13.441 -9.626 15.286 1.00 13.63 740 PHE A O 1
ATOM 5308 N N . HIS A 1 704 ? 15.417 -9.152 14.206 1.00 13.58 741 HIS A N 1
ATOM 5309 C CA . HIS A 1 704 ? 16.010 -10.508 14.293 1.00 15.11 741 HIS A CA 1
ATOM 5310 C C . HIS A 1 704 ? 16.460 -10.747 15.734 1.00 15.35 741 HIS A C 1
ATOM 5311 O O . HIS A 1 704 ? 17.200 -9.882 16.266 1.00 13.14 741 HIS A O 1
ATOM 5318 N N . LYS A 1 705 ? 16.030 -11.846 16.368 1.00 12.43 742 LYS A N 1
ATOM 5319 C CA . LYS A 1 705 ? 16.442 -12.114 17.761 1.00 12.68 742 LYS A CA 1
ATOM 5320 C C . LYS A 1 705 ? 17.788 -12.859 17.717 1.00 12.72 742 LYS A C 1
ATOM 5321 O O . LYS A 1 705 ? 17.847 -14.076 17.918 1.00 14.20 742 LYS A O 1
ATOM 5327 N N . ALA A 1 706 ? 18.855 -12.131 17.427 1.00 13.62 743 ALA A N 1
ATOM 5328 C CA . ALA A 1 706 ? 20.181 -12.734 17.156 1.00 14.74 743 ALA A CA 1
ATOM 5329 C C . ALA A 1 706 ? 20.677 -13.512 18.379 1.00 16.58 743 ALA A C 1
ATOM 5330 O O . ALA A 1 706 ? 20.566 -13.014 19.511 1.00 15.29 743 ALA A O 1
ATOM 5332 N N . THR A 1 707 ? 21.290 -14.672 18.131 1.00 17.48 744 THR A N 1
ATOM 5333 C CA . THR A 1 707 ? 21.804 -15.538 19.235 1.00 18.02 744 THR A CA 1
ATOM 5334 C C . THR A 1 707 ? 23.025 -14.898 19.912 1.00 18.60 744 THR A C 1
ATOM 5335 O O . THR A 1 707 ? 23.206 -15.109 21.146 1.00 18.53 744 THR A O 1
ATOM 5339 N N . GLU A 1 708 ? 23.805 -14.085 19.203 1.00 16.90 745 GLU A N 1
ATOM 5340 C CA . GLU A 1 708 ? 25.051 -13.487 19.767 1.00 18.82 745 GLU A CA 1
ATOM 5341 C C . GLU A 1 708 ? 24.719 -12.325 20.698 1.00 18.93 745 GLU A C 1
ATOM 5342 O O . GLU A 1 708 ? 25.609 -11.871 21.424 1.00 17.86 745 GLU A O 1
ATOM 5348 N N . VAL A 1 709 ? 23.488 -11.819 20.676 1.00 17.06 746 VAL A N 1
ATOM 5349 C CA . VAL A 1 709 ? 23.108 -10.734 21.607 1.00 17.99 746 VAL A CA 1
ATOM 5350 C C . VAL A 1 709 ? 22.808 -11.396 22.945 1.00 18.88 746 VAL A C 1
ATOM 5351 O O . VAL A 1 709 ? 22.003 -12.354 22.980 1.00 19.83 746 VAL A O 1
ATOM 5355 N N . THR A 1 710 ? 23.361 -10.889 24.036 1.00 22.37 747 THR A N 1
ATOM 5356 C CA . THR A 1 710 ? 23.187 -11.602 25.326 1.00 23.92 747 THR A CA 1
ATOM 5357 C C . THR A 1 710 ? 22.436 -10.748 26.324 1.00 22.78 747 THR A C 1
ATOM 5358 O O . THR A 1 710 ? 22.405 -11.142 27.516 1.00 23.67 747 THR A O 1
ATOM 5362 N N . SER A 1 711 ? 21.800 -9.665 25.882 1.00 20.25 748 SER A N 1
ATOM 5363 C CA . SER A 1 711 ? 21.100 -8.737 26.813 1.00 19.32 748 SER A CA 1
ATOM 5364 C C . SER A 1 711 ? 19.597 -8.765 26.571 1.00 16.42 748 SER A C 1
ATOM 5365 O O . SER A 1 711 ? 18.922 -7.883 27.085 1.00 17.41 748 SER A O 1
ATOM 5368 N N . TRP A 1 712 ? 19.070 -9.718 25.788 1.00 17.65 749 TRP A N 1
ATOM 5369 C CA . TRP A 1 712 ? 17.590 -9.830 25.657 1.00 18.85 749 TRP A CA 1
ATOM 5370 C C . TRP A 1 712 ? 16.983 -9.872 27.049 1.00 18.47 749 TRP A C 1
ATOM 5371 O O . TRP A 1 712 ? 17.438 -10.636 27.909 1.00 20.73 749 TRP A O 1
ATOM 5382 N N . LYS A 1 713 ? 15.992 -9.042 27.286 1.00 17.03 750 LYS A N 1
ATOM 5383 C CA . LYS A 1 713 ? 15.503 -8.842 28.657 1.00 18.83 750 LYS A CA 1
ATOM 5384 C C . LYS A 1 713 ? 14.010 -8.541 28.615 1.00 18.98 750 LYS A C 1
ATOM 5385 O O . LYS A 1 713 ? 13.460 -8.123 27.576 1.00 16.04 750 LYS A O 1
ATOM 5391 N N . GLY A 1 714 ? 13.417 -8.700 29.763 1.00 16.40 751 GLY A N 1
ATOM 5392 C CA . GLY A 1 714 ? 12.034 -8.340 30.014 1.00 16.08 751 GLY A CA 1
ATOM 5393 C C . GLY A 1 714 ? 11.996 -6.984 30.650 1.00 17.03 751 GLY A C 1
ATOM 5394 O O . GLY A 1 714 ? 13.005 -6.560 31.276 1.00 16.31 751 GLY A O 1
ATOM 5395 N N . SER A 1 715 ? 10.833 -6.367 30.578 1.00 15.94 752 SER A N 1
ATOM 5396 C CA . SER A 1 715 ? 10.591 -5.054 31.187 1.00 16.68 752 SER A CA 1
ATOM 5397 C C . SER A 1 715 ? 9.101 -4.930 31.471 1.00 18.50 752 SER A C 1
ATOM 5398 O O . SER A 1 715 ? 8.272 -5.149 30.555 1.00 15.83 752 SER A O 1
ATOM 5401 N N . TYR A 1 716 ? 8.766 -4.635 32.728 1.00 19.63 753 TYR A N 1
ATOM 5402 C CA . TYR A 1 716 ? 7.372 -4.395 33.155 1.00 20.08 753 TYR A CA 1
ATOM 5403 C C . TYR A 1 716 ? 7.131 -2.904 33.216 1.00 19.97 753 TYR A C 1
ATOM 5404 O O . TYR A 1 716 ? 7.937 -2.214 33.862 1.00 20.66 753 TYR A O 1
ATOM 5413 N N . ALA A 1 717 ? 6.023 -2.419 32.683 1.00 16.81 754 ALA A N 1
ATOM 5414 C CA . ALA A 1 717 ? 5.571 -1.011 32.886 1.00 17.94 754 ALA A CA 1
ATOM 5415 C C . ALA A 1 717 ? 4.113 -0.955 33.324 1.00 19.08 754 ALA A C 1
ATOM 5416 O O . ALA A 1 717 ? 3.230 -1.546 32.669 1.00 18.64 754 ALA A O 1
ATOM 5418 N N . ALA A 1 718 ? 3.832 -0.203 34.377 1.00 20.17 755 ALA A N 1
ATOM 5419 C CA . ALA A 1 718 ? 2.459 -0.006 34.869 1.00 20.43 755 ALA A CA 1
ATOM 5420 C C . ALA A 1 718 ? 1.734 0.912 33.893 1.00 17.33 755 ALA A C 1
ATOM 5421 O O . ALA A 1 718 ? 2.342 1.883 33.415 1.00 18.09 755 ALA A O 1
ATOM 5423 N N . VAL A 1 719 ? 0.470 0.631 33.637 1.00 18.26 756 VAL A N 1
ATOM 5424 C CA . VAL A 1 719 ? -0.396 1.379 32.687 1.00 21.20 756 VAL A CA 1
ATOM 5425 C C . VAL A 1 719 ? -1.317 2.251 33.530 1.00 21.51 756 VAL A C 1
ATOM 5426 O O . VAL A 1 719 ? -1.736 1.792 34.574 1.00 22.69 756 VAL A O 1
ATOM 5430 N N . ASP A 1 720 ? -1.593 3.448 33.076 1.00 23.59 757 ASP A N 1
ATOM 5431 C CA . ASP A 1 720 ? -2.517 4.376 33.773 1.00 24.13 757 ASP A CA 1
ATOM 5432 C C . ASP A 1 720 ? -3.945 3.861 33.562 1.00 23.11 757 ASP A C 1
ATOM 5433 O O . ASP A 1 720 ? -4.536 4.174 32.545 1.00 23.78 757 ASP A O 1
ATOM 5438 N N . ALA A 1 721 ? -4.447 3.079 34.517 1.00 27.80 758 ALA A N 1
ATOM 5439 C CA . ALA A 1 721 ? -5.760 2.396 34.446 1.00 29.62 758 ALA A CA 1
ATOM 5440 C C . ALA A 1 721 ? -6.902 3.422 34.347 1.00 33.06 758 ALA A C 1
ATOM 5441 O O . ALA A 1 721 ? -7.965 3.072 33.785 1.00 31.38 758 ALA A O 1
ATOM 5443 N N . ALA A 1 722 ? -6.690 4.660 34.807 1.00 34.38 759 ALA A N 1
ATOM 5444 C CA . ALA A 1 722 ? -7.685 5.752 34.701 1.00 35.76 759 ALA A CA 1
ATOM 5445 C C . ALA A 1 722 ? -7.996 6.036 33.240 1.00 35.35 759 ALA A C 1
ATOM 5446 O O . ALA A 1 722 ? -9.091 6.549 32.982 1.00 37.46 759 ALA A O 1
ATOM 5448 N N . GLU A 1 723 ? -7.081 5.742 32.313 1.00 32.60 760 GLU A N 1
ATOM 5449 C CA . GLU A 1 723 ? -7.324 6.015 30.873 1.00 32.84 760 GLU A CA 1
ATOM 5450 C C . GLU A 1 723 ? -7.736 4.726 30.149 1.00 32.86 760 GLU A C 1
ATOM 5451 O O . GLU A 1 723 ? -7.738 4.722 28.923 1.00 31.98 760 GLU A O 1
ATOM 5457 N N . GLN A 1 724 ? -8.061 3.658 30.871 1.00 29.65 761 GLN A N 1
ATOM 5458 C CA . GLN A 1 724 ? -8.313 2.340 30.231 1.00 29.69 761 GLN A CA 1
ATOM 5459 C C . GLN A 1 724 ? -9.791 2.003 30.398 1.00 29.36 761 GLN A C 1
ATOM 5460 O O . GLN A 1 724 ? -10.353 2.293 31.464 1.00 28.99 761 GLN A O 1
ATOM 5466 N N . LYS A 1 725 ? -10.373 1.410 29.366 1.00 27.49 762 LYS A N 1
ATOM 5467 C CA . LYS A 1 725 ? -11.780 0.962 29.425 1.00 32.04 762 LYS A CA 1
ATOM 5468 C C . LYS A 1 725 ? -11.865 -0.253 30.360 1.00 30.29 762 LYS A C 1
ATOM 5469 O O . LYS A 1 725 ? -11.022 -1.157 30.283 1.00 26.59 762 LYS A O 1
ATOM 5475 N N . VAL A 1 726 ? -12.842 -0.254 31.252 1.00 24.74 763 VAL A N 1
ATOM 5476 C CA . VAL A 1 726 ? -13.212 -1.450 32.046 1.00 26.85 763 VAL A CA 1
ATOM 5477 C C . VAL A 1 726 ? -14.319 -2.161 31.260 1.00 28.97 763 VAL A C 1
ATOM 5478 O O . VAL A 1 726 ? -15.257 -1.469 30.847 1.00 32.80 763 VAL A O 1
ATOM 5482 N N . THR A 1 727 ? -14.161 -3.458 30.981 1.00 29.10 764 THR A N 1
ATOM 5483 C CA . THR A 1 727 ? -15.221 -4.303 30.353 1.00 28.33 764 THR A CA 1
ATOM 5484 C C . THR A 1 727 ? -15.488 -5.513 31.248 1.00 31.00 764 THR A C 1
ATOM 5485 O O . THR A 1 727 ? -14.572 -6.357 31.413 1.00 31.29 764 THR A O 1
ATOM 5489 N N . ASP A 1 728 ? -16.706 -5.616 31.789 1.00 36.29 765 ASP A N 1
ATOM 5490 C CA . ASP A 1 728 ? -17.106 -6.708 32.710 1.00 40.35 765 ASP A CA 1
ATOM 5491 C C . ASP A 1 728 ? -16.002 -6.862 33.756 1.00 39.76 765 ASP A C 1
ATOM 5492 O O . ASP A 1 728 ? -15.486 -7.993 33.885 1.00 37.56 765 ASP A O 1
ATOM 5497 N N . GLY A 1 729 ? -15.596 -5.756 34.396 1.00 37.51 766 GLY A N 1
ATOM 5498 C CA . GLY A 1 729 ? -14.667 -5.746 35.548 1.00 35.39 766 GLY A CA 1
ATOM 5499 C C . GLY A 1 729 ? -13.198 -5.844 35.137 1.00 32.37 766 GLY A C 1
ATOM 5500 O O . GLY A 1 729 ? -12.331 -5.638 36.003 1.00 30.60 766 GLY A O 1
ATOM 5501 N N . LYS A 1 730 ? -12.920 -6.081 33.854 1.00 30.33 767 LYS A N 1
ATOM 5502 C CA . LYS A 1 730 ? -11.549 -6.412 33.365 1.00 29.80 767 LYS A CA 1
ATOM 5503 C C . LYS A 1 730 ? -10.868 -5.133 32.864 1.00 24.50 767 LYS A C 1
ATOM 5504 O O . LYS A 1 730 ? -11.430 -4.482 32.007 1.00 24.99 767 LYS A O 1
ATOM 5510 N N . VAL A 1 731 ? -9.667 -4.792 33.353 1.00 24.14 768 VAL A N 1
ATOM 5511 C CA . VAL A 1 731 ? -8.980 -3.526 32.966 1.00 22.14 768 VAL A CA 1
ATOM 5512 C C . VAL A 1 731 ? -7.465 -3.736 32.845 1.00 20.29 768 VAL A C 1
ATOM 5513 O O . VAL A 1 731 ? -6.893 -4.510 33.616 1.00 21.29 768 VAL A O 1
ATOM 5517 N N . LEU A 1 732 ? -6.873 -3.016 31.901 1.00 20.22 769 LEU A N 1
ATOM 5518 C CA . LEU A 1 732 ? -5.422 -3.109 31.621 1.00 20.62 769 LEU A CA 1
ATOM 5519 C C . LEU A 1 732 ? -4.686 -2.299 32.699 1.00 19.04 769 LEU A C 1
ATOM 5520 O O . LEU A 1 732 ? -4.941 -1.088 32.788 1.00 19.52 769 LEU A O 1
ATOM 5525 N N . VAL A 1 733 ? -3.789 -2.939 33.454 1.00 19.77 770 VAL A N 1
ATOM 5526 C CA . VAL A 1 733 ? -3.016 -2.256 34.532 1.00 19.86 770 VAL A CA 1
ATOM 5527 C C . VAL A 1 733 ? -1.513 -2.311 34.261 1.00 18.39 770 VAL A C 1
ATOM 5528 O O . VAL A 1 733 ? -0.792 -1.580 34.907 1.00 19.67 770 VAL A O 1
ATOM 5532 N N . GLY A 1 734 ? -1.047 -3.163 33.353 1.00 17.89 771 GLY A N 1
ATOM 5533 C CA . GLY A 1 734 ? 0.387 -3.358 33.139 1.00 17.93 771 GLY A CA 1
ATOM 5534 C C . GLY A 1 734 ? 0.668 -3.928 31.763 1.00 17.87 771 GLY A C 1
ATOM 5535 O O . GLY A 1 734 ? -0.247 -4.481 31.131 1.00 17.57 771 GLY A O 1
ATOM 5536 N N . ARG A 1 735 ? 1.903 -3.744 31.344 1.00 15.69 772 ARG A N 1
ATOM 5537 C CA . ARG A 1 735 ? 2.461 -4.340 30.121 1.00 16.37 772 ARG A CA 1
ATOM 5538 C C . ARG A 1 735 ? 3.809 -4.956 30.433 1.00 15.95 772 ARG A C 1
ATOM 5539 O O . ARG A 1 735 ? 4.606 -4.341 31.142 1.00 17.67 772 ARG A O 1
ATOM 5547 N N . TYR A 1 736 ? 4.091 -6.077 29.798 1.00 15.13 773 TYR A N 1
ATOM 5548 C CA . TYR A 1 736 ? 5.342 -6.845 30.009 1.00 14.82 773 TYR A CA 1
ATOM 5549 C C . TYR A 1 736 ? 5.932 -7.112 28.637 1.00 15.61 773 TYR A C 1
ATOM 5550 O O . TYR A 1 736 ? 5.301 -7.796 27.827 1.00 14.46 773 TYR A O 1
ATOM 5559 N N . ALA A 1 737 ? 7.080 -6.513 28.360 1.00 13.25 774 ALA A N 1
ATOM 5560 C CA . ALA A 1 737 ? 7.744 -6.642 27.052 1.00 13.69 774 ALA A CA 1
ATOM 5561 C C . ALA A 1 737 ? 8.957 -7.535 27.240 1.00 13.46 774 ALA A C 1
ATOM 5562 O O . ALA A 1 737 ? 9.832 -7.163 28.010 1.00 15.46 774 ALA A O 1
ATOM 5564 N N . GLU A 1 738 ? 9.037 -8.627 26.475 1.00 14.08 775 GLU A N 1
ATOM 5565 C CA . GLU A 1 738 ? 10.213 -9.519 26.461 1.00 13.94 775 GLU A CA 1
ATOM 5566 C C . GLU A 1 738 ? 10.331 -10.156 25.105 1.00 14.08 775 GLU A C 1
ATOM 5567 O O . GLU A 1 738 ? 9.455 -10.927 24.709 1.00 15.29 775 GLU A O 1
ATOM 5573 N N . PRO A 1 739 ? 11.407 -9.888 24.362 1.00 15.07 776 PRO A N 1
ATOM 5574 C CA . PRO A 1 739 ? 11.545 -10.526 23.061 1.00 14.24 776 PRO A CA 1
ATOM 5575 C C . PRO A 1 739 ? 11.590 -12.061 23.196 1.00 15.86 776 PRO A C 1
ATOM 5576 O O . PRO A 1 739 ? 12.288 -12.626 24.059 1.00 14.37 776 PRO A O 1
ATOM 5580 N N . GLY A 1 740 ? 10.906 -12.731 22.261 1.00 14.34 777 GLY A N 1
ATOM 5581 C CA . GLY A 1 740 ? 11.083 -14.175 22.017 1.00 15.07 777 GLY A CA 1
ATOM 5582 C C . GLY A 1 740 ? 10.014 -15.032 22.679 1.00 14.44 777 GLY A C 1
ATOM 5583 O O . GLY A 1 740 ? 10.085 -16.272 22.503 1.00 15.81 777 GLY A O 1
ATOM 5584 N N . LEU A 1 741 ? 9.054 -14.461 23.397 1.00 15.04 778 LEU A N 1
ATOM 5585 C CA . LEU A 1 741 ? 8.029 -15.276 24.102 1.00 15.00 778 LEU A CA 1
ATOM 5586 C C . LEU A 1 741 ? 7.201 -16.077 23.086 1.00 16.37 778 LEU A C 1
ATOM 5587 O O . LEU A 1 741 ? 6.724 -15.499 22.097 1.00 16.30 778 LEU A O 1
ATOM 5592 N N . THR A 1 742 ? 7.011 -17.364 23.360 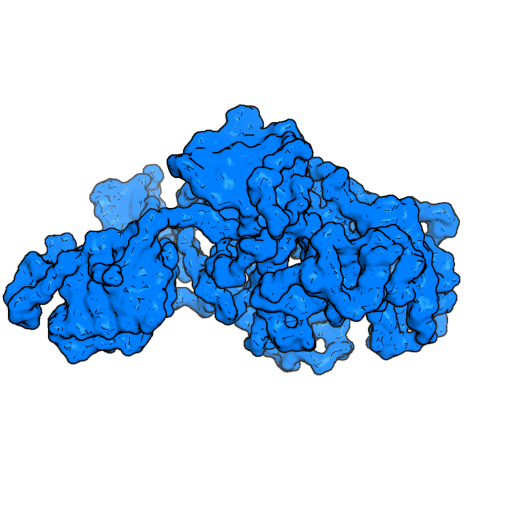1.00 15.35 779 THR A N 1
ATOM 5593 C CA . THR A 1 742 ? 6.169 -18.261 22.523 1.00 17.15 779 THR A CA 1
ATOM 5594 C C . THR A 1 742 ? 4.816 -18.436 23.196 1.00 17.50 779 THR A C 1
ATOM 5595 O O . THR A 1 742 ? 3.943 -19.116 22.650 1.00 16.71 779 THR A O 1
ATOM 5599 N N . GLY A 1 743 ? 4.666 -17.869 24.380 1.00 17.09 780 GLY A N 1
ATOM 5600 C CA . GLY A 1 743 ? 3.410 -17.883 25.135 1.00 17.74 780 GLY A CA 1
ATOM 5601 C C . GLY A 1 743 ? 3.664 -17.249 26.483 1.00 17.63 780 GLY A C 1
ATOM 5602 O O . GLY A 1 743 ? 4.809 -16.801 26.679 1.00 17.81 780 GLY A O 1
ATOM 5603 N N . THR A 1 744 ? 2.657 -17.200 27.360 1.00 17.08 781 THR A N 1
ATOM 5604 C CA . THR A 1 744 ? 2.747 -16.530 28.679 1.00 20.05 781 THR A CA 1
ATOM 5605 C C . THR A 1 744 ? 2.861 -17.524 29.844 1.00 21.45 781 THR A C 1
ATOM 5606 O O . THR A 1 744 ? 2.959 -17.038 30.968 1.00 21.56 781 THR A O 1
ATOM 5610 N N . ASP A 1 745 ? 2.910 -18.843 29.610 1.00 21.56 782 ASP A N 1
ATOM 5611 C CA . ASP A 1 745 ? 2.840 -19.851 30.710 1.00 23.96 782 ASP A CA 1
ATOM 5612 C C . ASP A 1 745 ? 4.136 -19.884 31.539 1.00 23.81 782 ASP A C 1
ATOM 5613 O O . ASP A 1 745 ? 4.086 -20.350 32.681 1.00 24.18 782 ASP A O 1
ATOM 5618 N N . GLY A 1 746 ? 5.258 -19.392 31.017 1.00 21.97 783 GLY A N 1
ATOM 5619 C CA . GLY A 1 746 ? 6.496 -19.275 31.805 1.00 22.32 783 GLY A CA 1
ATOM 5620 C C . GLY A 1 746 ? 6.407 -18.155 32.826 1.00 22.60 783 GLY A C 1
ATOM 5621 O O . GLY A 1 746 ? 7.303 -18.064 33.683 1.00 20.40 783 GLY A O 1
ATOM 5622 N N . LEU A 1 747 ? 5.373 -17.313 32.764 1.00 20.96 784 LEU A N 1
ATOM 5623 C CA . LEU A 1 747 ? 5.294 -16.079 33.570 1.00 22.64 784 LEU A CA 1
ATOM 5624 C C . LEU A 1 747 ? 4.186 -16.233 34.590 1.00 23.28 784 LEU A C 1
ATOM 5625 O O . LEU A 1 747 ? 3.061 -16.523 34.194 1.00 25.33 784 LEU A O 1
ATOM 5630 N N . SER A 1 748 ? 4.489 -16.009 35.851 1.00 19.74 785 SER A N 1
ATOM 5631 C CA . SER A 1 748 ? 3.450 -16.024 36.892 1.00 23.27 785 SER A CA 1
ATOM 5632 C C . SER A 1 748 ? 3.149 -14.589 37.326 1.00 25.54 785 SER A C 1
ATOM 5633 O O . SER A 1 748 ? 4.062 -13.873 37.748 1.00 23.59 785 SER A O 1
ATOM 5636 N N . PHE A 1 749 ? 1.917 -14.152 37.095 1.00 25.86 786 PHE A N 1
ATOM 5637 C CA . PHE A 1 749 ? 1.401 -12.828 37.509 1.00 29.53 786 PHE A CA 1
ATOM 5638 C C . PHE A 1 749 ? 0.487 -12.970 38.726 1.00 33.02 786 PHE A C 1
ATOM 5639 O O . PHE A 1 749 ? -0.281 -13.918 38.825 1.00 33.90 786 PHE A O 1
ATOM 5647 N N . THR A 1 750 ? 0.651 -12.078 39.681 1.00 32.34 787 THR A N 1
ATOM 5648 C CA . THR A 1 750 ? -0.236 -11.974 40.865 1.00 34.02 787 THR A CA 1
ATOM 5649 C C . THR A 1 750 ? -0.456 -10.487 41.092 1.00 31.12 787 THR A C 1
ATOM 5650 O O . THR A 1 750 ? 0.442 -9.691 40.784 1.00 33.13 787 THR A O 1
ATOM 5654 N N . ALA A 1 751 ? -1.671 -10.109 41.472 1.00 31.55 788 ALA A N 1
ATOM 5655 C CA . ALA A 1 751 ? -2.036 -8.707 41.700 1.00 28.38 788 ALA A CA 1
ATOM 5656 C C . ALA A 1 751 ? -2.910 -8.647 42.950 1.00 30.57 788 ALA A C 1
ATOM 5657 O O . ALA A 1 751 ? -3.606 -9.615 43.231 1.00 35.06 788 ALA A O 1
ATOM 5659 N N . THR A 1 752 ? -2.822 -7.548 43.683 1.00 34.60 789 THR A N 1
ATOM 5660 C CA . THR A 1 752 ? -3.653 -7.306 44.889 1.00 36.35 789 THR A CA 1
ATOM 5661 C C . THR A 1 752 ? -4.033 -5.836 44.876 1.00 39.96 789 THR A C 1
ATOM 5662 O O . THR A 1 752 ? -3.226 -5.031 44.356 1.00 42.55 789 THR A O 1
ATOM 5666 N N . TYR A 1 753 ? -5.230 -5.521 45.397 1.00 42.16 790 TYR A N 1
ATOM 5667 C CA . TYR A 1 753 ? -5.724 -4.136 45.603 1.00 42.31 790 TYR A CA 1
ATOM 5668 C C . TYR A 1 753 ? -5.936 -3.902 47.101 1.00 42.10 790 TYR A C 1
ATOM 5669 O O . TYR A 1 753 ? -6.446 -4.807 47.778 1.00 32.08 790 TYR A O 1
ATOM 5678 N N . THR A 1 754 ? -5.517 -2.722 47.568 1.00 46.35 791 THR A N 1
ATOM 5679 C CA . THR A 1 754 ? -5.745 -2.220 48.957 1.00 49.22 791 THR A CA 1
ATOM 5680 C C . THR A 1 754 ? -6.305 -0.790 48.869 1.00 50.18 791 THR A C 1
ATOM 5681 O O . THR A 1 754 ? -5.532 0.134 48.517 1.00 48.70 791 THR A O 1
ATOM 5685 N N . ALA A 1 755 ? -7.607 -0.598 49.132 1.00 55.36 792 ALA A N 1
ATOM 5686 C CA . ALA A 1 755 ? -8.172 0.732 49.486 1.00 59.12 792 ALA A CA 1
ATOM 5687 C C . ALA A 1 755 ? -7.569 1.114 50.844 1.00 58.93 792 ALA A C 1
ATOM 5688 O O . ALA A 1 755 ? -7.257 0.153 51.592 1.00 51.44 792 ALA A O 1
ATOM 5690 N N . GLU A 1 756 ? -7.360 2.416 51.133 1.00 71.09 793 GLU A N 1
ATOM 5691 C CA . GLU A 1 756 ? -6.772 2.889 52.433 1.00 75.85 793 GLU A CA 1
ATOM 5692 C C . GLU A 1 756 ? -7.681 2.398 53.567 1.00 71.82 793 GLU A C 1
ATOM 5693 O O . GLU A 1 756 ? -8.896 2.673 53.508 1.00 62.77 793 GLU A O 1
ATOM 5699 N N . GLY A 1 757 ? -7.112 1.653 54.520 1.00 70.77 794 GLY A N 1
ATOM 5700 C CA . GLY A 1 757 ? -7.856 0.854 55.512 1.00 68.81 794 GLY A CA 1
ATOM 5701 C C . GLY A 1 757 ? -7.693 -0.638 55.270 1.00 70.46 794 GLY A C 1
ATOM 5702 O O . GLY A 1 757 ? -7.324 -1.339 56.229 1.00 76.13 794 GLY A O 1
ATOM 5703 N N . GLY A 1 758 ? -7.938 -1.100 54.035 1.00 64.11 795 GLY A N 1
ATOM 5704 C CA . GLY A 1 758 ? -8.062 -2.528 53.665 1.00 63.74 795 GLY A CA 1
ATOM 5705 C C . GLY A 1 758 ? -6.810 -3.332 53.978 1.00 64.56 795 GLY A C 1
ATOM 5706 O O . GLY A 1 758 ? -6.951 -4.571 54.067 1.00 59.65 795 GLY A O 1
ATOM 5707 N N . ALA A 1 760 ? -5.555 -5.897 51.754 1.00 59.57 797 ALA A N 1
ATOM 5708 C CA . ALA A 1 760 ? -5.207 -6.340 50.377 1.00 60.51 797 ALA A CA 1
ATOM 5709 C C . ALA A 1 760 ? -6.129 -7.488 49.932 1.00 53.59 797 ALA A C 1
ATOM 5710 O O . ALA A 1 760 ? -6.184 -8.513 50.647 1.00 53.01 797 ALA A O 1
ATOM 5712 N N . VAL A 1 761 ? -6.807 -7.331 48.785 1.00 46.68 798 VAL A N 1
ATOM 5713 C CA . VAL A 1 761 ? -7.622 -8.418 48.152 1.00 48.38 798 VAL A CA 1
ATOM 5714 C C . VAL A 1 761 ? -6.940 -8.867 46.852 1.00 46.61 798 VAL A C 1
ATOM 5715 O O . VAL A 1 761 ? -6.390 -8.006 46.133 1.00 43.13 798 VAL A O 1
ATOM 5719 N N . ASN A 1 762 ? -7.013 -10.164 46.556 1.00 47.06 799 ASN A N 1
ATOM 5720 C CA . ASN A 1 762 ? -6.494 -10.739 45.292 1.00 48.47 799 ASN A CA 1
ATOM 5721 C C . ASN A 1 762 ? -7.280 -10.196 44.088 1.00 46.12 799 ASN A C 1
ATOM 5722 O O . ASN A 1 762 ? -8.517 -10.182 44.141 1.00 40.08 799 ASN A O 1
ATOM 5727 N N . LEU A 1 763 ? -6.586 -9.780 43.022 1.00 40.42 800 LEU A N 1
ATOM 5728 C CA . LEU A 1 763 ? -7.221 -9.587 41.698 1.00 35.63 800 LEU A CA 1
ATOM 5729 C C . LEU A 1 763 ? -6.757 -10.709 40.762 1.00 39.40 800 LEU A C 1
ATOM 5730 O O . LEU A 1 763 ? -5.560 -10.912 40.553 1.00 41.38 800 LEU A O 1
ATOM 5735 N N . PRO A 1 764 ? -7.676 -11.523 40.199 1.00 32.63 801 PRO A N 1
ATOM 5736 C CA . PRO A 1 764 ? -7.301 -12.487 39.175 1.00 30.92 801 PRO A CA 1
ATOM 5737 C C . PRO A 1 764 ? -6.673 -11.760 37.969 1.00 28.88 801 PRO A C 1
ATOM 5738 O O . PRO A 1 764 ? -7.174 -10.751 37.500 1.00 25.30 801 PRO A O 1
ATOM 5742 N N . VAL A 1 765 ? -5.552 -12.274 37.494 1.00 28.42 802 VAL A N 1
ATOM 5743 C CA . VAL A 1 765 ? -4.797 -11.616 36.397 1.00 26.02 802 VAL A CA 1
ATOM 5744 C C . VAL A 1 765 ? -5.050 -12.403 35.125 1.00 21.61 802 VAL A C 1
ATOM 5745 O O . VAL A 1 765 ? -4.889 -13.620 35.148 1.00 21.12 802 VAL A O 1
ATOM 5749 N N . THR A 1 766 ? -5.302 -11.701 34.034 1.00 21.77 803 THR A N 1
ATOM 5750 C CA . THR A 1 766 ? -5.370 -12.320 32.681 1.00 20.84 803 THR A CA 1
ATOM 5751 C C . THR A 1 766 ? -4.238 -11.730 31.849 1.00 20.38 803 THR A C 1
ATOM 5752 O O . THR A 1 766 ? -4.330 -10.583 31.423 1.00 21.19 803 THR A O 1
ATOM 5756 N N . PRO A 1 767 ? -3.128 -12.465 31.615 1.00 19.39 804 PRO A N 1
ATOM 5757 C CA . PRO A 1 767 ? -2.090 -11.973 30.717 1.00 19.88 804 PRO A CA 1
ATOM 5758 C C . PRO A 1 767 ? -2.582 -12.255 29.300 1.00 18.61 804 PRO A C 1
ATOM 5759 O O . PRO A 1 767 ? -3.147 -13.327 29.092 1.00 21.04 804 PRO A O 1
ATOM 5763 N N . ASP A 1 768 ? -2.334 -11.360 28.361 1.00 18.74 805 ASP A N 1
ATOM 5764 C CA . ASP A 1 768 ? -2.861 -11.504 26.979 1.00 17.24 805 ASP A CA 1
ATOM 5765 C C . ASP A 1 768 ? -1.803 -11.034 25.975 1.00 18.08 805 ASP A C 1
ATOM 5766 O O . ASP A 1 768 ? -1.367 -9.882 26.041 1.00 17.23 805 ASP A O 1
ATOM 5771 N N . MET A 1 769 ? -1.340 -11.926 25.105 1.00 16.86 806 MET A N 1
ATOM 5772 C CA . MET A 1 769 ? -0.255 -11.610 24.166 1.00 16.70 806 MET A CA 1
ATOM 5773 C C . MET A 1 769 ? -0.780 -11.904 22.759 1.00 17.54 806 MET A C 1
ATOM 5774 O O . MET A 1 769 ? -1.093 -13.071 22.455 1.00 17.45 806 MET A O 1
ATOM 5779 N N . LYS A 1 770 ? -1.019 -10.864 21.974 1.00 15.82 807 LYS A N 1
ATOM 5780 C CA . LYS A 1 770 ? -1.806 -11.059 20.726 1.00 17.69 807 LYS A CA 1
ATOM 5781 C C . LYS A 1 770 ? -1.069 -12.014 19.789 1.00 17.39 807 LYS A C 1
ATOM 5782 O O . LYS A 1 770 ? -1.724 -12.874 19.113 1.00 16.90 807 LYS A O 1
ATOM 5788 N N . GLN A 1 771 ? 0.244 -11.859 19.695 1.00 16.51 808 GLN A N 1
ATOM 5789 C CA . GLN A 1 771 ? 1.062 -12.617 18.709 1.00 17.17 808 GLN A CA 1
ATOM 5790 C C . GLN A 1 771 ? 2.261 -13.216 19.428 1.00 15.46 808 GLN A C 1
ATOM 5791 O O . GLN A 1 771 ? 2.808 -12.575 20.313 1.00 14.41 808 GLN A O 1
ATOM 5797 N N . THR A 1 772 ? 2.673 -14.399 19.015 1.00 16.67 809 THR A N 1
ATOM 5798 C CA . THR A 1 772 ? 3.861 -15.097 19.557 1.00 16.35 809 THR A CA 1
ATOM 5799 C C . THR A 1 772 ? 5.054 -14.866 18.648 1.00 14.73 809 THR A C 1
ATOM 5800 O O . THR A 1 772 ? 4.891 -14.499 17.424 1.00 15.56 809 THR A O 1
ATOM 5804 N N . TYR A 1 773 ? 6.225 -15.111 19.196 1.00 13.75 810 TYR A N 1
ATOM 5805 C CA . TYR A 1 773 ? 7.496 -15.045 18.438 1.00 13.38 810 TYR A CA 1
ATOM 5806 C C . TYR A 1 773 ? 7.627 -16.234 17.494 1.00 13.65 810 TYR A C 1
ATOM 5807 O O . TYR A 1 773 ? 7.449 -17.427 17.865 1.00 15.24 810 TYR A O 1
ATOM 5816 N N . SER A 1 774 ? 8.041 -15.929 16.278 1.00 13.24 811 SER A N 1
ATOM 5817 C CA . SER A 1 774 ? 8.338 -16.965 15.261 1.00 14.68 811 SER A CA 1
ATOM 5818 C C . SER A 1 774 ? 9.630 -16.588 14.545 1.00 15.69 811 SER A C 1
ATOM 5819 O O . SER A 1 774 ? 9.808 -15.378 14.158 1.00 15.07 811 SER A O 1
ATOM 5822 N N . GLN A 1 775 ? 10.494 -17.564 14.313 1.00 14.32 812 GLN A N 1
ATOM 5823 C CA . GLN A 1 775 ? 11.610 -17.412 13.354 1.00 14.40 812 GLN A CA 1
ATOM 5824 C C . GLN A 1 775 ? 11.071 -17.466 11.920 1.00 14.09 812 GLN A C 1
ATOM 5825 O O . GLN A 1 775 ? 9.864 -17.628 11.726 1.00 14.57 812 GLN A O 1
ATOM 5831 N N . GLN A 1 776 ? 11.938 -17.336 10.929 1.00 13.86 813 GLN A N 1
ATOM 5832 C CA . GLN A 1 776 ? 11.518 -17.408 9.519 1.00 14.21 813 GLN A CA 1
ATOM 5833 C C . GLN A 1 776 ? 10.794 -18.737 9.277 1.00 14.59 813 GLN A C 1
ATOM 5834 O O . GLN A 1 776 ? 11.126 -19.748 9.943 1.00 14.35 813 GLN A O 1
ATOM 5840 N N . GLN A 1 777 ? 9.833 -18.703 8.360 1.00 16.75 814 GLN A N 1
ATOM 5841 C CA . GLN A 1 777 ? 9.045 -19.893 7.971 1.00 15.60 814 GLN A CA 1
ATOM 5842 C C . GLN A 1 777 ? 9.239 -20.104 6.488 1.00 17.81 814 GLN A C 1
ATOM 5843 O O . GLN A 1 777 ? 9.348 -19.105 5.753 1.00 16.76 814 GLN A O 1
ATOM 5849 N N . LEU A 1 778 ? 9.347 -21.373 6.099 1.00 16.90 815 LEU A N 1
ATOM 5850 C CA . LEU A 1 778 ? 9.504 -21.761 4.685 1.00 19.41 815 LEU A CA 1
ATOM 5851 C C . LEU A 1 778 ? 8.241 -22.503 4.253 1.00 19.55 815 LEU A C 1
ATOM 5852 O O . LEU A 1 778 ? 7.631 -23.191 5.061 1.00 19.86 815 LEU A O 1
ATOM 5857 N N . LYS A 1 779 ? 7.859 -22.363 3.003 1.00 20.11 816 LYS A N 1
ATOM 5858 C CA . LYS A 1 779 ? 6.801 -23.214 2.418 1.00 22.78 816 LYS A CA 1
ATOM 5859 C C . LYS A 1 779 ? 7.272 -23.541 1.003 1.00 23.78 816 LYS A C 1
ATOM 5860 O O . LYS A 1 779 ? 7.634 -22.623 0.272 1.00 20.23 816 LYS A O 1
ATOM 5866 N N . ASN A 1 780 ? 7.355 -24.836 0.671 1.00 27.84 817 ASN A N 1
ATOM 5867 C CA . ASN A 1 780 ? 7.805 -25.273 -0.673 1.00 27.70 817 ASN A CA 1
ATOM 5868 C C . ASN A 1 780 ? 9.187 -24.689 -0.952 1.00 24.71 817 ASN A C 1
ATOM 5869 O O . ASN A 1 780 ? 9.418 -24.298 -2.071 1.00 26.43 817 ASN A O 1
ATOM 5874 N N . GLY A 1 781 ? 10.041 -24.606 0.062 1.00 22.65 818 GLY A N 1
ATOM 5875 C CA . GLY A 1 781 ? 11.434 -24.139 -0.043 1.00 23.42 818 GLY A CA 1
ATOM 5876 C C . GLY A 1 781 ? 11.563 -22.615 -0.107 1.00 23.35 818 GLY A C 1
ATOM 5877 O O . GLY A 1 781 ? 12.709 -22.149 -0.286 1.00 22.48 818 GLY A O 1
ATOM 5878 N N . ARG A 1 782 ? 10.449 -21.871 -0.020 1.00 20.49 819 ARG A N 1
ATOM 5879 C CA . ARG A 1 782 ? 10.455 -20.402 -0.246 1.00 19.84 819 ARG A CA 1
ATOM 5880 C C . ARG A 1 782 ? 10.078 -19.711 1.064 1.00 18.60 819 ARG A C 1
ATOM 5881 O O . ARG A 1 782 ? 9.166 -20.158 1.748 1.00 16.98 819 ARG A O 1
ATOM 5889 N N . LEU A 1 783 ? 10.751 -18.615 1.378 1.00 17.29 820 LEU A N 1
ATOM 5890 C CA . LEU A 1 783 ? 10.398 -17.844 2.596 1.00 15.42 820 LEU A CA 1
ATOM 5891 C C . LEU A 1 783 ? 8.941 -17.393 2.483 1.00 14.86 820 LEU A C 1
ATOM 5892 O O . LEU A 1 783 ? 8.521 -16.823 1.433 1.00 16.68 820 LEU A O 1
ATOM 5897 N N . VAL A 1 784 ? 8.268 -17.494 3.599 1.00 11.98 821 VAL A N 1
ATOM 5898 C CA . VAL A 1 784 ? 6.884 -17.000 3.775 1.00 13.48 821 VAL A CA 1
ATOM 5899 C C . VAL A 1 784 ? 7.036 -15.537 4.147 1.00 13.19 821 VAL A C 1
ATOM 5900 O O . VAL A 1 784 ? 7.808 -15.248 5.119 1.00 14.06 821 VAL A O 1
ATOM 5904 N N . VAL A 1 785 ? 6.289 -14.681 3.475 1.00 14.12 822 VAL A N 1
ATOM 5905 C CA . VAL A 1 785 ? 6.249 -13.239 3.855 1.00 13.49 822 VAL A CA 1
ATOM 5906 C C . VAL A 1 785 ? 5.687 -13.125 5.284 1.00 13.48 822 VAL A C 1
ATOM 5907 O O . VAL A 1 785 ? 4.648 -13.749 5.584 1.00 13.16 822 VAL A O 1
ATOM 5911 N N . ASN A 1 786 ? 6.401 -12.392 6.129 1.00 12.78 823 ASN A N 1
ATOM 5912 C CA . ASN A 1 786 ? 6.069 -12.127 7.545 1.00 12.85 823 ASN A CA 1
ATOM 5913 C C . ASN A 1 786 ? 6.127 -13.384 8.403 1.00 14.34 823 ASN A C 1
ATOM 5914 O O . ASN A 1 786 ? 5.658 -13.276 9.556 1.00 15.72 823 ASN A O 1
ATOM 5919 N N . GLY A 1 787 ? 6.820 -14.431 7.955 1.00 14.19 824 GLY A N 1
ATOM 5920 C CA . GLY A 1 787 ? 7.012 -15.660 8.748 1.00 15.18 824 GLY A CA 1
ATOM 5921 C C . GLY A 1 787 ? 7.743 -15.360 10.041 1.00 14.73 824 GLY A C 1
ATOM 5922 O O . GLY A 1 787 ? 7.351 -15.859 11.080 1.00 15.10 824 GLY A O 1
ATOM 5923 N N . ALA A 1 788 ? 8.805 -14.559 9.970 1.00 14.63 825 ALA A N 1
ATOM 5924 C CA . ALA A 1 788 ? 9.560 -14.144 11.168 1.00 14.39 825 ALA A CA 1
ATOM 5925 C C . ALA A 1 788 ? 8.908 -12.885 11.733 1.00 16.21 825 ALA A C 1
ATOM 5926 O O . ALA A 1 788 ? 8.892 -11.844 11.045 1.00 13.35 825 ALA A O 1
ATOM 5928 N N . HIS A 1 789 ? 8.392 -12.976 12.948 1.00 13.78 826 HIS A N 1
ATOM 5929 C CA . HIS A 1 789 ? 7.725 -11.831 13.578 1.00 15.00 826 HIS A CA 1
ATOM 5930 C C . HIS A 1 789 ? 7.928 -11.936 15.082 1.00 13.68 826 HIS A C 1
ATOM 5931 O O . HIS A 1 789 ? 8.070 -13.074 15.650 1.00 13.52 826 HIS A O 1
ATOM 5938 N N . MET A 1 790 ? 7.992 -10.779 15.710 1.00 13.36 827 MET A N 1
ATOM 5939 C CA . MET A 1 790 ? 8.193 -10.675 17.167 1.00 13.27 827 MET A CA 1
ATOM 5940 C C . MET A 1 790 ? 6.861 -10.935 17.870 1.00 12.70 827 MET A C 1
ATOM 5941 O O . MET A 1 790 ? 5.756 -10.607 17.356 1.00 13.92 827 MET A O 1
ATOM 5946 N N . ASN A 1 791 ? 6.943 -11.488 19.079 1.00 12.56 828 ASN A N 1
ATOM 5947 C CA . ASN A 1 791 ? 5.792 -11.532 19.979 1.00 12.79 828 ASN A CA 1
ATOM 5948 C C . ASN A 1 791 ? 5.388 -10.093 20.353 1.00 12.34 828 ASN A C 1
ATOM 5949 O O . ASN A 1 791 ? 6.231 -9.131 20.304 1.00 12.23 828 ASN A O 1
ATOM 5954 N N . SER A 1 792 ? 4.126 -9.980 20.721 1.00 13.26 829 SER A N 1
ATOM 5955 C CA . SER A 1 792 ? 3.496 -8.759 21.270 1.00 13.69 829 SER A CA 1
ATOM 5956 C C . SER A 1 792 ? 4.051 -8.502 22.668 1.00 14.93 829 SER A C 1
ATOM 5957 O O . SER A 1 792 ? 4.474 -9.439 23.384 1.00 13.86 829 SER A O 1
ATOM 5960 N N . ILE A 1 793 ? 3.987 -7.235 23.046 1.00 14.99 830 ILE A N 1
ATOM 5961 C CA . ILE A 1 793 ? 4.021 -6.854 24.485 1.00 13.17 830 ILE A CA 1
ATOM 5962 C C . ILE A 1 793 ? 2.824 -7.547 25.121 1.00 13.30 830 ILE A C 1
ATOM 5963 O O . ILE A 1 793 ? 1.712 -7.511 24.548 1.00 14.96 830 ILE A O 1
ATOM 5968 N N . VAL A 1 794 ? 3.015 -8.085 26.318 1.00 13.29 831 VAL A N 1
ATOM 5969 C CA . VAL A 1 794 ? 1.934 -8.785 27.049 1.00 15.22 831 VAL A CA 1
ATOM 5970 C C . VAL A 1 794 ? 1.092 -7.702 27.723 1.00 15.42 831 VAL A C 1
ATOM 5971 O O . VAL A 1 794 ? 1.714 -6.899 28.480 1.00 14.43 831 VAL A O 1
ATOM 5975 N N . ASP A 1 795 ? -0.211 -7.672 27.453 1.00 14.80 832 ASP A N 1
ATOM 5976 C CA . ASP A 1 795 ? -1.183 -6.899 28.276 1.00 16.34 832 ASP A CA 1
ATOM 5977 C C 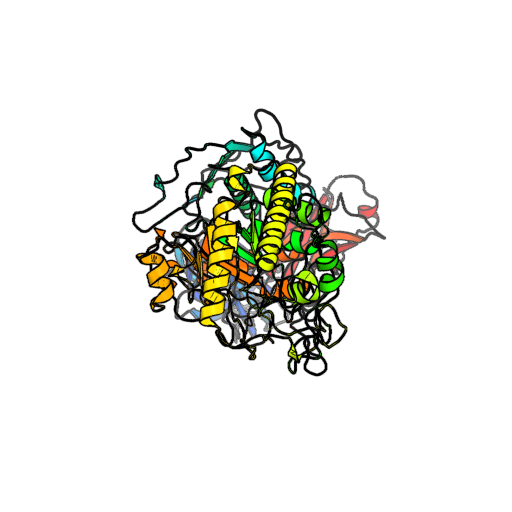. ASP A 1 795 ? -1.499 -7.659 29.565 1.00 18.25 832 ASP A C 1
ATOM 5978 O O . ASP A 1 795 ? -1.820 -8.873 29.520 1.00 17.28 832 ASP A O 1
ATOM 5983 N N . VAL A 1 796 ? -1.392 -6.968 30.697 1.00 16.26 833 VAL A N 1
ATOM 5984 C CA . VAL A 1 796 ? -1.668 -7.553 32.031 1.00 17.93 833 VAL A CA 1
ATOM 5985 C C . VAL A 1 796 ? -2.999 -6.964 32.490 1.00 18.48 833 VAL A C 1
ATOM 5986 O O . VAL A 1 796 ? -3.064 -5.757 32.845 1.00 18.87 833 VAL A O 1
ATOM 5990 N N . TYR A 1 797 ? -4.057 -7.756 32.377 1.00 20.73 834 TYR A N 1
ATOM 5991 C CA . TYR A 1 797 ? -5.411 -7.369 32.842 1.00 20.54 834 TYR A CA 1
ATOM 5992 C C . TYR A 1 797 ? -5.610 -7.871 34.263 1.00 20.16 834 TYR A C 1
ATOM 5993 O O . TYR A 1 797 ? -5.134 -8.940 34.582 1.00 20.45 834 TYR A O 1
ATOM 6002 N N . VAL A 1 798 ? -6.357 -7.111 35.053 1.00 21.10 835 VAL A N 1
ATOM 6003 C CA . VAL A 1 798 ? -6.939 -7.627 36.323 1.00 24.55 835 VAL A CA 1
ATOM 6004 C C . VAL A 1 798 ? -8.465 -7.560 36.202 1.00 26.35 835 VAL A C 1
ATOM 6005 O O . VAL A 1 798 ? -8.997 -6.731 35.414 1.00 24.65 835 VAL A O 1
ATOM 6009 N N . THR A 1 799 ? -9.137 -8.445 36.932 1.00 28.07 836 THR A N 1
ATOM 6010 C CA . THR A 1 799 ? -10.618 -8.414 37.032 1.00 30.23 836 THR A CA 1
ATOM 6011 C C . THR A 1 799 ? -10.958 -7.870 38.418 1.00 29.54 836 THR A C 1
ATOM 6012 O O . THR A 1 799 ? -10.511 -8.458 39.417 1.00 27.71 836 THR A O 1
ATOM 6016 N N . LEU A 1 800 ? -11.618 -6.724 38.451 1.00 31.82 837 LEU A N 1
ATOM 6017 C CA . LEU A 1 800 ? -11.935 -6.039 39.731 1.00 35.22 837 LEU A CA 1
ATOM 6018 C C . LEU A 1 800 ? -13.154 -6.706 40.375 1.00 32.47 837 LEU A C 1
ATOM 6019 O O . LEU A 1 800 ? -14.091 -7.131 39.699 1.00 35.47 837 LEU A O 1
ATOM 6024 N N . PRO A 1 801 ? -13.1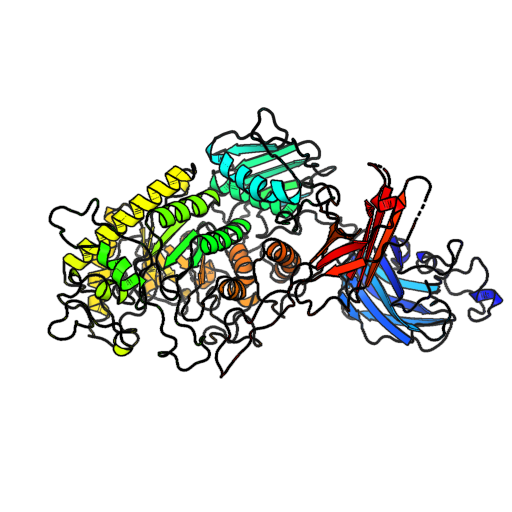78 -6.854 41.708 1.00 36.50 838 PRO A N 1
ATOM 6025 C CA . PRO A 1 801 ? -14.411 -7.251 42.389 1.00 36.83 838 PRO A CA 1
ATOM 6026 C C . PRO A 1 801 ? -15.420 -6.088 42.338 1.00 35.92 838 PRO A C 1
ATOM 6027 O O . PRO A 1 801 ? -15.003 -4.939 42.138 1.00 36.36 838 PRO A O 1
ATOM 6031 N N . SER A 1 802 ? -16.707 -6.416 42.492 1.00 40.12 839 SER A N 1
ATOM 6032 C CA . SER A 1 802 ? -17.859 -5.484 42.328 1.00 40.77 839 SER A CA 1
ATOM 6033 C C . SER A 1 802 ? -17.666 -4.237 43.198 1.00 38.92 839 SER A C 1
ATOM 6034 O O . SER A 1 802 ? -17.910 -3.133 42.683 1.00 38.97 839 SER A O 1
ATOM 6037 N N . ASP A 1 803 ? -17.217 -4.384 44.450 1.00 36.76 840 ASP A N 1
ATOM 6038 C CA . ASP A 1 803 ? -17.033 -3.219 45.360 1.00 40.99 840 ASP A CA 1
ATOM 6039 C C . ASP A 1 803 ? -15.942 -2.295 44.792 1.00 39.04 840 ASP A C 1
ATOM 6040 O O . ASP A 1 803 ? -16.087 -1.068 44.870 1.00 38.26 840 ASP A O 1
ATOM 6045 N N . VAL A 1 804 ? -14.885 -2.855 44.207 1.00 39.11 841 VAL A N 1
ATOM 6046 C CA . VAL A 1 804 ? -13.753 -2.045 43.660 1.00 36.95 841 VAL A CA 1
ATOM 6047 C C . VAL A 1 804 ? -14.213 -1.441 42.328 1.00 37.69 841 VAL A C 1
ATOM 6048 O O . VAL A 1 804 ? -13.870 -0.259 42.043 1.00 35.58 841 VAL A O 1
ATOM 6052 N N . LEU A 1 805 ? -14.954 -2.242 41.554 1.00 37.31 842 LEU A N 1
ATOM 6053 C CA . LEU A 1 805 ? -15.479 -1.878 40.215 1.00 43.43 842 LEU A CA 1
ATOM 6054 C C . LEU A 1 805 ? -16.352 -0.629 40.360 1.00 48.26 842 LEU A C 1
ATOM 6055 O O . LEU A 1 805 ? -16.243 0.264 39.496 1.00 53.12 842 LEU A O 1
ATOM 6060 N N . ALA A 1 806 ? -17.145 -0.563 41.438 1.00 50.77 843 ALA A N 1
ATOM 6061 C CA . ALA A 1 806 ? -18.228 0.431 41.650 1.00 54.39 843 ALA A CA 1
ATOM 6062 C C . ALA A 1 806 ? -17.773 1.596 42.542 1.00 56.76 843 ALA A C 1
ATOM 6063 O O . ALA A 1 806 ? -18.602 2.496 42.734 1.00 55.93 843 ALA A O 1
ATOM 6065 N N . ALA A 1 807 ? -16.537 1.585 43.061 1.00 57.59 844 ALA A N 1
ATOM 6066 C CA . ALA A 1 807 ? -15.988 2.635 43.960 1.00 63.05 844 ALA A CA 1
ATOM 6067 C C . ALA A 1 807 ? -15.618 3.887 43.147 1.00 69.33 844 ALA A C 1
ATOM 6068 O O . ALA A 1 807 ? -15.398 3.752 41.928 1.00 68.78 844 ALA A O 1
ATOM 6070 N N . ASP A 1 808 ? -15.568 5.061 43.797 1.00 79.45 845 ASP A N 1
ATOM 6071 C CA . ASP A 1 808 ? -15.185 6.370 43.183 1.00 82.18 845 ASP A CA 1
ATOM 6072 C C . ASP A 1 808 ? -13.652 6.488 43.201 1.00 87.33 845 ASP A C 1
ATOM 6073 O O . ASP A 1 808 ? -12.987 5.455 43.462 1.00 87.03 845 ASP A O 1
ATOM 6078 N N . SER A 1 809 ? -13.110 7.679 42.910 1.00 86.74 846 SER A N 1
ATOM 6079 C CA . SER A 1 809 ? -11.643 7.965 42.917 1.00 85.93 846 SER A CA 1
ATOM 6080 C C . SER A 1 809 ? -11.303 8.943 44.049 1.00 80.76 846 SER A C 1
ATOM 6081 O O . SER A 1 809 ? -11.546 8.557 45.215 1.00 73.15 846 SER A O 1
ATOM 6084 N N . VAL A 1 812 ? -7.571 6.547 45.796 1.00 83.90 849 VAL A N 1
ATOM 6085 C CA . VAL A 1 812 ? -8.256 5.919 46.970 1.00 80.05 849 VAL A CA 1
ATOM 6086 C C . VAL A 1 812 ? -7.580 4.592 47.363 1.00 77.37 849 VAL A C 1
ATOM 6087 O O . VAL A 1 812 ? -7.964 4.067 48.440 1.00 80.59 849 VAL A O 1
ATOM 6091 N N . GLY A 1 813 ? -6.647 4.044 46.564 1.00 62.18 850 GLY A N 1
ATOM 6092 C CA . GLY A 1 813 ? -6.099 2.692 46.825 1.00 58.41 850 GLY A CA 1
ATOM 6093 C C . GLY A 1 813 ? -4.729 2.422 46.213 1.00 52.73 850 GLY A C 1
ATOM 6094 O O . GLY A 1 813 ? -4.233 3.259 45.428 1.00 45.24 850 GLY A O 1
ATOM 6095 N N . ARG A 1 814 ? -4.131 1.277 46.572 1.00 48.09 851 ARG A N 1
ATOM 6096 C CA . ARG A 1 814 ? -2.789 0.848 46.072 1.00 45.78 851 ARG A CA 1
ATOM 6097 C C . ARG A 1 814 ? -2.908 -0.500 45.342 1.00 40.94 851 ARG A C 1
ATOM 6098 O O . ARG A 1 814 ? -3.376 -1.522 45.906 1.00 35.33 851 ARG A O 1
ATOM 6106 N N . LEU A 1 815 ? -2.498 -0.489 44.088 1.00 35.89 852 LEU A N 1
ATOM 6107 C CA . LEU A 1 815 ? -2.427 -1.722 43.276 1.00 35.43 852 LEU A CA 1
ATOM 6108 C C . LEU A 1 815 ? -0.995 -2.275 43.352 1.00 28.61 852 LEU A C 1
ATOM 6109 O O . LEU A 1 815 ? -0.026 -1.484 43.134 1.00 32.01 852 LEU A O 1
ATOM 6114 N N . ASP A 1 816 ? -0.872 -3.565 43.663 1.00 30.41 853 ASP A N 1
ATOM 6115 C CA . ASP A 1 816 ? 0.431 -4.291 43.607 1.00 32.64 853 ASP A CA 1
ATOM 6116 C C . ASP A 1 816 ? 0.353 -5.329 42.495 1.00 30.81 853 ASP A C 1
ATOM 6117 O O . ASP A 1 816 ? -0.634 -6.068 42.460 1.00 31.80 853 ASP A O 1
ATOM 6122 N N . VAL A 1 817 ? 1.349 -5.369 41.618 1.00 30.83 854 VAL A N 1
ATOM 6123 C CA . VAL A 1 817 ? 1.475 -6.440 40.595 1.00 27.31 854 VAL A CA 1
ATOM 6124 C C . VAL A 1 817 ? 2.882 -7.016 40.690 1.00 23.70 854 VAL A C 1
ATOM 6125 O O . VAL A 1 817 ? 3.817 -6.220 40.696 1.00 24.00 854 VAL A O 1
ATOM 6129 N N . SER A 1 818 ? 2.970 -8.334 40.671 1.00 23.85 855 SER A N 1
ATOM 6130 C CA . SER A 1 818 ? 4.237 -9.109 40.652 1.00 23.90 855 SER A CA 1
ATOM 6131 C C . SER A 1 818 ? 4.288 -10.023 39.428 1.00 22.76 855 SER A C 1
ATOM 6132 O O . SER A 1 818 ? 3.312 -10.704 39.115 1.00 22.93 855 SER A O 1
ATOM 6135 N N . VAL A 1 819 ? 5.440 -10.051 38.782 1.00 22.16 856 VAL A N 1
ATOM 6136 C CA . VAL A 1 819 ? 5.687 -10.897 37.599 1.00 20.82 856 VAL A CA 1
ATOM 6137 C C . VAL A 1 819 ? 6.908 -11.739 37.922 1.00 20.49 856 VAL A C 1
ATOM 6138 O O . VAL A 1 819 ? 7.910 -11.140 38.299 1.00 21.02 856 VAL A O 1
ATOM 6142 N N . SER A 1 820 ? 6.807 -13.055 37.825 1.00 18.13 857 SER A N 1
ATOM 6143 C CA . SER A 1 820 ? 7.983 -13.952 37.993 1.00 18.72 857 SER A CA 1
ATOM 6144 C C . SER A 1 820 ? 8.094 -14.968 36.876 1.00 18.01 857 SER A C 1
ATOM 6145 O O . SER A 1 820 ? 7.100 -15.663 36.570 1.00 18.40 857 SER A O 1
ATOM 6148 N N . SER A 1 821 ? 9.330 -15.161 36.428 1.00 16.77 858 SER A N 1
ATOM 6149 C CA . SER A 1 821 ? 9.724 -16.283 35.559 1.00 17.64 858 SER A CA 1
ATOM 6150 C C . SER A 1 821 ? 11.077 -16.748 36.037 1.00 18.67 858 SER A C 1
ATOM 6151 O O . SER A 1 821 ? 11.665 -16.068 36.891 1.00 19.00 858 SER A O 1
ATOM 6154 N N . SER A 1 822 ? 11.595 -17.792 35.410 1.00 20.14 859 SER A N 1
ATOM 6155 C CA . SER A 1 822 ? 12.934 -18.294 35.784 1.00 20.89 859 SER A CA 1
ATOM 6156 C C . SER A 1 822 ? 14.005 -17.213 35.526 1.00 19.80 859 SER A C 1
ATOM 6157 O O . SER A 1 822 ? 15.113 -17.385 36.071 1.00 20.88 859 SER A O 1
ATOM 6160 N N . THR A 1 823 ? 13.729 -16.162 34.717 1.00 17.79 860 THR A N 1
ATOM 6161 C CA . THR A 1 823 ? 14.755 -15.163 34.301 1.00 17.46 860 THR A CA 1
ATOM 6162 C C . THR A 1 823 ? 14.335 -13.721 34.588 1.00 17.30 860 THR A C 1
ATOM 6163 O O . THR A 1 823 ? 15.073 -12.794 34.220 1.00 15.16 860 THR A O 1
ATOM 6167 N N . TYR A 1 824 ? 13.202 -13.539 35.237 1.00 15.91 861 TYR A N 1
ATOM 6168 C CA . TYR A 1 824 ? 12.667 -12.187 35.510 1.00 16.91 861 TYR A CA 1
ATOM 6169 C C . TYR A 1 824 ? 11.889 -12.203 36.811 1.00 14.24 861 TYR A C 1
ATOM 6170 O O . TYR A 1 824 ? 11.118 -13.112 37.050 1.00 17.70 861 TYR A O 1
ATOM 6179 N N . HIS A 1 825 ? 12.003 -11.135 37.578 1.00 15.66 862 HIS A N 1
ATOM 6180 C CA . HIS A 1 825 ? 11.156 -10.914 38.769 1.00 16.91 862 HIS A CA 1
ATOM 6181 C C . HIS A 1 825 ? 10.998 -9.422 38.974 1.00 15.64 862 HIS A C 1
ATOM 6182 O O . HIS A 1 825 ? 11.979 -8.727 39.031 1.00 15.63 862 HIS A O 1
ATOM 6189 N N . HIS A 1 826 ? 9.762 -8.970 39.104 1.00 17.68 863 HIS A N 1
ATOM 6190 C CA . HIS A 1 826 ? 9.525 -7.550 39.421 1.00 19.90 863 HIS A CA 1
ATOM 6191 C C . HIS A 1 826 ? 8.254 -7.471 40.238 1.00 21.27 863 HIS A C 1
ATOM 6192 O O . HIS A 1 826 ? 7.274 -8.061 39.827 1.00 18.44 863 HIS A O 1
ATOM 6199 N N . HIS A 1 827 ? 8.297 -6.691 41.316 1.00 24.10 864 HIS A N 1
ATOM 6200 C CA . HIS A 1 827 ? 7.097 -6.289 42.084 1.00 27.38 864 HIS A CA 1
ATOM 6201 C C . HIS A 1 827 ? 6.862 -4.794 41.844 1.00 24.46 864 HIS A C 1
ATOM 6202 O O . HIS A 1 827 ? 7.764 -3.989 42.098 1.00 26.69 864 HIS A O 1
ATOM 6209 N N . HIS A 1 828 ? 5.698 -4.406 41.327 1.00 25.31 865 HIS A N 1
ATOM 6210 C CA . HIS A 1 828 ? 5.378 -2.981 41.101 1.00 27.65 865 HIS A CA 1
ATOM 6211 C C . HIS A 1 828 ? 4.233 -2.591 42.035 1.00 27.73 865 HIS A C 1
ATOM 6212 O O . HIS A 1 828 ? 3.338 -3.414 42.242 1.00 26.65 865 HIS A O 1
ATOM 6219 N N . HIS A 1 829 ? 4.267 -1.359 42.529 1.00 31.18 866 HIS A N 1
ATOM 6220 C CA . HIS A 1 829 ? 3.170 -0.762 43.336 1.00 40.04 866 HIS A CA 1
ATOM 6221 C C . HIS A 1 829 ? 2.912 0.672 42.864 1.00 41.03 866 HIS A C 1
ATOM 6222 O O . HIS A 1 829 ? 3.888 1.416 42.637 1.00 38.98 866 HIS A O 1
ATOM 6229 N N . HIS A 1 830 ? 1.636 1.026 42.687 1.00 52.32 867 HIS A N 1
ATOM 6230 C CA . HIS A 1 830 ? 1.167 2.437 42.591 1.00 53.90 867 HIS A CA 1
ATOM 6231 C C . HIS A 1 830 ? -0.309 2.502 43.009 1.00 56.09 867 HIS A C 1
ATOM 6232 O O . HIS A 1 830 ? -0.976 1.480 43.245 1.00 48.41 867 HIS A O 1
#